Protein 5C5B (pdb70)

Foldseek 3Di:
DDAQDLVCLLVVDVVSVVVVVVLVVVLVVLLVVLVVVLVVLVVVLVVLLVQLVVLLVVLVVLVVVVCPLVNVLSPLVSVLSNVLSVLSVLLSVLLVPQANVLSVCCNVPQSVVLVVLVVQLVVLVVQLVVLVVVQVVADDPDDDVVVNVVSVVSNVVSSVSNSVSSSVSRVSSRVVVVVSVCSVPRNVVSNVVSVVVSCVSCVPPSVVSVVVSCVSVVVVVVVVVVVVCVCVVVVVCVVVVCVVPCVQVPDLAHDCVVPPADLPDLWDKDWKWFADPHDTAIWIWIDDQQFIWTGRPPDDDIDTQDRLQAWAKAADDDPNAPLWMKIAHPVRDIGTIIHGRYPRVSVNVRSNSVVNYD/DAQDLVCLLVPDVVSVVVVVVLVVVLVVLLVVLVVVLVVLVVVLVVLVVVLVVLLVQLVVLQCVQVDDDDPDRPDVVSVVVSPVVSVLSVVLSVLSVLLSVLSVPFANVLSVVCNPCLSVVLVVLVVQLVVLVVQLVVLVVVLVPADDPDDDVVVNVVSVVSNVVSSVSNSVSSSSNSVSSNVVVVSSVVSVVRNVVSNVVSVVVSVVVVDVSCDPVVVVVVVVVVVVVVVVVVVVVVVVVVVVVVVVVVVDDDPLVVPFQSCVVPADADLQAQWDKDWKWWKDDPDPDDIDIDIWIWIDDQQFIWTHRPPDPDIGTPDRQQQKAKAFDDDPNDPLKMWIADNVGHTDIIIHDRYPRVSSNVRSNSVNSD/DDAADLVCQLVPDVVSVVVVVVLVVVLVVLLVVLVVVLVVLVVVLVVLVVVLVVLLVVLVVLVVVLVVPLVVVLSVLVSVLSNVLSVLSVLLNVLLVPQANVLSVCCNVPLSVVLVVLVVQLVVLVVQLVVLVVVQVVADDPDHDVVVNVVSVVSNVVSSVSNSVSVSVSRVSSRVVVVVSVCSVPRNVVSNVVSVVVSCVSCVPDSVVSVVVSCVSVVVVVVVVVVVVVVVVVVVVVVVVVCVVPCVQVVDLAHDCVVPNADLPALWDKAWKWFPPVPTAIWIWIDDQQFIWTGRPPDDDIGTQGRLQAWAKAADDDDNAPLWIKIAHPVRDIGTTIHGRYVSCSVNVRSNSVSNYD/DAQDLVCLLVPDVVSVVVVVVLVVVLVVLLVVLVVQLVVLVVVLVVLVVVLVVLLVQLVVLQCVCVDDDPVDDDDVVSNVVSNVVSVLSVVLSVLSVLLSVLSVPFANVLSVCCSVPLSVQLVVLVVQLVVLVVQLVVLVVVLVVADDPDDDPVVNVVSVVSNVVSSVSNSVSSSSNSVSSSVVVVVSVVSNVRNVVSNVVSVVSSVVVVDVSCDVVVVVVVVVVVVVVVVVVVVVVVVVVVVVVVVVVVVDDDPVVPPFAPCVVPNDADLPAQKDKDWKWWKDDPDPDDIDTDIWIWIDDPQFIWTHRPPDPDIGTPGRLAQKAKAFDDDPNAPLKMWIADNVRHTDIIIHDRYPRVSSRVRSNSVNSHD

Solvent-accessible surface area: 70073 Å² total; per-residue (Å²): 109,55,66,8,55,34,134,76,1,74,66,7,8,0,135,6,42,38,67,3,28,49,2,40,99,16,10,74,11,11,27,93,11,1,56,99,1,71,98,0,1,72,79,1,54,72,4,4,53,66,3,16,42,2,8,98,84,2,1,133,37,5,111,135,36,54,108,124,62,31,46,56,6,10,97,50,10,4,103,2,4,37,52,5,10,52,3,5,44,64,2,6,82,62,0,26,97,33,0,18,114,26,1,47,64,8,41,109,130,8,12,99,79,14,99,74,38,54,81,60,9,76,80,1,8,94,74,5,37,53,12,5,72,173,5,10,123,17,40,82,170,198,69,87,108,60,69,56,146,108,24,18,64,88,0,44,70,14,29,52,97,7,9,62,14,0,0,74,2,0,19,17,0,9,25,2,3,39,53,32,24,18,8,7,0,72,0,1,23,10,2,0,65,0,6,24,39,4,1,135,56,0,28,141,79,2,31,52,37,3,52,119,6,26,60,72,0,30,83,19,32,59,98,11,25,69,92,25,91,59,51,50,64,88,26,50,118,57,12,27,92,34,60,116,60,6,81,70,90,8,72,10,41,20,94,81,126,60,68,94,46,66,178,127,43,110,186,21,39,17,33,3,22,10,68,87,118,79,86,36,60,78,50,16,12,44,13,90,59,20,15,1,14,17,21,30,68,64,81,141,70,42,32,92,34,5,74,0,59,40,22,68,14,126,59,25,116,15,96,70,30,13,42,2,0,30,0,43,15,147,108,43,128,127,14,49,19,3,6,2,43,4,102,47,48,20,74,7,2,31,26,0,0,73,67,40,14,186,129,81,8,109,11,116,58,3,51,78,10,9,2,118,9,39,35,78,4,54,83,21,48,132,62,12,36,86,14,49,88,35,0,55,89,10,25,113,10,7,83,99,13,77,32,5,4,60,71,3,12,74,0,0,102,56,1,4,157,20,0,76,40,28,54,84,62,105,123,45,52,53,96,37,52,107,86,0,43,64,9,1,108,90,0,4,45,5,0,61,85,1,24,119,23,8,65,98,1,6,48,41,1,27,94,45,3,9,93,13,2,51,91,6,56,89,146,45,15,65,81,14,53,67,36,92,87,88,10,27,80,1,11,96,72,15,40,122,13,18,36,87,8,12,152,14,45,90,98,79,79,94,125,66,73,51,87,119,12,8,56,70,0,17,63,13,31,111,86,10,4,38,15,1,0,74,1,0,20,14,0,7,3,4,51,37,88,39,26,56,10,10,0,94,7,6,36,6,8,0,84,0,3,37,50,4,2,125,138,0,35,78,30,12,49,89,76,21,56,75,62,2,60,61,4,38,106,43,5,93,57,24,70,82,96,22,91,60,78,32,120,52,30,46,81,50,39,122,139,58,24,77,68,101,93,51,70,0,28,4,15,46,37,73,103,76,43,150,65,69,166,125,41,126,128,21,46,12,37,3,12,26,56,82,80,128,40,175,126,97,44,76,45,100,61,12,17,0,51,11,111,68,27,40,0,23,16,14,53,68,71,28,139,79,32,41,94,59,30,75,0,75,129,8,59,8,114,53,32,105,13,84,58,26,14,37,3,0,24,0,27,35,90,110,56,138,86,23,44,22,0,5,5,52,5,93,52,51,3,46,8,3,19,18,0,0,68,55,23,62,103,60,87,5,28,15,110,76,4,72,87,7,20,0,87,4,37,32,69,4,28,53,2,44,115,6,10,80,24,15,35,89,10,3,54,94,0,57,106,0,0,69,82,1,52,72,1,4,57,63,2,16,36,1,5,89,75,6,2,121,22,7,97,86,68,34,85,108,187,72,34,46,46,2,13,114,60,2,6,116,3,8,46,58,2,8,50,3,6,40,64,1,6,83,73,0,27,104,36,0,17,123,16,0,34,59,7,42,102,156,12,18,116,84,14,94,76,36,50,91,53,10,82,96,0,10,97,66,5,39,62,9,5,68,100,6,9,101,8,38,85,161,202,71,82,112,62,45,68,148,101,11,20,75,82,0,38,73,15,29,74,88,11,8,61,14,0,0,72,3,0,18,15,0,11,26,2,5,45,57,28,24,17,8,5,0,70,0,1,26,13,2,0,78,2,6,24,38,3,1,149,73,0,32,147,62,3,55,120,30,2,57,60,6,32,61,65,0,28,82,12,28,61,96,12,36,72,54,6,97,68,25,52,61,87,16,53,122,44,22,60,74,36,29,74,69,8,65,63,75,2,70,8,47,25,89,97,130,55,62,88,52,69,173,128,45,106,194,21,45,16,35,4,24,4,21,106,115,84,41,58,83,50,15,13,39,14,107,70,23,52,1,36,17,23,25,55,64,78,150,75,38,31,100,36,5,74,0,56,39,21,65,18,126,55,38,130,24,95,104,31,49,47,4,0,29,0,38,14,150,106,44,128,126,17,44,38,2,4,5,46,3,107,50,43,17,75,5,2,31,26,1,0,72,68,39,12,196,135,102,9,105,10,71,76,3,54,82,7,15,1,58,14,41,42,89,4,56,87,23,48,127,70,12,33,74,13,45,82,14,1,39,67,6,22,126,15,9,84,99,6,69,33,3,4,59,57,4,13,77,0,0,104,53,1,4,153,21,4,73,39,17,114,91,44,118,50,41,50,43,108,21,49,116,110,2,39,50,11,2,86,90,0,0,113,4,0,55,84,1,29,118,13,10,65,96,5,6,44,49,0,29,85,43,2,6,70,28,3,66,102,10,96,62,60,33,15,65,84,12,62,67,28,96,72,96,8,27,109,2,8,82,76,13,48,127,17,16,41,106,14,14,142,13,47,48,100,73,85,64,96,28,68,37,91,50,12,10,61,97,0,20,62,11,32,86,109,12,2,70,13,2,0,82,1,0,19,12,0,3,5,4,62,44,80,20,41,60,13,17,2,72,0,4,31,6,6,0,82,1,5,38,69,5,2,104,107,0,33,76,30,11,48,110,73,23,43,73,61,1,58,63,6,38,100,42,15,94,57,21,57,73,102,13,78,56,60,30,119,122,28,46,82,28,29,132,127,48,30,83,71,93,110,47,62,3,31,3,13,46,36,64,102,82,37,139,54,62,134,125,41,132,102,30,35,7,25,2,9,23,54,87,83,120,35,174,125,80,43,76,47,98,56,13,15,0,42,13,100,75,28,34,0,27,18,2,51,71,77,29,120,69,32,41,102,42,25,69,0,91,104,14,54,9,115,56,34,105,13,87,58,30,16,41,2,0,28,1,29,33,85,111,57,138,86,25,43,20,1,5,5,44,8,105,72,33,9,31,10,0,24,15,0,1,61,60,37,16,149

InterPro domains:
  IPR001849 Pleckstrin homology domain [PF00169] (280-373)
  IPR001849 Pleckstrin homology domain [PS50003] (277-375)
  IPR001849 Pleckstrin homology domain [SM00233] (278-377)
  IPR004148 BAR domain [PF16746] (7-247)
  IPR006020 PTB/PI domain [PF00640] (502-630)
  IPR006020 PTB/PI domain [PS01179] (502-638)
  IPR006020 PTB/PI domain [SM00462] (497-636)
  IPR011993 PH-like domain superfamily [G3DSA:2.30.29.30] (265-385)
  IPR011993 PH-like domain superfamily [G3DSA:2.30.29.30] (486-644)
  IPR027267 AH/BAR domain superfamily [G3DSA:1.20.1270.60] (2-264)
  IPR027267 AH/BAR domain superfamily [SSF103657] (6-302)
  IPR037929 DCC-interacting protein 13-alpha, BAR domain [cd07631] (20-234)
  IPR047181 DCC-interacting protein 13-alpha/beta [PTHR46415] (2-709)
  IPR047236 DCC-interacting protein 13-alpha/beta, PH domain [cd13247] (252-376)
  IPR047237 DCC-interacting protein 13-alpha/beta, PTB domain [cd13158] (490-625)

B-factor: mean 68.24, std 20.28, range [21.88, 166.14]

Structure (mmCIF, N/CA/C/O backbone):
data_5C5B
#
_entry.id   5C5B
#
_cell.length_a   146.924
_cell.length_b   88.542
_cell.length_c   147.388
_cell.angle_alpha   90.000
_cell.angle_beta   92.650
_cell.angle_gamma   90.000
#
_symmetry.space_group_name_H-M   'C 1 2 1'
#
loop_
_entity.id
_entity.type
_entity.pdbx_description
1 polymer 'DCC-interacting protein 13-alpha'
2 polymer 'DCC-interacting protein 13-beta'
3 non-polymer GLYCEROL
4 water water
#
loop_
_atom_site.group_PDB
_atom_site.id
_atom_site.type_symbol
_atom_site.label_atom_id
_atom_site.label_alt_id
_atom_site.label_comp_id
_atom_site.label_asym_id
_atom_site.label_entity_id
_atom_site.label_seq_id
_atom_site.pdbx_PDB_ins_code
_atom_site.Cartn_x
_atom_site.Cartn_y
_atom_site.Cartn_z
_atom_site.occupancy
_atom_site.B_iso_or_equiv
_atom_site.auth_seq_id
_atom_site.auth_comp_id
_atom_site.auth_asym_id
_atom_site.auth_atom_id
_atom_site.pdbx_PDB_model_num
ATOM 1 N N . MET A 1 4 ? -0.378 -37.878 63.092 1.00 82.71 4 MET A N 1
ATOM 2 C CA . MET A 1 4 ? 0.913 -37.488 63.646 1.00 88.73 4 MET A CA 1
ATOM 3 C C . MET A 1 4 ? 0.935 -37.630 65.164 1.00 79.03 4 MET A C 1
ATOM 4 O O . MET A 1 4 ? 0.130 -37.015 65.864 1.00 76.40 4 MET A O 1
ATOM 6 N N . ASP A 1 5 ? 1.855 -38.445 65.669 1.00 88.61 5 ASP A N 1
ATOM 7 C CA . ASP A 1 5 ? 2.034 -38.588 67.109 1.00 82.28 5 ASP A CA 1
ATOM 8 C C . ASP A 1 5 ? 3.281 -37.826 67.542 1.00 76.46 5 ASP A C 1
ATOM 9 O O . ASP A 1 5 ? 4.002 -37.288 66.702 1.00 70.25 5 ASP A O 1
ATOM 11 N N . LYS A 1 6 ? 3.540 -37.775 68.845 1.00 65.19 6 LYS A N 1
ATOM 12 C CA . LYS A 1 6 ? 4.635 -36.947 69.342 1.00 66.76 6 LYS A CA 1
ATOM 13 C C . LYS A 1 6 ? 5.285 -37.467 70.621 1.00 72.73 6 LYS A C 1
ATOM 14 O O . LYS A 1 6 ? 4.685 -38.232 71.378 1.00 66.96 6 LYS A O 1
ATOM 16 N N . LEU A 1 7 ? 6.524 -37.037 70.843 1.00 65.84 7 LEU A N 1
ATOM 17 C CA . LEU A 1 7 ? 7.267 -37.357 72.056 1.00 58.96 7 LEU A CA 1
ATOM 18 C C . LEU A 1 7 ? 7.087 -36.271 73.119 1.00 72.60 7 LEU A C 1
ATOM 19 O O . LEU A 1 7 ? 6.954 -35.092 72.789 1.00 67.65 7 LEU A O 1
ATOM 24 N N . PRO A 1 8 ? 7.085 -36.672 74.401 1.00 78.16 8 PRO A N 1
ATOM 25 C CA . PRO A 1 8 ? 6.937 -35.779 75.557 1.00 68.62 8 PRO A CA 1
ATOM 26 C C . PRO A 1 8 ? 8.239 -35.098 75.978 1.00 62.36 8 PRO A C 1
ATOM 27 O O . PRO A 1 8 ? 8.956 -35.612 76.836 1.00 74.28 8 PRO A O 1
ATOM 31 N N . ILE A 1 9 ? 8.539 -33.956 75.370 1.00 60.75 9 ILE A N 1
ATOM 32 C CA . ILE A 1 9 ? 9.765 -33.222 75.674 1.00 70.43 9 ILE A CA 1
ATOM 33 C C . ILE A 1 9 ? 9.909 -32.813 77.148 1.00 75.25 9 ILE A C 1
ATOM 34 O O . ILE A 1 9 ? 11.017 -32.527 77.600 1.00 84.07 9 ILE A O 1
ATOM 39 N N . GLU A 1 10 ? 8.810 -32.778 77.897 1.00 75.16 10 GLU A N 1
ATOM 40 C CA . GLU A 1 10 ? 8.878 -32.289 79.273 1.00 75.32 10 GLU A CA 1
ATOM 41 C C . GLU A 1 10 ? 9.443 -33.294 80.296 1.00 80.06 10 GLU A C 1
ATOM 42 O O . GLU A 1 10 ? 9.927 -32.879 81.355 1.00 84.73 10 GLU A O 1
ATOM 48 N N . GLU A 1 11 ? 9.429 -34.590 79.974 1.00 69.79 11 GLU A N 1
ATOM 49 C CA . GLU A 1 11 ? 10.010 -35.600 80.868 1.00 85.89 11 GLU A CA 1
ATOM 50 C C . GLU A 1 11 ? 11.407 -36.001 80.362 1.00 65.93 11 GLU A C 1
ATOM 51 O O . GLU A 1 11 ? 11.981 -37.000 80.804 1.00 68.91 11 GLU A O 1
ATOM 57 N N . THR A 1 12 ? 11.975 -35.201 79.459 1.00 63.27 12 THR A N 1
ATOM 58 C CA . THR A 1 12 ? 13.329 -35.474 78.996 1.00 67.61 12 THR A CA 1
ATOM 59 C C . THR A 1 12 ? 14.318 -35.344 80.145 1.00 66.53 12 THR A C 1
ATOM 60 O O . THR A 1 12 ? 15.347 -36.022 80.161 1.00 73.13 12 THR A O 1
ATOM 64 N N . LEU A 1 13 ? 13.992 -34.491 81.109 1.00 59.57 13 LEU A N 1
ATOM 65 C CA . LEU A 1 13 ? 14.862 -34.268 82.253 1.00 54.88 13 LEU A CA 1
ATOM 66 C C . LEU A 1 13 ? 14.899 -35.477 83.205 1.00 57.37 13 LEU A C 1
ATOM 67 O O . LEU A 1 13 ? 15.972 -35.876 83.671 1.00 66.00 13 LEU A O 1
ATOM 72 N N . GLU A 1 14 ? 13.728 -36.050 83.486 1.00 56.71 14 GLU A N 1
ATOM 73 C CA . GLU A 1 14 ? 13.601 -37.210 84.377 1.00 56.29 14 GLU A CA 1
ATOM 74 C C . GLU A 1 14 ? 14.273 -38.462 83.815 1.00 63.43 14 GLU A C 1
ATOM 75 O O . GLU A 1 14 ? 14.873 -39.242 84.560 1.00 69.70 14 GLU A O 1
ATOM 81 N N . ASP A 1 15 ? 14.172 -38.632 82.498 1.00 67.31 15 ASP A N 1
ATOM 82 C CA . ASP A 1 15 ? 14.806 -39.738 81.784 1.00 66.94 15 ASP A CA 1
ATOM 83 C C . ASP A 1 15 ? 14.295 -41.100 82.267 1.00 53.89 15 ASP A C 1
ATOM 84 O O . ASP A 1 15 ? 15.072 -42.030 82.466 1.00 53.69 15 ASP A O 1
ATOM 89 N N . SER A 1 16 ? 12.983 -41.207 82.459 1.00 60.89 16 SER A N 1
ATOM 90 C CA . SER A 1 16 ? 12.356 -42.470 82.852 1.00 48.93 16 SER A CA 1
ATOM 91 C C . SER A 1 16 ? 12.519 -43.548 81.777 1.00 56.58 16 SER A C 1
ATOM 92 O O . SER A 1 16 ? 12.604 -43.234 80.589 1.00 64.65 16 SER A O 1
ATOM 95 N N . PRO A 1 17 ? 12.580 -44.825 82.194 1.00 53.88 17 PRO A N 1
ATOM 96 C CA . PRO A 1 17 ? 12.605 -45.955 81.258 1.00 60.88 17 PRO A CA 1
ATOM 97 C C . PRO A 1 17 ? 11.378 -45.984 80.352 1.00 53.74 17 PRO A C 1
ATOM 98 O O . PRO A 1 17 ? 11.458 -46.509 79.244 1.00 55.88 17 PRO A O 1
ATOM 102 N N . GLN A 1 18 ? 10.258 -45.447 80.830 1.00 53.44 18 GLN A N 1
ATOM 103 C CA . GLN A 1 18 ? 9.067 -45.308 80.000 1.00 59.46 18 GLN A CA 1
ATOM 104 C C . GLN A 1 18 ? 9.342 -44.381 78.826 1.00 54.79 18 GLN A C 1
ATOM 105 O O . GLN A 1 18 ? 9.047 -44.709 77.676 1.00 63.74 18 GLN A O 1
ATOM 111 N N . THR A 1 19 ? 9.904 -43.216 79.134 1.00 43.67 19 THR A N 1
ATOM 112 C CA . THR A 1 19 ? 10.277 -42.234 78.123 1.00 59.12 19 THR A CA 1
ATOM 113 C C . THR A 1 19 ? 11.238 -42.855 77.115 1.00 49.02 19 THR A C 1
ATOM 114 O O . THR A 1 19 ? 11.112 -42.653 75.905 1.00 48.23 19 THR A O 1
ATOM 118 N N . ARG A 1 20 ? 12.191 -43.622 77.634 1.00 40.61 20 ARG A N 1
ATOM 119 C CA . ARG A 1 20 ? 13.148 -44.346 76.809 1.00 46.16 20 ARG A CA 1
ATOM 120 C C . ARG A 1 20 ? 12.441 -45.345 75.896 1.00 42.39 20 ARG A C 1
ATOM 121 O O . ARG A 1 20 ? 12.846 -45.548 74.754 1.00 63.16 20 ARG A O 1
ATOM 129 N N . SER A 1 21 ? 11.391 -45.974 76.416 1.00 49.31 21 SER A N 1
ATOM 130 C CA . SER A 1 21 ? 10.598 -46.931 75.650 1.00 56.10 21 SER A CA 1
ATOM 131 C C . SER A 1 21 ? 9.861 -46.259 74.496 1.00 47.84 21 SER A C 1
ATOM 132 O O . SER A 1 21 ? 9.885 -46.748 73.363 1.00 52.82 21 SER A O 1
ATOM 135 N N . LEU A 1 22 ? 9.200 -45.144 74.796 1.00 38.21 22 LEU A N 1
ATOM 136 C CA . LEU A 1 22 ? 8.493 -44.368 73.782 1.00 47.93 22 LEU A CA 1
ATOM 137 C C . LEU A 1 22 ? 9.456 -43.908 72.692 1.00 53.72 22 LEU A C 1
ATOM 138 O O . LEU A 1 22 ? 9.166 -44.016 71.489 1.00 51.04 22 LEU A O 1
ATOM 143 N N . LEU A 1 23 ? 10.605 -43.398 73.127 1.00 50.37 23 LEU A N 1
ATOM 144 C CA . LEU A 1 23 ? 11.671 -43.022 72.209 1.00 37.81 23 LEU A CA 1
ATOM 145 C C . LEU A 1 23 ? 12.064 -44.208 71.342 1.00 40.39 23 LEU A C 1
ATOM 146 O O . LEU A 1 23 ? 12.268 -44.055 70.149 1.00 40.89 23 LEU A O 1
ATOM 151 N N . GLY A 1 24 ? 12.173 -45.386 71.951 1.00 42.13 24 GLY A N 1
ATOM 152 C CA . GLY A 1 24 ? 12.499 -46.600 71.222 1.00 36.42 24 GLY A CA 1
ATOM 153 C C . GLY A 1 24 ? 11.485 -46.925 70.142 1.00 52.71 24 GLY A C 1
ATOM 154 O O . GLY A 1 24 ? 11.846 -47.341 69.036 1.00 64.19 24 GLY A O 1
ATOM 155 N N . VAL A 1 25 ? 10.209 -46.730 70.465 1.00 53.39 25 VAL A N 1
ATOM 156 C CA . VAL A 1 25 ? 9.133 -46.907 69.496 1.00 60.35 25 VAL A CA 1
ATOM 157 C C . VAL A 1 25 ? 9.328 -45.964 68.310 1.00 58.83 25 VAL A C 1
ATOM 158 O O . VAL A 1 25 ? 9.310 -46.388 67.144 1.00 55.07 25 VAL A O 1
ATOM 162 N N . PHE A 1 26 ? 9.536 -44.686 68.618 1.00 51.97 26 PHE A N 1
ATOM 163 C CA . PHE A 1 26 ? 9.784 -43.686 67.582 1.00 46.66 26 PHE A CA 1
ATOM 164 C C . PHE A 1 26 ? 11.015 -44.001 66.730 1.00 55.34 26 PHE A C 1
ATOM 165 O O . PHE A 1 26 ? 11.020 -43.750 65.527 1.00 56.97 26 PHE A O 1
ATOM 173 N N . GLU A 1 27 ? 12.056 -44.539 67.359 1.00 55.61 27 GLU A N 1
ATOM 174 C CA . GLU A 1 27 ? 13.278 -44.924 66.660 1.00 47.86 27 GLU A CA 1
ATOM 175 C C . GLU A 1 27 ? 13.017 -46.071 65.696 1.00 57.91 27 GLU A C 1
ATOM 176 O O . GLU A 1 27 ? 13.520 -46.073 64.570 1.00 60.56 27 GLU A O 1
ATOM 182 N N . GLU A 1 28 ? 12.239 -47.050 66.149 1.00 54.48 28 GLU A N 1
ATOM 183 C CA . GLU A 1 28 ? 11.828 -48.156 65.291 1.00 61.83 28 GLU A CA 1
ATOM 184 C C . GLU A 1 28 ? 11.097 -47.614 64.068 1.00 58.55 28 GLU A C 1
ATOM 185 O O . GLU A 1 28 ? 11.398 -47.984 62.921 1.00 53.90 28 GLU A O 1
ATOM 191 N N . ASP A 1 29 ? 10.138 -46.726 64.320 1.00 50.42 29 ASP A N 1
ATOM 192 C CA . ASP A 1 29 ? 9.369 -46.123 63.239 1.00 56.48 29 ASP A CA 1
ATOM 193 C C . ASP A 1 29 ? 10.266 -45.373 62.257 1.00 57.84 29 ASP A C 1
ATOM 194 O O . ASP A 1 29 ? 10.097 -45.489 61.046 1.00 58.36 29 ASP A O 1
ATOM 199 N N . ALA A 1 30 ? 11.225 -44.619 62.784 1.00 51.06 30 ALA A N 1
ATOM 200 C CA . ALA A 1 30 ? 12.141 -43.845 61.953 1.00 45.25 30 ALA A CA 1
ATOM 201 C C . ALA A 1 30 ? 13.024 -44.760 61.111 1.00 45.65 30 ALA A C 1
ATOM 202 O O . ALA A 1 30 ? 13.387 -44.426 59.983 1.00 45.27 30 ALA A O 1
ATOM 204 N N . THR A 1 31 ? 13.369 -45.915 61.671 1.00 48.71 31 THR A N 1
ATOM 205 C CA . THR A 1 31 ? 14.129 -46.920 60.940 1.00 53.75 31 THR A CA 1
ATOM 206 C C . THR A 1 31 ? 13.318 -47.446 59.758 1.00 54.65 31 THR A C 1
ATOM 207 O O . THR A 1 31 ? 13.809 -47.486 58.622 1.00 59.02 31 THR A O 1
ATOM 211 N N . ALA A 1 32 ? 12.076 -47.844 60.029 1.00 56.82 32 ALA A N 1
ATOM 212 C CA . ALA A 1 32 ? 11.190 -48.332 58.972 1.00 54.22 32 ALA A CA 1
ATOM 213 C C . ALA A 1 32 ? 11.004 -47.282 57.873 1.00 52.95 32 ALA A C 1
ATOM 214 O O . ALA A 1 32 ? 11.050 -47.596 56.672 1.00 49.65 32 ALA A O 1
ATOM 216 N N . ILE A 1 33 ? 10.813 -46.035 58.298 1.00 43.62 33 ILE A N 1
ATOM 217 C CA . ILE A 1 33 ? 10.726 -44.900 57.386 1.00 38.56 33 ILE A CA 1
ATOM 218 C C . ILE A 1 33 ? 11.957 -44.836 56.498 1.00 48.29 33 ILE A C 1
ATOM 219 O O . ILE A 1 33 ? 11.845 -44.742 55.279 1.00 53.98 33 ILE A O 1
ATOM 224 N N . SER A 1 34 ? 13.130 -44.891 57.122 1.00 53.36 34 SER A N 1
ATOM 225 C CA . SER A 1 34 ? 14.392 -44.811 56.398 1.00 55.75 34 SER A CA 1
ATOM 226 C C . SER A 1 34 ? 14.487 -45.904 55.338 1.00 54.47 34 SER A C 1
ATOM 227 O O . SER A 1 34 ? 14.881 -45.641 54.198 1.00 57.69 34 SER A O 1
ATOM 230 N N . ASN A 1 35 ? 14.110 -47.124 55.712 1.00 44.94 35 ASN A N 1
ATOM 231 C CA . ASN A 1 35 ? 14.122 -48.239 54.768 1.00 49.91 35 ASN A CA 1
ATOM 232 C C . ASN A 1 35 ? 13.211 -48.001 53.564 1.00 54.86 35 ASN A C 1
ATOM 233 O O . ASN A 1 35 ? 13.660 -48.061 52.406 1.00 60.04 35 ASN A O 1
ATOM 238 N N . TYR A 1 36 ? 11.936 -47.725 53.836 1.00 56.04 36 TYR A N 1
ATOM 239 C CA . TYR A 1 36 ? 10.977 -47.512 52.754 1.00 50.03 36 TYR A CA 1
ATOM 240 C C . TYR A 1 36 ? 11.394 -46.369 51.840 1.00 55.58 36 TYR A C 1
ATOM 241 O O . TYR A 1 36 ? 11.334 -46.490 50.621 1.00 50.40 36 TYR A O 1
ATOM 250 N N . MET A 1 37 ? 11.803 -45.257 52.440 1.00 55.51 37 MET A N 1
ATOM 251 C CA . MET A 1 37 ? 12.226 -44.087 51.684 1.00 47.36 37 MET A CA 1
ATOM 252 C C . MET A 1 37 ? 13.458 -44.394 50.847 1.00 50.27 37 MET A C 1
ATOM 253 O O . MET A 1 37 ? 13.632 -43.843 49.760 1.00 50.89 37 MET A O 1
ATOM 258 N N . ASN A 1 38 ? 14.308 -45.281 51.353 1.00 58.01 38 ASN A N 1
ATOM 259 C CA . ASN A 1 38 ? 15.491 -45.687 50.609 1.00 60.64 38 ASN A CA 1
ATOM 260 C C . ASN A 1 38 ? 15.117 -46.501 49.372 1.00 55.60 38 ASN A C 1
ATOM 261 O O . ASN A 1 38 ? 15.640 -46.261 48.277 1.00 64.94 38 ASN A O 1
ATOM 266 N N . GLN A 1 39 ? 14.193 -47.444 49.537 1.00 52.73 39 GLN A N 1
ATOM 267 C CA . GLN A 1 39 ? 13.748 -48.241 48.394 1.00 58.49 39 GLN A CA 1
ATOM 268 C C . GLN A 1 39 ? 12.966 -47.396 47.383 1.00 50.39 39 GLN A C 1
ATOM 269 O O . GLN A 1 39 ? 13.051 -47.616 46.168 1.00 48.70 39 GLN A O 1
ATOM 275 N N . LEU A 1 40 ? 12.217 -46.422 47.891 1.00 42.35 40 LEU A N 1
ATOM 276 C CA . LEU A 1 40 ? 11.489 -45.488 47.042 1.00 46.87 40 LEU A CA 1
ATOM 277 C C . LEU A 1 40 ? 12.481 -44.672 46.227 1.00 43.42 40 LEU A C 1
ATOM 278 O O . LEU A 1 40 ? 12.278 -44.439 45.031 1.00 43.53 40 LEU A O 1
ATOM 283 N N . TYR A 1 41 ? 13.553 -44.242 46.887 1.00 51.97 41 TYR A N 1
ATOM 284 C CA . TYR A 1 41 ? 14.637 -43.540 46.213 1.00 52.56 41 TYR A CA 1
ATOM 285 C C . TYR A 1 41 ? 15.225 -44.407 45.111 1.00 45.32 41 TYR A C 1
ATOM 286 O O . TYR A 1 41 ? 15.532 -43.914 44.028 1.00 41.74 41 TYR A O 1
ATOM 295 N N . GLN A 1 42 ? 15.388 -45.696 45.396 1.00 35.75 42 GLN A N 1
ATOM 296 C CA . GLN A 1 42 ? 15.897 -46.628 44.395 1.00 48.19 42 GLN A CA 1
ATOM 297 C C . GLN A 1 42 ? 14.987 -46.664 43.165 1.00 43.85 42 GLN A C 1
ATOM 298 O O . GLN A 1 42 ? 15.456 -46.537 42.027 1.00 47.77 42 GLN A O 1
ATOM 304 N N . ALA A 1 43 ? 13.687 -46.824 43.401 1.00 42.05 43 ALA A N 1
ATOM 305 C CA . ALA A 1 43 ? 12.713 -46.877 42.312 1.00 43.08 43 ALA A CA 1
ATOM 306 C C . ALA A 1 43 ? 12.724 -45.601 41.463 1.00 41.08 43 ALA A C 1
ATOM 307 O O . ALA A 1 43 ? 12.789 -45.659 40.226 1.00 42.44 43 ALA A O 1
ATOM 309 N N . MET A 1 44 ? 12.675 -44.452 42.132 1.00 34.53 44 MET A N 1
ATOM 310 C CA . MET A 1 44 ? 12.622 -43.170 41.434 1.00 38.41 44 MET A CA 1
ATOM 311 C C . MET A 1 44 ? 13.912 -42.910 40.663 1.00 51.51 44 MET A C 1
ATOM 312 O O . MET A 1 44 ? 13.891 -42.338 39.569 1.00 53.97 44 MET A O 1
ATOM 317 N N . HIS A 1 45 ? 15.031 -43.339 41.237 1.00 52.78 45 HIS A N 1
ATOM 318 C CA . HIS A 1 45 ? 16.323 -43.216 40.576 1.00 44.56 45 HIS A CA 1
ATOM 319 C C . HIS A 1 45 ? 16.325 -44.049 39.303 1.00 48.50 45 HIS A C 1
ATOM 320 O O . HIS A 1 45 ? 16.816 -43.607 38.262 1.00 53.19 45 HIS A O 1
ATOM 327 N N . ARG A 1 46 ? 15.778 -45.259 39.394 1.00 42.00 46 ARG A N 1
ATOM 328 C CA . ARG A 1 46 ? 15.665 -46.125 38.225 1.00 43.88 46 ARG A CA 1
ATOM 329 C C . ARG A 1 46 ? 14.833 -45.462 37.128 1.00 44.30 46 ARG A C 1
ATOM 330 O O . ARG A 1 46 ? 15.205 -45.493 35.950 1.00 46.30 46 ARG A O 1
ATOM 338 N N . ILE A 1 47 ? 13.712 -44.862 37.522 1.00 46.52 47 ILE A N 1
ATOM 339 C CA . ILE A 1 47 ? 12.889 -44.093 36.589 1.00 46.08 47 ILE A CA 1
ATOM 340 C C . ILE A 1 47 ? 13.709 -42.997 35.901 1.00 51.86 47 ILE A C 1
ATOM 341 O O . ILE A 1 47 ? 13.651 -42.825 34.676 1.00 53.33 47 ILE A O 1
ATOM 346 N N . TYR A 1 48 ? 14.483 -42.275 36.705 1.00 52.56 48 TYR A N 1
ATOM 347 C CA . TYR A 1 48 ? 15.300 -41.163 36.227 1.00 52.61 48 TYR A CA 1
ATOM 348 C C . TYR A 1 48 ? 16.313 -41.617 35.172 1.00 50.53 48 TYR A C 1
ATOM 349 O O . TYR A 1 48 ? 16.390 -41.051 34.066 1.00 45.38 48 TYR A O 1
ATOM 358 N N . ASP A 1 49 ? 17.073 -42.653 35.519 1.00 47.66 49 ASP A N 1
ATOM 359 C CA . ASP A 1 49 ? 18.059 -43.229 34.612 1.00 49.40 49 ASP A CA 1
ATOM 360 C C . ASP A 1 49 ? 17.404 -43.722 33.330 1.00 47.82 49 ASP A C 1
ATOM 361 O O . ASP A 1 49 ? 17.958 -43.565 32.243 1.00 61.40 49 ASP A O 1
ATOM 366 N N . ALA A 1 50 ? 16.225 -44.322 33.465 1.00 49.45 50 ALA A N 1
ATOM 367 C CA . ALA A 1 50 ? 15.476 -44.790 32.305 1.00 48.10 50 ALA A CA 1
ATOM 368 C C . ALA A 1 50 ? 15.132 -43.641 31.354 1.00 40.90 50 ALA A C 1
ATOM 369 O O . ALA A 1 50 ? 15.345 -43.744 30.144 1.00 47.31 50 ALA A O 1
ATOM 371 N N . GLN A 1 51 ? 14.603 -42.550 31.906 1.00 44.48 51 GLN A N 1
ATOM 372 C CA . GLN A 1 51 ? 14.225 -41.388 31.100 1.00 36.97 51 GLN A CA 1
ATOM 373 C C . GLN A 1 51 ? 15.434 -40.789 30.370 1.00 45.91 51 GLN A C 1
ATOM 374 O O . GLN A 1 51 ? 15.395 -40.560 29.142 1.00 59.12 51 GLN A O 1
ATOM 380 N N . ASN A 1 52 ? 16.506 -40.545 31.125 1.00 45.86 52 ASN A N 1
ATOM 381 C CA . ASN A 1 52 ? 17.755 -40.067 30.528 1.00 41.02 52 ASN A CA 1
ATOM 382 C C . ASN A 1 52 ? 18.237 -40.983 29.407 1.00 45.55 52 ASN A C 1
ATOM 383 O O . ASN A 1 52 ? 18.667 -40.516 28.347 1.00 43.40 52 ASN A O 1
ATOM 388 N N . GLU A 1 53 ? 18.147 -42.287 29.646 1.00 34.89 53 GLU A N 1
ATOM 389 C CA . GLU A 1 53 ? 18.555 -43.278 28.660 1.00 42.21 53 GLU A CA 1
ATOM 390 C C . GLU A 1 53 ? 17.715 -43.169 27.391 1.00 57.66 53 GLU A C 1
ATOM 391 O O . GLU A 1 53 ? 18.236 -43.299 26.281 1.00 54.17 53 GLU A O 1
ATOM 397 N N . LEU A 1 54 ? 16.417 -42.928 27.560 1.00 52.48 54 LEU A N 1
ATOM 398 C CA . LEU A 1 54 ? 15.526 -42.712 26.423 1.00 55.88 54 LEU A CA 1
ATOM 399 C C . LEU A 1 54 ? 15.973 -41.523 25.579 1.00 50.93 54 LEU A C 1
ATOM 400 O O . LEU A 1 54 ? 16.155 -41.650 24.358 1.00 52.93 54 LEU A O 1
ATOM 405 N N . SER A 1 55 ? 16.159 -40.375 26.229 1.00 44.86 55 SER A N 1
ATOM 406 C CA . SER A 1 55 ? 16.587 -39.175 25.507 1.00 45.26 55 SER A CA 1
ATOM 407 C C . SER A 1 55 ? 17.907 -39.413 24.769 1.00 44.46 55 SER A C 1
ATOM 408 O O . SER A 1 55 ? 18.059 -39.045 23.596 1.00 52.10 55 SER A O 1
ATOM 411 N N . ALA A 1 56 ? 18.846 -40.052 25.462 1.00 43.40 56 ALA A N 1
ATOM 412 C CA . ALA A 1 56 ? 20.151 -40.370 24.891 1.00 41.55 56 ALA A CA 1
ATOM 413 C C . ALA A 1 56 ? 20.036 -41.241 23.639 1.00 52.54 56 ALA A C 1
ATOM 414 O O . ALA A 1 56 ? 20.622 -40.926 22.601 1.00 50.45 56 ALA A O 1
ATOM 416 N N . ALA A 1 57 ? 19.284 -42.334 23.746 1.00 44.36 57 ALA A N 1
ATOM 417 C CA . ALA A 1 57 ? 19.110 -43.265 22.634 1.00 42.98 57 ALA A CA 1
ATOM 418 C C . ALA A 1 57 ? 18.478 -42.573 21.429 1.00 54.40 57 ALA A C 1
ATOM 419 O O . ALA A 1 57 ? 18.916 -42.759 20.283 1.00 52.12 57 ALA A O 1
ATOM 421 N N . THR A 1 58 ? 17.449 -41.773 21.697 1.00 52.26 58 THR A N 1
ATOM 422 C CA . THR A 1 58 ? 16.769 -41.025 20.645 1.00 60.09 58 THR A CA 1
ATOM 423 C C . THR A 1 58 ? 17.748 -40.107 19.907 1.00 52.91 58 THR A C 1
ATOM 424 O O . THR A 1 58 ? 17.845 -40.129 18.665 1.00 58.67 58 THR A O 1
ATOM 428 N N . HIS A 1 59 ? 18.493 -39.323 20.684 1.00 55.01 59 HIS A N 1
ATOM 429 C CA . HIS A 1 59 ? 19.493 -38.417 20.127 1.00 59.91 59 HIS A CA 1
ATOM 430 C C . HIS A 1 59 ? 20.524 -39.162 19.277 1.00 62.49 59 HIS A C 1
ATOM 431 O O . HIS A 1 59 ? 20.887 -38.714 18.184 1.00 56.97 59 HIS A O 1
ATOM 438 N N . LEU A 1 60 ? 20.987 -40.300 19.787 1.00 49.38 60 LEU A N 1
ATOM 439 C CA . LEU A 1 60 ? 21.995 -41.104 19.103 1.00 45.39 60 LEU A CA 1
ATOM 440 C C . LEU A 1 60 ? 21.499 -41.601 17.746 1.00 67.77 60 LEU A C 1
ATOM 441 O O . LEU A 1 60 ? 22.208 -41.500 16.728 1.00 75.07 60 LEU A O 1
ATOM 446 N N . THR A 1 61 ? 20.269 -42.114 17.731 1.00 56.07 61 THR A N 1
ATOM 447 C CA . THR A 1 61 ? 19.648 -42.552 16.483 1.00 56.18 61 THR A CA 1
ATOM 448 C C . THR A 1 61 ? 19.591 -41.402 15.480 1.00 71.05 61 THR A C 1
ATOM 449 O O . THR A 1 61 ? 19.983 -41.556 14.307 1.00 74.48 61 THR A O 1
ATOM 453 N N . SER A 1 62 ? 19.119 -40.249 15.952 1.00 51.48 62 SER A N 1
ATOM 454 C CA . SER A 1 62 ? 19.076 -39.047 15.119 1.00 58.08 62 SER A CA 1
ATOM 455 C C . SER A 1 62 ? 20.423 -38.724 14.481 1.00 67.04 62 SER A C 1
ATOM 456 O O . SER A 1 62 ? 20.514 -38.461 13.277 1.00 76.38 62 SER A O 1
ATOM 459 N N . LYS A 1 63 ? 21.464 -38.740 15.306 1.00 68.68 63 LYS A N 1
ATOM 460 C CA . LYS A 1 63 ? 22.816 -38.436 14.854 1.00 71.67 63 LYS A CA 1
ATOM 461 C C . LYS A 1 63 ? 23.257 -39.399 13.748 1.00 75.32 63 LYS A C 1
ATOM 462 O O . LYS A 1 63 ? 23.815 -38.983 12.700 1.00 84.50 63 LYS A O 1
ATOM 468 N N . LEU A 1 64 ? 22.935 -40.675 13.959 1.00 64.96 64 LEU A N 1
ATOM 469 C CA . LEU A 1 64 ? 23.235 -41.704 12.972 1.00 61.98 64 LEU A CA 1
ATOM 470 C C . LEU A 1 64 ? 22.587 -41.378 11.637 1.00 66.85 64 LEU A C 1
ATOM 471 O O . LEU A 1 64 ? 23.242 -41.420 10.590 1.00 83.54 64 LEU A O 1
ATOM 476 N N . LEU A 1 65 ? 21.308 -41.022 11.680 1.00 67.42 65 LEU A N 1
ATOM 477 C CA . LEU A 1 65 ? 20.619 -40.608 10.463 1.00 77.62 65 LEU A CA 1
ATOM 478 C C . LEU A 1 65 ? 21.360 -39.458 9.766 1.00 91.05 65 LEU A C 1
ATOM 479 O O . LEU A 1 65 ? 21.763 -39.544 8.566 1.00 107.86 65 LEU A O 1
ATOM 484 N N . LYS A 1 66 ? 21.617 -38.415 10.557 1.00 81.26 66 LYS A N 1
ATOM 485 C CA . LYS A 1 66 ? 22.168 -37.183 10.011 1.00 86.26 66 LYS A CA 1
ATOM 486 C C . LYS A 1 66 ? 23.547 -37.301 9.406 1.00 107.48 66 LYS A C 1
ATOM 487 O O . LYS A 1 66 ? 23.910 -36.455 8.591 1.00 109.58 66 LYS A O 1
ATOM 493 N N . GLU A 1 67 ? 24.333 -38.310 9.759 1.00 103.03 67 GLU A N 1
ATOM 494 C CA . GLU A 1 67 ? 25.548 -38.443 8.962 1.00 103.01 67 GLU A CA 1
ATOM 495 C C . GLU A 1 67 ? 25.353 -39.647 8.014 1.00 94.81 67 GLU A C 1
ATOM 496 O O . GLU A 1 67 ? 26.261 -40.002 7.224 1.00 92.44 67 GLU A O 1
ATOM 502 N N . TYR A 1 68 ? 24.166 -40.258 8.042 1.00 94.09 68 TYR A N 1
ATOM 503 C CA . TYR A 1 68 ? 23.927 -41.279 7.042 1.00 94.33 68 TYR A CA 1
ATOM 504 C C . TYR A 1 68 ? 23.356 -40.804 5.697 1.00 98.78 68 TYR A C 1
ATOM 505 O O . TYR A 1 68 ? 23.385 -41.578 4.737 1.00 106.17 68 TYR A O 1
ATOM 507 N N . GLU A 1 69 ? 22.845 -39.573 5.591 1.00 98.98 69 GLU A N 1
ATOM 508 C CA . GLU A 1 69 ? 22.661 -39.042 4.215 1.00 118.94 69 GLU A CA 1
ATOM 509 C C . GLU A 1 69 ? 23.964 -38.454 3.651 1.00 116.55 69 GLU A C 1
ATOM 510 O O . GLU A 1 69 ? 24.147 -38.369 2.425 1.00 115.42 69 GLU A O 1
ATOM 516 N N . LYS A 1 70 ? 24.850 -38.019 4.542 1.00 102.61 70 LYS A N 1
ATOM 517 C CA . LYS A 1 70 ? 26.190 -37.607 4.142 1.00 103.87 70 LYS A CA 1
ATOM 518 C C . LYS A 1 70 ? 26.992 -38.756 3.524 1.00 98.45 70 LYS A C 1
ATOM 519 O O . LYS A 1 70 ? 28.097 -39.064 3.979 1.00 83.37 70 LYS A O 1
ATOM 521 N N . GLU A 1 80 ? 17.584 -39.954 -3.592 1.00 81.67 80 GLU A N 1
ATOM 522 C CA . GLU A 1 80 ? 16.989 -38.632 -3.825 1.00 103.69 80 GLU A CA 1
ATOM 523 C C . GLU A 1 80 ? 15.843 -38.308 -2.865 1.00 113.52 80 GLU A C 1
ATOM 524 O O . GLU A 1 80 ? 15.977 -37.460 -1.974 1.00 109.13 80 GLU A O 1
ATOM 526 N N . VAL A 1 81 ? 14.728 -39.003 -3.063 1.00 116.55 81 VAL A N 1
ATOM 527 C CA . VAL A 1 81 ? 13.612 -39.063 -2.116 1.00 109.73 81 VAL A CA 1
ATOM 528 C C . VAL A 1 81 ? 14.064 -39.292 -0.657 1.00 109.61 81 VAL A C 1
ATOM 529 O O . VAL A 1 81 ? 13.755 -38.525 0.288 1.00 109.04 81 VAL A O 1
ATOM 533 N N . MET A 1 82 ? 14.846 -40.349 -0.516 1.00 107.43 82 MET A N 1
ATOM 534 C CA . MET A 1 82 ? 15.175 -40.961 0.757 1.00 106.98 82 MET A CA 1
ATOM 535 C C . MET A 1 82 ? 15.925 -40.009 1.690 1.00 103.76 82 MET A C 1
ATOM 536 O O . MET A 1 82 ? 15.784 -40.076 2.910 1.00 105.14 82 MET A O 1
ATOM 541 N N . SER A 1 83 ? 16.724 -39.122 1.108 1.00 106.15 83 SER A N 1
ATOM 542 C CA . SER A 1 83 ? 17.510 -38.179 1.893 1.00 112.61 83 SER A CA 1
ATOM 543 C C . SER A 1 83 ? 16.646 -37.156 2.625 1.00 105.61 83 SER A C 1
ATOM 544 O O . SER A 1 83 ? 16.763 -37.002 3.842 1.00 116.62 83 SER A O 1
ATOM 547 N N . SER A 1 84 ? 15.696 -36.556 1.914 1.00 82.08 84 SER A N 1
ATOM 548 C CA . SER A 1 84 ? 14.750 -35.658 2.559 1.00 97.17 84 SER A CA 1
ATOM 549 C C . SER A 1 84 ? 13.855 -36.402 3.539 1.00 103.38 84 SER A C 1
ATOM 550 O O . SER A 1 84 ? 13.549 -35.871 4.615 1.00 97.90 84 SER A O 1
ATOM 553 N N . THR A 1 85 ? 13.461 -37.632 3.207 1.00 94.71 85 THR A N 1
ATOM 554 C CA . THR A 1 85 ? 12.604 -38.363 4.143 1.00 85.74 85 THR A CA 1
ATOM 555 C C . THR A 1 85 ? 13.358 -38.599 5.457 1.00 90.97 85 THR A C 1
ATOM 556 O O . THR A 1 85 ? 12.818 -38.399 6.554 1.00 92.45 85 THR A O 1
ATOM 560 N N . LEU A 1 86 ? 14.621 -38.996 5.328 1.00 91.53 86 LEU A N 1
ATOM 561 C CA . LEU A 1 86 ? 15.490 -39.238 6.475 1.00 91.56 86 LEU A CA 1
ATOM 562 C C . LEU A 1 86 ? 15.821 -37.986 7.289 1.00 94.45 86 LEU A C 1
ATOM 563 O O . LEU A 1 86 ? 16.061 -38.088 8.490 1.00 87.71 86 LEU A O 1
ATOM 568 N N . GLN A 1 87 ? 15.854 -36.810 6.665 1.00 89.05 87 GLN A N 1
ATOM 569 C CA . GLN A 1 87 ? 16.071 -35.603 7.470 1.00 86.49 87 GLN A CA 1
ATOM 570 C C . GLN A 1 87 ? 14.774 -35.143 8.161 1.00 83.07 87 GLN A C 1
ATOM 571 O O . GLN A 1 87 ? 14.825 -34.578 9.260 1.00 100.93 87 GLN A O 1
ATOM 577 N N . GLN A 1 88 ? 13.619 -35.360 7.531 1.00 75.71 88 GLN A N 1
ATOM 578 C CA . GLN A 1 88 ? 12.361 -35.133 8.249 1.00 78.45 88 GLN A CA 1
ATOM 579 C C . GLN A 1 88 ? 12.313 -36.031 9.483 1.00 75.45 88 GLN A C 1
ATOM 580 O O . GLN A 1 88 ? 11.971 -35.591 10.592 1.00 69.18 88 GLN A O 1
ATOM 586 N N . PHE A 1 89 ? 12.691 -37.290 9.277 1.00 73.77 89 PHE A N 1
ATOM 587 C CA . PHE A 1 89 ? 12.694 -38.284 10.344 1.00 67.67 89 PHE A CA 1
ATOM 588 C C . PHE A 1 89 ? 13.683 -37.901 11.441 1.00 72.09 89 PHE A C 1
ATOM 589 O O . PHE A 1 89 ? 13.388 -38.031 12.632 1.00 83.25 89 PHE A O 1
ATOM 597 N N . SER A 1 90 ? 14.860 -37.435 11.038 1.00 76.33 90 SER A N 1
ATOM 598 C CA . SER A 1 90 ? 15.860 -37.006 12.004 1.00 80.92 90 SER A CA 1
ATOM 599 C C . SER A 1 90 ? 15.319 -35.836 12.819 1.00 72.64 90 SER A C 1
ATOM 600 O O . SER A 1 90 ? 15.509 -35.772 14.036 1.00 81.03 90 SER A O 1
ATOM 603 N N . LYS A 1 91 ? 14.565 -34.960 12.161 1.00 53.58 91 LYS A N 1
ATOM 604 C CA . LYS A 1 91 ? 14.063 -33.759 12.820 1.00 70.28 91 LYS A CA 1
ATOM 605 C C . LYS A 1 91 ? 13.000 -34.110 13.870 1.00 81.14 91 LYS A C 1
ATOM 606 O O . LYS A 1 91 ? 13.062 -33.640 15.027 1.00 86.68 91 LYS A O 1
ATOM 612 N N . VAL A 1 92 ? 12.063 -34.979 13.493 1.00 64.76 92 VAL A N 1
ATOM 613 C CA . VAL A 1 92 ? 11.005 -35.363 14.422 1.00 72.40 92 VAL A CA 1
ATOM 614 C C . VAL A 1 92 ? 11.596 -36.172 15.577 1.00 78.82 92 VAL A C 1
ATOM 615 O O . VAL A 1 92 ? 11.169 -36.028 16.733 1.00 76.43 92 VAL A O 1
ATOM 619 N N . ILE A 1 93 ? 12.592 -37.001 15.273 1.00 67.03 93 ILE A N 1
ATOM 620 C CA . ILE A 1 93 ? 13.259 -37.770 16.314 1.00 59.89 93 ILE A CA 1
ATOM 621 C C . ILE A 1 93 ? 13.974 -36.864 17.313 1.00 67.70 93 ILE A C 1
ATOM 622 O O . ILE A 1 93 ? 13.948 -37.126 18.517 1.00 82.90 93 ILE A O 1
ATOM 627 N N . ASP A 1 94 ? 14.557 -35.770 16.829 1.00 63.22 94 ASP A N 1
ATOM 628 C CA . ASP A 1 94 ? 15.225 -34.830 17.728 1.00 69.36 94 ASP A CA 1
ATOM 629 C C . ASP A 1 94 ? 14.231 -34.051 18.578 1.00 75.60 94 ASP A C 1
ATOM 630 O O . ASP A 1 94 ? 14.552 -33.660 19.707 1.00 75.11 94 ASP A O 1
ATOM 635 N N . GLU A 1 95 ? 13.046 -33.782 18.035 1.00 70.16 95 GLU A N 1
ATOM 636 C CA . GLU A 1 95 ? 12.043 -33.128 18.860 1.00 74.12 95 GLU A CA 1
ATOM 637 C C . GLU A 1 95 ? 11.522 -34.070 19.949 1.00 68.74 95 GLU A C 1
ATOM 638 O O . GLU A 1 95 ? 11.275 -33.645 21.089 1.00 73.70 95 GLU A O 1
ATOM 644 N N . LEU A 1 96 ? 11.377 -35.349 19.608 1.00 56.41 96 LEU A N 1
ATOM 645 C CA . LEU A 1 96 ? 11.035 -36.351 20.615 1.00 57.02 96 LEU A CA 1
ATOM 646 C C . LEU A 1 96 ? 12.109 -36.413 21.703 1.00 67.21 96 LEU A C 1
ATOM 647 O O . LEU A 1 96 ? 11.805 -36.425 22.903 1.00 66.12 96 LEU A O 1
ATOM 652 N N . SER A 1 97 ? 13.365 -36.451 21.267 1.00 59.73 97 SER A N 1
ATOM 653 C CA . SER A 1 97 ? 14.509 -36.460 22.171 1.00 54.34 97 SER A CA 1
ATOM 654 C C . SER A 1 97 ? 14.489 -35.248 23.094 1.00 72.35 97 SER A C 1
ATOM 655 O O . SER A 1 97 ? 14.809 -35.353 24.278 1.00 74.86 97 SER A O 1
ATOM 658 N N . SER A 1 98 ? 14.119 -34.098 22.537 1.00 66.55 98 SER A N 1
ATOM 659 C CA . SER A 1 98 ? 13.963 -32.874 23.314 1.00 64.83 98 SER A CA 1
ATOM 660 C C . SER A 1 98 ? 12.898 -33.052 24.391 1.00 73.49 98 SER A C 1
ATOM 661 O O . SER A 1 98 ? 13.084 -32.633 25.540 1.00 76.38 98 SER A O 1
ATOM 664 N N . CYS A 1 99 ? 11.783 -33.675 24.013 1.00 64.20 99 CYS A N 1
ATOM 665 C CA . CYS A 1 99 ? 10.715 -33.964 24.968 1.00 58.35 99 CYS A CA 1
ATOM 666 C C . CYS A 1 99 ? 11.236 -34.806 26.135 1.00 57.13 99 CYS A C 1
ATOM 667 O O . CYS A 1 99 ? 11.066 -34.445 27.309 1.00 61.42 99 CYS A O 1
ATOM 670 N N . HIS A 1 100 ? 11.878 -35.925 25.809 1.00 50.18 100 HIS A N 1
ATOM 671 C CA . HIS A 1 100 ? 12.436 -36.798 26.838 1.00 60.18 100 HIS A CA 1
ATOM 672 C C . HIS A 1 100 ? 13.456 -36.066 27.712 1.00 61.14 100 HIS A C 1
ATOM 673 O O . HIS A 1 100 ? 13.560 -36.328 28.911 1.00 54.35 100 HIS A O 1
ATOM 680 N N . ALA A 1 101 ? 14.197 -35.143 27.107 1.00 62.24 101 ALA A N 1
ATOM 681 C CA . ALA A 1 101 ? 15.197 -34.366 27.833 1.00 58.48 101 ALA A CA 1
ATOM 682 C C . ALA A 1 101 ? 14.566 -33.426 28.860 1.00 55.08 101 ALA A C 1
ATOM 683 O O . ALA A 1 101 ? 14.980 -33.401 30.025 1.00 66.33 101 ALA A O 1
ATOM 685 N N . VAL A 1 102 ? 13.566 -32.657 28.434 1.00 47.17 102 VAL A N 1
ATOM 686 C CA . VAL A 1 102 ? 12.923 -31.713 29.344 1.00 55.92 102 VAL A CA 1
ATOM 687 C C . VAL A 1 102 ? 12.208 -32.485 30.457 1.00 56.00 102 VAL A C 1
ATOM 688 O O . VAL A 1 102 ? 12.179 -32.044 31.618 1.00 49.15 102 VAL A O 1
ATOM 692 N N . LEU A 1 103 ? 11.661 -33.651 30.112 1.00 52.55 103 LEU A N 1
ATOM 693 C CA . LEU A 1 103 ? 11.054 -34.509 31.123 1.00 52.66 103 LEU A CA 1
ATOM 694 C C . LEU A 1 103 ? 12.113 -34.976 32.117 1.00 54.72 103 LEU A C 1
ATOM 695 O O . LEU A 1 103 ? 11.853 -35.048 33.315 1.00 55.92 103 LEU A O 1
ATOM 700 N N . SER A 1 104 ? 13.304 -35.290 31.616 1.00 55.15 104 SER A N 1
ATOM 701 C CA . SER A 1 104 ? 14.409 -35.705 32.476 1.00 51.05 104 SER A CA 1
ATOM 702 C C . SER A 1 104 ? 14.781 -34.610 33.468 1.00 54.90 104 SER A C 1
ATOM 703 O O . SER A 1 104 ? 14.931 -34.871 34.662 1.00 40.71 104 SER A O 1
ATOM 706 N N . THR A 1 105 ? 14.937 -33.388 32.968 1.00 54.19 105 THR A N 1
ATOM 707 C CA . THR A 1 105 ? 15.335 -32.268 33.817 1.00 62.08 105 THR A CA 1
ATOM 708 C C . THR A 1 105 ? 14.279 -31.990 34.889 1.00 48.19 105 THR A C 1
ATOM 709 O O . THR A 1 105 ? 14.598 -31.829 36.083 1.00 61.68 105 THR A O 1
ATOM 713 N N . GLN A 1 106 ? 13.017 -31.974 34.465 1.00 60.35 106 GLN A N 1
ATOM 714 C CA . GLN A 1 106 ? 11.924 -31.730 35.400 1.00 48.56 106 GLN A CA 1
ATOM 715 C C . GLN A 1 106 ? 11.805 -32.858 36.421 1.00 55.50 106 GLN A C 1
ATOM 716 O O . GLN A 1 106 ? 11.413 -32.626 37.561 1.00 66.08 106 GLN A O 1
ATOM 722 N N . LEU A 1 107 ? 12.144 -34.077 36.014 1.00 56.34 107 LEU A N 1
ATOM 723 C CA . LEU A 1 107 ? 12.226 -35.186 36.956 1.00 44.49 107 LEU A CA 1
ATOM 724 C C . LEU A 1 107 ? 13.323 -34.946 37.980 1.00 50.77 107 LEU A C 1
ATOM 725 O O . LEU A 1 107 ? 13.121 -35.148 39.177 1.00 56.81 107 LEU A O 1
ATOM 730 N N . ALA A 1 108 ? 14.484 -34.511 37.499 1.00 64.30 108 ALA A N 1
ATOM 731 C CA . ALA A 1 108 ? 15.631 -34.271 38.363 1.00 56.17 108 ALA A CA 1
ATOM 732 C C . ALA A 1 108 ? 15.319 -33.260 39.450 1.00 63.48 108 ALA A C 1
ATOM 733 O O . ALA A 1 108 ? 15.626 -33.486 40.619 1.00 72.10 108 ALA A O 1
ATOM 735 N N . ASP A 1 109 ? 14.702 -32.145 39.071 1.00 54.65 109 ASP A N 1
ATOM 736 C CA . ASP A 1 109 ? 14.419 -31.101 40.057 1.00 68.68 109 ASP A CA 1
ATOM 737 C C . ASP A 1 109 ? 13.142 -31.311 40.880 1.00 78.18 109 ASP A C 1
ATOM 738 O O . ASP A 1 109 ? 13.127 -31.023 42.077 1.00 71.35 109 ASP A O 1
ATOM 743 N N . ALA A 1 110 ? 12.073 -31.782 40.246 1.00 73.07 110 ALA A N 1
ATOM 744 C CA . ALA A 1 110 ? 10.798 -31.953 40.943 1.00 50.48 110 ALA A CA 1
ATOM 745 C C . ALA A 1 110 ? 10.679 -33.279 41.706 1.00 57.25 110 ALA A C 1
ATOM 746 O O . ALA A 1 110 ? 9.979 -33.353 42.715 1.00 70.86 110 ALA A O 1
ATOM 748 N N . MET A 1 111 ? 11.341 -34.328 41.221 1.00 43.56 111 MET A N 1
ATOM 749 C CA . MET A 1 111 ? 11.183 -35.659 41.811 1.00 43.45 111 MET A CA 1
ATOM 750 C C . MET A 1 111 ? 12.402 -36.096 42.623 1.00 51.65 111 MET A C 1
ATOM 751 O O . MET A 1 111 ? 12.294 -36.352 43.823 1.00 52.29 111 MET A O 1
ATOM 756 N N . MET A 1 112 ? 13.551 -36.202 41.963 1.00 60.65 112 MET A N 1
ATOM 757 C CA . MET A 1 112 ? 14.755 -36.733 42.594 1.00 51.33 112 MET A CA 1
ATOM 758 C C . MET A 1 112 ? 15.263 -35.842 43.723 1.00 50.13 112 MET A C 1
ATOM 759 O O . MET A 1 112 ? 15.700 -36.337 44.764 1.00 57.76 112 MET A O 1
ATOM 764 N N . PHE A 1 113 ? 15.199 -34.530 43.519 1.00 49.29 113 PHE A N 1
ATOM 765 C CA . PHE A 1 113 ? 15.737 -33.584 44.494 1.00 51.25 113 PHE A CA 1
ATOM 766 C C . PHE A 1 113 ? 15.022 -33.630 45.855 1.00 58.32 113 PHE A C 1
ATOM 767 O O . PHE A 1 113 ? 15.694 -33.656 46.885 1.00 65.75 113 PHE A O 1
ATOM 775 N N . PRO A 1 114 ? 13.671 -33.622 45.877 1.00 56.26 114 PRO A N 1
ATOM 776 C CA . PRO A 1 114 ? 13.028 -33.680 47.197 1.00 49.39 114 PRO A CA 1
ATOM 777 C C . PRO A 1 114 ? 13.368 -34.932 48.012 1.00 59.76 114 PRO A C 1
ATOM 778 O O . PRO A 1 114 ? 13.675 -34.812 49.201 1.00 64.74 114 PRO A O 1
ATOM 782 N N . ILE A 1 115 ? 13.323 -36.107 47.391 1.00 44.60 115 ILE A N 1
ATOM 783 C CA . ILE A 1 115 ? 13.597 -37.344 48.118 1.00 55.71 115 ILE A CA 1
ATOM 784 C C . ILE A 1 115 ? 15.079 -37.436 48.495 1.00 59.36 115 ILE A C 1
ATOM 785 O O . ILE A 1 115 ? 15.430 -37.933 49.579 1.00 62.61 115 ILE A O 1
ATOM 790 N N . THR A 1 116 ? 15.943 -36.918 47.623 1.00 57.60 116 THR A N 1
ATOM 791 C CA . THR A 1 116 ? 17.373 -36.907 47.896 1.00 55.74 116 THR A CA 1
ATOM 792 C C . THR A 1 116 ? 17.675 -36.022 49.094 1.00 56.13 116 THR A C 1
ATOM 793 O O . THR A 1 116 ? 18.453 -36.399 49.960 1.00 60.76 116 THR A O 1
ATOM 797 N N . GLN A 1 117 ? 17.061 -34.844 49.141 1.00 57.21 117 GLN A N 1
ATOM 798 C CA . GLN A 1 117 ? 17.238 -33.963 50.289 1.00 55.80 117 GLN A CA 1
ATOM 799 C C . GLN A 1 117 ? 16.605 -34.557 51.541 1.00 59.86 117 GLN A C 1
ATOM 800 O O . GLN A 1 117 ? 17.070 -34.300 52.649 1.00 71.21 117 GLN A O 1
ATOM 806 N N . PHE A 1 118 ? 15.546 -35.347 51.382 1.00 56.36 118 PHE A N 1
ATOM 807 C CA . PHE A 1 118 ? 14.971 -36.000 52.551 1.00 57.40 118 PHE A CA 1
ATOM 808 C C . PHE A 1 118 ? 15.947 -37.017 53.138 1.00 61.13 118 PHE A C 1
ATOM 809 O O . PHE A 1 118 ? 16.067 -37.122 54.358 1.00 74.18 118 PHE A O 1
ATOM 817 N N . LYS A 1 119 ? 16.646 -37.766 52.286 1.00 47.81 119 LYS A N 1
ATOM 818 C CA . LYS A 1 119 ? 17.551 -38.792 52.807 1.00 59.10 119 LYS A CA 1
ATOM 819 C C . LYS A 1 119 ? 18.934 -38.245 53.192 1.00 58.85 119 LYS A C 1
ATOM 820 O O . LYS A 1 119 ? 19.605 -38.798 54.068 1.00 61.29 119 LYS A O 1
ATOM 826 N N . GLU A 1 120 ? 19.348 -37.146 52.566 1.00 58.19 120 GLU A N 1
ATOM 827 C CA . GLU A 1 120 ? 20.662 -36.570 52.840 1.00 66.92 120 GLU A CA 1
ATOM 828 C C . GLU A 1 120 ? 20.677 -35.398 53.818 1.00 58.24 120 GLU A C 1
ATOM 829 O O . GLU A 1 120 ? 21.742 -34.993 54.282 1.00 55.04 120 GLU A O 1
ATOM 835 N N . ARG A 1 121 ? 19.509 -34.850 54.130 1.00 54.65 121 ARG A N 1
ATOM 836 C CA . ARG A 1 121 ? 19.431 -33.772 55.109 1.00 58.10 121 ARG A CA 1
ATOM 837 C C . ARG A 1 121 ? 18.735 -34.241 56.377 1.00 58.28 121 ARG A C 1
ATOM 838 O O . ARG A 1 121 ? 19.321 -34.250 57.458 1.00 69.36 121 ARG A O 1
ATOM 846 N N . ASP A 1 122 ? 17.475 -34.632 56.225 1.00 67.00 122 ASP A N 1
ATOM 847 C CA . ASP A 1 122 ? 16.603 -34.908 57.357 1.00 60.40 122 ASP A CA 1
ATOM 848 C C . ASP A 1 122 ? 16.903 -36.232 58.059 1.00 64.53 122 ASP A C 1
ATOM 849 O O . ASP A 1 122 ? 17.073 -36.263 59.278 1.00 72.04 122 ASP A O 1
ATOM 854 N N . LEU A 1 123 ? 16.970 -37.321 57.297 1.00 63.19 123 LEU A N 1
ATOM 855 C CA . LEU A 1 123 ? 17.285 -38.631 57.865 1.00 56.05 123 LEU A CA 1
ATOM 856 C C . LEU A 1 123 ? 18.678 -38.650 58.485 1.00 59.74 123 LEU A C 1
ATOM 857 O O . LEU A 1 123 ? 18.879 -39.180 59.585 1.00 69.53 123 LEU A O 1
ATOM 862 N N . LYS A 1 124 ? 19.634 -38.054 57.781 1.00 64.22 124 LYS A N 1
ATOM 863 C CA . LYS A 1 124 ? 21.002 -37.976 58.275 1.00 63.31 124 LYS A CA 1
ATOM 864 C C . LYS A 1 124 ? 21.092 -37.143 59.549 1.00 62.43 124 LYS A C 1
ATOM 865 O O . LYS A 1 124 ? 21.834 -37.493 60.462 1.00 67.17 124 LYS A O 1
ATOM 871 N N . GLU A 1 125 ? 20.352 -36.039 59.612 1.00 53.16 125 GLU A N 1
ATOM 872 C CA . GLU A 1 125 ? 20.317 -35.243 60.836 1.00 57.16 125 GLU A CA 1
ATOM 873 C C . GLU A 1 125 ? 19.691 -36.045 61.984 1.00 66.12 125 GLU A C 1
ATOM 874 O O . GLU A 1 125 ? 20.149 -35.958 63.124 1.00 64.06 125 GLU A O 1
ATOM 880 N N . ILE A 1 126 ? 18.640 -36.809 61.689 1.00 65.67 126 ILE A N 1
ATOM 881 C CA . ILE A 1 126 ? 18.027 -37.673 62.694 1.00 57.03 126 ILE A CA 1
ATOM 882 C C . ILE A 1 126 ? 19.059 -38.644 63.263 1.00 52.77 126 ILE A C 1
ATOM 883 O O . ILE A 1 126 ? 19.196 -38.776 64.483 1.00 52.13 126 ILE A O 1
ATOM 888 N N . LEU A 1 127 ? 19.788 -39.316 62.376 1.00 52.63 127 LEU A N 1
ATOM 889 C CA . LEU A 1 127 ? 20.811 -40.273 62.794 1.00 59.04 127 LEU A CA 1
ATOM 890 C C . LEU A 1 127 ? 21.908 -39.583 63.615 1.00 48.47 127 LEU A C 1
ATOM 891 O O . LEU A 1 127 ? 22.391 -40.120 64.623 1.00 51.94 127 LEU A O 1
ATOM 896 N N . THR A 1 128 ? 22.277 -38.380 63.181 1.00 44.75 128 THR A N 1
ATOM 897 C CA . THR A 1 128 ? 23.291 -37.574 63.854 1.00 44.09 128 THR A CA 1
ATOM 898 C C . THR A 1 128 ? 22.898 -37.241 65.291 1.00 57.42 128 THR A C 1
ATOM 899 O O . THR A 1 128 ? 23.621 -37.569 66.235 1.00 53.10 128 THR A O 1
ATOM 903 N N . LEU A 1 129 ? 21.745 -36.596 65.445 1.00 57.32 129 LEU A N 1
ATOM 904 C CA . LEU A 1 129 ? 21.227 -36.229 66.759 1.00 45.41 129 LEU A CA 1
ATOM 905 C C . LEU A 1 129 ? 21.033 -37.464 67.629 1.00 46.40 129 LEU A C 1
ATOM 906 O O . LEU A 1 129 ? 21.250 -37.421 68.842 1.00 44.55 129 LEU A O 1
ATOM 911 N N . LYS A 1 130 ? 20.623 -38.561 66.999 1.00 38.02 130 LYS A N 1
ATOM 912 C CA . LYS A 1 130 ? 20.485 -39.832 67.696 1.00 40.68 130 LYS A CA 1
ATOM 913 C C . LYS A 1 130 ? 21.795 -40.272 68.335 1.00 51.47 130 LYS A C 1
ATOM 914 O O . LYS A 1 130 ? 21.837 -40.579 69.528 1.00 67.53 130 LYS A O 1
ATOM 920 N N . GLU A 1 131 ? 22.866 -40.288 67.549 1.00 60.11 131 GLU A N 1
ATOM 921 C CA . GLU A 1 131 ? 24.133 -40.803 68.058 1.00 70.09 131 GLU A CA 1
ATOM 922 C C . GLU A 1 131 ? 24.779 -39.826 69.044 1.00 55.04 131 GLU A C 1
ATOM 923 O O . GLU A 1 131 ? 25.490 -40.239 69.971 1.00 44.78 131 GLU A O 1
ATOM 929 N N . VAL A 1 132 ? 24.533 -38.535 68.837 1.00 51.61 132 VAL A N 1
ATOM 930 C CA . VAL A 1 132 ? 24.982 -37.517 69.778 1.00 45.61 132 VAL A CA 1
ATOM 931 C C . VAL A 1 132 ? 24.311 -37.754 71.130 1.00 54.54 132 VAL A C 1
ATOM 932 O O . VAL A 1 132 ? 24.963 -37.722 72.181 1.00 53.94 132 VAL A O 1
ATOM 936 N N . PHE A 1 133 ? 23.005 -38.009 71.089 1.00 51.57 133 PHE A N 1
ATOM 937 C CA . PHE A 1 133 ? 22.245 -38.320 72.294 1.00 34.75 133 PHE A CA 1
ATOM 938 C C . PHE A 1 133 ? 22.763 -39.584 72.973 1.00 39.02 133 PHE A C 1
ATOM 939 O O . PHE A 1 133 ? 22.868 -39.631 74.198 1.00 48.90 133 PHE A O 1
ATOM 947 N N . GLN A 1 134 ? 23.081 -40.604 72.179 1.00 44.13 134 GLN A N 1
ATOM 948 C CA . GLN A 1 134 ? 23.625 -41.847 72.725 1.00 58.12 134 GLN A CA 1
ATOM 949 C C . GLN A 1 134 ? 24.939 -41.600 73.468 1.00 56.97 134 GLN A C 1
ATOM 950 O O . GLN A 1 134 ? 25.130 -42.073 74.598 1.00 55.04 134 GLN A O 1
ATOM 956 N N . ILE A 1 135 ? 25.834 -40.845 72.834 1.00 50.25 135 ILE A N 1
ATOM 957 C CA . ILE A 1 135 ? 27.119 -40.510 73.443 1.00 44.12 135 ILE A CA 1
ATOM 958 C C . ILE A 1 135 ? 26.939 -39.728 74.746 1.00 54.11 135 ILE A C 1
ATOM 959 O O . ILE A 1 135 ? 27.549 -40.058 75.771 1.00 43.75 135 ILE A O 1
ATOM 963 N N . ALA A 1 136 ? 26.088 -38.705 74.704 1.00 47.04 136 ALA A N 1
ATOM 964 C CA . ALA A 1 136 ? 25.800 -37.899 75.888 1.00 42.08 136 ALA A CA 1
ATOM 965 C C . ALA A 1 136 ? 25.242 -38.756 77.023 1.00 51.43 136 ALA A C 1
ATOM 966 O O . ALA A 1 136 ? 25.586 -38.563 78.194 1.00 47.95 136 ALA A O 1
ATOM 968 N N . SER A 1 137 ? 24.383 -39.704 76.663 1.00 40.64 137 SER A N 1
ATOM 969 C CA . SER A 1 137 ? 23.802 -40.630 77.627 1.00 50.56 137 SER A CA 1
ATOM 970 C C . SER A 1 137 ? 24.885 -41.470 78.299 1.00 46.76 137 SER A C 1
ATOM 971 O O . SER A 1 137 ? 24.924 -41.577 79.528 1.00 52.98 137 SER A O 1
ATOM 974 N N . ASN A 1 138 ? 25.764 -42.056 77.489 1.00 43.66 138 ASN A N 1
ATOM 975 C CA . ASN A 1 138 ? 26.862 -42.860 78.024 1.00 54.77 138 ASN A CA 1
ATOM 976 C C . ASN A 1 138 ? 27.750 -42.049 78.970 1.00 48.54 138 ASN A C 1
ATOM 977 O O . ASN A 1 138 ? 28.126 -42.516 80.058 1.00 50.05 138 ASN A O 1
ATOM 982 N N . ASP A 1 139 ? 28.065 -40.825 78.554 1.00 43.30 139 ASP A N 1
ATOM 983 C CA . ASP A 1 139 ? 28.886 -39.934 79.365 1.00 44.90 139 ASP A CA 1
ATOM 984 C C . ASP A 1 139 ? 28.222 -39.624 80.704 1.00 50.96 139 ASP A C 1
ATOM 985 O O . ASP A 1 139 ? 28.885 -39.635 81.745 1.00 50.48 139 ASP A O 1
ATOM 990 N N . HIS A 1 140 ? 26.919 -39.353 80.682 1.00 50.94 140 HIS A N 1
ATOM 991 C CA . HIS A 1 140 ? 26.195 -39.110 81.927 1.00 40.44 140 HIS A CA 1
ATOM 992 C C . HIS A 1 140 ? 26.205 -40.336 82.831 1.00 34.59 140 HIS A C 1
ATOM 993 O O . HIS A 1 140 ? 26.335 -40.213 84.052 1.00 31.67 140 HIS A O 1
ATOM 1000 N N . ASP A 1 141 ? 26.055 -41.512 82.227 1.00 38.17 141 ASP A N 1
ATOM 1001 C CA . ASP A 1 141 ? 26.096 -42.763 82.976 1.00 32.03 141 ASP A CA 1
ATOM 1002 C C . ASP A 1 141 ? 27.411 -42.859 83.740 1.00 38.36 141 ASP A C 1
ATOM 1003 O O . ASP A 1 141 ? 27.427 -43.044 84.966 1.00 48.98 141 ASP A O 1
ATOM 1008 N N . ALA A 1 142 ? 28.512 -42.712 83.005 1.00 48.94 142 ALA A N 1
ATOM 1009 C CA . ALA A 1 142 ? 29.843 -42.709 83.607 1.00 45.10 142 ALA A CA 1
ATOM 1010 C C . ALA A 1 142 ? 29.947 -41.692 84.749 1.00 49.84 142 ALA A C 1
ATOM 1011 O O . ALA A 1 142 ? 30.415 -42.015 85.851 1.00 51.42 142 ALA A O 1
ATOM 1013 N N . ALA A 1 143 ? 29.492 -40.471 84.478 1.00 37.43 143 ALA A N 1
ATOM 1014 C CA . ALA A 1 143 ? 29.588 -39.376 85.439 1.00 40.86 143 ALA A CA 1
ATOM 1015 C C . ALA A 1 143 ? 28.876 -39.687 86.755 1.00 51.01 143 ALA A C 1
ATOM 1016 O O . ALA A 1 143 ? 29.459 -39.542 87.836 1.00 45.46 143 ALA A O 1
ATOM 1018 N N . ILE A 1 144 ? 27.626 -40.132 86.666 1.00 48.61 144 ILE A N 1
ATOM 1019 C CA . ILE A 1 144 ? 26.852 -40.408 87.871 1.00 46.49 144 ILE A CA 1
ATOM 1020 C C . ILE A 1 144 ? 27.362 -41.665 88.576 1.00 40.72 144 ILE A C 1
ATOM 1021 O O . ILE A 1 144 ? 27.187 -41.810 89.786 1.00 46.74 144 ILE A O 1
ATOM 1025 N N . ASN A 1 145 ? 28.004 -42.568 87.836 1.00 45.34 145 ASN A N 1
ATOM 1026 C CA . ASN A 1 145 ? 28.625 -43.720 88.486 1.00 52.10 145 ASN A CA 1
ATOM 1027 C C . ASN A 1 145 ? 29.827 -43.294 89.326 1.00 53.37 145 ASN A C 1
ATOM 1028 O O . ASN A 1 145 ? 29.998 -43.750 90.468 1.00 46.45 145 ASN A O 1
ATOM 1033 N N . ARG A 1 146 ? 30.640 -42.393 88.779 1.00 47.79 146 ARG A N 1
ATOM 1034 C CA . ARG A 1 146 ? 31.782 -41.885 89.530 1.00 53.42 146 ARG A CA 1
ATOM 1035 C C . ARG A 1 146 ? 31.305 -41.022 90.695 1.00 49.23 146 ARG A C 1
ATOM 1036 O O . ARG A 1 146 ? 31.999 -40.894 91.704 1.00 54.98 146 ARG A O 1
ATOM 1044 N N . TYR A 1 147 ? 30.124 -40.426 90.549 1.00 47.49 147 TYR A N 1
ATOM 1045 C CA . TYR A 1 147 ? 29.526 -39.665 91.642 1.00 49.33 147 TYR A CA 1
ATOM 1046 C C . TYR A 1 147 ? 29.086 -40.593 92.768 1.00 51.13 147 TYR A C 1
ATOM 1047 O O . TYR A 1 147 ? 29.294 -40.302 93.947 1.00 50.11 147 TYR A O 1
ATOM 1056 N N . SER A 1 148 ? 28.461 -41.704 92.393 1.00 45.86 148 SER A N 1
ATOM 1057 C CA . SER A 1 148 ? 28.039 -42.709 93.357 1.00 45.23 148 SER A CA 1
ATOM 1058 C C . SER A 1 148 ? 29.229 -43.295 94.105 1.00 38.69 148 SER A C 1
ATOM 1059 O O . SER A 1 148 ? 29.138 -43.586 95.298 1.00 42.36 148 SER A O 1
ATOM 1062 N N . ARG A 1 149 ? 30.344 -43.468 93.402 1.00 48.00 149 ARG A N 1
ATOM 1063 C CA . ARG A 1 149 ? 31.529 -44.073 94.007 1.00 38.82 149 ARG A CA 1
ATOM 1064 C C . ARG A 1 149 ? 32.270 -43.170 94.997 1.00 36.01 149 ARG A C 1
ATOM 1065 O O . ARG A 1 149 ? 33.227 -43.612 95.630 1.00 43.47 149 ARG A O 1
ATOM 1070 N N . LEU A 1 150 ? 31.847 -41.914 95.119 1.00 41.74 150 LEU A N 1
ATOM 1071 C CA . LEU A 1 150 ? 32.452 -40.992 96.083 1.00 44.48 150 LEU A CA 1
ATOM 1072 C C . LEU A 1 150 ? 32.474 -41.574 97.500 1.00 44.08 150 LEU A C 1
ATOM 1073 O O . LEU A 1 150 ? 31.529 -42.240 97.917 1.00 54.37 150 LEU A O 1
ATOM 1078 N N . SER A 1 151 ? 33.551 -41.301 98.234 1.00 65.42 151 SER A N 1
ATOM 1079 C CA . SER A 1 151 ? 33.729 -41.802 99.599 1.00 65.01 151 SER A CA 1
ATOM 1080 C C . SER A 1 151 ? 32.989 -40.944 100.617 1.00 59.78 151 SER A C 1
ATOM 1081 O O . SER A 1 151 ? 33.094 -39.726 100.586 1.00 61.62 151 SER A O 1
ATOM 1084 N N . LYS A 1 152 ? 32.256 -41.574 101.531 1.00 54.31 152 LYS A N 1
ATOM 1085 C CA . LYS A 1 152 ? 31.448 -40.812 102.483 1.00 66.13 152 LYS A CA 1
ATOM 1086 C C . LYS A 1 152 ? 32.209 -40.161 103.647 1.00 76.27 152 LYS A C 1
ATOM 1087 O O . LYS A 1 152 ? 32.040 -38.968 103.896 1.00 74.97 152 LYS A O 1
ATOM 1093 N N . LYS A 1 153 ? 33.029 -40.923 104.364 1.00 72.14 153 LYS A N 1
ATOM 1094 C CA . LYS A 1 153 ? 33.582 -40.424 105.624 1.00 85.15 153 LYS A CA 1
ATOM 1095 C C . LYS A 1 153 ? 34.813 -39.539 105.421 1.00 86.69 153 LYS A C 1
ATOM 1096 O O . LYS A 1 153 ? 35.008 -38.558 106.140 1.00 84.95 153 LYS A O 1
ATOM 1102 N N . ARG A 1 154 ? 35.639 -39.888 104.442 1.00 73.91 154 ARG A N 1
ATOM 1103 C CA . ARG A 1 154 ? 36.743 -39.034 104.047 1.00 90.21 154 ARG A CA 1
ATOM 1104 C C . ARG A 1 154 ? 36.443 -38.362 102.726 1.00 80.63 154 ARG A C 1
ATOM 1105 O O . ARG A 1 154 ? 36.596 -38.958 101.659 1.00 82.33 154 ARG A O 1
ATOM 1113 N N . GLU A 1 155 ? 36.041 -37.103 102.796 1.00 88.06 155 GLU A N 1
ATOM 1114 C CA . GLU A 1 155 ? 35.735 -36.379 101.580 1.00 105.59 155 GLU A CA 1
ATOM 1115 C C . GLU A 1 155 ? 36.713 -35.256 101.278 1.00 111.54 155 GLU A C 1
ATOM 1116 O O . GLU A 1 155 ? 36.962 -34.372 102.099 1.00 110.94 155 GLU A O 1
ATOM 1122 N N . ASN A 1 156 ? 37.248 -35.311 100.066 1.00 107.95 156 ASN A N 1
ATOM 1123 C CA . ASN A 1 156 ? 38.117 -34.282 99.533 1.00 90.46 156 ASN A CA 1
ATOM 1124 C C . ASN A 1 156 ? 37.226 -33.414 98.662 1.00 91.81 156 ASN A C 1
ATOM 1125 O O . ASN A 1 156 ? 36.702 -33.874 97.649 1.00 99.42 156 ASN A O 1
ATOM 1130 N N . ASP A 1 157 ? 37.042 -32.164 99.068 1.00 87.16 157 ASP A N 1
ATOM 1131 C CA . ASP A 1 157 ? 36.094 -31.283 98.399 1.00 98.53 157 ASP A CA 1
ATOM 1132 C C . ASP A 1 157 ? 36.475 -31.021 96.947 1.00 98.67 157 ASP A C 1
ATOM 1133 O O . ASP A 1 157 ? 35.605 -30.780 96.115 1.00 85.98 157 ASP A O 1
ATOM 1138 N N . LYS A 1 158 ? 37.769 -31.057 96.646 1.00 93.89 158 LYS A N 1
ATOM 1139 C CA . LYS A 1 158 ? 38.232 -30.855 95.277 1.00 85.93 158 LYS A CA 1
ATOM 1140 C C . LYS A 1 158 ? 37.704 -31.932 94.326 1.00 87.80 158 LYS A C 1
ATOM 1141 O O . LYS A 1 158 ? 36.963 -31.630 93.383 1.00 96.88 158 LYS A O 1
ATOM 1143 N N . VAL A 1 159 ? 38.076 -33.185 94.583 1.00 79.82 159 VAL A N 1
ATOM 1144 C CA . VAL A 1 159 ? 37.654 -34.297 93.734 1.00 87.31 159 VAL A CA 1
ATOM 1145 C C . VAL A 1 159 ? 36.129 -34.426 93.721 1.00 82.79 159 VAL A C 1
ATOM 1146 O O . VAL A 1 159 ? 35.529 -34.706 92.680 1.00 89.87 159 VAL A O 1
ATOM 1150 N N . LYS A 1 160 ? 35.509 -34.193 94.875 1.00 66.99 160 LYS A N 1
ATOM 1151 C CA . LYS A 1 160 ? 34.060 -34.263 95.002 1.00 80.19 160 LYS A CA 1
ATOM 1152 C C . LYS A 1 160 ? 33.379 -33.230 94.113 1.00 75.78 160 LYS A C 1
ATOM 1153 O O . LYS A 1 160 ? 32.408 -33.537 93.426 1.00 85.23 160 LYS A O 1
ATOM 1159 N N . TYR A 1 161 ? 33.894 -32.004 94.134 1.00 66.10 161 TYR A N 1
ATOM 1160 C CA . TYR A 1 161 ? 33.347 -30.927 93.318 1.00 74.35 161 TYR A CA 1
ATOM 1161 C C . TYR A 1 161 ? 33.536 -31.214 91.830 1.00 77.55 161 TYR A C 1
ATOM 1162 O O . TYR A 1 161 ? 32.611 -31.025 91.030 1.00 77.93 161 TYR A O 1
ATOM 1171 N N . GLU A 1 162 ? 34.729 -31.686 91.470 1.00 80.12 162 GLU A N 1
ATOM 1172 C CA . GLU A 1 162 ? 35.037 -32.021 90.082 1.00 85.78 162 GLU A CA 1
ATOM 1173 C C . GLU A 1 162 ? 34.064 -33.070 89.552 1.00 84.27 162 GLU A C 1
ATOM 1174 O O . GLU A 1 162 ? 33.475 -32.906 88.479 1.00 76.09 162 GLU A O 1
ATOM 1180 N N . VAL A 1 163 ? 33.887 -34.139 90.322 1.00 72.73 163 VAL A N 1
ATOM 1181 C CA . VAL A 1 163 ? 32.970 -35.207 89.943 1.00 71.94 163 VAL A CA 1
ATOM 1182 C C . VAL A 1 163 ? 31.531 -34.697 89.863 1.00 61.94 163 VAL A C 1
ATOM 1183 O O . VAL A 1 163 ? 30.799 -35.000 88.911 1.00 48.92 163 VAL A O 1
ATOM 1187 N N . THR A 1 164 ? 31.142 -33.901 90.854 1.00 53.49 164 THR A N 1
ATOM 1188 C CA . THR A 1 164 ? 29.802 -33.328 90.908 1.00 58.41 164 THR A CA 1
ATOM 1189 C C . THR A 1 164 ? 29.443 -32.501 89.679 1.00 62.41 164 THR A C 1
ATOM 1190 O O . THR A 1 164 ? 28.362 -32.661 89.112 1.00 67.43 164 THR A O 1
ATOM 1194 N N . GLU A 1 165 ? 30.348 -31.623 89.254 1.00 67.31 165 GLU A N 1
ATOM 1195 C CA . GLU A 1 165 ? 30.022 -30.727 88.149 1.00 77.91 165 GLU A CA 1
ATOM 1196 C C . GLU A 1 165 ? 30.340 -31.401 86.799 1.00 73.53 165 GLU A C 1
ATOM 1197 O O . GLU A 1 165 ? 29.873 -30.948 85.745 1.00 73.88 165 GLU A O 1
ATOM 1203 N N . ASP A 1 166 ? 31.096 -32.500 86.827 1.00 64.60 166 ASP A N 1
ATOM 1204 C CA . ASP A 1 166 ? 31.124 -33.388 85.665 1.00 58.57 166 ASP A CA 1
ATOM 1205 C C . ASP A 1 166 ? 29.735 -33.991 85.470 1.00 62.86 166 ASP A C 1
ATOM 1206 O O . ASP A 1 166 ? 29.225 -34.065 84.344 1.00 59.99 166 ASP A O 1
ATOM 1211 N N . VAL A 1 167 ? 29.131 -34.421 86.575 1.00 56.71 167 VAL A N 1
ATOM 1212 C CA . VAL A 1 167 ? 27.768 -34.939 86.547 1.00 48.85 167 VAL A CA 1
ATOM 1213 C C . VAL A 1 167 ? 26.825 -33.863 86.027 1.00 55.13 167 VAL A C 1
ATOM 1214 O O . VAL A 1 167 ? 25.968 -34.132 85.187 1.00 54.39 167 VAL A O 1
ATOM 1218 N N . TYR A 1 168 ? 26.995 -32.645 86.531 1.00 50.26 168 TYR A N 1
ATOM 1219 C CA . TYR A 1 168 ? 26.198 -31.511 86.076 1.00 56.40 168 TYR A CA 1
ATOM 1220 C C . TYR A 1 168 ? 26.292 -31.313 84.564 1.00 67.17 168 TYR A C 1
ATOM 1221 O O . TYR A 1 168 ? 25.273 -31.199 83.875 1.00 64.33 168 TYR A O 1
ATOM 1230 N N . THR A 1 169 ? 27.522 -31.277 84.059 1.00 56.40 169 THR A N 1
ATOM 1231 C CA . THR A 1 169 ? 27.775 -31.060 82.640 1.00 55.95 169 THR A CA 1
ATOM 1232 C C . THR A 1 169 ? 27.148 -32.145 81.768 1.00 57.15 169 THR A C 1
ATOM 1233 O O . THR A 1 169 ? 26.389 -31.852 80.835 1.00 53.38 169 THR A O 1
ATOM 1237 N N . SER A 1 170 ? 27.464 -33.397 82.086 1.00 46.86 170 SER A N 1
ATOM 1238 C CA . SER A 1 170 ? 26.960 -34.529 81.317 1.00 42.72 170 SER A CA 1
ATOM 1239 C C . SER A 1 170 ? 25.434 -34.606 81.361 1.00 56.08 170 SER A C 1
ATOM 1240 O O . SER A 1 170 ? 24.794 -34.928 80.362 1.00 67.55 170 SER A O 1
ATOM 1243 N N . ARG A 1 171 ? 24.859 -34.310 82.523 1.00 49.60 171 ARG A N 1
ATOM 1244 C CA . ARG A 1 171 ? 23.410 -34.341 82.687 1.00 56.63 171 ARG A CA 1
ATOM 1245 C C . ARG A 1 171 ? 22.741 -33.263 81.843 1.00 60.72 171 ARG A C 1
ATOM 1246 O O . ARG A 1 171 ? 21.744 -33.524 81.160 1.00 64.71 171 ARG A O 1
ATOM 1254 N N . LYS A 1 172 ? 23.296 -32.055 81.891 1.00 45.95 172 LYS A N 1
ATOM 1255 C CA . LYS A 1 172 ? 22.780 -30.953 81.088 1.00 59.55 172 LYS A CA 1
ATOM 1256 C C . LYS A 1 172 ? 22.838 -31.283 79.596 1.00 63.04 172 LYS A C 1
ATOM 1257 O O . LYS A 1 172 ? 21.851 -31.097 78.871 1.00 58.29 172 LYS A O 1
ATOM 1263 N N . LYS A 1 173 ? 23.988 -31.777 79.139 1.00 65.64 173 LYS A N 1
ATOM 1264 C CA . LYS A 1 173 ? 24.120 -32.141 77.731 1.00 58.36 173 LYS A CA 1
ATOM 1265 C C . LYS A 1 173 ? 23.152 -33.254 77.350 1.00 61.98 173 LYS A C 1
ATOM 1266 O O . LYS A 1 173 ? 22.604 -33.248 76.250 1.00 67.21 173 LYS A O 1
ATOM 1272 N N . GLN A 1 174 ? 22.945 -34.209 78.252 1.00 58.26 174 GLN A N 1
ATOM 1273 C CA . GLN A 1 174 ? 21.991 -35.282 77.996 1.00 49.40 174 GLN A CA 1
ATOM 1274 C C . GLN A 1 174 ? 20.596 -34.707 77.801 1.00 53.54 174 GLN A C 1
ATOM 1275 O O . GLN A 1 174 ? 19.876 -35.109 76.885 1.00 53.94 174 GLN A O 1
ATOM 1281 N N . HIS A 1 175 ? 20.219 -33.768 78.666 1.00 53.64 175 HIS A N 1
ATOM 1282 C CA . HIS A 1 175 ? 18.917 -33.118 78.556 1.00 57.50 175 HIS A CA 1
ATOM 1283 C C . HIS A 1 175 ? 18.764 -32.416 77.210 1.00 63.08 175 HIS A C 1
ATOM 1284 O O . HIS A 1 175 ? 17.772 -32.621 76.497 1.00 69.55 175 HIS A O 1
ATOM 1291 N N . GLN A 1 176 ? 19.757 -31.604 76.856 1.00 68.55 176 GLN A N 1
ATOM 1292 C CA . GLN A 1 176 ? 19.688 -30.834 75.619 1.00 68.73 176 GLN A CA 1
ATOM 1293 C C . GLN A 1 176 ? 19.612 -31.745 74.394 1.00 59.34 176 GLN A C 1
ATOM 1294 O O . GLN A 1 176 ? 18.713 -31.601 73.564 1.00 61.09 176 GLN A O 1
ATOM 1300 N N . THR A 1 177 ? 20.534 -32.700 74.305 1.00 54.85 177 THR A N 1
ATOM 1301 C CA . THR A 1 177 ? 20.592 -33.611 73.164 1.00 55.06 177 THR A CA 1
ATOM 1302 C C . THR A 1 177 ? 19.325 -34.449 73.041 1.00 43.79 177 THR A C 1
ATOM 1303 O O . THR A 1 177 ? 18.811 -34.649 71.937 1.00 58.85 177 THR A O 1
ATOM 1307 N N . MET A 1 178 ? 18.817 -34.929 74.173 1.00 54.62 178 MET A N 1
ATOM 1308 C CA . MET A 1 178 ? 17.586 -35.708 74.159 1.00 58.57 178 MET A CA 1
ATOM 1309 C C . MET A 1 178 ? 16.445 -34.843 73.644 1.00 56.32 178 MET A C 1
ATOM 1310 O O . MET A 1 178 ? 15.594 -35.315 72.888 1.00 62.90 178 MET A O 1
ATOM 1315 N N . MET A 1 179 ? 16.430 -33.576 74.051 1.00 54.12 179 MET A N 1
ATOM 1316 C CA . MET A 1 179 ? 15.385 -32.667 73.589 1.00 54.49 179 MET A CA 1
ATOM 1317 C C . MET A 1 179 ? 15.457 -32.375 72.093 1.00 63.63 179 MET A C 1
ATOM 1318 O O . MET A 1 179 ? 14.424 -32.372 71.418 1.00 59.06 179 MET A O 1
ATOM 1323 N N . HIS A 1 180 ? 16.658 -32.122 71.574 1.00 63.38 180 HIS A N 1
ATOM 1324 C CA . HIS A 1 180 ? 16.803 -31.886 70.138 1.00 56.52 180 HIS A CA 1
ATOM 1325 C C . HIS A 1 180 ? 16.377 -33.118 69.361 1.00 55.02 180 HIS A C 1
ATOM 1326 O O . HIS A 1 180 ? 15.702 -33.013 68.339 1.00 61.51 180 HIS A O 1
ATOM 1333 N N . TYR A 1 181 ? 16.793 -34.281 69.849 1.00 43.87 181 TYR A N 1
ATOM 1334 C CA . TYR A 1 181 ? 16.406 -35.558 69.259 1.00 44.79 181 TYR A CA 1
ATOM 1335 C C . TYR A 1 181 ? 14.882 -35.683 69.189 1.00 58.50 181 TYR A C 1
ATOM 1336 O O . TYR A 1 181 ? 14.312 -36.003 68.138 1.00 51.71 181 TYR A O 1
ATOM 1345 N N . PHE A 1 182 ? 14.235 -35.419 70.321 1.00 47.85 182 PHE A N 1
ATOM 1346 C CA . PHE A 1 182 ? 12.781 -35.502 70.434 1.00 55.50 182 PHE A CA 1
ATOM 1347 C C . PHE A 1 182 ? 12.071 -34.566 69.457 1.00 59.56 182 PHE A C 1
ATOM 1348 O O . PHE A 1 182 ? 11.151 -34.979 68.748 1.00 57.20 182 PHE A O 1
ATOM 1356 N N . CYS A 1 183 ? 12.501 -33.307 69.430 1.00 61.59 183 CYS A N 1
ATOM 1357 C CA . CYS A 1 183 ? 11.915 -32.310 68.537 1.00 59.16 183 CYS A CA 1
ATOM 1358 C C . CYS A 1 183 ? 12.098 -32.710 67.077 1.00 54.33 183 CYS A C 1
ATOM 1359 O O . CYS A 1 183 ? 11.192 -32.553 66.258 1.00 60.94 183 CYS A O 1
ATOM 1362 N N . ALA A 1 184 ? 13.285 -33.222 66.766 1.00 54.64 184 ALA A N 1
ATOM 1363 C CA . ALA A 1 184 ? 13.609 -33.690 65.424 1.00 43.11 184 ALA A CA 1
ATOM 1364 C C . ALA A 1 184 ? 12.679 -34.814 64.988 1.00 53.52 184 ALA A C 1
ATOM 1365 O O . ALA A 1 184 ? 12.212 -34.831 63.852 1.00 61.26 184 ALA A O 1
ATOM 1367 N N . LEU A 1 185 ? 12.430 -35.763 65.886 1.00 51.45 185 LEU A N 1
ATOM 1368 C CA . LEU A 1 185 ? 11.523 -36.869 65.584 1.00 43.62 185 LEU A CA 1
ATOM 1369 C C . LEU A 1 185 ? 10.072 -36.403 65.429 1.00 57.60 185 LEU A C 1
ATOM 1370 O O . LEU A 1 185 ? 9.355 -36.850 64.523 1.00 65.84 185 LEU A O 1
ATOM 1375 N N . ASN A 1 186 ? 9.648 -35.495 66.304 1.00 53.75 186 ASN A N 1
ATOM 1376 C CA . ASN A 1 186 ? 8.290 -34.966 66.247 1.00 50.44 186 ASN A CA 1
ATOM 1377 C C . ASN A 1 186 ? 8.048 -34.213 64.947 1.00 63.94 186 ASN A C 1
ATOM 1378 O O . ASN A 1 186 ? 6.979 -34.319 64.347 1.00 72.99 186 ASN A O 1
ATOM 1383 N N . THR A 1 187 ? 9.049 -33.452 64.519 1.00 67.41 187 THR A N 1
ATOM 1384 C CA . THR A 1 187 ? 8.989 -32.765 63.236 1.00 57.20 187 THR A CA 1
ATOM 1385 C C . THR A 1 187 ? 9.010 -33.778 62.093 1.00 53.39 187 THR A C 1
ATOM 1386 O O . THR A 1 187 ? 8.299 -33.621 61.099 1.00 59.18 187 THR A O 1
ATOM 1390 N N . LEU A 1 188 ? 9.824 -34.820 62.249 1.00 49.03 188 LEU A N 1
ATOM 1391 C CA . LEU A 1 188 ? 9.908 -35.903 61.272 1.00 56.15 188 LEU A CA 1
ATOM 1392 C C . LEU A 1 188 ? 8.551 -36.542 61.017 1.00 59.39 188 LEU A C 1
ATOM 1393 O O . LEU A 1 188 ? 8.261 -36.970 59.898 1.00 67.28 188 LEU A O 1
ATOM 1398 N N . GLN A 1 189 ? 7.725 -36.610 62.058 1.00 58.42 189 GLN A N 1
ATOM 1399 C CA . GLN A 1 189 ? 6.378 -37.158 61.917 1.00 61.86 189 GLN A CA 1
ATOM 1400 C C . GLN A 1 189 ? 5.578 -36.463 60.813 1.00 71.27 189 GLN A C 1
ATOM 1401 O O . GLN A 1 189 ? 4.798 -37.105 60.109 1.00 73.55 189 GLN A O 1
ATOM 1407 N N . TYR A 1 190 ? 5.768 -35.155 60.665 1.00 77.58 190 TYR A N 1
ATOM 1408 C CA . TYR A 1 190 ? 5.149 -34.424 59.563 1.00 65.06 190 TYR A CA 1
ATOM 1409 C C . TYR A 1 190 ? 5.950 -34.553 58.269 1.00 56.59 190 TYR A C 1
ATOM 1410 O O . TYR A 1 190 ? 5.380 -34.736 57.194 1.00 73.82 190 TYR A O 1
ATOM 1419 N N . LYS A 1 191 ? 7.272 -34.454 58.381 1.00 65.02 191 LYS A N 1
ATOM 1420 C CA . LYS A 1 191 ? 8.149 -34.462 57.212 1.00 56.32 191 LYS A CA 1
ATOM 1421 C C . LYS A 1 191 ? 8.071 -35.737 56.376 1.00 59.90 191 LYS A C 1
ATOM 1422 O O . LYS A 1 191 ? 8.321 -35.699 55.174 1.00 68.58 191 LYS A O 1
ATOM 1428 N N . LYS A 1 192 ? 7.718 -36.856 56.998 1.00 53.76 192 LYS A N 1
ATOM 1429 C CA . LYS A 1 192 ? 7.660 -38.125 56.277 1.00 55.58 192 LYS A CA 1
ATOM 1430 C C . LYS A 1 192 ? 6.508 -38.123 55.284 1.00 60.98 192 LYS A C 1
ATOM 1431 O O . LYS A 1 192 ? 6.617 -38.663 54.183 1.00 65.96 192 LYS A O 1
ATOM 1437 N N . LYS A 1 193 ? 5.413 -37.486 55.672 1.00 56.83 193 LYS A N 1
ATOM 1438 C CA . LYS A 1 193 ? 4.240 -37.422 54.822 1.00 64.09 193 LYS A CA 1
ATOM 1439 C C . LYS A 1 193 ? 4.558 -36.683 53.550 1.00 56.29 193 LYS A C 1
ATOM 1440 O O . LYS A 1 193 ? 4.323 -37.170 52.436 1.00 56.31 193 LYS A O 1
ATOM 1446 N N . ILE A 1 194 ? 5.113 -35.498 53.749 1.00 40.58 194 ILE A N 1
ATOM 1447 C CA . ILE A 1 194 ? 5.546 -34.644 52.672 1.00 57.51 194 ILE A CA 1
ATOM 1448 C C . ILE A 1 194 ? 6.609 -35.355 51.843 1.00 56.38 194 ILE A C 1
ATOM 1449 O O . ILE A 1 194 ? 6.616 -35.257 50.617 1.00 50.17 194 ILE A O 1
ATOM 1454 N N . ALA A 1 195 ? 7.501 -36.078 52.518 1.00 58.95 195 ALA A N 1
ATOM 1455 C CA . ALA A 1 195 ? 8.562 -36.815 51.835 1.00 54.19 195 ALA A CA 1
ATOM 1456 C C . ALA A 1 195 ? 8.007 -37.875 50.892 1.00 54.54 195 ALA A C 1
ATOM 1457 O O . ALA A 1 195 ? 8.590 -38.142 49.843 1.00 69.38 195 ALA A O 1
ATOM 1459 N N . LEU A 1 196 ? 6.898 -38.497 51.274 1.00 55.63 196 LEU A N 1
ATOM 1460 C CA . LEU A 1 196 ? 6.245 -39.456 50.390 1.00 58.65 196 LEU A CA 1
ATOM 1461 C C . LEU A 1 196 ? 5.506 -38.769 49.245 1.00 68.99 196 LEU A C 1
ATOM 1462 O O . LEU A 1 196 ? 5.610 -39.186 48.091 1.00 75.02 196 LEU A O 1
ATOM 1467 N N . LEU A 1 197 ? 4.765 -37.714 49.567 1.00 51.06 197 LEU A N 1
ATOM 1468 C CA . LEU A 1 197 ? 3.842 -37.124 48.599 1.00 51.83 197 LEU A CA 1
ATOM 1469 C C . LEU A 1 197 ? 4.485 -36.201 47.558 1.00 46.08 197 LEU A C 1
ATOM 1470 O O . LEU A 1 197 ? 4.150 -36.273 46.376 1.00 56.23 197 LEU A O 1
ATOM 1475 N N . GLU A 1 198 ? 5.398 -35.338 47.991 1.00 44.16 198 GLU A N 1
ATOM 1476 C CA . GLU A 1 198 ? 5.948 -34.297 47.119 1.00 54.81 198 GLU A CA 1
ATOM 1477 C C . GLU A 1 198 ? 6.702 -34.814 45.872 1.00 67.04 198 GLU A C 1
ATOM 1478 O O . GLU A 1 198 ? 6.462 -34.319 44.765 1.00 57.58 198 GLU A O 1
ATOM 1484 N N . PRO A 1 199 ? 7.607 -35.804 46.032 1.00 60.81 199 PRO A N 1
ATOM 1485 C CA . PRO A 1 199 ? 8.291 -36.296 44.827 1.00 62.05 199 PRO A CA 1
ATOM 1486 C C . PRO A 1 199 ? 7.362 -36.977 43.820 1.00 60.47 199 PRO A C 1
ATOM 1487 O O . PRO A 1 199 ? 7.566 -36.823 42.617 1.00 53.32 199 PRO A O 1
ATOM 1491 N N . LEU A 1 200 ? 6.378 -37.730 44.304 1.00 62.27 200 LEU A N 1
ATOM 1492 C CA . LEU A 1 200 ? 5.410 -38.390 43.429 1.00 53.24 200 LEU A CA 1
ATOM 1493 C C . LEU A 1 200 ? 4.549 -37.361 42.708 1.00 50.73 200 LEU A C 1
ATOM 1494 O O . LEU A 1 200 ? 4.190 -37.530 41.538 1.00 50.47 200 LEU A O 1
ATOM 1499 N N . LEU A 1 201 ? 4.231 -36.290 43.425 1.00 50.03 201 LEU A N 1
ATOM 1500 C CA . LEU A 1 201 ? 3.448 -35.192 42.885 1.00 53.11 201 LEU A CA 1
ATOM 1501 C C . LEU A 1 201 ? 4.236 -34.545 41.752 1.00 51.05 201 LEU A C 1
ATOM 1502 O O . LEU A 1 201 ? 3.687 -34.216 40.692 1.00 65.77 201 LEU A O 1
ATOM 1507 N N . GLY A 1 202 ? 5.539 -34.395 41.981 1.00 59.65 202 GLY A N 1
ATOM 1508 C CA . GLY A 1 202 ? 6.448 -33.882 40.973 1.00 41.82 202 GLY A CA 1
ATOM 1509 C C . GLY A 1 202 ? 6.541 -34.783 39.755 1.00 50.50 202 GLY A C 1
ATOM 1510 O O . GLY A 1 202 ? 6.561 -34.301 38.624 1.00 58.31 202 GLY A O 1
ATOM 1511 N N . TYR A 1 203 ? 6.611 -36.090 39.992 1.00 42.48 203 TYR A N 1
ATOM 1512 C CA . TYR A 1 203 ? 6.664 -37.082 38.920 1.00 45.49 203 TYR A CA 1
ATOM 1513 C C . TYR A 1 203 ? 5.432 -36.962 38.030 1.00 53.31 203 TYR A C 1
ATOM 1514 O O . TYR A 1 203 ? 5.534 -36.879 36.802 1.00 54.65 203 TYR A O 1
ATOM 1523 N N . MET A 1 204 ? 4.266 -36.946 38.667 1.00 66.60 204 MET A N 1
ATOM 1524 C CA . MET A 1 204 ? 2.998 -36.839 37.955 1.00 60.17 204 MET A CA 1
ATOM 1525 C C . MET A 1 204 ? 2.886 -35.537 37.163 1.00 57.60 204 MET A C 1
ATOM 1526 O O . MET A 1 204 ? 2.467 -35.546 36.000 1.00 61.46 204 MET A O 1
ATOM 1531 N N . GLN A 1 205 ? 3.271 -34.421 37.776 1.00 48.55 205 GLN A N 1
ATOM 1532 C CA . GLN A 1 205 ? 3.160 -33.137 37.087 1.00 67.80 205 GLN A CA 1
ATOM 1533 C C . GLN A 1 205 ? 4.151 -33.040 35.927 1.00 66.74 205 GLN A C 1
ATOM 1534 O O . GLN A 1 205 ? 3.866 -32.422 34.890 1.00 70.19 205 GLN A O 1
ATOM 1540 N N . ALA A 1 206 ? 5.296 -33.695 36.096 1.00 59.02 206 ALA A N 1
ATOM 1541 C CA . ALA A 1 206 ? 6.270 -33.846 35.024 1.00 56.98 206 ALA A CA 1
ATOM 1542 C C . ALA A 1 206 ? 5.680 -34.620 33.854 1.00 58.74 206 ALA A C 1
ATOM 1543 O O . ALA A 1 206 ? 5.844 -34.233 32.696 1.00 55.72 206 ALA A O 1
ATOM 1545 N N . GLN A 1 207 ? 4.994 -35.718 34.164 1.00 59.56 207 GLN A N 1
ATOM 1546 C CA . GLN A 1 207 ? 4.330 -36.513 33.136 1.00 57.40 207 GLN A CA 1
ATOM 1547 C C . GLN A 1 207 ? 3.289 -35.679 32.393 1.00 55.69 207 GLN A C 1
ATOM 1548 O O . GLN A 1 207 ? 3.178 -35.758 31.168 1.00 57.89 207 GLN A O 1
ATOM 1554 N N . ILE A 1 208 ? 2.530 -34.882 33.141 1.00 49.79 208 ILE A N 1
ATOM 1555 C CA . ILE A 1 208 ? 1.526 -34.002 32.544 1.00 53.37 208 ILE A CA 1
ATOM 1556 C C . ILE A 1 208 ? 2.155 -33.027 31.545 1.00 60.40 208 ILE A C 1
ATOM 1557 O O . ILE A 1 208 ? 1.724 -32.940 30.382 1.00 67.65 208 ILE A O 1
ATOM 1562 N N . SER A 1 209 ? 3.184 -32.311 31.998 1.00 49.93 209 SER A N 1
ATOM 1563 C CA . SER A 1 209 ? 3.870 -31.345 31.142 1.00 55.59 209 SER A CA 1
ATOM 1564 C C . SER A 1 209 ? 4.442 -32.023 29.894 1.00 63.76 209 SER A C 1
ATOM 1565 O O . SER A 1 209 ? 4.339 -31.501 28.772 1.00 59.32 209 SER A O 1
ATOM 1568 N N . PHE A 1 210 ? 5.019 -33.202 30.107 1.00 55.52 210 PHE A N 1
ATOM 1569 C CA . PHE A 1 210 ? 5.586 -34.021 29.041 1.00 60.14 210 PHE A CA 1
ATOM 1570 C C . PHE A 1 210 ? 4.560 -34.342 27.957 1.00 58.61 210 PHE A C 1
ATOM 1571 O O . PHE A 1 210 ? 4.751 -34.021 26.772 1.00 75.96 210 PHE A O 1
ATOM 1579 N N . PHE A 1 211 ? 3.459 -34.958 28.374 1.00 61.95 211 PHE A N 1
ATOM 1580 C CA . PHE A 1 211 ? 2.448 -35.397 27.425 1.00 66.86 211 PHE A CA 1
ATOM 1581 C C . PHE A 1 211 ? 1.709 -34.242 26.772 1.00 65.84 211 PHE A C 1
ATOM 1582 O O . PHE A 1 211 ? 1.168 -34.410 25.686 1.00 68.79 211 PHE A O 1
ATOM 1590 N N . LYS A 1 212 ? 1.702 -33.069 27.402 1.00 57.13 212 LYS A N 1
ATOM 1591 C CA . LYS A 1 212 ? 1.046 -31.920 26.780 1.00 67.53 212 LYS A CA 1
ATOM 1592 C C . LYS A 1 212 ? 1.944 -31.328 25.680 1.00 65.35 212 LYS A C 1
ATOM 1593 O O . LYS A 1 212 ? 1.492 -31.044 24.536 1.00 80.62 212 LYS A O 1
ATOM 1599 N N . MET A 1 213 ? 3.229 -31.212 26.021 1.00 59.75 213 MET A N 1
ATOM 1600 C CA . MET A 1 213 ? 4.255 -30.746 25.092 1.00 75.49 213 MET A CA 1
ATOM 1601 C C . MET A 1 213 ? 4.258 -31.587 23.823 1.00 84.66 213 MET A C 1
ATOM 1602 O O . MET A 1 213 ? 4.119 -31.070 22.692 1.00 95.74 213 MET A O 1
ATOM 1607 N N . GLY A 1 214 ? 4.354 -32.896 24.039 1.00 70.55 214 GLY A N 1
ATOM 1608 C CA . GLY A 1 214 ? 4.318 -33.853 22.955 1.00 72.90 214 GLY A CA 1
ATOM 1609 C C . GLY A 1 214 ? 3.015 -33.775 22.190 1.00 73.12 214 GLY A C 1
ATOM 1610 O O . GLY A 1 214 ? 3.026 -33.687 20.951 1.00 81.44 214 GLY A O 1
ATOM 1611 N N . SER A 1 215 ? 1.912 -33.734 22.941 1.00 83.35 215 SER A N 1
ATOM 1612 C CA . SER A 1 215 ? 0.559 -33.632 22.393 1.00 82.78 215 SER A CA 1
ATOM 1613 C C . SER A 1 215 ? 0.381 -32.596 21.298 1.00 87.73 215 SER A C 1
ATOM 1614 O O . SER A 1 215 ? 0.002 -32.965 20.189 1.00 99.79 215 SER A O 1
ATOM 1617 N N . GLU A 1 216 ? 0.598 -31.308 21.572 1.00 97.25 216 GLU A N 1
ATOM 1618 C CA . GLU A 1 216 ? 0.441 -30.374 20.431 1.00 106.82 216 GLU A CA 1
ATOM 1619 C C . GLU A 1 216 ? 1.682 -29.813 19.724 1.00 101.97 216 GLU A C 1
ATOM 1620 O O . GLU A 1 216 ? 1.524 -28.950 18.834 1.00 111.66 216 GLU A O 1
ATOM 1626 N N . ASN A 1 217 ? 2.887 -30.264 20.082 1.00 98.20 217 ASN A N 1
ATOM 1627 C CA . ASN A 1 217 ? 4.005 -30.027 19.177 1.00 98.79 217 ASN A CA 1
ATOM 1628 C C . ASN A 1 217 ? 4.490 -31.257 18.388 1.00 83.17 217 ASN A C 1
ATOM 1629 O O . ASN A 1 217 ? 4.508 -31.233 17.157 1.00 74.75 217 ASN A O 1
ATOM 1634 N N . LEU A 1 218 ? 4.924 -32.305 19.086 1.00 91.61 218 LEU A N 1
ATOM 1635 C CA . LEU A 1 218 ? 5.442 -33.505 18.420 1.00 76.96 218 LEU A CA 1
ATOM 1636 C C . LEU A 1 218 ? 4.429 -34.154 17.472 1.00 74.77 218 LEU A C 1
ATOM 1637 O O . LEU A 1 218 ? 4.777 -34.650 16.391 1.00 79.01 218 LEU A O 1
ATOM 1642 N N . ASN A 1 219 ? 3.172 -34.131 17.888 1.00 73.52 219 ASN A N 1
ATOM 1643 C CA . ASN A 1 219 ? 2.108 -34.828 17.186 1.00 87.81 219 ASN A CA 1
ATOM 1644 C C . ASN A 1 219 ? 1.794 -34.280 15.794 1.00 89.13 219 ASN A C 1
ATOM 1645 O O . ASN A 1 219 ? 1.511 -35.048 14.869 1.00 68.73 219 ASN A O 1
ATOM 1650 N N . GLU A 1 220 ? 1.864 -32.960 15.641 1.00 80.94 220 GLU A N 1
ATOM 1651 C CA . GLU A 1 220 ? 1.657 -32.313 14.341 1.00 79.86 220 GLU A CA 1
ATOM 1652 C C . GLU A 1 220 ? 2.636 -32.829 13.289 1.00 86.68 220 GLU A C 1
ATOM 1653 O O . GLU A 1 220 ? 2.236 -33.317 12.224 1.00 87.70 220 GLU A O 1
ATOM 1655 N N . GLN A 1 221 ? 3.923 -32.702 13.595 1.00 78.07 221 GLN A N 1
ATOM 1656 C CA . GLN A 1 221 ? 4.987 -33.078 12.672 1.00 77.13 221 GLN A CA 1
ATOM 1657 C C . GLN A 1 221 ? 5.021 -34.577 12.455 1.00 81.48 221 GLN A C 1
ATOM 1658 O O . GLN A 1 221 ? 5.391 -35.034 11.381 1.00 101.16 221 GLN A O 1
ATOM 1664 N N . LEU A 1 222 ? 4.684 -35.344 13.489 1.00 67.35 222 LEU A N 1
ATOM 1665 C CA . LEU A 1 222 ? 4.581 -36.786 13.311 1.00 70.81 222 LEU A CA 1
ATOM 1666 C C . LEU A 1 222 ? 3.470 -37.114 12.313 1.00 72.27 222 LEU A C 1
ATOM 1667 O O . LEU A 1 222 ? 3.610 -38.021 11.484 1.00 91.13 222 LEU A O 1
ATOM 1672 N N . GLU A 1 223 ? 2.375 -36.360 12.383 1.00 85.63 223 GLU A N 1
ATOM 1673 C CA . GLU A 1 223 ? 1.263 -36.554 11.456 1.00 85.67 223 GLU A CA 1
ATOM 1674 C C . GLU A 1 223 ? 1.672 -36.236 10.019 1.00 79.42 223 GLU A C 1
ATOM 1675 O O . GLU A 1 223 ? 1.474 -37.051 9.112 1.00 88.05 223 GLU A O 1
ATOM 1677 N N . GLU A 1 224 ? 2.241 -35.049 9.817 1.00 71.33 224 GLU A N 1
ATOM 1678 C CA . GLU A 1 224 ? 2.659 -34.622 8.481 1.00 78.54 224 GLU A CA 1
ATOM 1679 C C . GLU A 1 224 ? 3.727 -35.555 7.900 1.00 86.02 224 GLU A C 1
ATOM 1680 O O . GLU A 1 224 ? 3.699 -35.907 6.712 1.00 103.10 224 GLU A O 1
ATOM 1686 N N . PHE A 1 225 ? 4.668 -35.947 8.753 1.00 72.54 225 PHE A N 1
ATOM 1687 C CA . PHE A 1 225 ? 5.714 -36.894 8.387 1.00 80.02 225 PHE A CA 1
ATOM 1688 C C . PHE A 1 225 ? 5.091 -38.197 7.903 1.00 79.41 225 PHE A C 1
ATOM 1689 O O . PHE A 1 225 ? 5.453 -38.708 6.839 1.00 93.90 225 PHE A O 1
ATOM 1697 N N . LEU A 1 226 ? 4.139 -38.717 8.675 1.00 58.64 226 LEU A N 1
ATOM 1698 C CA . LEU A 1 226 ? 3.429 -39.933 8.289 1.00 72.11 226 LEU A CA 1
ATOM 1699 C C . LEU A 1 226 ? 2.763 -39.759 6.929 1.00 86.49 226 LEU A C 1
ATOM 1700 O O . LEU A 1 226 ? 2.791 -40.667 6.089 1.00 82.40 226 LEU A O 1
ATOM 1705 N N . ALA A 1 227 ? 2.179 -38.582 6.718 1.00 81.66 227 ALA A N 1
ATOM 1706 C CA . ALA A 1 227 ? 1.543 -38.257 5.446 1.00 80.21 227 ALA A CA 1
ATOM 1707 C C . ALA A 1 227 ? 2.520 -38.392 4.279 1.00 89.63 227 ALA A C 1
ATOM 1708 O O . ALA A 1 227 ? 2.243 -39.115 3.323 1.00 88.55 227 ALA A O 1
ATOM 1710 N N . ASN A 1 228 ? 3.655 -37.701 4.353 1.00 82.82 228 ASN A N 1
ATOM 1711 C CA . ASN A 1 228 ? 4.644 -37.756 3.270 1.00 72.83 228 ASN A CA 1
ATOM 1712 C C . ASN A 1 228 ? 5.210 -39.163 3.029 1.00 83.10 228 ASN A C 1
ATOM 1713 O O . ASN A 1 228 ? 5.239 -39.670 1.886 1.00 98.11 228 ASN A O 1
ATOM 1718 N N . ILE A 1 229 ? 5.645 -39.794 4.117 1.00 78.59 229 ILE A N 1
ATOM 1719 C CA . ILE A 1 229 ? 6.288 -41.099 4.030 1.00 79.79 229 ILE A CA 1
ATOM 1720 C C . ILE A 1 229 ? 5.332 -42.146 3.471 1.00 79.45 229 ILE A C 1
ATOM 1721 O O . ILE A 1 229 ? 5.751 -43.028 2.727 1.00 78.37 229 ILE A O 1
ATOM 1726 N N . GLY A 1 230 ? 4.051 -42.042 3.814 1.00 82.18 230 GLY A N 1
ATOM 1727 C CA . GLY A 1 230 ? 3.062 -42.966 3.282 1.00 86.83 230 GLY A CA 1
ATOM 1728 C C . GLY A 1 230 ? 3.019 -42.940 1.762 1.00 88.71 230 GLY A C 1
ATOM 1729 O O . GLY A 1 230 ? 3.094 -43.987 1.104 1.00 86.62 230 GLY A O 1
ATOM 1730 N N . THR A 1 231 ? 2.915 -41.734 1.207 1.00 87.08 231 THR A N 1
ATOM 1731 C CA . THR A 1 231 ? 2.911 -41.536 -0.239 1.00 92.06 231 THR A CA 1
ATOM 1732 C C . THR A 1 231 ? 4.165 -42.115 -0.875 1.00 96.63 231 THR A C 1
ATOM 1733 O O . THR A 1 231 ? 4.091 -42.877 -1.852 1.00 97.43 231 THR A O 1
ATOM 1737 N N . SER A 1 232 ? 5.318 -41.754 -0.316 1.00 89.57 232 SER A N 1
ATOM 1738 C CA . SER A 1 232 ? 6.586 -42.225 -0.869 1.00 74.21 232 SER A CA 1
ATOM 1739 C C . SER A 1 232 ? 6.661 -43.759 -0.882 1.00 73.45 232 SER A C 1
ATOM 1740 O O . SER A 1 232 ? 7.070 -44.364 -1.882 1.00 87.19 232 SER A O 1
ATOM 1743 N N . VAL A 1 233 ? 6.257 -44.378 0.226 1.00 74.34 233 VAL A N 1
ATOM 1744 C CA . VAL A 1 233 ? 6.264 -45.834 0.350 1.00 74.06 233 VAL A CA 1
ATOM 1745 C C . VAL A 1 233 ? 5.341 -46.475 -0.683 1.00 82.55 233 VAL A C 1
ATOM 1746 O O . VAL A 1 233 ? 5.681 -47.501 -1.284 1.00 88.85 233 VAL A O 1
ATOM 1750 N N . GLN A 1 234 ? 4.181 -45.862 -0.898 1.00 88.93 234 GLN A N 1
ATOM 1751 C CA . GLN A 1 234 ? 3.269 -46.333 -1.936 1.00 89.71 234 GLN A CA 1
ATOM 1752 C C . GLN A 1 234 ? 3.964 -46.328 -3.296 1.00 92.07 234 GLN A C 1
ATOM 1753 O O . GLN A 1 234 ? 3.942 -47.329 -4.028 1.00 81.23 234 GLN A O 1
ATOM 1755 N N . ASN A 1 235 ? 4.593 -45.199 -3.618 1.00 83.23 235 ASN A N 1
ATOM 1756 C CA . ASN A 1 235 ? 5.305 -45.052 -4.887 1.00 84.50 235 ASN A CA 1
ATOM 1757 C C . ASN A 1 235 ? 6.381 -46.117 -5.109 1.00 94.37 235 ASN A C 1
ATOM 1758 O O . ASN A 1 235 ? 6.359 -46.835 -6.122 1.00 105.63 235 ASN A O 1
ATOM 1763 N N . VAL A 1 236 ? 7.320 -46.219 -4.167 1.00 89.18 236 VAL A N 1
ATOM 1764 C CA . VAL A 1 236 ? 8.398 -47.198 -4.296 1.00 87.03 236 VAL A CA 1
ATOM 1765 C C . VAL A 1 236 ? 7.832 -48.615 -4.392 1.00 85.81 236 VAL A C 1
ATOM 1766 O O . VAL A 1 236 ? 8.337 -49.431 -5.163 1.00 94.59 236 VAL A O 1
ATOM 1770 N N . ARG A 1 237 ? 6.793 -48.905 -3.609 1.00 85.16 237 ARG A N 1
ATOM 1771 C CA . ARG A 1 237 ? 6.137 -50.209 -3.673 1.00 89.85 237 ARG A CA 1
ATOM 1772 C C . ARG A 1 237 ? 5.680 -50.517 -5.097 1.00 103.93 237 ARG A C 1
ATOM 1773 O O . ARG A 1 237 ? 6.099 -51.520 -5.693 1.00 103.33 237 ARG A O 1
ATOM 1775 N N . ARG A 1 238 ? 4.845 -49.634 -5.644 1.00 105.68 238 ARG A N 1
ATOM 1776 C CA . ARG A 1 238 ? 4.313 -49.813 -6.994 1.00 105.63 238 ARG A CA 1
ATOM 1777 C C . ARG A 1 238 ? 5.428 -50.022 -8.019 1.00 102.30 238 ARG A C 1
ATOM 1778 O O . ARG A 1 238 ? 5.416 -51.001 -8.777 1.00 110.24 238 ARG A O 1
ATOM 1780 N N . GLU A 1 239 ? 6.393 -49.106 -8.033 1.00 89.54 239 GLU A N 1
ATOM 1781 C CA . GLU A 1 239 ? 7.455 -49.144 -9.037 1.00 96.64 239 GLU A CA 1
ATOM 1782 C C . GLU A 1 239 ? 8.303 -50.418 -8.902 1.00 93.75 239 GLU A C 1
ATOM 1783 O O . GLU A 1 239 ? 8.797 -50.981 -9.902 1.00 97.96 239 GLU A O 1
ATOM 1789 N N . MET A 1 240 ? 8.390 -50.926 -7.675 1.00 89.52 240 MET A N 1
ATOM 1790 C CA . MET A 1 240 ? 9.211 -52.102 -7.416 1.00 91.18 240 MET A CA 1
ATOM 1791 C C . MET A 1 240 ? 8.507 -53.411 -7.755 1.00 94.23 240 MET A C 1
ATOM 1792 O O . MET A 1 240 ? 9.158 -54.351 -8.219 1.00 89.61 240 MET A O 1
ATOM 1797 N N . ASP A 1 241 ? 7.180 -53.461 -7.658 1.00 97.21 241 ASP A N 1
ATOM 1798 C CA . ASP A 1 241 ? 6.521 -54.670 -8.152 1.00 104.25 241 ASP A CA 1
ATOM 1799 C C . ASP A 1 241 ? 6.317 -54.609 -9.654 1.00 103.09 241 ASP A C 1
ATOM 1800 O O . ASP A 1 241 ? 6.200 -55.648 -10.300 1.00 101.39 241 ASP A O 1
ATOM 1805 N N . SER A 1 242 ? 6.332 -53.404 -10.220 1.00 102.99 242 SER A N 1
ATOM 1806 C CA . SER A 1 242 ? 6.455 -53.256 -11.669 1.00 88.14 242 SER A CA 1
ATOM 1807 C C . SER A 1 242 ? 7.734 -53.886 -12.232 1.00 101.09 242 SER A C 1
ATOM 1808 O O . SER A 1 242 ? 7.704 -54.831 -13.067 1.00 98.00 242 SER A O 1
ATOM 1811 N N . ASP A 1 243 ? 8.866 -53.387 -11.738 1.00 109.92 243 ASP A N 1
ATOM 1812 C CA . ASP A 1 243 ? 10.138 -53.775 -12.336 1.00 104.21 243 ASP A CA 1
ATOM 1813 C C . ASP A 1 243 ? 10.601 -55.156 -11.874 1.00 94.90 243 ASP A C 1
ATOM 1814 O O . ASP A 1 243 ? 11.344 -55.820 -12.598 1.00 83.85 243 ASP A O 1
ATOM 1819 N N . ILE A 1 244 ? 10.126 -55.618 -10.717 1.00 90.57 244 ILE A N 1
ATOM 1820 C CA . ILE A 1 244 ? 10.314 -57.027 -10.400 1.00 87.27 244 ILE A CA 1
ATOM 1821 C C . ILE A 1 244 ? 9.454 -57.862 -11.347 1.00 95.05 244 ILE A C 1
ATOM 1822 O O . ILE A 1 244 ? 9.910 -58.910 -11.864 1.00 82.34 244 ILE A O 1
ATOM 1827 N N . GLU A 1 245 ? 8.237 -57.375 -11.618 1.00 112.77 245 GLU A N 1
ATOM 1828 C CA . GLU A 1 245 ? 7.328 -58.114 -12.488 1.00 107.29 245 GLU A CA 1
ATOM 1829 C C . GLU A 1 245 ? 7.928 -58.425 -13.857 1.00 101.23 245 GLU A C 1
ATOM 1830 O O . GLU A 1 245 ? 7.972 -59.601 -14.223 1.00 102.79 245 GLU A O 1
ATOM 1832 N N . THR A 1 246 ? 8.415 -57.424 -14.603 1.00 87.94 246 THR A N 1
ATOM 1833 C CA . THR A 1 246 ? 8.966 -57.764 -15.932 1.00 90.43 246 THR A CA 1
ATOM 1834 C C . THR A 1 246 ? 10.478 -58.105 -15.872 1.00 92.89 246 THR A C 1
ATOM 1835 O O . THR A 1 246 ? 11.012 -58.593 -16.879 1.00 109.50 246 THR A O 1
ATOM 1839 N N . MET A 1 247 ? 11.176 -57.851 -14.754 1.00 101.59 247 MET A N 1
ATOM 1840 C CA . MET A 1 247 ? 12.539 -58.383 -14.669 1.00 93.47 247 MET A CA 1
ATOM 1841 C C . MET A 1 247 ? 12.512 -59.914 -14.579 1.00 89.90 247 MET A C 1
ATOM 1842 O O . MET A 1 247 ? 13.419 -60.594 -15.087 1.00 83.03 247 MET A O 1
ATOM 1847 N N . GLN A 1 248 ? 11.494 -60.453 -13.906 1.00 97.10 248 GLN A N 1
ATOM 1848 C CA . GLN A 1 248 ? 11.436 -61.897 -13.692 1.00 95.43 248 GLN A CA 1
ATOM 1849 C C . GLN A 1 248 ? 11.383 -62.696 -14.996 1.00 104.42 248 GLN A C 1
ATOM 1850 O O . GLN A 1 248 ? 12.144 -63.664 -15.191 1.00 110.85 248 GLN A O 1
ATOM 1852 N N . GLN A 1 249 ? 10.514 -62.290 -15.912 1.00 93.33 249 GLN A N 1
ATOM 1853 C CA . GLN A 1 249 ? 10.499 -62.982 -17.191 1.00 98.72 249 GLN A CA 1
ATOM 1854 C C . GLN A 1 249 ? 11.241 -62.246 -18.346 1.00 94.20 249 GLN A C 1
ATOM 1855 O O . GLN A 1 249 ? 11.199 -62.716 -19.501 1.00 94.68 249 GLN A O 1
ATOM 1861 N N . THR A 1 250 ? 11.870 -61.097 -18.067 1.00 100.13 250 THR A N 1
ATOM 1862 C CA . THR A 1 250 ? 12.944 -60.648 -18.945 1.00 78.64 250 THR A CA 1
ATOM 1863 C C . THR A 1 250 ? 14.007 -61.732 -18.750 1.00 75.10 250 THR A C 1
ATOM 1864 O O . THR A 1 250 ? 14.652 -62.194 -19.702 1.00 74.43 250 THR A O 1
ATOM 1868 N N . ILE A 1 251 ? 14.193 -62.107 -17.485 1.00 84.40 251 ILE A N 1
ATOM 1869 C CA . ILE A 1 251 ? 15.038 -63.232 -17.141 1.00 83.60 251 ILE A CA 1
ATOM 1870 C C . ILE A 1 251 ? 14.531 -64.498 -17.826 1.00 82.85 251 ILE A C 1
ATOM 1871 O O . ILE A 1 251 ? 15.321 -65.233 -18.412 1.00 86.13 251 ILE A O 1
ATOM 1876 N N . GLU A 1 252 ? 13.223 -64.752 -17.777 1.00 88.90 252 GLU A N 1
ATOM 1877 C CA . GLU A 1 252 ? 12.714 -65.991 -18.377 1.00 96.82 252 GLU A CA 1
ATOM 1878 C C . GLU A 1 252 ? 12.956 -66.067 -19.887 1.00 89.41 252 GLU A C 1
ATOM 1879 O O . GLU A 1 252 ? 13.334 -67.127 -20.391 1.00 94.06 252 GLU A O 1
ATOM 1881 N N . ASP A 1 253 ? 12.779 -64.955 -20.604 1.00 96.46 253 ASP A N 1
ATOM 1882 C CA . ASP A 1 253 ? 13.020 -64.960 -22.053 1.00 97.52 253 ASP A CA 1
ATOM 1883 C C . ASP A 1 253 ? 14.510 -64.984 -22.385 1.00 90.21 253 ASP A C 1
ATOM 1884 O O . ASP A 1 253 ? 14.917 -65.542 -23.407 1.00 88.21 253 ASP A O 1
ATOM 1889 N N . LEU A 1 254 ? 15.320 -64.364 -21.533 1.00 100.82 254 LEU A N 1
ATOM 1890 C CA . LEU A 1 254 ? 16.764 -64.422 -21.711 1.00 82.79 254 LEU A CA 1
ATOM 1891 C C . LEU A 1 254 ? 17.263 -65.851 -21.516 1.00 87.68 254 LEU A C 1
ATOM 1892 O O . LEU A 1 254 ? 18.150 -66.306 -22.231 1.00 82.67 254 LEU A O 1
ATOM 1897 N N . GLU A 1 255 ? 16.689 -66.556 -20.548 1.00 93.82 255 GLU A N 1
ATOM 1898 C CA . GLU A 1 255 ? 17.025 -67.956 -20.317 1.00 101.25 255 GLU A CA 1
ATOM 1899 C C . GLU A 1 255 ? 16.524 -68.838 -21.458 1.00 103.54 255 GLU A C 1
ATOM 1900 O O . GLU A 1 255 ? 17.179 -69.812 -21.831 1.00 100.13 255 GLU A O 1
ATOM 1906 N N . VAL A 1 256 ? 15.361 -68.495 -22.007 1.00 104.79 256 VAL A N 1
ATOM 1907 C CA . VAL A 1 256 ? 14.810 -69.219 -23.152 1.00 102.60 256 VAL A CA 1
ATOM 1908 C C . VAL A 1 256 ? 15.686 -69.085 -24.398 1.00 100.80 256 VAL A C 1
ATOM 1909 O O . VAL A 1 256 ? 16.003 -70.076 -25.057 1.00 109.47 256 VAL A O 1
ATOM 1913 N N . ALA A 1 257 ? 16.090 -67.856 -24.702 1.00 91.61 257 ALA A N 1
ATOM 1914 C CA . ALA A 1 257 ? 16.784 -67.558 -25.951 1.00 89.29 257 ALA A CA 1
ATOM 1915 C C . ALA A 1 257 ? 18.269 -67.918 -25.929 1.00 96.34 257 ALA A C 1
ATOM 1916 O O . ALA A 1 257 ? 18.848 -68.226 -26.968 1.00 85.24 257 ALA A O 1
ATOM 1918 N N . SER A 1 258 ? 18.884 -67.874 -24.751 1.00 101.48 258 SER A N 1
ATOM 1919 C CA . SER A 1 258 ? 20.333 -68.042 -24.639 1.00 87.96 258 SER A CA 1
ATOM 1920 C C . SER A 1 258 ? 20.804 -69.490 -24.779 1.00 94.35 258 SER A C 1
ATOM 1921 O O . SER A 1 258 ? 22.008 -69.747 -24.820 1.00 92.59 258 SER A O 1
ATOM 1924 N N . ASP A 1 259 ? 19.866 -70.430 -24.853 1.00 100.16 259 ASP A N 1
ATOM 1925 C CA . ASP A 1 259 ? 20.206 -71.853 -24.788 1.00 102.06 259 ASP A CA 1
ATOM 1926 C C . ASP A 1 259 ? 21.010 -72.397 -25.980 1.00 96.98 259 ASP A C 1
ATOM 1927 O O . ASP A 1 259 ? 21.868 -73.260 -25.792 1.00 89.16 259 ASP A O 1
ATOM 1932 N N . PRO A 1 260 ? 20.743 -71.911 -27.206 1.00 90.90 260 PRO A N 1
ATOM 1933 C CA . PRO A 1 260 ? 21.672 -72.325 -28.264 1.00 86.03 260 PRO A CA 1
ATOM 1934 C C . PRO A 1 260 ? 23.055 -71.674 -28.184 1.00 86.30 260 PRO A C 1
ATOM 1935 O O . PRO A 1 260 ? 24.014 -72.241 -28.702 1.00 88.78 260 PRO A O 1
ATOM 1939 N N . LEU A 1 261 ? 23.159 -70.510 -27.550 1.00 84.51 261 LEU A N 1
ATOM 1940 C CA . LEU A 1 261 ? 24.402 -69.739 -27.576 1.00 89.72 261 LEU A CA 1
ATOM 1941 C C . LEU A 1 261 ? 25.490 -70.245 -26.626 1.00 87.81 261 LEU A C 1
ATOM 1942 O O . LEU A 1 261 ? 26.641 -69.818 -26.722 1.00 93.40 261 LEU A O 1
ATOM 1947 N N . TYR A 1 262 ? 25.140 -71.148 -25.714 1.00 75.98 262 TYR A N 1
ATOM 1948 C CA . TYR A 1 262 ? 26.110 -71.629 -24.731 1.00 77.03 262 TYR A CA 1
ATOM 1949 C C . TYR A 1 262 ? 27.199 -72.525 -25.324 1.00 71.07 262 TYR A C 1
ATOM 1950 O O . TYR A 1 262 ? 28.293 -72.612 -24.768 1.00 65.20 262 TYR A O 1
ATOM 1959 N N . VAL A 1 263 ? 26.904 -73.193 -26.436 1.00 75.76 263 VAL A N 1
ATOM 1960 C CA . VAL A 1 263 ? 27.910 -74.016 -27.106 1.00 74.78 263 VAL A CA 1
ATOM 1961 C C . VAL A 1 263 ? 29.093 -73.161 -27.578 1.00 72.72 263 VAL A C 1
ATOM 1962 O O . VAL A 1 263 ? 28.922 -72.210 -28.342 1.00 82.99 263 VAL A O 1
ATOM 1966 N N . PRO A 1 264 ? 30.300 -73.485 -27.086 1.00 61.72 264 PRO A N 1
ATOM 1967 C CA . PRO A 1 264 ? 31.546 -72.765 -27.384 1.00 69.16 264 PRO A CA 1
ATOM 1968 C C . PRO A 1 264 ? 31.838 -72.637 -28.877 1.00 85.85 264 PRO A C 1
ATOM 1969 O O . PRO A 1 264 ? 32.188 -71.552 -29.340 1.00 91.87 264 PRO A O 1
ATOM 1973 N N . ASP A 1 265 ? 31.698 -73.734 -29.613 1.00 82.53 265 ASP A N 1
ATOM 1974 C CA . ASP A 1 265 ? 31.978 -73.736 -31.044 1.00 81.79 265 ASP A CA 1
ATOM 1975 C C . ASP A 1 265 ? 30.721 -74.075 -31.829 1.00 83.76 265 ASP A C 1
ATOM 1976 O O . ASP A 1 265 ? 30.507 -75.231 -32.193 1.00 87.93 265 ASP A O 1
ATOM 1981 N N . PRO A 1 266 ? 29.883 -73.062 -32.091 1.00 91.38 266 PRO A N 1
ATOM 1982 C CA . PRO A 1 266 ? 28.600 -73.265 -32.765 1.00 90.80 266 PRO A CA 1
ATOM 1983 C C . PRO A 1 266 ? 28.831 -73.816 -34.163 1.00 87.38 266 PRO A C 1
ATOM 1984 O O . PRO A 1 266 ? 29.834 -73.471 -34.787 1.00 101.12 266 PRO A O 1
ATOM 1988 N N . ASP A 1 267 ? 27.927 -74.661 -34.643 1.00 88.30 267 ASP A N 1
ATOM 1989 C CA . ASP A 1 267 ? 28.092 -75.269 -35.953 1.00 105.77 267 ASP A CA 1
ATOM 1990 C C . ASP A 1 267 ? 27.581 -74.267 -36.987 1.00 111.68 267 ASP A C 1
ATOM 1991 O O . ASP A 1 267 ? 26.565 -73.606 -36.763 1.00 97.65 267 ASP A O 1
ATOM 1996 N N . PRO A 1 268 ? 28.296 -74.142 -38.119 1.00 109.49 268 PRO A N 1
ATOM 1997 C CA . PRO A 1 268 ? 28.110 -73.106 -39.145 1.00 100.29 268 PRO A CA 1
ATOM 1998 C C . PRO A 1 268 ? 26.665 -72.860 -39.593 1.00 95.00 268 PRO A C 1
ATOM 1999 O O . PRO A 1 268 ? 26.334 -71.731 -39.957 1.00 97.60 268 PRO A O 1
ATOM 2003 N N . THR A 1 269 ? 25.824 -73.887 -39.585 1.00 106.67 269 THR A N 1
ATOM 2004 C CA . THR A 1 269 ? 24.442 -73.714 -40.018 1.00 117.22 269 THR A CA 1
ATOM 2005 C C . THR A 1 269 ? 23.620 -72.971 -38.957 1.00 112.99 269 THR A C 1
ATOM 2006 O O . THR A 1 269 ? 22.719 -72.194 -39.285 1.00 112.53 269 THR A O 1
ATOM 2010 N N . LYS A 1 270 ? 23.982 -73.156 -37.690 1.00 115.32 270 LYS A N 1
ATOM 2011 C CA . LYS A 1 270 ? 23.276 -72.501 -36.592 1.00 115.67 270 LYS A CA 1
ATOM 2012 C C . LYS A 1 270 ? 23.479 -70.995 -36.633 1.00 113.08 270 LYS A C 1
ATOM 2013 O O . LYS A 1 270 ? 22.516 -70.232 -36.708 1.00 99.45 270 LYS A O 1
ATOM 2015 N N . PHE A 1 271 ? 24.736 -70.569 -36.584 1.00 104.54 271 PHE A N 1
ATOM 2016 C CA . PHE A 1 271 ? 25.055 -69.149 -36.570 1.00 91.95 271 PHE A CA 1
ATOM 2017 C C . PHE A 1 271 ? 26.123 -68.816 -37.608 1.00 87.46 271 PHE A C 1
ATOM 2018 O O . PHE A 1 271 ? 27.317 -68.938 -37.336 1.00 88.34 271 PHE A O 1
ATOM 2026 N N . PRO A 1 272 ? 25.693 -68.396 -38.808 1.00 82.62 272 PRO A N 1
ATOM 2027 C CA . PRO A 1 272 ? 26.620 -68.171 -39.922 1.00 72.01 272 PRO A CA 1
ATOM 2028 C C . PRO A 1 272 ? 27.541 -66.975 -39.696 1.00 71.07 272 PRO A C 1
ATOM 2029 O O . PRO A 1 272 ? 27.247 -66.103 -38.879 1.00 65.05 272 PRO A O 1
ATOM 2033 N N . VAL A 1 273 ? 28.650 -66.948 -40.428 1.00 58.52 273 VAL A N 1
ATOM 2034 C CA . VAL A 1 273 ? 29.616 -65.862 -40.334 1.00 53.32 273 VAL A CA 1
ATOM 2035 C C . VAL A 1 273 ? 29.107 -64.600 -41.021 1.00 53.62 273 VAL A C 1
ATOM 2036 O O . VAL A 1 273 ? 28.717 -64.633 -42.188 1.00 56.02 273 VAL A O 1
ATOM 2040 N N . ASN A 1 274 ? 29.111 -63.489 -40.291 1.00 54.73 274 ASN A N 1
ATOM 2041 C CA . ASN A 1 274 ? 28.724 -62.208 -40.863 1.00 46.21 274 ASN A CA 1
ATOM 2042 C C . ASN A 1 274 ? 29.960 -61.507 -41.406 1.00 52.37 274 ASN A C 1
ATOM 2043 O O . ASN A 1 274 ? 30.844 -61.101 -40.651 1.00 61.62 274 ASN A O 1
ATOM 2048 N N . ARG A 1 275 ? 30.015 -61.370 -42.725 1.00 52.49 275 ARG A N 1
ATOM 2049 C CA . ARG A 1 275 ? 31.196 -60.835 -43.386 1.00 53.72 275 ARG A CA 1
ATOM 2050 C C . ARG A 1 275 ? 31.072 -59.336 -43.629 1.00 52.87 275 ARG A C 1
ATOM 2051 O O . ARG A 1 275 ? 31.956 -58.713 -44.217 1.00 56.87 275 ARG A O 1
ATOM 2059 N N . ASN A 1 276 ? 29.961 -58.768 -43.173 1.00 48.82 276 ASN A N 1
ATOM 2060 C CA . ASN A 1 276 ? 29.691 -57.344 -43.330 1.00 60.78 276 ASN A CA 1
ATOM 2061 C C . ASN A 1 276 ? 29.936 -56.484 -42.085 1.00 51.18 276 ASN A C 1
ATOM 2062 O O . ASN A 1 276 ? 29.610 -55.297 -42.084 1.00 49.72 276 ASN A O 1
ATOM 2067 N N . LEU A 1 277 ? 30.496 -57.070 -41.030 1.00 42.08 277 LEU A N 1
ATOM 2068 C CA . LEU A 1 277 ? 30.650 -56.351 -39.763 1.00 44.03 277 LEU A CA 1
ATOM 2069 C C . LEU A 1 277 ? 31.684 -55.227 -39.838 1.00 44.89 277 LEU A C 1
ATOM 2070 O O . LEU A 1 277 ? 32.839 -55.456 -40.194 1.00 40.69 277 LEU A O 1
ATOM 2075 N N . THR A 1 278 ? 31.258 -54.012 -39.502 1.00 44.55 278 THR A N 1
ATOM 2076 C CA . THR A 1 278 ? 32.158 -52.861 -39.452 1.00 40.11 278 THR A CA 1
ATOM 2077 C C . THR A 1 278 ? 32.677 -52.632 -38.036 1.00 43.55 278 THR A C 1
ATOM 2078 O O . THR A 1 278 ? 33.533 -51.777 -37.800 1.00 54.57 278 THR A O 1
ATOM 2082 N N . ARG A 1 279 ? 32.133 -53.405 -37.103 1.00 44.18 279 ARG A N 1
ATOM 2083 C CA . ARG A 1 279 ? 32.423 -53.272 -35.683 1.00 39.73 279 ARG A CA 1
ATOM 2084 C C . ARG A 1 279 ? 32.353 -54.643 -35.017 1.00 49.97 279 ARG A C 1
ATOM 2085 O O . ARG A 1 279 ? 31.403 -55.388 -35.246 1.00 55.35 279 ARG A O 1
ATOM 2093 N N . LYS A 1 280 ? 33.336 -54.983 -34.189 1.00 53.42 280 LYS A N 1
ATOM 2094 C CA . LYS A 1 280 ? 33.281 -56.259 -33.480 1.00 43.78 280 LYS A CA 1
ATOM 2095 C C . LYS A 1 280 ? 33.888 -56.190 -32.082 1.00 37.27 280 LYS A C 1
ATOM 2096 O O . LYS A 1 280 ? 34.855 -55.468 -31.845 1.00 46.80 280 LYS A O 1
ATOM 2102 N N . ALA A 1 281 ? 33.307 -56.954 -31.161 1.00 57.88 281 ALA A N 1
ATOM 2103 C CA . ALA A 1 281 ? 33.781 -57.012 -29.783 1.00 50.46 281 ALA A CA 1
ATOM 2104 C C . ALA A 1 281 ? 33.607 -58.410 -29.199 1.00 45.37 281 ALA A C 1
ATOM 2105 O O . ALA A 1 281 ? 32.582 -59.057 -29.413 1.00 62.23 281 ALA A O 1
ATOM 2107 N N . GLY A 1 282 ? 34.609 -58.873 -28.461 1.00 44.20 282 GLY A N 1
ATOM 2108 C CA . GLY A 1 282 ? 34.524 -60.157 -27.790 1.00 48.68 282 GLY A CA 1
ATOM 2109 C C . GLY A 1 282 ? 35.805 -60.509 -27.062 1.00 48.33 282 GLY A C 1
ATOM 2110 O O . GLY A 1 282 ? 36.799 -59.789 -27.156 1.00 47.38 282 GLY A O 1
ATOM 2111 N N . TYR A 1 283 ? 35.788 -61.623 -26.338 1.00 44.05 283 TYR A N 1
ATOM 2112 C CA . TYR A 1 283 ? 36.967 -62.059 -25.602 1.00 35.67 283 TYR A CA 1
ATOM 2113 C C . TYR A 1 283 ? 37.914 -62.862 -26.479 1.00 47.69 283 TYR A C 1
ATOM 2114 O O . TYR A 1 283 ? 37.492 -63.713 -27.262 1.00 50.58 283 TYR A O 1
ATOM 2123 N N . LEU A 1 284 ? 39.203 -62.584 -26.327 1.00 40.09 284 LEU A N 1
ATOM 2124 C CA . LEU A 1 284 ? 40.243 -63.287 -27.059 1.00 44.47 284 LEU A CA 1
ATOM 2125 C C . LEU A 1 284 ? 41.418 -63.554 -26.134 1.00 58.54 284 LEU A C 1
ATOM 2126 O O . LEU A 1 284 ? 41.595 -62.864 -25.130 1.00 49.98 284 LEU A O 1
ATOM 2131 N N . ASN A 1 285 ? 42.218 -64.558 -26.468 1.00 67.34 285 ASN A N 1
ATOM 2132 C CA . ASN A 1 285 ? 43.438 -64.813 -25.719 1.00 57.19 285 ASN A CA 1
ATOM 2133 C C . ASN A 1 285 ? 44.635 -64.306 -26.500 1.00 56.55 285 ASN A C 1
ATOM 2134 O O . ASN A 1 285 ? 44.716 -64.491 -27.714 1.00 63.70 285 ASN A O 1
ATOM 2139 N N . ALA A 1 286 ? 45.566 -63.666 -25.806 1.00 50.22 286 ALA A N 1
ATOM 2140 C CA . ALA A 1 286 ? 46.718 -63.089 -26.475 1.00 50.35 286 ALA A CA 1
ATOM 2141 C C . ALA A 1 286 ? 47.996 -63.639 -25.876 1.00 62.34 286 ALA A C 1
ATOM 2142 O O . ALA A 1 286 ? 48.199 -63.587 -24.662 1.00 65.55 286 ALA A O 1
ATOM 2144 N N . ARG A 1 287 ? 48.855 -64.175 -26.732 1.00 52.38 287 ARG A N 1
ATOM 2145 C CA . ARG A 1 287 ? 50.127 -64.695 -26.272 1.00 50.50 287 ARG A CA 1
ATOM 2146 C C . ARG A 1 287 ? 51.163 -63.585 -26.174 1.00 70.93 287 ARG A C 1
ATOM 2147 O O . ARG A 1 287 ? 51.472 -62.923 -27.163 1.00 72.76 287 ARG A O 1
ATOM 2155 N N . ASN A 1 288 ? 51.699 -63.391 -24.976 1.00 79.49 288 ASN A N 1
ATOM 2156 C CA . ASN A 1 288 ? 52.753 -62.412 -24.760 1.00 91.71 288 ASN A CA 1
ATOM 2157 C C . ASN A 1 288 ? 53.853 -63.041 -23.917 1.00 87.28 288 ASN A C 1
ATOM 2158 O O . ASN A 1 288 ? 53.625 -63.429 -22.770 1.00 93.26 288 ASN A O 1
ATOM 2163 N N . LYS A 1 289 ? 55.043 -63.145 -24.502 1.00 90.08 289 LYS A N 1
ATOM 2164 C CA . LYS A 1 289 ? 56.157 -63.870 -23.896 1.00 95.18 289 LYS A CA 1
ATOM 2165 C C . LYS A 1 289 ? 56.543 -63.325 -22.524 1.00 88.50 289 LYS A C 1
ATOM 2166 O O . LYS A 1 289 ? 56.652 -64.080 -21.557 1.00 79.45 289 LYS A O 1
ATOM 2168 N N . SER A 1 295 ? 55.777 -67.102 -21.559 1.00 80.93 295 SER A N 1
ATOM 2169 C CA . SER A 1 295 ? 54.808 -67.064 -22.649 1.00 85.69 295 SER A CA 1
ATOM 2170 C C . SER A 1 295 ? 53.456 -67.619 -22.214 1.00 81.69 295 SER A C 1
ATOM 2171 O O . SER A 1 295 ? 53.176 -68.806 -22.390 1.00 80.31 295 SER A O 1
ATOM 2174 N N . THR A 1 296 ? 52.619 -66.757 -21.648 1.00 77.32 296 THR A N 1
ATOM 2175 C CA . THR A 1 296 ? 51.292 -67.171 -21.214 1.00 92.02 296 THR A CA 1
ATOM 2176 C C . THR A 1 296 ? 50.246 -66.708 -22.219 1.00 74.64 296 THR A C 1
ATOM 2177 O O . THR A 1 296 ? 50.568 -66.030 -23.194 1.00 72.69 296 THR A O 1
ATOM 2181 N N . TRP A 1 297 ? 48.993 -67.077 -21.979 1.00 78.50 297 TRP A N 1
ATOM 2182 C CA . TRP A 1 297 ? 47.896 -66.634 -22.828 1.00 74.54 297 TRP A CA 1
ATOM 2183 C C . TRP A 1 297 ? 46.823 -65.992 -21.955 1.00 75.00 297 TRP A C 1
ATOM 2184 O O . TRP A 1 297 ? 46.148 -66.676 -21.187 1.00 76.31 297 TRP A O 1
ATOM 2195 N N . ASP A 1 298 ? 46.661 -64.680 -22.085 1.00 72.97 298 ASP A N 1
ATOM 2196 C CA . ASP A 1 298 ? 45.742 -63.937 -21.228 1.00 73.97 298 ASP A CA 1
ATOM 2197 C C . ASP A 1 298 ? 44.430 -63.611 -21.931 1.00 53.67 298 ASP A C 1
ATOM 2198 O O . ASP A 1 298 ? 44.422 -63.061 -23.031 1.00 54.97 298 ASP A O 1
ATOM 2203 N N . ARG A 1 299 ? 43.323 -63.949 -21.279 1.00 59.28 299 ARG A N 1
ATOM 2204 C CA . ARG A 1 299 ? 42.002 -63.620 -21.796 1.00 50.81 299 ARG A CA 1
ATOM 2205 C C . ARG A 1 299 ? 41.672 -62.157 -21.524 1.00 51.93 299 ARG A C 1
ATOM 2206 O O . ARG A 1 299 ? 41.717 -61.699 -20.383 1.00 55.46 299 ARG A O 1
ATOM 2214 N N . GLN A 1 300 ? 41.342 -61.432 -22.586 1.00 54.39 300 GLN A N 1
ATOM 2215 C CA . GLN A 1 300 ? 40.975 -60.026 -22.482 1.00 47.19 300 GLN A CA 1
ATOM 2216 C C . GLN A 1 300 ? 39.835 -59.723 -23.442 1.00 46.76 300 GLN A C 1
ATOM 2217 O O . GLN A 1 300 ? 39.593 -60.473 -24.386 1.00 57.42 300 GLN A O 1
ATOM 2223 N N . PHE A 1 301 ? 39.133 -58.623 -23.201 1.00 51.66 301 PHE A N 1
ATOM 2224 C CA . PHE A 1 301 ? 38.044 -58.219 -24.079 1.00 48.39 301 PHE A CA 1
ATOM 2225 C C . PHE A 1 301 ? 38.534 -57.266 -25.162 1.00 50.29 301 PHE A C 1
ATOM 2226 O O . PHE A 1 301 ? 38.960 -56.149 -24.871 1.00 47.83 301 PHE A O 1
ATOM 2234 N N . TYR A 1 302 ? 38.460 -57.709 -26.412 1.00 53.39 302 TYR A N 1
ATOM 2235 C CA . TYR A 1 302 ? 38.871 -56.884 -27.540 1.00 57.08 302 TYR A CA 1
ATOM 2236 C C . TYR A 1 302 ? 37.659 -56.263 -28.218 1.00 53.67 302 TYR A C 1
ATOM 2237 O O . TYR A 1 302 ? 36.609 -56.894 -28.327 1.00 47.57 302 TYR A O 1
ATOM 2246 N N . PHE A 1 303 ? 37.804 -55.019 -28.660 1.00 41.53 303 PHE A N 1
ATOM 2247 C CA . PHE A 1 303 ? 36.733 -54.341 -29.378 1.00 48.38 303 PHE A CA 1
ATOM 2248 C C . PHE A 1 303 ? 37.301 -53.296 -30.326 1.00 47.59 303 PHE A C 1
ATOM 2249 O O . PHE A 1 303 ? 38.316 -52.665 -30.030 1.00 44.27 303 PHE A O 1
ATOM 2257 N N . THR A 1 304 ? 36.647 -53.117 -31.469 1.00 50.12 304 THR A N 1
ATOM 2258 C CA . THR A 1 304 ? 37.064 -52.097 -32.418 1.00 48.88 304 THR A CA 1
ATOM 2259 C C . THR A 1 304 ? 36.437 -50.749 -32.086 1.00 57.65 304 THR A C 1
ATOM 2260 O O . THR A 1 304 ? 35.238 -50.657 -31.824 1.00 69.33 304 THR A O 1
ATOM 2264 N N . GLN A 1 305 ? 37.258 -49.705 -32.099 1.00 61.11 305 GLN A N 1
ATOM 2265 C CA . GLN A 1 305 ? 36.772 -48.341 -31.936 1.00 59.79 305 GLN A CA 1
ATOM 2266 C C . GLN A 1 305 ? 37.493 -47.429 -32.918 1.00 55.11 305 GLN A C 1
ATOM 2267 O O . GLN A 1 305 ? 38.708 -47.251 -32.835 1.00 59.83 305 GLN A O 1
ATOM 2273 N N . GLY A 1 306 ? 36.736 -46.847 -33.841 1.00 52.02 306 GLY A N 1
ATOM 2274 C CA . GLY A 1 306 ? 37.321 -46.114 -34.946 1.00 60.65 306 GLY A CA 1
ATOM 2275 C C . GLY A 1 306 ? 38.195 -47.033 -35.775 1.00 63.52 306 GLY A C 1
ATOM 2276 O O . GLY A 1 306 ? 37.752 -48.093 -36.218 1.00 64.84 306 GLY A O 1
ATOM 2277 N N . GLY A 1 307 ? 39.444 -46.630 -35.978 1.00 50.99 307 GLY A N 1
ATOM 2278 C CA . GLY A 1 307 ? 40.387 -47.428 -36.737 1.00 64.54 307 GLY A CA 1
ATOM 2279 C C . GLY A 1 307 ? 41.353 -48.153 -35.824 1.00 51.49 307 GLY A C 1
ATOM 2280 O O . GLY A 1 307 ? 42.447 -48.537 -36.235 1.00 59.48 307 GLY A O 1
ATOM 2281 N N . ASN A 1 308 ? 40.945 -48.333 -34.574 1.00 62.28 308 ASN A N 1
ATOM 2282 C CA . ASN A 1 308 ? 41.793 -48.983 -33.587 1.00 58.13 308 ASN A CA 1
ATOM 2283 C C . ASN A 1 308 ? 41.192 -50.266 -33.031 1.00 51.99 308 ASN A C 1
ATOM 2284 O O . ASN A 1 308 ? 39.977 -50.380 -32.864 1.00 46.11 308 ASN A O 1
ATOM 2289 N N . LEU A 1 309 ? 42.058 -51.231 -32.749 1.00 52.42 309 LEU A N 1
ATOM 2290 C CA . LEU A 1 309 ? 41.677 -52.408 -31.988 1.00 57.25 309 LEU A CA 1
ATOM 2291 C C . LEU A 1 309 ? 42.098 -52.188 -30.543 1.00 41.06 309 LEU A C 1
ATOM 2292 O O . LEU A 1 309 ? 43.291 -52.070 -30.244 1.00 44.72 309 LEU A O 1
ATOM 2297 N N . MET A 1 310 ? 41.102 -52.105 -29.666 1.00 46.93 310 MET A N 1
ATOM 2298 C CA . MET A 1 310 ? 41.308 -51.841 -28.248 1.00 56.46 310 MET A CA 1
ATOM 2299 C C . MET A 1 310 ? 41.092 -53.109 -27.432 1.00 46.32 310 MET A C 1
ATOM 2300 O O . MET A 1 310 ? 40.300 -53.968 -27.815 1.00 41.80 310 MET A O 1
ATOM 2305 N N . SER A 1 311 ? 41.789 -53.225 -26.307 1.00 50.59 311 SER A N 1
ATOM 2306 C CA . SER A 1 311 ? 41.580 -54.364 -25.421 1.00 53.81 311 SER A CA 1
ATOM 2307 C C . SER A 1 311 ? 41.512 -53.942 -23.960 1.00 55.34 311 SER A C 1
ATOM 2308 O O . SER A 1 311 ? 42.131 -52.960 -23.550 1.00 58.58 311 SER A O 1
ATOM 2311 N N . GLN A 1 312 ? 40.748 -54.700 -23.182 1.00 56.91 312 GLN A N 1
ATOM 2312 C CA . GLN A 1 312 ? 40.586 -54.436 -21.760 1.00 50.96 312 GLN A CA 1
ATOM 2313 C C . GLN A 1 312 ? 40.496 -55.747 -20.990 1.00 47.46 312 GLN A C 1
ATOM 2314 O O . GLN A 1 312 ? 39.658 -56.595 -21.297 1.00 39.95 312 GLN A O 1
ATOM 2320 N N . ALA A 1 313 ? 41.362 -55.918 -19.998 1.00 64.57 313 ALA A N 1
ATOM 2321 C CA . ALA A 1 313 ? 41.279 -57.084 -19.130 1.00 53.66 313 ALA A CA 1
ATOM 2322 C C . ALA A 1 313 ? 40.011 -57.001 -18.294 1.00 54.81 313 ALA A C 1
ATOM 2323 O O . ALA A 1 313 ? 39.681 -55.938 -17.767 1.00 54.42 313 ALA A O 1
ATOM 2325 N N . ARG A 1 314 ? 39.293 -58.113 -18.178 1.00 63.29 314 ARG A N 1
ATOM 2326 C CA . ARG A 1 314 ? 38.103 -58.131 -17.340 1.00 61.21 314 ARG A CA 1
ATOM 2327 C C . ARG A 1 314 ? 38.535 -58.006 -15.887 1.00 67.87 314 ARG A C 1
ATOM 2328 O O . ARG A 1 314 ? 39.415 -58.730 -15.425 1.00 87.96 314 ARG A O 1
ATOM 2336 N N . GLY A 1 315 ? 37.902 -57.087 -15.170 1.00 69.57 315 GLY A N 1
ATOM 2337 C CA . GLY A 1 315 ? 38.303 -56.765 -13.816 1.00 91.41 315 GLY A CA 1
ATOM 2338 C C . GLY A 1 315 ? 39.411 -55.727 -13.766 1.00 100.05 315 GLY A C 1
ATOM 2339 O O . GLY A 1 315 ? 40.183 -55.675 -12.811 1.00 99.17 315 GLY A O 1
ATOM 2340 N N . ASP A 1 316 ? 39.467 -54.893 -14.803 1.00 94.12 316 ASP A N 1
ATOM 2341 C CA . ASP A 1 316 ? 40.247 -53.662 -14.782 1.00 81.93 316 ASP A CA 1
ATOM 2342 C C . ASP A 1 316 ? 39.292 -52.547 -15.198 1.00 91.68 316 ASP A C 1
ATOM 2343 O O . ASP A 1 316 ? 38.273 -52.811 -15.837 1.00 79.69 316 ASP A O 1
ATOM 2348 N N . VAL A 1 317 ? 39.633 -51.307 -14.859 1.00 100.69 317 VAL A N 1
ATOM 2349 C CA . VAL A 1 317 ? 38.667 -50.210 -14.901 1.00 102.53 317 VAL A CA 1
ATOM 2350 C C . VAL A 1 317 ? 38.646 -49.534 -16.283 1.00 111.69 317 VAL A C 1
ATOM 2351 O O . VAL A 1 317 ? 37.664 -48.879 -16.648 1.00 103.56 317 VAL A O 1
ATOM 2355 N N . ALA A 1 318 ? 39.702 -49.727 -17.074 1.00 103.33 318 ALA A N 1
ATOM 2356 C CA . ALA A 1 318 ? 39.736 -49.132 -18.411 1.00 88.01 318 ALA A CA 1
ATOM 2357 C C . ALA A 1 318 ? 40.588 -49.910 -19.420 1.00 91.87 318 ALA A C 1
ATOM 2358 O O . ALA A 1 318 ? 41.461 -50.696 -19.051 1.00 85.64 318 ALA A O 1
ATOM 2360 N N . GLY A 1 319 ? 40.342 -49.643 -20.700 1.00 99.91 319 GLY A N 1
ATOM 2361 C CA . GLY A 1 319 ? 41.037 -50.309 -21.788 1.00 96.37 319 GLY A CA 1
ATOM 2362 C C . GLY A 1 319 ? 42.390 -49.742 -22.171 1.00 79.05 319 GLY A C 1
ATOM 2363 O O . GLY A 1 319 ? 42.976 -48.943 -21.443 1.00 88.25 319 GLY A O 1
ATOM 2364 N N . GLY A 1 320 ? 42.877 -50.160 -23.335 1.00 76.23 320 GLY A N 1
ATOM 2365 C CA . GLY A 1 320 ? 44.153 -49.703 -23.852 1.00 87.12 320 GLY A CA 1
ATOM 2366 C C . GLY A 1 320 ? 44.285 -50.006 -25.331 1.00 78.96 320 GLY A C 1
ATOM 2367 O O . GLY A 1 320 ? 43.625 -50.909 -25.847 1.00 72.57 320 GLY A O 1
ATOM 2368 N N . LEU A 1 321 ? 45.134 -49.248 -26.017 1.00 79.96 321 LEU A N 1
ATOM 2369 C CA . LEU A 1 321 ? 45.371 -49.468 -27.437 1.00 86.00 321 LEU A CA 1
ATOM 2370 C C . LEU A 1 321 ? 46.114 -50.779 -27.655 1.00 80.80 321 LEU A C 1
ATOM 2371 O O . LEU A 1 321 ? 47.193 -50.993 -27.102 1.00 77.02 321 LEU A O 1
ATOM 2376 N N . ALA A 1 322 ? 45.527 -51.653 -28.464 1.00 69.11 322 ALA A N 1
ATOM 2377 C CA . ALA A 1 322 ? 46.179 -52.897 -28.838 1.00 65.47 322 ALA A CA 1
ATOM 2378 C C . ALA A 1 322 ? 46.858 -52.715 -30.188 1.00 75.91 322 ALA A C 1
ATOM 2379 O O . ALA A 1 322 ? 48.076 -52.855 -30.297 1.00 82.84 322 ALA A O 1
ATOM 2381 N N . MET A 1 323 ? 46.076 -52.400 -31.217 1.00 70.16 323 MET A N 1
ATOM 2382 C CA . MET A 1 323 ? 46.659 -52.186 -32.544 1.00 45.14 323 MET A CA 1
ATOM 2383 C C . MET A 1 323 ? 46.000 -51.056 -33.323 1.00 50.77 323 MET A C 1
ATOM 2384 O O . MET A 1 323 ? 44.861 -50.688 -33.055 1.00 64.77 323 MET A O 1
ATOM 2389 N N . ASP A 1 324 ? 46.728 -50.503 -34.288 1.00 61.65 324 ASP A N 1
ATOM 2390 C CA . ASP A 1 324 ? 46.133 -49.553 -35.217 1.00 64.37 324 ASP A CA 1
ATOM 2391 C C . ASP A 1 324 ? 45.818 -50.297 -36.509 1.00 64.24 324 ASP A C 1
ATOM 2392 O O . ASP A 1 324 ? 46.710 -50.610 -37.299 1.00 66.01 324 ASP A O 1
ATOM 2397 N N . ILE A 1 325 ? 44.534 -50.573 -36.712 1.00 57.78 325 ILE A N 1
ATOM 2398 C CA . ILE A 1 325 ? 44.087 -51.443 -37.794 1.00 50.51 325 ILE A CA 1
ATOM 2399 C C . ILE A 1 325 ? 43.560 -50.729 -39.039 1.00 54.63 325 ILE A C 1
ATOM 2400 O O . ILE A 1 325 ? 42.993 -51.376 -39.916 1.00 68.50 325 ILE A O 1
ATOM 2405 N N . ASP A 1 326 ? 43.719 -49.411 -39.125 1.00 50.77 326 ASP A N 1
ATOM 2406 C CA . ASP A 1 326 ? 43.091 -48.683 -40.225 1.00 73.76 326 ASP A CA 1
ATOM 2407 C C . ASP A 1 326 ? 43.858 -48.880 -41.529 1.00 63.85 326 ASP A C 1
ATOM 2408 O O . ASP A 1 326 ? 43.305 -48.712 -42.616 1.00 63.49 326 ASP A O 1
ATOM 2413 N N . ASN A 1 327 ? 45.133 -49.236 -41.417 1.00 62.94 327 ASN A N 1
ATOM 2414 C CA . ASN A 1 327 ? 45.899 -49.701 -42.565 1.00 59.11 327 ASN A CA 1
ATOM 2415 C C . ASN A 1 327 ? 46.713 -50.916 -42.139 1.00 57.28 327 ASN A C 1
ATOM 2416 O O . ASN A 1 327 ? 47.708 -50.775 -41.427 1.00 74.90 327 ASN A O 1
ATOM 2421 N N . CYS A 1 328 ? 46.310 -52.100 -42.592 1.00 46.12 328 CYS A N 1
ATOM 2422 C CA . CYS A 1 328 ? 46.960 -53.330 -42.148 1.00 42.87 328 CYS A CA 1
ATOM 2423 C C . CYS A 1 328 ? 46.550 -54.572 -42.932 1.00 50.42 328 CYS A C 1
ATOM 2424 O O . CYS A 1 328 ? 45.740 -54.511 -43.859 1.00 64.41 328 CYS A O 1
ATOM 2427 N N . SER A 1 329 ? 47.127 -55.700 -42.533 1.00 39.60 329 SER A N 1
ATOM 2428 C CA . SER A 1 329 ? 46.728 -57.014 -43.014 1.00 48.20 329 SER A CA 1
ATOM 2429 C C . SER A 1 329 ? 46.495 -57.922 -41.814 1.00 46.73 329 SER A C 1
ATOM 2430 O O . SER A 1 329 ? 46.959 -57.628 -40.718 1.00 54.22 329 SER A O 1
ATOM 2433 N N . VAL A 1 330 ? 45.761 -59.010 -42.008 1.00 42.27 330 VAL A N 1
ATOM 2434 C CA . VAL A 1 330 ? 45.496 -59.940 -40.914 1.00 45.92 330 VAL A CA 1
ATOM 2435 C C . VAL A 1 330 ? 45.367 -61.353 -41.470 1.00 48.89 330 VAL A C 1
ATOM 2436 O O . VAL A 1 330 ? 44.767 -61.552 -42.526 1.00 60.13 330 VAL A O 1
ATOM 2440 N N . MET A 1 331 ? 45.934 -62.336 -40.777 1.00 51.59 331 MET A N 1
ATOM 2441 C CA . MET A 1 331 ? 45.851 -63.707 -41.274 1.00 57.40 331 MET A CA 1
ATOM 2442 C C . MET A 1 331 ? 45.765 -64.746 -40.164 1.00 56.63 331 MET A C 1
ATOM 2443 O O . MET A 1 331 ? 46.168 -64.496 -39.028 1.00 65.94 331 MET A O 1
ATOM 2448 N N . ALA A 1 332 ? 45.227 -65.912 -40.509 1.00 48.51 332 ALA A N 1
ATOM 2449 C CA . ALA A 1 332 ? 45.216 -67.050 -39.602 1.00 55.51 332 ALA A CA 1
ATOM 2450 C C . ALA A 1 332 ? 46.649 -67.505 -39.370 1.00 58.03 332 ALA A C 1
ATOM 2451 O O . ALA A 1 332 ? 47.466 -67.506 -40.291 1.00 57.63 332 ALA A O 1
ATOM 2453 N N . VAL A 1 333 ? 46.953 -67.888 -38.135 1.00 61.99 333 VAL A N 1
ATOM 2454 C CA . VAL A 1 333 ? 48.315 -68.239 -37.759 1.00 62.15 333 VAL A CA 1
ATOM 2455 C C . VAL A 1 333 ? 48.317 -69.515 -36.925 1.00 53.17 333 VAL A C 1
A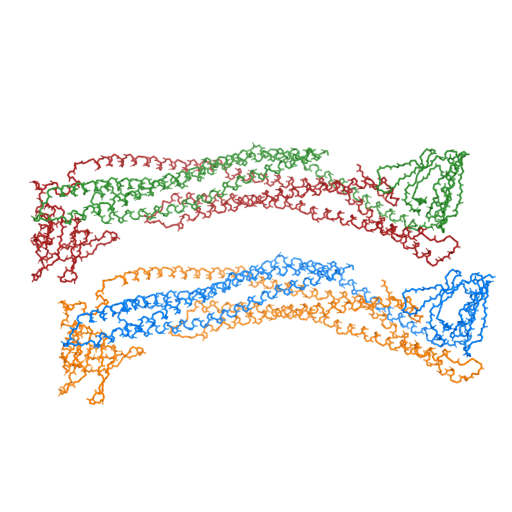TOM 2456 O O . VAL A 1 333 ? 47.420 -69.732 -36.111 1.00 61.86 333 VAL A O 1
ATOM 2460 N N . ASP A 1 334 ? 49.317 -70.366 -37.137 1.00 60.78 334 ASP A N 1
ATOM 2461 C CA . ASP A 1 334 ? 49.499 -71.531 -36.286 1.00 59.75 334 ASP A CA 1
ATOM 2462 C C . ASP A 1 334 ? 50.491 -71.206 -35.179 1.00 62.31 334 ASP A C 1
ATOM 2463 O O . ASP A 1 334 ? 51.641 -70.859 -35.449 1.00 65.34 334 ASP A O 1
ATOM 2468 N N . CYS A 1 335 ? 50.044 -71.306 -33.933 1.00 56.40 335 CYS A N 1
ATOM 2469 C CA . CYS A 1 335 ? 50.926 -71.060 -32.800 1.00 59.73 335 CYS A CA 1
ATOM 2470 C C . CYS A 1 335 ? 50.601 -71.974 -31.624 1.00 75.35 335 CYS A C 1
ATOM 2471 O O . CYS A 1 335 ? 49.447 -72.060 -31.201 1.00 65.83 335 CYS A O 1
ATOM 2474 N N . GLU A 1 336 ? 51.624 -72.648 -31.101 1.00 78.97 336 GLU A N 1
ATOM 2475 C CA . GLU A 1 336 ? 51.504 -73.455 -29.885 1.00 58.13 336 GLU A CA 1
ATOM 2476 C C . GLU A 1 336 ? 50.395 -74.507 -29.962 1.00 77.31 336 GLU A C 1
ATOM 2477 O O . GLU A 1 336 ? 49.813 -74.879 -28.943 1.00 69.60 336 GLU A O 1
ATOM 2483 N N . ASP A 1 337 ? 50.111 -74.963 -31.180 1.00 77.23 337 ASP A N 1
ATOM 2484 C CA . ASP A 1 337 ? 49.102 -75.988 -31.460 1.00 86.01 337 ASP A CA 1
ATOM 2485 C C . ASP A 1 337 ? 47.688 -75.529 -31.073 1.00 84.07 337 ASP A C 1
ATOM 2486 O O . ASP A 1 337 ? 46.788 -76.345 -30.871 1.00 78.47 337 ASP A O 1
ATOM 2491 N N . ARG A 1 338 ? 47.505 -74.219 -30.945 1.00 72.69 338 ARG A N 1
ATOM 2492 C CA . ARG A 1 338 ? 46.237 -73.667 -30.472 1.00 68.48 338 ARG A CA 1
ATOM 2493 C C . ARG A 1 338 ? 45.237 -73.518 -31.616 1.00 58.98 338 ARG A C 1
ATOM 2494 O O . ARG A 1 338 ? 45.626 -73.379 -32.775 1.00 66.79 338 ARG A O 1
ATOM 2502 N N . ARG A 1 339 ? 43.950 -73.549 -31.286 1.00 68.98 339 ARG A N 1
ATOM 2503 C CA . ARG A 1 339 ? 42.898 -73.440 -32.291 1.00 58.30 339 ARG A CA 1
ATOM 2504 C C . ARG A 1 339 ? 42.424 -72.012 -32.502 1.00 58.21 339 ARG A C 1
ATOM 2505 O O . ARG A 1 339 ? 42.280 -71.256 -31.545 1.00 68.27 339 ARG A O 1
ATOM 2513 N N . TYR A 1 340 ? 42.187 -71.660 -33.762 1.00 65.69 340 TYR A N 1
ATOM 2514 C CA . TYR A 1 340 ? 41.588 -70.377 -34.116 1.00 52.71 340 TYR A CA 1
ATOM 2515 C C . TYR A 1 340 ? 42.458 -69.186 -33.727 1.00 53.06 340 TYR A C 1
ATOM 2516 O O . TYR A 1 340 ? 41.965 -68.206 -33.168 1.00 45.99 340 TYR A O 1
ATOM 2525 N N . CYS A 1 341 ? 43.751 -69.278 -34.016 1.00 52.77 341 CYS A N 1
ATOM 2526 C CA . CYS A 1 341 ? 44.666 -68.165 -33.793 1.00 48.80 341 CYS A CA 1
ATOM 2527 C C . CYS A 1 341 ? 44.795 -67.289 -35.035 1.00 55.89 341 CYS A C 1
ATOM 2528 O O . CYS A 1 341 ? 44.754 -67.785 -36.160 1.00 60.52 341 CYS A O 1
ATOM 2531 N N . PHE A 1 342 ? 44.943 -65.983 -34.828 1.00 50.60 342 PHE A N 1
ATOM 2532 C CA . PHE A 1 342 ? 45.191 -65.068 -35.937 1.00 51.16 342 PHE A CA 1
ATOM 2533 C C . PHE A 1 342 ? 46.100 -63.925 -35.497 1.00 54.18 342 PHE A C 1
ATOM 2534 O O . PHE A 1 342 ? 46.262 -63.674 -34.302 1.00 47.32 342 PHE A O 1
ATOM 2542 N N . GLN A 1 343 ? 46.686 -63.233 -36.468 1.00 53.89 343 GLN A N 1
ATOM 2543 C CA . GLN A 1 343 ? 47.611 -62.146 -36.170 1.00 49.54 343 GLN A CA 1
ATOM 2544 C C . GLN A 1 343 ? 47.480 -60.997 -37.169 1.00 54.32 343 GLN A C 1
ATOM 2545 O O . GLN A 1 343 ? 47.153 -61.204 -38.345 1.00 59.37 343 GLN A O 1
ATOM 2551 N N . ILE A 1 344 ? 47.734 -59.787 -36.678 1.00 46.43 344 ILE A N 1
ATOM 2552 C CA . ILE A 1 344 ? 47.672 -58.5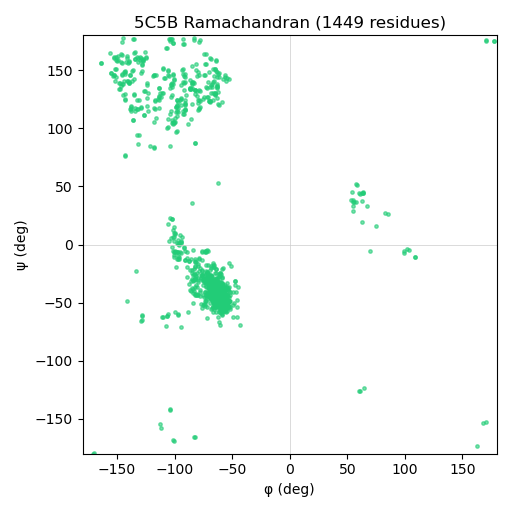78 -37.488 1.00 40.24 344 ILE A CA 1
ATOM 2553 C C . ILE A 1 344 ? 49.078 -58.068 -37.796 1.00 47.13 344 ILE A C 1
ATOM 2554 O O . ILE A 1 344 ? 49.989 -58.201 -36.982 1.00 57.21 344 ILE A O 1
ATOM 2559 N N . THR A 1 345 ? 49.242 -57.490 -38.981 1.00 53.76 345 THR A N 1
ATOM 2560 C CA . THR A 1 345 ? 50.508 -56.912 -39.407 1.00 46.16 345 THR A CA 1
ATOM 2561 C C . THR A 1 345 ? 50.253 -55.523 -39.979 1.00 43.58 345 THR A C 1
ATOM 2562 O O . THR A 1 345 ? 49.551 -55.376 -40.978 1.00 43.64 345 THR A O 1
ATOM 2566 N N . SER A 1 346 ? 50.815 -54.507 -39.334 1.00 46.70 346 SER A N 1
ATOM 2567 C CA . SER A 1 346 ? 50.734 -53.141 -39.839 1.00 47.51 346 SER A CA 1
ATOM 2568 C C . SER A 1 346 ? 51.449 -53.025 -41.179 1.00 54.23 346 SER A C 1
ATOM 2569 O O . SER A 1 346 ? 52.305 -53.849 -41.504 1.00 67.32 346 SER A O 1
ATOM 2572 N N . PHE A 1 347 ? 51.098 -52.008 -41.961 1.00 55.15 347 PHE A N 1
ATOM 2573 C CA . PHE A 1 347 ? 51.797 -51.757 -43.217 1.00 57.24 347 PHE A CA 1
ATOM 2574 C C . PHE A 1 347 ? 53.228 -51.329 -42.905 1.00 57.67 347 PHE A C 1
ATOM 2575 O O . PHE A 1 347 ? 54.104 -51.365 -43.768 1.00 52.83 347 PHE A O 1
ATOM 2583 N N . ASP A 1 348 ? 53.443 -50.923 -41.657 1.00 59.39 348 ASP A N 1
ATOM 2584 C CA . ASP A 1 348 ? 54.771 -50.656 -41.120 1.00 48.17 348 ASP A CA 1
ATOM 2585 C C . ASP A 1 348 ? 55.598 -51.933 -41.065 1.00 50.70 348 ASP A C 1
ATOM 2586 O O . ASP A 1 348 ? 56.817 -51.907 -41.233 1.00 54.31 348 ASP A O 1
ATOM 2591 N N . GLY A 1 349 ? 54.921 -53.050 -40.818 1.00 50.76 349 GLY A N 1
ATOM 2592 C CA . GLY A 1 349 ? 55.586 -54.308 -40.535 1.00 54.62 349 GLY A CA 1
ATOM 2593 C C . GLY A 1 349 ? 55.409 -54.684 -39.077 1.00 48.06 349 GLY A C 1
ATOM 2594 O O . GLY A 1 349 ? 55.728 -55.801 -38.668 1.00 53.98 349 GLY A O 1
ATOM 2595 N N . LYS A 1 350 ? 54.899 -53.741 -38.290 1.00 48.32 350 LYS A N 1
ATOM 2596 C CA . LYS A 1 350 ? 54.602 -53.988 -36.885 1.00 46.53 350 LYS A CA 1
ATOM 2597 C C . LYS A 1 350 ? 53.498 -55.030 -36.758 1.00 39.43 350 LYS A C 1
ATOM 2598 O O . LYS A 1 350 ? 52.456 -54.921 -37.403 1.00 48.88 350 LYS A O 1
ATOM 2604 N N . LYS A 1 351 ? 53.728 -56.039 -35.924 1.00 33.92 351 LYS A N 1
ATOM 2605 C CA . LYS A 1 351 ? 52.766 -57.122 -35.760 1.00 41.21 351 LYS A CA 1
ATOM 2606 C C . LYS A 1 351 ? 52.082 -57.082 -34.400 1.00 49.95 351 LYS A C 1
ATOM 2607 O O . LYS A 1 351 ? 52.650 -56.606 -33.417 1.00 52.51 351 LYS A O 1
ATOM 2613 N N . SER A 1 352 ? 50.853 -57.585 -34.353 1.00 51.88 352 SER A N 1
ATOM 2614 C CA . SER A 1 352 ? 50.115 -57.674 -33.103 1.00 47.55 352 SER A CA 1
ATOM 2615 C C . SER A 1 352 ? 50.511 -58.920 -32.331 1.00 51.71 352 SER A C 1
ATOM 2616 O O . SER A 1 352 ? 51.301 -59.734 -32.809 1.00 52.37 352 SER A O 1
ATOM 2619 N N . SER A 1 353 ? 49.958 -59.067 -31.134 1.00 44.51 353 SER A N 1
ATOM 2620 C CA . SER A 1 353 ? 50.038 -60.329 -30.418 1.00 50.20 353 SER A CA 1
ATOM 2621 C C . SER A 1 353 ? 49.237 -61.370 -31.184 1.00 56.86 353 SER A C 1
ATOM 2622 O O . SER A 1 353 ? 48.276 -61.029 -31.873 1.00 62.18 353 SER A O 1
ATOM 2625 N N . ILE A 1 354 ? 49.626 -62.635 -31.081 1.00 51.77 354 ILE A N 1
ATOM 2626 C CA . ILE A 1 354 ? 48.802 -63.686 -31.658 1.00 53.67 354 ILE A CA 1
ATOM 2627 C C . ILE A 1 354 ? 47.540 -63.851 -30.823 1.00 59.77 354 ILE A C 1
ATOM 2628 O O . ILE A 1 354 ? 47.598 -64.029 -29.606 1.00 60.25 354 ILE A O 1
ATOM 2633 N N . LEU A 1 355 ? 46.399 -63.781 -31.499 1.00 61.70 355 LEU A N 1
ATOM 2634 C CA . LEU A 1 355 ? 45.109 -63.729 -30.832 1.00 39.11 355 LEU A CA 1
ATOM 2635 C C . LEU A 1 355 ? 44.297 -64.982 -31.117 1.00 45.47 355 LEU A C 1
ATOM 2636 O O . LEU A 1 355 ? 44.214 -65.430 -32.259 1.00 62.86 355 LEU A O 1
ATOM 2641 N N . GLN A 1 356 ? 43.696 -65.541 -30.073 1.00 45.13 356 GLN A N 1
ATOM 2642 C CA . GLN A 1 356 ? 42.959 -66.791 -30.193 1.00 49.97 356 GLN A CA 1
ATOM 2643 C C . GLN A 1 356 ? 41.470 -66.601 -29.940 1.00 52.24 356 GLN A C 1
ATOM 2644 O O . GLN A 1 356 ? 41.075 -66.086 -28.894 1.00 52.42 356 GLN A O 1
ATOM 2650 N N . ALA A 1 357 ? 40.643 -67.015 -30.895 1.00 50.41 357 ALA A N 1
ATOM 2651 C CA . ALA A 1 357 ? 39.204 -66.977 -30.679 1.00 41.45 357 ALA A CA 1
ATOM 2652 C C . ALA A 1 357 ? 38.725 -68.304 -30.106 1.00 57.99 357 ALA A C 1
ATOM 2653 O O . ALA A 1 357 ? 39.487 -69.268 -30.023 1.00 53.28 357 ALA A O 1
ATOM 2655 N N . GLU A 1 358 ? 37.456 -68.350 -29.720 1.00 64.55 358 GLU A N 1
ATOM 2656 C CA . GLU A 1 358 ? 36.893 -69.545 -29.107 1.00 59.24 358 GLU A CA 1
ATOM 2657 C C . GLU A 1 358 ? 36.162 -70.420 -30.122 1.00 66.69 358 GLU A C 1
ATOM 2658 O O . GLU A 1 358 ? 35.817 -71.567 -29.836 1.00 67.13 358 GLU A O 1
ATOM 2664 N N . SER A 1 359 ? 35.947 -69.883 -31.317 1.00 61.68 359 SER A N 1
ATOM 2665 C CA . SER A 1 359 ? 35.131 -70.561 -32.316 1.00 54.92 359 SER A CA 1
ATOM 2666 C C . SER A 1 359 ? 35.572 -70.207 -33.732 1.00 59.42 359 SER A C 1
ATOM 2667 O O . SER A 1 359 ? 36.262 -69.213 -33.948 1.00 56.40 359 SER A O 1
ATOM 2670 N N . LYS A 1 360 ? 35.167 -71.033 -34.691 1.00 62.33 360 LYS A N 1
ATOM 2671 C CA . LYS A 1 360 ? 35.488 -70.826 -36.096 1.00 64.29 360 LYS A CA 1
ATOM 2672 C C . LYS A 1 360 ? 34.802 -69.553 -36.594 1.00 56.60 360 LYS A C 1
ATOM 2673 O O . LYS A 1 360 ? 35.373 -68.757 -37.355 1.00 63.06 360 LYS A O 1
ATOM 2679 N N . LYS A 1 361 ? 33.582 -69.353 -36.103 1.00 47.55 361 LYS A N 1
ATOM 2680 C CA . LYS A 1 361 ? 32.785 -68.174 -36.420 1.00 49.07 361 LYS A CA 1
ATOM 2681 C C . LYS A 1 361 ? 33.482 -66.891 -35.992 1.00 50.35 361 LYS A C 1
ATOM 2682 O O . LYS A 1 361 ? 33.600 -65.959 -36.778 1.00 48.91 361 LYS A O 1
ATOM 2688 N N . ASP A 1 362 ? 33.952 -66.849 -34.750 1.00 54.96 362 ASP A N 1
ATOM 2689 C CA . ASP A 1 362 ? 34.641 -65.666 -34.242 1.00 51.78 362 ASP A CA 1
ATOM 2690 C C . ASP A 1 362 ? 36.003 -65.477 -34.898 1.00 56.17 362 ASP A C 1
ATOM 2691 O O . ASP A 1 362 ? 36.465 -64.354 -35.060 1.00 58.34 362 ASP A O 1
ATOM 2696 N N . HIS A 1 363 ? 36.650 -66.580 -35.256 1.00 53.78 363 HIS A N 1
ATOM 2697 C CA . HIS A 1 363 ? 37.924 -66.524 -35.963 1.00 49.05 363 HIS A CA 1
ATOM 2698 C C . HIS A 1 363 ? 37.759 -65.781 -37.288 1.00 53.27 363 HIS A C 1
ATOM 2699 O O . HIS A 1 363 ? 38.387 -64.727 -37.531 1.00 52.60 363 HIS A O 1
ATOM 2706 N N . GLU A 1 364 ? 36.869 -66.308 -38.127 1.00 51.71 364 GLU A N 1
ATOM 2707 C CA . GLU A 1 364 ? 36.701 -65.746 -39.458 1.00 55.86 364 GLU A CA 1
ATOM 2708 C C . GLU A 1 364 ? 36.015 -64.391 -39.416 1.00 50.56 364 GLU A C 1
ATOM 2709 O O . GLU A 1 364 ? 36.267 -63.549 -40.271 1.00 59.40 364 GLU A O 1
ATOM 2715 N N . GLU A 1 365 ? 35.172 -64.168 -38.412 1.00 56.00 365 GLU A N 1
ATOM 2716 C CA . GLU A 1 365 ? 34.557 -62.856 -38.225 1.00 43.57 365 GLU A CA 1
ATOM 2717 C C . GLU A 1 365 ? 35.555 -61.794 -37.780 1.00 50.54 365 GLU A C 1
ATOM 2718 O O . GLU A 1 365 ? 35.443 -60.644 -38.183 1.00 45.14 365 GLU A O 1
ATOM 2724 N N . TRP A 1 366 ? 36.509 -62.166 -36.932 1.00 47.49 366 TRP A N 1
ATOM 2725 C CA . TRP A 1 366 ? 37.552 -61.230 -36.523 1.00 46.92 366 TRP A CA 1
ATOM 2726 C C . TRP A 1 366 ? 38.423 -60.862 -37.716 1.00 47.96 366 TRP A C 1
ATOM 2727 O O . TRP A 1 366 ? 38.643 -59.674 -37.997 1.00 42.02 366 TRP A O 1
ATOM 2738 N N . ILE A 1 367 ? 38.909 -61.884 -38.420 1.00 40.29 367 ILE A N 1
ATOM 2739 C CA . ILE A 1 367 ? 39.738 -61.646 -39.601 1.00 47.95 367 ILE A CA 1
ATOM 2740 C C . ILE A 1 367 ? 39.007 -60.758 -40.612 1.00 48.44 367 ILE A C 1
ATOM 2741 O O . ILE A 1 367 ? 39.532 -59.729 -41.067 1.00 45.30 367 ILE A O 1
ATOM 2746 N N . CYS A 1 368 ? 37.780 -61.156 -40.933 1.00 48.89 368 CYS A N 1
ATOM 2747 C CA . CYS A 1 368 ? 36.965 -60.466 -41.924 1.00 48.84 368 CYS A CA 1
ATOM 2748 C C . CYS A 1 368 ? 36.641 -59.033 -41.512 1.00 46.70 368 CYS A C 1
ATOM 2749 O O . CYS A 1 368 ? 36.654 -58.129 -42.343 1.00 46.84 368 CYS A O 1
ATOM 2752 N N . THR A 1 369 ? 36.334 -58.837 -40.233 1.00 39.11 369 THR A N 1
ATOM 2753 C CA . THR A 1 369 ? 35.997 -57.515 -39.711 1.00 36.71 369 THR A CA 1
ATOM 2754 C C . THR A 1 369 ? 37.191 -56.576 -39.786 1.00 38.84 369 THR A C 1
ATOM 2755 O O . THR A 1 369 ? 37.058 -55.421 -40.199 1.00 38.48 369 THR A O 1
ATOM 2759 N N . ILE A 1 370 ? 38.358 -57.073 -39.385 1.00 37.78 370 ILE A N 1
ATOM 2760 C CA . ILE A 1 370 ? 39.569 -56.265 -39.452 1.00 36.63 370 ILE A CA 1
ATOM 2761 C C . ILE A 1 370 ? 39.863 -55.903 -40.907 1.00 37.19 370 ILE A C 1
ATOM 2762 O O . ILE A 1 370 ? 40.237 -54.765 -41.214 1.00 43.77 370 ILE A O 1
ATOM 2767 N N . ASN A 1 371 ? 39.663 -56.864 -41.806 1.00 46.20 371 ASN A N 1
ATOM 2768 C CA . ASN A 1 371 ? 39.785 -56.586 -43.235 1.00 46.53 371 ASN A CA 1
ATOM 2769 C C . ASN A 1 371 ? 38.805 -55.518 -43.731 1.00 45.42 371 ASN A C 1
ATOM 2770 O O . ASN A 1 371 ? 39.165 -54.676 -44.555 1.00 55.45 371 ASN A O 1
ATOM 2775 N N . ASN A 1 372 ? 37.574 -55.552 -43.230 1.00 43.70 372 ASN A N 1
ATOM 2776 C CA . ASN A 1 372 ? 36.568 -54.555 -43.590 1.00 42.91 372 ASN A CA 1
ATOM 2777 C C . ASN A 1 372 ? 36.925 -53.160 -43.095 1.00 38.02 372 ASN A C 1
ATOM 2778 O O . ASN A 1 372 ? 36.667 -52.165 -43.773 1.00 44.29 372 ASN A O 1
ATOM 2783 N N . ILE A 1 373 ? 37.509 -53.093 -41.903 1.00 46.25 373 ILE A N 1
ATOM 2784 C CA . ILE A 1 373 ? 37.885 -51.814 -41.314 1.00 43.18 373 ILE A CA 1
ATOM 2785 C C . ILE A 1 373 ? 39.116 -51.218 -42.002 1.00 48.64 373 ILE A C 1
ATOM 2786 O O . ILE A 1 373 ? 39.165 -50.013 -42.254 1.00 49.20 373 ILE A O 1
ATOM 2791 N N . SER A 1 374 ? 40.099 -52.055 -42.325 1.00 40.67 374 SER A N 1
ATOM 2792 C CA . SER A 1 374 ? 41.317 -51.560 -42.969 1.00 39.86 374 SER A CA 1
ATOM 2793 C C . SER A 1 374 ? 41.110 -51.300 -44.460 1.00 47.67 374 SER A C 1
ATOM 2794 O O . SER A 1 374 ? 40.043 -51.575 -45.006 1.00 53.50 374 SER A O 1
ATOM 2797 N N . LYS A 1 375 ? 42.143 -50.772 -45.112 1.00 53.91 375 LYS A N 1
ATOM 2798 C CA . LYS A 1 375 ? 42.091 -50.475 -46.541 1.00 52.29 375 LYS A CA 1
ATOM 2799 C C . LYS A 1 375 ? 41.902 -51.740 -47.373 1.00 53.23 375 LYS A C 1
ATOM 2800 O O . LYS A 1 375 ? 41.714 -51.674 -48.589 1.00 50.31 375 LYS A O 1
ATOM 2806 N N . ASP B 2 5 ? 22.198 -45.807 -12.349 1.00 115.94 5 ASP B N 1
ATOM 2807 C CA . ASP B 2 5 ? 21.681 -46.638 -13.429 1.00 108.50 5 ASP B CA 1
ATOM 2808 C C . ASP B 2 5 ? 21.171 -47.977 -12.906 1.00 109.78 5 ASP B C 1
ATOM 2809 O O . ASP B 2 5 ? 20.983 -48.156 -11.703 1.00 98.07 5 ASP B O 1
ATOM 2811 N N . LYS B 2 6 ? 20.942 -48.910 -13.823 1.00 95.23 6 LYS B N 1
ATOM 2812 C CA . LYS B 2 6 ? 20.525 -50.261 -13.469 1.00 72.69 6 LYS B CA 1
ATOM 2813 C C . LYS B 2 6 ? 21.440 -51.274 -14.145 1.00 70.99 6 LYS B C 1
ATOM 2814 O O . LYS B 2 6 ? 22.090 -50.960 -15.142 1.00 71.82 6 LYS B O 1
ATOM 2817 N N . LEU B 2 7 ? 21.490 -52.487 -13.606 1.00 53.52 7 LEU B N 1
ATOM 2818 C CA . LEU B 2 7 ? 22.219 -53.560 -14.265 1.00 62.55 7 LEU B CA 1
ATOM 2819 C C . LEU B 2 7 ? 21.386 -54.110 -15.415 1.00 77.74 7 LEU B C 1
ATOM 2820 O O . LEU B 2 7 ? 20.201 -54.398 -15.250 1.00 76.54 7 LEU B O 1
ATOM 2825 N N . LEU B 2 8 ? 22.009 -54.258 -16.579 1.00 64.93 8 LEU B N 1
ATOM 2826 C CA . LEU B 2 8 ? 21.307 -54.779 -17.744 1.00 64.28 8 LEU B CA 1
ATOM 2827 C C . LEU B 2 8 ? 21.454 -56.291 -17.816 1.00 62.77 8 LEU B C 1
ATOM 2828 O O . LEU B 2 8 ? 22.556 -56.812 -17.982 1.00 70.26 8 LEU B O 1
ATOM 2833 N N . LEU B 2 9 ? 20.333 -56.991 -17.683 1.00 60.91 9 LEU B N 1
ATOM 2834 C CA . LEU B 2 9 ? 20.332 -58.448 -17.713 1.00 62.68 9 LEU B CA 1
ATOM 2835 C C . LEU B 2 9 ? 20.738 -59.021 -19.070 1.00 73.67 9 LEU B C 1
ATOM 2836 O O . LEU B 2 9 ? 21.336 -60.091 -19.138 1.00 64.42 9 LEU B O 1
ATOM 2841 N N . GLU B 2 10 ? 20.402 -58.316 -20.147 1.00 74.69 10 GLU B N 1
ATOM 2842 C CA . GLU B 2 10 ? 20.695 -58.802 -21.495 1.00 76.93 10 GLU B CA 1
ATOM 2843 C C . GLU B 2 10 ? 22.186 -58.704 -21.832 1.00 74.88 10 GLU B C 1
ATOM 2844 O O . GLU B 2 10 ? 22.658 -59.327 -22.788 1.00 76.18 10 GLU B O 1
ATOM 2850 N N . GLU B 2 11 ? 22.914 -57.903 -21.059 1.00 68.54 11 GLU B N 1
ATOM 2851 C CA . GLU B 2 11 ? 24.356 -57.768 -21.233 1.00 74.17 11 GLU B CA 1
ATOM 2852 C C . GLU B 2 11 ? 25.130 -58.704 -20.318 1.00 60.33 11 GLU B C 1
ATOM 2853 O O . GLU B 2 11 ? 26.361 -58.707 -20.322 1.00 57.30 11 GLU B O 1
ATOM 2859 N N . ALA B 2 12 ? 24.402 -59.497 -19.539 1.00 68.83 12 ALA B N 1
ATOM 2860 C CA . ALA B 2 12 ? 25.013 -60.399 -18.571 1.00 65.25 12 ALA B CA 1
ATOM 2861 C C . ALA B 2 12 ? 25.820 -61.492 -19.265 1.00 59.71 12 ALA B C 1
ATOM 2862 O O . ALA B 2 12 ? 26.952 -61.779 -18.878 1.00 65.32 12 ALA B O 1
ATOM 2864 N N . LEU B 2 13 ? 25.220 -62.108 -20.280 1.00 60.11 13 LEU B N 1
ATOM 2865 C CA . LEU B 2 13 ? 25.835 -63.227 -20.986 1.00 60.83 13 LEU B CA 1
ATOM 2866 C C . LEU B 2 13 ? 27.174 -62.855 -21.623 1.00 63.90 13 LEU B C 1
ATOM 2867 O O . LEU B 2 13 ? 28.129 -63.632 -21.559 1.00 53.30 13 LEU B O 1
ATOM 2872 N N . GLN B 2 14 ? 27.242 -61.674 -22.235 1.00 63.23 14 GLN B N 1
ATOM 2873 C CA . GLN B 2 14 ? 28.479 -61.206 -22.862 1.00 53.59 14 GLN B CA 1
ATOM 2874 C C . GLN B 2 14 ? 29.591 -61.070 -21.824 1.00 60.84 14 GLN B C 1
ATOM 2875 O O . GLN B 2 14 ? 30.744 -61.420 -22.087 1.00 52.07 14 GLN B O 1
ATOM 2881 N N . ASP B 2 15 ? 29.227 -60.550 -20.654 1.00 41.31 15 ASP B N 1
ATOM 2882 C CA . ASP B 2 15 ? 30.133 -60.419 -19.513 1.00 48.85 15 ASP B CA 1
ATOM 2883 C C . ASP B 2 15 ? 31.362 -59.570 -19.843 1.00 49.76 15 ASP B C 1
ATOM 2884 O O . ASP B 2 15 ? 32.498 -59.980 -19.599 1.00 44.40 15 ASP B O 1
ATOM 2889 N N . SER B 2 16 ? 31.123 -58.385 -20.397 1.00 53.25 16 SER B N 1
ATOM 2890 C CA . SER B 2 16 ? 32.192 -57.444 -20.715 1.00 47.78 16 SER B CA 1
ATOM 2891 C C . SER B 2 16 ? 32.741 -56.800 -19.440 1.00 52.53 16 SER B C 1
ATOM 2892 O O . SER B 2 16 ? 32.042 -56.734 -18.430 1.00 58.12 16 SER B O 1
ATOM 2895 N N . PRO B 2 17 ? 34.000 -56.330 -19.479 1.00 55.75 17 PRO B N 1
ATOM 2896 C CA . PRO B 2 17 ? 34.626 -55.703 -18.307 1.00 48.05 17 PRO B CA 1
ATOM 2897 C C . PRO B 2 17 ? 33.887 -54.458 -17.818 1.00 47.74 17 PRO B C 1
ATOM 2898 O O . PRO B 2 17 ? 33.988 -54.106 -16.643 1.00 64.10 17 PRO B O 1
ATOM 2902 N N . GLN B 2 18 ? 33.153 -53.807 -18.713 1.00 51.46 18 GLN B N 1
ATOM 2903 C CA . GLN B 2 18 ? 32.338 -52.653 -18.352 1.00 64.31 18 GLN B CA 1
ATOM 2904 C C . GLN B 2 18 ? 31.165 -53.093 -17.476 1.00 65.64 18 GLN B C 1
ATOM 2905 O O . GLN B 2 18 ? 30.861 -52.474 -16.442 1.00 69.70 18 GLN B O 1
ATOM 2911 N N . THR B 2 19 ? 30.522 -54.180 -17.895 1.00 54.97 19 THR B N 1
ATOM 2912 C CA . THR B 2 19 ? 29.460 -54.808 -17.122 1.00 57.49 19 THR B CA 1
ATOM 2913 C C . THR B 2 19 ? 29.977 -55.176 -15.735 1.00 58.51 19 THR B C 1
ATOM 2914 O O . THR B 2 19 ? 29.318 -54.922 -14.724 1.00 61.57 19 THR B O 1
ATOM 2918 N N . ARG B 2 20 ? 31.168 -55.767 -15.700 1.00 49.58 20 ARG B N 1
ATOM 2919 C CA . ARG B 2 20 ? 31.823 -56.119 -14.447 1.00 43.27 20 ARG B CA 1
ATOM 2920 C C . ARG B 2 20 ? 32.097 -54.886 -13.594 1.00 56.33 20 ARG B C 1
ATOM 2921 O O . ARG B 2 20 ? 32.063 -54.956 -12.369 1.00 68.99 20 ARG B O 1
ATOM 2929 N N . SER B 2 21 ? 32.390 -53.763 -14.245 1.00 46.25 21 SER B N 1
ATOM 2930 C CA . SER B 2 21 ? 32.649 -52.516 -13.533 1.00 50.24 21 SER B CA 1
ATOM 2931 C C . SER B 2 21 ? 31.387 -52.025 -12.825 1.00 54.90 21 SER B C 1
ATOM 2932 O O . SER B 2 21 ? 31.412 -51.701 -11.627 1.00 59.57 21 SER B O 1
ATOM 2935 N N . LEU B 2 22 ? 30.279 -51.989 -13.564 1.00 44.81 22 LEU B N 1
ATOM 2936 C CA . LEU B 2 22 ? 29.009 -51.547 -12.989 1.00 59.93 22 LEU B CA 1
ATOM 2937 C C . LEU B 2 22 ? 28.579 -52.489 -11.864 1.00 66.30 22 LEU B C 1
ATOM 2938 O O . LEU B 2 22 ? 28.083 -52.056 -10.807 1.00 74.74 22 LEU B O 1
ATOM 2943 N N . LEU B 2 23 ? 28.805 -53.780 -12.090 1.00 60.68 23 LEU B N 1
ATOM 2944 C CA . LEU B 2 23 ? 28.534 -54.796 -11.084 1.00 60.29 23 LEU B CA 1
ATOM 2945 C C . LEU B 2 23 ? 29.342 -54.533 -9.821 1.00 66.58 23 LEU B C 1
ATOM 2946 O O . LEU B 2 23 ? 28.817 -54.615 -8.716 1.00 57.32 23 LEU B O 1
ATOM 2951 N N . SER B 2 24 ? 30.619 -54.210 -9.998 1.00 64.09 24 SER B N 1
ATOM 2952 C CA . SER B 2 24 ? 31.508 -53.918 -8.880 1.00 65.46 24 SER B CA 1
ATOM 2953 C C . SER B 2 24 ? 31.025 -52.711 -8.084 1.00 63.42 24 SER B C 1
ATOM 2954 O O . SER B 2 24 ? 31.103 -52.701 -6.855 1.00 83.85 24 SER B O 1
ATOM 2957 N N . VAL B 2 25 ? 30.534 -51.692 -8.786 1.00 44.32 25 VAL B N 1
ATOM 2958 C CA . VAL B 2 25 ? 29.962 -50.525 -8.115 1.00 59.78 25 VAL B CA 1
ATOM 2959 C C . VAL B 2 25 ? 28.781 -50.940 -7.225 1.00 71.78 25 VAL B C 1
ATOM 2960 O O . VAL B 2 25 ? 28.730 -50.630 -6.005 1.00 70.89 25 VAL B O 1
ATOM 2964 N N . PHE B 2 26 ? 27.854 -51.673 -7.845 1.00 63.83 26 PHE B N 1
ATOM 2965 C CA . PHE B 2 26 ? 26.686 -52.204 -7.143 1.00 59.19 26 PHE B CA 1
ATOM 2966 C C . PHE B 2 26 ? 27.077 -52.993 -5.894 1.00 62.06 26 PHE B C 1
ATOM 2967 O O . PHE B 2 26 ? 26.489 -52.813 -4.825 1.00 72.45 26 PHE B O 1
ATOM 2975 N N . GLU B 2 27 ? 28.086 -53.848 -6.034 1.00 67.22 27 GLU B N 1
ATOM 2976 C CA . GLU B 2 27 ? 28.586 -54.655 -4.925 1.00 69.29 27 GLU B CA 1
ATOM 2977 C C . GLU B 2 27 ? 29.147 -53.783 -3.805 1.00 70.70 27 GLU B C 1
ATOM 2978 O O . GLU B 2 27 ? 28.861 -54.004 -2.620 1.00 66.97 27 GLU B O 1
ATOM 2984 N N . GLU B 2 28 ? 29.934 -52.783 -4.189 1.00 62.53 28 GLU B N 1
ATOM 2985 C CA . GLU B 2 28 ? 30.581 -51.914 -3.216 1.00 69.54 28 GLU B CA 1
ATOM 2986 C C . GLU B 2 28 ? 29.562 -51.165 -2.342 1.00 71.29 28 GLU B C 1
ATOM 2987 O O . GLU B 2 28 ? 29.691 -51.161 -1.103 1.00 87.88 28 GLU B O 1
ATOM 2993 N N . ASP B 2 29 ? 28.513 -50.587 -2.936 1.00 61.30 29 ASP B N 1
ATOM 2994 C CA . ASP B 2 29 ? 27.597 -49.847 -2.049 1.00 84.53 29 ASP B CA 1
ATOM 2995 C C . ASP B 2 29 ? 26.498 -50.778 -1.510 1.00 76.47 29 ASP B C 1
ATOM 2996 O O . ASP B 2 29 ? 25.688 -50.383 -0.661 1.00 77.85 29 ASP B O 1
ATOM 3001 N N . ALA B 2 30 ? 26.474 -52.012 -2.009 1.00 67.59 30 ALA B N 1
ATOM 3002 C CA . ALA B 2 30 ? 25.760 -53.077 -1.318 1.00 62.40 30 ALA B CA 1
ATOM 3003 C C . ALA B 2 30 ? 26.412 -53.309 0.045 1.00 64.00 30 ALA B C 1
ATOM 3004 O O . ALA B 2 30 ? 25.725 -53.401 1.073 1.00 63.55 30 ALA B O 1
ATOM 3006 N N . GLY B 2 31 ? 27.740 -53.410 0.043 1.00 51.13 31 GLY B N 1
ATOM 3007 C CA . GLY B 2 31 ? 28.493 -53.548 1.278 1.00 53.58 31 GLY B CA 1
ATOM 3008 C C . GLY B 2 31 ? 28.266 -52.356 2.192 1.00 73.80 31 GLY B C 1
ATOM 3009 O O . GLY B 2 31 ? 28.010 -52.514 3.402 1.00 71.48 31 GLY B O 1
ATOM 3010 N N . THR B 2 32 ? 28.351 -51.160 1.608 1.00 59.38 32 THR B N 1
ATOM 3011 C CA . THR B 2 32 ? 28.072 -49.933 2.357 1.00 67.88 32 THR B CA 1
ATOM 3012 C C . THR B 2 32 ? 26.702 -49.998 3.041 1.00 71.94 32 THR B C 1
ATOM 3013 O O . THR B 2 32 ? 26.567 -49.722 4.247 1.00 71.46 32 THR B O 1
ATOM 3017 N N . LEU B 2 33 ? 25.695 -50.384 2.261 1.00 77.73 33 LEU B N 1
ATOM 3018 C CA . LEU B 2 33 ? 24.338 -50.555 2.767 1.00 59.71 33 LEU B CA 1
ATOM 3019 C C . LEU B 2 33 ? 24.298 -51.518 3.949 1.00 64.81 33 LEU B C 1
ATOM 3020 O O . LEU B 2 33 ? 23.673 -51.227 4.966 1.00 65.88 33 LEU B O 1
ATOM 3025 N N . THR B 2 34 ? 24.971 -52.658 3.812 1.00 61.69 34 THR B N 1
ATOM 3026 C CA . THR B 2 34 ? 25.009 -53.654 4.883 1.00 64.69 34 THR B CA 1
ATOM 3027 C C . THR B 2 34 ? 25.558 -53.066 6.182 1.00 64.71 34 THR B C 1
ATOM 3028 O O . THR B 2 34 ? 24.959 -53.225 7.257 1.00 55.58 34 THR B O 1
ATOM 3032 N N . ASP B 2 35 ? 26.685 -52.367 6.074 1.00 74.28 35 ASP B N 1
ATOM 3033 C CA . ASP B 2 35 ? 27.299 -51.755 7.249 1.00 71.60 35 ASP B CA 1
ATOM 3034 C C . ASP B 2 35 ? 26.344 -50.768 7.924 1.00 66.62 35 ASP B C 1
ATOM 3035 O O . ASP B 2 35 ? 26.139 -50.806 9.157 1.00 71.40 35 ASP B O 1
ATOM 3040 N N . TYR B 2 36 ? 25.736 -49.899 7.118 1.00 66.13 36 TYR B N 1
ATOM 3041 C CA . TYR B 2 36 ? 24.804 -48.929 7.681 1.00 68.19 36 TYR B CA 1
ATOM 3042 C C . TYR B 2 36 ? 23.590 -49.590 8.338 1.00 65.87 36 TYR B C 1
ATOM 3043 O O . TYR B 2 36 ? 23.103 -49.114 9.364 1.00 66.07 36 TYR B O 1
ATOM 3052 N N . THR B 2 37 ? 23.102 -50.681 7.752 1.00 67.89 37 THR B N 1
ATOM 3053 C CA . THR B 2 37 ? 21.962 -51.391 8.329 1.00 56.16 37 THR B CA 1
ATOM 3054 C C . THR B 2 37 ? 22.355 -52.011 9.672 1.00 71.49 37 THR B C 1
ATOM 3055 O O . THR B 2 37 ? 21.537 -52.065 10.590 1.00 74.88 37 THR B O 1
ATOM 3059 N N . ASN B 2 38 ? 23.600 -52.472 9.788 1.00 66.62 38 ASN B N 1
ATOM 3060 C CA . ASN B 2 38 ? 24.112 -52.937 11.079 1.00 58.79 38 ASN B CA 1
ATOM 3061 C C . ASN B 2 38 ? 24.085 -51.842 12.138 1.00 67.87 38 ASN B C 1
ATOM 3062 O O . ASN B 2 38 ? 23.562 -52.037 13.254 1.00 71.84 38 ASN B O 1
ATOM 3067 N N . GLN B 2 39 ? 24.613 -50.678 11.771 1.00 74.17 39 GLN B N 1
ATOM 3068 C CA . GLN B 2 39 ? 24.637 -49.545 12.691 1.00 67.14 39 GLN B CA 1
ATOM 3069 C C . GLN B 2 39 ? 23.221 -49.171 13.135 1.00 68.47 39 GLN B C 1
ATOM 3070 O O . GLN B 2 39 ? 22.937 -49.031 14.337 1.00 76.82 39 GLN B O 1
ATOM 3076 N N . LEU B 2 40 ? 22.338 -49.029 12.150 1.00 59.15 40 LEU B N 1
ATOM 3077 C CA . LEU B 2 40 ? 20.943 -48.678 12.388 1.00 58.62 40 LEU B CA 1
ATOM 3078 C C . LEU B 2 40 ? 20.282 -49.688 13.317 1.00 63.49 40 LEU B C 1
ATOM 3079 O O . LEU B 2 40 ? 19.514 -49.315 14.200 1.00 57.10 40 LEU B O 1
ATOM 3084 N N . LEU B 2 41 ? 20.582 -50.966 13.104 1.00 64.94 41 LEU B N 1
ATOM 3085 C CA . LEU B 2 41 ? 20.079 -52.029 13.965 1.00 60.86 41 LEU B CA 1
ATOM 3086 C C . LEU B 2 41 ? 20.509 -51.826 15.412 1.00 67.51 41 LEU B C 1
ATOM 3087 O O . LEU B 2 41 ? 19.698 -51.968 16.333 1.00 56.82 41 LEU B O 1
ATOM 3092 N N . GLN B 2 42 ? 21.782 -51.495 15.613 1.00 62.45 42 GLN B N 1
ATOM 3093 C CA . GLN B 2 42 ? 22.255 -51.224 16.968 1.00 58.72 42 GLN B CA 1
ATOM 3094 C C . GLN B 2 42 ? 21.487 -50.061 17.604 1.00 60.10 42 GLN B C 1
ATOM 3095 O O . GLN B 2 42 ? 21.031 -50.157 18.754 1.00 65.54 42 GLN B O 1
ATOM 3101 N N . ALA B 2 43 ? 21.326 -48.976 16.848 1.00 51.08 43 ALA B N 1
ATOM 3102 C CA . ALA B 2 43 ? 20.578 -47.818 17.344 1.00 50.29 43 ALA B CA 1
ATOM 3103 C C . ALA B 2 43 ? 19.140 -48.176 17.746 1.00 62.37 43 ALA B C 1
ATOM 3104 O O . ALA B 2 43 ? 18.682 -47.836 18.849 1.00 57.50 43 ALA B O 1
ATOM 3106 N N . MET B 2 44 ? 18.442 -48.872 16.852 1.00 63.53 44 MET B N 1
ATOM 3107 C CA . MET B 2 44 ? 17.067 -49.298 17.098 1.00 63.50 44 MET B CA 1
ATOM 3108 C C . MET B 2 44 ? 16.963 -50.163 18.344 1.00 60.64 44 MET B C 1
ATOM 3109 O O . MET B 2 44 ? 16.105 -49.933 19.195 1.00 51.79 44 MET B O 1
ATOM 3114 N N . GLN B 2 45 ? 17.831 -51.165 18.439 1.00 59.62 45 GLN B N 1
ATOM 3115 C CA . GLN B 2 45 ? 17.839 -52.048 19.599 1.00 63.69 45 GLN B CA 1
ATOM 3116 C C . GLN B 2 45 ? 18.102 -51.280 20.893 1.00 54.36 45 GLN B C 1
ATOM 3117 O O . GLN B 2 45 ? 17.575 -51.640 21.948 1.00 54.83 45 GLN B O 1
ATOM 3123 N N . ARG B 2 46 ? 18.905 -50.221 20.820 1.00 51.46 46 ARG B N 1
ATOM 3124 C CA . ARG B 2 46 ? 19.117 -49.393 22.004 1.00 51.56 46 ARG B CA 1
ATOM 3125 C C . ARG B 2 46 ? 17.850 -48.617 22.375 1.00 51.41 46 ARG B C 1
ATOM 3126 O O . ARG B 2 46 ? 17.509 -48.505 23.557 1.00 57.29 46 ARG B O 1
ATOM 3134 N N . VAL B 2 47 ? 17.146 -48.096 21.372 1.00 56.83 47 VAL B N 1
ATOM 3135 C CA . VAL B 2 47 ? 15.887 -47.395 21.634 1.00 57.44 47 VAL B CA 1
ATOM 3136 C C . VAL B 2 47 ? 14.848 -48.324 22.276 1.00 58.39 47 VAL B C 1
ATOM 3137 O O . VAL B 2 47 ? 14.249 -47.998 23.314 1.00 53.87 47 VAL B O 1
ATOM 3141 N N . TYR B 2 48 ? 14.653 -49.487 21.660 1.00 51.51 48 TYR B N 1
ATOM 3142 C CA . TYR B 2 48 ? 13.742 -50.500 22.182 1.00 53.75 48 TYR B CA 1
ATOM 3143 C C . TYR B 2 48 ? 14.109 -50.919 23.602 1.00 55.74 48 TYR B C 1
ATOM 3144 O O . TYR B 2 48 ? 13.243 -50.993 24.477 1.00 58.36 48 TYR B O 1
ATOM 3153 N N . GLY B 2 49 ? 15.391 -51.197 23.820 1.00 45.65 49 GLY B N 1
ATOM 3154 C CA . GLY B 2 49 ? 15.881 -51.561 25.137 1.00 38.87 49 GLY B CA 1
ATOM 3155 C C . GLY B 2 49 ? 15.573 -50.496 26.172 1.00 47.53 49 GLY B C 1
ATOM 3156 O O . GLY B 2 49 ? 15.168 -50.803 27.297 1.00 47.92 49 GLY B O 1
ATOM 3157 N N . ALA B 2 50 ? 15.753 -49.238 25.781 1.00 43.59 50 ALA B N 1
ATOM 3158 C CA . ALA B 2 50 ? 15.480 -48.113 26.666 1.00 36.71 50 ALA B CA 1
ATOM 3159 C C . ALA B 2 50 ? 14.002 -48.061 27.050 1.00 52.38 50 ALA B C 1
ATOM 3160 O O . ALA B 2 50 ? 13.660 -47.907 28.230 1.00 62.75 50 ALA B O 1
ATOM 3162 N N . GLN B 2 51 ? 13.131 -48.202 26.053 1.00 53.11 51 GLN B N 1
ATOM 3163 C CA . GLN B 2 51 ? 11.692 -48.216 26.306 1.00 44.88 51 GLN B CA 1
ATOM 3164 C C . GLN B 2 51 ? 11.325 -49.344 27.271 1.00 44.02 51 GLN B C 1
ATOM 3165 O O . GLN B 2 51 ? 10.565 -49.150 28.229 1.00 63.54 51 GLN B O 1
ATOM 3171 N N . ASN B 2 52 ? 11.883 -50.522 27.011 1.00 45.16 52 ASN B N 1
ATOM 3172 C CA . ASN B 2 52 ? 11.684 -51.684 27.868 1.00 46.55 52 ASN B CA 1
ATOM 3173 C C . ASN B 2 52 ? 12.100 -51.461 29.321 1.00 58.81 52 ASN B C 1
ATOM 3174 O O . ASN B 2 52 ? 11.379 -51.830 30.258 1.00 68.22 52 ASN B O 1
ATOM 3179 N N . GLU B 2 53 ? 13.263 -50.849 29.515 1.00 55.19 53 GLU B N 1
ATOM 3180 C CA . GLU B 2 53 ? 13.739 -50.616 30.868 1.00 61.68 53 GLU B CA 1
ATOM 3181 C C . GLU B 2 53 ? 12.881 -49.542 31.546 1.00 63.26 53 GLU B C 1
ATOM 3182 O O . GLU B 2 53 ? 12.745 -49.537 32.769 1.00 70.76 53 GLU B O 1
ATOM 3188 N N . MET B 2 54 ? 12.320 -48.624 30.760 1.00 53.98 54 MET B N 1
ATOM 3189 C CA . MET B 2 54 ? 11.345 -47.683 31.309 1.00 46.75 54 MET B CA 1
ATOM 3190 C C . MET B 2 54 ? 10.102 -48.426 31.802 1.00 56.08 54 MET B C 1
ATOM 3191 O O . MET B 2 54 ? 9.530 -48.087 32.850 1.00 44.10 54 MET B O 1
ATOM 3196 N N . CYS B 2 55 ? 9.687 -49.435 31.038 1.00 56.43 55 CYS B N 1
ATOM 3197 C CA . CYS B 2 55 ? 8.578 -50.292 31.447 1.00 55.86 55 CYS B CA 1
ATOM 3198 C C . CYS B 2 55 ? 8.873 -50.934 32.798 1.00 49.12 55 CYS B C 1
ATOM 3199 O O . CYS B 2 55 ? 8.075 -50.831 33.737 1.00 50.51 55 CYS B O 1
ATOM 3202 N N . LEU B 2 56 ? 10.029 -51.589 32.891 1.00 50.32 56 LEU B N 1
ATOM 3203 C CA . LEU B 2 56 ? 10.443 -52.237 34.135 1.00 49.06 56 LEU B CA 1
ATOM 3204 C C . LEU B 2 56 ? 10.508 -51.252 35.302 1.00 47.73 56 LEU B C 1
ATOM 3205 O O . LEU B 2 56 ? 10.103 -51.571 36.422 1.00 55.64 56 LEU B O 1
ATOM 3210 N N . ALA B 2 57 ? 11.019 -50.056 35.026 1.00 47.24 57 ALA B N 1
ATOM 3211 C CA . ALA B 2 57 ? 11.152 -49.007 36.031 1.00 37.91 57 ALA B CA 1
ATOM 3212 C C . ALA B 2 57 ? 9.794 -48.617 36.598 1.00 41.39 57 ALA B C 1
ATOM 3213 O O . ALA B 2 57 ? 9.608 -48.584 37.817 1.00 55.55 57 ALA B O 1
ATOM 3215 N N . THR B 2 58 ? 8.851 -48.306 35.712 1.00 41.28 58 THR B N 1
ATOM 3216 C CA . THR B 2 58 ? 7.507 -47.940 36.149 1.00 47.27 58 THR B CA 1
ATOM 3217 C C . THR B 2 58 ? 6.851 -49.088 36.916 1.00 47.36 58 THR B C 1
ATOM 3218 O O . THR B 2 58 ? 6.180 -48.862 37.926 1.00 53.98 58 THR B O 1
ATOM 3222 N N . GLN B 2 59 ? 7.051 -50.315 36.440 1.00 35.88 59 GLN B N 1
ATOM 3223 C CA . GLN B 2 59 ? 6.539 -51.489 37.143 1.00 41.04 59 GLN B CA 1
ATOM 3224 C C . GLN B 2 59 ? 7.049 -51.535 38.584 1.00 50.58 59 GLN B C 1
ATOM 3225 O O . GLN B 2 59 ? 6.269 -51.710 39.531 1.00 57.93 59 GLN B O 1
ATOM 3231 N N . GLN B 2 60 ? 8.357 -51.350 38.743 1.00 49.42 60 GLN B N 1
ATOM 3232 C CA . GLN B 2 60 ? 8.972 -51.337 40.065 1.00 51.67 60 GLN B CA 1
ATOM 3233 C C . GLN B 2 60 ? 8.401 -50.224 40.935 1.00 44.79 60 GLN B C 1
ATOM 3234 O O . GLN B 2 60 ? 8.105 -50.444 42.106 1.00 45.25 60 GLN B O 1
ATOM 3240 N N . LEU B 2 61 ? 8.266 -49.029 40.364 1.00 41.51 61 LEU B N 1
ATOM 3241 C CA . LEU B 2 61 ? 7.712 -47.891 41.095 1.00 43.11 61 LEU B CA 1
ATOM 3242 C C . LEU B 2 61 ? 6.323 -48.221 41.629 1.00 51.24 61 LEU B C 1
ATOM 3243 O O . LEU B 2 61 ? 6.019 -47.973 42.800 1.00 52.25 61 LEU B O 1
ATOM 3248 N N . SER B 2 62 ? 5.489 -48.783 40.759 1.00 57.27 62 SER B N 1
ATOM 3249 C CA . SER B 2 62 ? 4.133 -49.171 41.128 1.00 51.15 62 SER B CA 1
ATOM 3250 C C . SER B 2 62 ? 4.149 -50.183 42.268 1.00 62.16 62 SER B C 1
ATOM 3251 O O . SER B 2 62 ? 3.400 -50.048 43.237 1.00 54.44 62 SER B O 1
ATOM 3254 N N . LYS B 2 63 ? 5.001 -51.197 42.144 1.00 53.65 63 LYS B N 1
ATOM 3255 C CA . LYS B 2 63 ? 5.092 -52.238 43.164 1.00 45.74 63 LYS B CA 1
ATOM 3256 C C . LYS B 2 63 ? 5.538 -51.649 44.504 1.00 56.63 63 LYS B C 1
ATOM 3257 O O . LYS B 2 63 ? 5.074 -52.065 45.566 1.00 53.56 63 LYS B O 1
ATOM 3263 N N . GLN B 2 64 ? 6.436 -50.671 44.436 1.00 60.30 64 GLN B N 1
ATOM 3264 C CA . GLN B 2 64 ? 6.939 -49.972 45.614 1.00 51.00 64 GLN B CA 1
ATOM 3265 C C . GLN B 2 64 ? 5.870 -49.137 46.313 1.00 49.29 64 GLN B C 1
ATOM 3266 O O . GLN B 2 64 ? 5.777 -49.146 47.541 1.00 52.26 64 GLN B O 1
ATOM 3272 N N . LEU B 2 65 ? 5.078 -48.405 45.535 1.00 41.51 65 LEU B N 1
ATOM 3273 C CA . LEU B 2 65 ? 4.016 -47.573 46.098 1.00 53.18 65 LEU B CA 1
ATOM 3274 C C . LEU B 2 65 ? 3.000 -48.410 46.876 1.00 60.93 65 LEU B C 1
ATOM 3275 O O . LEU B 2 65 ? 2.485 -47.982 47.910 1.00 54.31 65 LEU B O 1
ATOM 3280 N N . LEU B 2 66 ? 2.714 -49.601 46.357 1.00 59.77 66 LEU B N 1
ATOM 3281 C CA . LEU B 2 66 ? 1.809 -50.553 46.996 1.00 56.98 66 LEU B CA 1
ATOM 3282 C C . LEU B 2 66 ? 2.397 -51.166 48.264 1.00 66.74 66 LEU B C 1
ATOM 3283 O O . LEU B 2 66 ? 1.660 -51.609 49.144 1.00 76.85 66 LEU B O 1
ATOM 3288 N N . ALA B 2 67 ? 3.719 -51.280 48.313 1.00 59.84 67 ALA B N 1
ATOM 3289 C CA . ALA B 2 67 ? 4.390 -51.884 49.461 1.00 68.62 67 ALA B CA 1
ATOM 3290 C C . ALA B 2 67 ? 4.251 -51.066 50.756 1.00 62.74 67 ALA B C 1
ATOM 3291 O O . ALA B 2 67 ? 4.437 -51.604 51.848 1.00 54.32 67 ALA B O 1
ATOM 3293 N N . TYR B 2 68 ? 3.925 -49.780 50.639 1.00 53.34 68 TYR B N 1
ATOM 3294 C CA . TYR B 2 68 ? 3.791 -48.906 51.812 1.00 58.03 68 TYR B CA 1
ATOM 3295 C C . TYR B 2 68 ? 2.747 -49.346 52.842 1.00 80.52 68 TYR B C 1
ATOM 3296 O O . TYR B 2 68 ? 2.986 -49.273 54.044 1.00 83.93 68 TYR B O 1
ATOM 3305 N N . GLU B 2 69 ? 1.571 -49.745 52.363 1.00 76.35 69 GLU B N 1
ATOM 3306 C CA . GLU B 2 69 ? 0.499 -50.246 53.226 1.00 70.74 69 GLU B CA 1
ATOM 3307 C C . GLU B 2 69 ? 0.872 -51.601 53.798 1.00 68.85 69 GLU B C 1
ATOM 3308 O O . GLU B 2 69 ? 0.513 -51.931 54.939 1.00 93.46 69 GLU B O 1
ATOM 3314 N N . LYS B 2 70 ? 1.548 -52.401 52.973 1.00 71.78 70 LYS B N 1
ATOM 3315 C CA . LYS B 2 70 ? 2.013 -53.712 53.385 1.00 74.24 70 LYS B CA 1
ATOM 3316 C C . LYS B 2 70 ? 3.020 -53.523 54.499 1.00 73.47 70 LYS B C 1
ATOM 3317 O O . LYS B 2 70 ? 3.294 -54.446 55.276 1.00 82.88 70 LYS B O 1
ATOM 3319 N N . GLN B 2 71 ? 3.585 -52.316 54.548 1.00 80.70 71 GLN B N 1
ATOM 3320 C CA . GLN B 2 71 ? 4.430 -51.925 55.652 1.00 87.23 71 GLN B CA 1
ATOM 3321 C C . GLN B 2 71 ? 3.618 -51.723 56.916 1.00 96.56 71 GLN B C 1
ATOM 3322 O O . GLN B 2 71 ? 2.519 -51.164 56.929 1.00 89.40 71 GLN B O 1
ATOM 3328 N N . ASN B 2 72 ? 4.243 -52.196 57.978 1.00 97.51 72 ASN B N 1
ATOM 3329 C CA . ASN B 2 72 ? 3.749 -52.238 59.334 1.00 110.55 72 ASN B CA 1
ATOM 3330 C C . ASN B 2 72 ? 4.826 -51.588 60.165 1.00 101.74 72 ASN B C 1
ATOM 3331 O O . ASN B 2 72 ? 5.923 -51.342 59.603 1.00 91.19 72 ASN B O 1
ATOM 3336 N N . PHE B 2 73 ? 4.473 -51.102 61.357 1.00 102.03 73 PHE B N 1
ATOM 3337 C CA . PHE B 2 73 ? 5.433 -51.050 62.471 1.00 115.99 73 PHE B CA 1
ATOM 3338 C C . PHE B 2 73 ? 4.931 -50.077 63.543 1.00 113.79 73 PHE B C 1
ATOM 3339 O O . PHE B 2 73 ? 3.817 -49.576 63.439 1.00 96.11 73 PHE B O 1
ATOM 3347 N N . ALA B 2 74 ? 5.761 -49.809 64.554 1.00 119.00 74 ALA B N 1
ATOM 3348 C CA . ALA B 2 74 ? 5.375 -49.492 65.948 1.00 97.99 74 ALA B CA 1
ATOM 3349 C C . ALA B 2 74 ? 4.443 -48.320 66.309 1.00 103.03 74 ALA B C 1
ATOM 3350 O O . ALA B 2 74 ? 3.684 -48.445 67.276 1.00 114.09 74 ALA B O 1
ATOM 3352 N N . LEU B 2 75 ? 4.499 -47.189 65.609 1.00 79.53 75 LEU B N 1
ATOM 3353 C CA . LEU B 2 75 ? 3.716 -46.039 66.075 1.00 99.11 75 LEU B CA 1
ATOM 3354 C C . LEU B 2 75 ? 2.210 -46.285 66.047 1.00 113.88 75 LEU B C 1
ATOM 3355 O O . LEU B 2 75 ? 1.505 -45.936 66.993 1.00 118.94 75 LEU B O 1
ATOM 3360 N N . GLY B 2 76 ? 1.713 -46.881 64.971 1.00 120.31 76 GLY B N 1
ATOM 3361 C CA . GLY B 2 76 ? 0.285 -47.103 64.845 1.00 94.76 76 GLY B CA 1
ATOM 3362 C C . GLY B 2 76 ? -0.117 -47.523 63.450 1.00 102.63 76 GLY B C 1
ATOM 3363 O O . GLY B 2 76 ? 0.677 -48.105 62.712 1.00 124.36 76 GLY B O 1
ATOM 3364 N N . LYS B 2 77 ? -1.361 -47.232 63.090 1.00 98.96 77 LYS B N 1
ATOM 3365 C CA . LYS B 2 77 ? -1.818 -47.475 61.734 1.00 115.61 77 LYS B CA 1
ATOM 3366 C C . LYS B 2 77 ? -1.369 -46.307 60.882 1.00 109.11 77 LYS B C 1
ATOM 3367 O O . LYS B 2 77 ? -1.590 -45.150 61.244 1.00 99.25 77 LYS B O 1
ATOM 3369 N N . GLY B 2 78 ? -0.724 -46.603 59.761 1.00 99.02 78 GLY B N 1
ATOM 3370 C CA . GLY B 2 78 ? -0.322 -45.551 58.852 1.00 98.22 78 GLY B CA 1
ATOM 3371 C C . GLY B 2 78 ? -1.565 -44.834 58.370 1.00 106.58 78 GLY B C 1
ATOM 3372 O O . GLY B 2 78 ? -2.618 -45.459 58.185 1.00 125.26 78 GLY B O 1
ATOM 3373 N N . ASP B 2 79 ? -1.438 -43.523 58.183 1.00 96.96 79 ASP B N 1
ATOM 3374 C CA . ASP B 2 79 ? -2.536 -42.682 57.726 1.00 100.77 79 ASP B CA 1
ATOM 3375 C C . ASP B 2 79 ? -3.071 -43.202 56.410 1.00 95.57 79 ASP B C 1
ATOM 3376 O O . ASP B 2 79 ? -2.320 -43.671 55.563 1.00 99.31 79 ASP B O 1
ATOM 3381 N N . GLU B 2 80 ? -4.377 -43.079 56.242 1.00 101.65 80 GLU B N 1
ATOM 3382 C CA . GLU B 2 80 ? -5.059 -43.616 55.086 1.00 99.93 80 GLU B CA 1
ATOM 3383 C C . GLU B 2 80 ? -5.219 -42.498 54.058 1.00 88.79 80 GLU B C 1
ATOM 3384 O O . GLU B 2 80 ? -5.701 -42.719 52.945 1.00 90.59 80 GLU B O 1
ATOM 3390 N N . GLU B 2 81 ? -4.733 -41.313 54.421 1.00 87.93 81 GLU B N 1
ATOM 3391 C CA . GLU B 2 81 ? -4.599 -40.199 53.487 1.00 84.40 81 GLU B CA 1
ATOM 3392 C C . GLU B 2 81 ? -3.545 -40.492 52.433 1.00 86.97 81 GLU B C 1
ATOM 3393 O O . GLU B 2 81 ? -3.806 -40.510 51.228 1.00 98.42 81 GLU B O 1
ATOM 3399 N N . VAL B 2 82 ? -2.361 -40.811 52.936 1.00 73.16 82 VAL B N 1
ATOM 3400 C CA . VAL B 2 82 ? -1.208 -41.160 52.127 1.00 78.50 82 VAL B CA 1
ATOM 3401 C C . VAL B 2 82 ? -1.344 -42.569 51.572 1.00 77.15 82 VAL B C 1
ATOM 3402 O O . VAL B 2 82 ? -0.798 -42.880 50.524 1.00 75.70 82 VAL B O 1
ATOM 3406 N N . ILE B 2 83 ? -2.026 -43.437 52.308 1.00 55.34 83 ILE B N 1
ATOM 3407 C CA . ILE B 2 83 ? -2.278 -44.782 51.823 1.00 68.26 83 ILE B CA 1
ATOM 3408 C C . ILE B 2 83 ? -3.178 -44.714 50.589 1.00 77.08 83 ILE B C 1
ATOM 3409 O O . ILE B 2 83 ? -2.877 -45.331 49.558 1.00 77.87 83 ILE B O 1
ATOM 3414 N N . SER B 2 84 ? -4.247 -43.924 50.674 1.00 77.41 84 SER B N 1
ATOM 3415 C CA . SER B 2 84 ? -5.140 -43.767 49.530 1.00 79.86 84 SER B CA 1
ATOM 3416 C C . SER B 2 84 ? -4.428 -43.066 48.375 1.00 65.29 84 SER B C 1
ATOM 3417 O O . SER B 2 84 ? -4.516 -43.509 47.224 1.00 71.75 84 SER B O 1
ATOM 3420 N N . THR B 2 85 ? -3.703 -41.992 48.687 1.00 51.54 85 THR B N 1
ATOM 3421 C CA . THR B 2 85 ? -2.957 -41.260 47.664 1.00 53.27 85 THR B CA 1
ATOM 3422 C C . THR B 2 85 ? -1.958 -42.157 46.930 1.00 53.85 85 THR B C 1
ATOM 3423 O O . THR B 2 85 ? -1.901 -42.157 45.701 1.00 64.22 85 THR B O 1
ATOM 3427 N N . LEU B 2 86 ? -1.175 -42.914 47.690 1.00 50.27 86 LEU B N 1
ATOM 3428 C CA . LEU B 2 86 ? -0.187 -43.835 47.133 1.00 55.35 86 LEU B CA 1
ATOM 3429 C C . LEU B 2 86 ? -0.828 -44.956 46.323 1.00 46.74 86 LEU B C 1
ATOM 3430 O O . LEU B 2 86 ? -0.264 -45.413 45.331 1.00 57.21 86 LEU B O 1
ATOM 3435 N N . HIS B 2 87 ? -1.997 -45.410 46.763 1.00 57.74 87 HIS B N 1
ATOM 3436 C CA . HIS B 2 87 ? -2.725 -46.447 46.043 1.00 62.87 87 HIS B CA 1
ATOM 3437 C C . HIS B 2 87 ? -3.132 -45.917 44.667 1.00 59.37 87 HIS B C 1
ATOM 3438 O O . HIS B 2 87 ? -2.913 -46.565 43.627 1.00 53.69 87 HIS B O 1
ATOM 3445 N N . TYR B 2 88 ? -3.693 -44.711 44.675 1.00 48.18 88 TYR B N 1
ATOM 3446 C CA . TYR B 2 88 ? -4.102 -44.028 43.453 1.00 58.86 88 TYR B CA 1
ATOM 3447 C C . TYR B 2 88 ? -2.920 -43.836 42.502 1.00 54.82 88 TYR B C 1
ATOM 3448 O O . TYR B 2 88 ? -3.000 -44.159 41.308 1.00 54.83 88 TYR B O 1
ATOM 3457 N N . PHE B 2 89 ? -1.822 -43.316 43.045 1.00 54.18 89 PHE B N 1
ATOM 3458 C CA . PHE B 2 89 ? -0.598 -43.113 42.277 1.00 44.34 89 PHE B CA 1
ATOM 3459 C C . PHE B 2 89 ? -0.077 -44.409 41.675 1.00 46.50 89 PHE B C 1
ATOM 3460 O O . PHE B 2 89 ? 0.364 -44.426 40.530 1.00 50.49 89 PHE B O 1
ATOM 3468 N N . SER B 2 90 ? -0.126 -45.490 42.447 1.00 38.32 90 SER B N 1
ATOM 3469 C CA . SER B 2 90 ? 0.299 -46.794 41.951 1.00 49.76 90 SER B CA 1
ATOM 3470 C C . SER B 2 90 ? -0.560 -47.219 40.767 1.00 46.86 90 SER B C 1
ATOM 3471 O O . SER B 2 90 ? -0.053 -47.777 39.789 1.00 56.22 90 SER B O 1
ATOM 3474 N N . LYS B 2 91 ? -1.859 -46.941 40.853 1.00 49.61 91 LYS B N 1
ATOM 3475 C CA . LYS B 2 91 ? -2.759 -47.230 39.737 1.00 52.12 91 LYS B CA 1
ATOM 3476 C C . LYS B 2 91 ? -2.390 -46.441 38.472 1.00 52.12 91 LYS B C 1
ATOM 3477 O O . LYS B 2 91 ? -2.274 -47.012 37.374 1.00 40.41 91 LYS B O 1
ATOM 3479 N N . VAL B 2 92 ? -2.195 -45.133 38.634 1.00 42.55 92 VAL B N 1
ATOM 3480 C CA . VAL B 2 92 ? -1.784 -44.273 37.522 1.00 48.13 92 VAL B CA 1
ATOM 3481 C C . VAL B 2 92 ? -0.483 -44.761 36.877 1.00 49.26 92 VAL B C 1
ATOM 3482 O O . VAL B 2 92 ? -0.379 -44.863 35.649 1.00 49.42 92 VAL B O 1
ATOM 3486 N N . VAL B 2 93 ? 0.499 -45.063 37.720 1.00 50.73 93 VAL B N 1
ATOM 3487 C CA . VAL B 2 93 ? 1.780 -45.594 37.270 1.00 43.17 93 VAL B CA 1
ATOM 3488 C C . VAL B 2 93 ? 1.590 -46.901 36.503 1.00 45.04 93 VAL B C 1
ATOM 3489 O O . VAL B 2 93 ? 2.281 -47.146 35.518 1.00 61.83 93 VAL B O 1
ATOM 3493 N N . ASP B 2 94 ? 0.654 -47.736 36.946 1.00 39.29 94 ASP B N 1
ATOM 3494 C CA . ASP B 2 94 ? 0.333 -48.956 36.206 1.00 44.11 94 ASP B CA 1
ATOM 3495 C C . ASP B 2 94 ? -0.206 -48.655 34.810 1.00 55.08 94 ASP B C 1
ATOM 3496 O O . ASP B 2 94 ? 0.183 -49.301 33.833 1.00 41.91 94 ASP B O 1
ATOM 3501 N N . GLU B 2 95 ? -1.111 -47.685 34.716 1.00 53.25 95 GLU B N 1
ATOM 3502 C CA . GLU B 2 95 ? -1.642 -47.285 33.413 1.00 54.07 95 GLU B CA 1
ATOM 3503 C C . GLU B 2 95 ? -0.533 -46.787 32.470 1.00 58.07 95 GLU B C 1
ATOM 3504 O O . GLU B 2 95 ? -0.440 -47.210 31.301 1.00 61.82 95 GLU B O 1
ATOM 3510 N N . LEU B 2 96 ? 0.311 -45.898 32.992 1.00 54.57 96 LEU B N 1
ATOM 3511 C CA . LEU B 2 96 ? 1.444 -45.371 32.235 1.00 54.10 96 LEU B CA 1
ATOM 3512 C C . LEU B 2 96 ? 2.367 -46.500 31.790 1.00 36.49 96 LEU B C 1
ATOM 3513 O O . LEU B 2 96 ? 2.878 -46.500 30.670 1.00 47.76 96 LEU B O 1
ATOM 3518 N N . ASN B 2 97 ? 2.577 -47.455 32.686 1.00 33.82 97 ASN B N 1
ATOM 3519 C CA . ASN B 2 97 ? 3.289 -48.680 32.372 1.00 39.51 97 ASN B CA 1
ATOM 3520 C C . ASN B 2 97 ? 2.676 -49.410 31.184 1.00 52.59 97 ASN B C 1
ATOM 3521 O O . ASN B 2 97 ? 3.396 -49.897 30.318 1.00 55.57 97 ASN B O 1
ATOM 3526 N N . LEU B 2 98 ? 1.348 -49.502 31.153 1.00 55.61 98 LEU B N 1
ATOM 3527 C CA . LEU B 2 98 ? 0.659 -50.150 30.035 1.00 52.05 98 LEU B CA 1
ATOM 3528 C C . LEU B 2 98 ? 0.995 -49.438 28.729 1.00 52.26 98 LEU B C 1
ATOM 3529 O O . LEU B 2 98 ? 1.371 -50.079 27.739 1.00 50.26 98 LEU B O 1
ATOM 3534 N N . LEU B 2 99 ? 0.861 -48.114 28.736 1.00 38.39 99 LEU B N 1
ATOM 3535 C CA . LEU B 2 99 ? 1.265 -47.308 27.578 1.00 35.33 99 LEU B CA 1
ATOM 3536 C C . LEU B 2 99 ? 2.700 -47.588 27.121 1.00 50.18 99 LEU B C 1
ATOM 3537 O O . LEU B 2 99 ? 2.945 -47.843 25.936 1.00 56.27 99 LEU B O 1
ATOM 3542 N N . HIS B 2 100 ? 3.642 -47.534 28.059 1.00 51.42 100 HIS B N 1
ATOM 3543 C CA . HIS B 2 100 ? 5.050 -47.764 27.745 1.00 56.00 100 HIS B CA 1
ATOM 3544 C C . HIS B 2 100 ? 5.272 -49.148 27.144 1.00 56.33 100 HIS B C 1
ATOM 3545 O O . HIS B 2 100 ? 6.063 -49.311 26.214 1.00 58.26 100 HIS B O 1
ATOM 3552 N N . THR B 2 101 ? 4.574 -50.141 27.688 1.00 54.63 101 THR B N 1
ATOM 3553 C CA . THR B 2 101 ? 4.665 -51.510 27.193 1.00 55.96 101 THR B CA 1
ATOM 3554 C C . THR B 2 101 ? 4.180 -51.596 25.754 1.00 55.80 101 THR B C 1
ATOM 3555 O O . THR B 2 101 ? 4.818 -52.230 24.906 1.00 63.25 101 THR B O 1
ATOM 3559 N N . GLU B 2 102 ? 3.053 -50.945 25.480 1.00 55.53 102 GLU B N 1
ATOM 3560 C CA . GLU B 2 102 ? 2.495 -50.953 24.135 1.00 61.06 102 GLU B CA 1
ATOM 3561 C C . GLU B 2 102 ? 3.447 -50.277 23.152 1.00 62.75 102 GLU B C 1
ATOM 3562 O O . GLU B 2 102 ? 3.636 -50.757 22.031 1.00 60.88 102 GLU B O 1
ATOM 3568 N N . LEU B 2 103 ? 4.065 -49.181 23.583 1.00 57.76 103 LEU B N 1
ATOM 3569 C CA . LEU B 2 103 ? 5.058 -48.500 22.756 1.00 52.01 103 LEU B CA 1
ATOM 3570 C C . LEU B 2 103 ? 6.270 -49.391 22.483 1.00 48.62 103 LEU B C 1
ATOM 3571 O O . LEU B 2 103 ? 6.778 -49.426 21.364 1.00 51.25 103 LEU B O 1
ATOM 3576 N N . ALA B 2 104 ? 6.729 -50.103 23.508 1.00 48.45 104 ALA B N 1
ATOM 3577 C CA . ALA B 2 104 ? 7.869 -51.005 23.370 1.00 47.21 104 ALA B CA 1
ATOM 3578 C C . ALA B 2 104 ? 7.573 -52.118 22.369 1.00 53.82 104 ALA B C 1
ATOM 3579 O O . ALA B 2 104 ? 8.411 -52.449 21.520 1.00 63.84 104 ALA B O 1
ATOM 3581 N N . LYS B 2 105 ? 6.372 -52.682 22.459 1.00 57.00 105 LYS B N 1
ATOM 3582 C CA . LYS B 2 105 ? 5.988 -53.769 21.568 1.00 64.64 105 LYS B CA 1
ATOM 3583 C C . LYS B 2 105 ? 5.808 -53.240 20.150 1.00 66.74 105 LYS B C 1
ATOM 3584 O O . LYS B 2 105 ? 6.053 -53.950 19.174 1.00 60.15 105 LYS B O 1
ATOM 3586 N N . GLN B 2 106 ? 5.389 -51.982 20.046 1.00 67.02 106 GLN B N 1
ATOM 3587 C CA . GLN B 2 106 ? 5.280 -51.319 18.751 1.00 49.79 106 GLN B CA 1
ATOM 3588 C C . GLN B 2 106 ? 6.650 -51.126 18.112 1.00 58.53 106 GLN B C 1
ATOM 3589 O O . GLN B 2 106 ? 6.814 -51.346 16.914 1.00 56.98 106 GLN B O 1
ATOM 3595 N N . LEU B 2 107 ? 7.627 -50.700 18.907 1.00 65.05 107 LEU B N 1
ATOM 3596 C CA . LEU B 2 107 ? 8.986 -50.532 18.406 1.00 51.66 107 LEU B CA 1
ATOM 3597 C C . LEU B 2 107 ? 9.543 -51.875 17.948 1.00 54.83 107 LEU B C 1
ATOM 3598 O O . LEU B 2 107 ? 10.130 -51.984 16.869 1.00 68.72 107 LEU B O 1
ATOM 3603 N N . ALA B 2 108 ? 9.314 -52.907 18.755 1.00 55.21 108 ALA B N 1
ATOM 3604 C CA . ALA B 2 108 ? 9.827 -54.239 18.451 1.00 55.98 108 ALA B CA 1
ATOM 3605 C C . ALA B 2 108 ? 9.212 -54.814 17.174 1.00 66.30 108 ALA B C 1
ATOM 3606 O O . ALA B 2 108 ? 9.928 -55.309 16.303 1.00 66.03 108 ALA B O 1
ATOM 3608 N N . ASP B 2 109 ? 7.889 -54.751 17.071 1.00 67.84 109 ASP B N 1
ATOM 3609 C CA . ASP B 2 109 ? 7.188 -55.317 15.924 1.00 69.67 109 ASP B CA 1
ATOM 3610 C C . ASP B 2 109 ? 7.391 -54.505 14.649 1.00 67.41 109 ASP B C 1
ATOM 3611 O O . ASP B 2 109 ? 7.794 -55.039 13.617 1.00 65.04 109 ASP B O 1
ATOM 3616 N N . THR B 2 110 ? 7.106 -53.210 14.732 1.00 63.86 110 THR B N 1
ATOM 3617 C CA . THR B 2 110 ? 7.007 -52.370 13.545 1.00 51.68 110 THR B CA 1
ATOM 3618 C C . THR B 2 110 ? 8.269 -51.575 13.229 1.00 62.32 110 THR B C 1
ATOM 3619 O O . THR B 2 110 ? 8.297 -50.833 12.247 1.00 76.58 110 THR B O 1
ATOM 3623 N N . MET B 2 111 ? 9.316 -51.719 14.037 1.00 73.48 111 MET B N 1
ATOM 3624 C CA . MET B 2 111 ? 10.527 -50.948 13.775 1.00 75.56 111 MET B CA 1
ATOM 3625 C C . MET B 2 111 ? 11.785 -51.805 13.740 1.00 67.96 111 MET B C 1
ATOM 3626 O O . MET B 2 111 ? 12.410 -51.942 12.690 1.00 88.92 111 MET B O 1
ATOM 3631 N N . VAL B 2 112 ? 12.151 -52.395 14.872 1.00 53.01 112 VAL B N 1
ATOM 3632 C CA . VAL B 2 112 ? 13.391 -53.161 14.940 1.00 65.98 112 VAL B CA 1
ATOM 3633 C C . VAL B 2 112 ? 13.411 -54.405 14.049 1.00 75.02 112 VAL B C 1
ATOM 3634 O O . VAL B 2 112 ? 14.328 -54.581 13.250 1.00 83.56 112 VAL B O 1
ATOM 3638 N N . LEU B 2 113 ? 12.389 -55.247 14.164 1.00 73.80 113 LEU B N 1
ATOM 3639 C CA . LEU B 2 113 ? 12.378 -56.527 13.454 1.00 89.94 113 LEU B CA 1
ATOM 3640 C C . LEU B 2 113 ? 12.157 -56.420 11.930 1.00 89.92 113 LEU B C 1
ATOM 3641 O O . LEU B 2 113 ? 12.592 -57.293 11.197 1.00 87.93 113 LEU B O 1
ATOM 3646 N N . PRO B 2 114 ? 11.430 -55.396 11.445 1.00 83.41 114 PRO B N 1
ATOM 3647 C CA . PRO B 2 114 ? 11.464 -55.257 9.981 1.00 78.74 114 PRO B CA 1
ATOM 3648 C C . PRO B 2 114 ? 12.867 -55.007 9.407 1.00 77.08 114 PRO B C 1
ATOM 3649 O O . PRO B 2 114 ? 13.243 -55.589 8.374 1.00 77.63 114 PRO B O 1
ATOM 3653 N N . ILE B 2 115 ? 13.645 -54.172 10.088 1.00 80.39 115 ILE B N 1
ATOM 3654 C CA . ILE B 2 115 ? 15.016 -53.928 9.665 1.00 87.75 115 ILE B CA 1
ATOM 3655 C C . ILE B 2 115 ? 15.782 -55.225 9.761 1.00 81.82 115 ILE B C 1
ATOM 3656 O O . ILE B 2 115 ? 16.465 -55.619 8.817 1.00 96.88 115 ILE B O 1
ATOM 3661 N N . ILE B 2 116 ? 15.599 -55.911 10.886 1.00 65.00 116 ILE B N 1
ATOM 3662 C CA . ILE B 2 116 ? 16.240 -57.194 11.133 1.00 73.48 116 ILE B CA 1
ATOM 3663 C C . ILE B 2 116 ? 15.951 -58.190 10.012 1.00 80.25 116 ILE B C 1
ATOM 3664 O O . ILE B 2 116 ? 16.877 -58.789 9.473 1.00 80.90 116 ILE B O 1
ATOM 3669 N N . GLN B 2 117 ? 14.678 -58.342 9.645 1.00 91.42 117 GLN B N 1
ATOM 3670 C CA . GLN B 2 117 ? 14.278 -59.329 8.643 1.00 90.21 117 GLN B CA 1
ATOM 3671 C C . GLN B 2 117 ? 14.840 -58.963 7.276 1.00 89.15 117 GLN B C 1
ATOM 3672 O O . GLN B 2 117 ? 15.262 -59.848 6.491 1.00 89.71 117 GLN B O 1
ATOM 3678 N N . PHE B 2 118 ? 14.912 -57.656 7.036 1.00 72.52 118 PHE B N 1
ATOM 3679 C CA . PHE B 2 118 ? 15.526 -57.144 5.828 1.00 71.14 118 PHE B CA 1
ATOM 3680 C C . PHE B 2 118 ? 16.937 -57.689 5.755 1.00 67.49 118 PHE B C 1
ATOM 3681 O O . PHE B 2 118 ? 17.312 -58.346 4.769 1.00 92.72 118 PHE B O 1
ATOM 3689 N N . ARG B 2 119 ? 17.693 -57.436 6.827 1.00 66.99 119 ARG B N 1
ATOM 3690 C CA . ARG B 2 119 ? 19.058 -57.948 6.971 1.00 68.44 119 ARG B CA 1
ATOM 3691 C C . ARG B 2 119 ? 19.226 -59.428 6.778 1.00 78.40 119 ARG B C 1
ATOM 3692 O O . ARG B 2 119 ? 20.071 -59.847 5.981 1.00 88.72 119 ARG B O 1
ATOM 3700 N N . GLU B 2 120 ? 18.453 -60.226 7.518 1.00 88.48 120 GLU B N 1
ATOM 3701 C CA . GLU B 2 120 ? 18.659 -61.657 7.422 1.00 94.14 120 GLU B CA 1
ATOM 3702 C C . GLU B 2 120 ? 18.407 -62.053 5.990 1.00 100.35 120 GLU B C 1
ATOM 3703 O O . GLU B 2 120 ? 19.362 -62.258 5.272 1.00 105.08 120 GLU B O 1
ATOM 3709 N N . LYS B 2 121 ? 17.178 -62.012 5.483 1.00 85.30 121 LYS B N 1
ATOM 3710 C CA . LYS B 2 121 ? 17.072 -62.744 4.211 1.00 101.17 121 LYS B CA 1
ATOM 3711 C C . LYS B 2 121 ? 17.136 -61.922 2.904 1.00 90.25 121 LYS B C 1
ATOM 3712 O O . LYS B 2 121 ? 17.428 -62.529 1.856 1.00 97.78 121 LYS B O 1
ATOM 3718 N N . ASP B 2 122 ? 16.899 -60.604 2.918 1.00 85.39 122 ASP B N 1
ATOM 3719 C CA . ASP B 2 122 ? 17.148 -59.873 1.682 1.00 76.26 122 ASP B CA 1
ATOM 3720 C C . ASP B 2 122 ? 18.666 -59.738 1.476 1.00 76.11 122 ASP B C 1
ATOM 3721 O O . ASP B 2 122 ? 19.212 -60.066 0.403 1.00 82.07 122 ASP B O 1
ATOM 3726 N N . LEU B 2 123 ? 19.350 -59.257 2.510 1.00 58.33 123 LEU B N 1
ATOM 3727 C CA . LEU B 2 123 ? 20.790 -59.052 2.416 1.00 56.76 123 LEU B CA 1
ATOM 3728 C C . LEU B 2 123 ? 21.554 -60.367 2.286 1.00 64.08 123 LEU B C 1
ATOM 3729 O O . LEU B 2 123 ? 22.464 -60.455 1.455 1.00 66.06 123 LEU B O 1
ATOM 3734 N N . THR B 2 124 ? 21.188 -61.393 3.061 1.00 79.08 124 THR B N 1
ATOM 3735 C CA . THR B 2 124 ? 21.878 -62.670 2.888 1.00 84.02 124 THR B CA 1
ATOM 3736 C C . THR B 2 124 ? 21.519 -63.299 1.553 1.00 83.62 124 THR B C 1
ATOM 3737 O O . THR B 2 124 ? 22.344 -64.002 0.986 1.00 85.98 124 THR B O 1
ATOM 3741 N N . GLU B 2 125 ? 20.299 -63.083 1.058 1.00 81.22 125 GLU B N 1
ATOM 3742 C CA . GLU B 2 125 ? 19.975 -63.569 -0.285 1.00 91.94 125 GLU B CA 1
ATOM 3743 C C . GLU B 2 125 ? 20.943 -62.971 -1.315 1.00 86.75 125 GLU B C 1
ATOM 3744 O O . GLU B 2 125 ? 21.486 -63.686 -2.176 1.00 83.87 125 GLU B O 1
ATOM 3750 N N . VAL B 2 126 ? 21.139 -61.654 -1.231 1.00 75.73 126 VAL B N 1
ATOM 3751 C CA . VAL B 2 126 ? 22.086 -60.980 -2.117 1.00 73.27 126 VAL B CA 1
ATOM 3752 C C . VAL B 2 126 ? 23.485 -61.577 -1.967 1.00 73.23 126 VAL B C 1
ATOM 3753 O O . VAL B 2 126 ? 24.145 -61.888 -2.962 1.00 78.09 126 VAL B O 1
ATOM 3757 N N . SER B 2 127 ? 23.920 -61.754 -0.722 1.00 76.17 127 SER B N 1
ATOM 3758 C CA . SER B 2 127 ? 25.229 -62.342 -0.441 1.00 72.22 127 SER B CA 1
ATOM 3759 C C . SER B 2 127 ? 25.414 -63.718 -1.087 1.00 73.39 127 SER B C 1
ATOM 3760 O O . SER B 2 127 ? 26.374 -63.946 -1.828 1.00 79.07 127 SER B O 1
ATOM 3763 N N . THR B 2 128 ? 24.480 -64.623 -0.814 1.00 67.72 128 THR B N 1
ATOM 3764 C CA . THR B 2 128 ? 24.540 -65.990 -1.319 1.00 64.79 128 THR B CA 1
ATOM 3765 C C . THR B 2 128 ? 24.540 -66.024 -2.840 1.00 76.87 128 THR B C 1
ATOM 3766 O O . THR B 2 128 ? 25.385 -66.687 -3.447 1.00 79.42 128 THR B O 1
ATOM 3770 N N . LEU B 2 129 ? 23.594 -65.313 -3.452 1.00 78.23 129 LEU B N 1
ATOM 3771 C CA . LEU B 2 129 ? 23.542 -65.226 -4.910 1.00 74.12 129 LEU B CA 1
ATOM 3772 C C . LEU B 2 129 ? 24.872 -64.717 -5.468 1.00 69.44 129 LEU B C 1
ATOM 3773 O O . LEU B 2 129 ? 25.344 -65.184 -6.510 1.00 69.33 129 LEU B O 1
ATOM 3778 N N . LYS B 2 130 ? 25.477 -63.770 -4.755 1.00 69.85 130 LYS B N 1
ATOM 3779 C CA . LYS B 2 130 ? 26.788 -63.248 -5.126 1.00 54.66 130 LYS B CA 1
ATOM 3780 C C . LYS B 2 130 ? 27.852 -64.343 -5.084 1.00 61.24 130 LYS B C 1
ATOM 3781 O O . LYS B 2 130 ? 28.720 -64.410 -5.957 1.00 78.67 130 LYS B O 1
ATOM 3787 N N . ASP B 2 131 ? 27.780 -65.209 -4.076 1.00 67.31 131 ASP B N 1
ATOM 3788 C CA . ASP B 2 131 ? 28.791 -66.252 -3.929 1.00 76.27 131 ASP B CA 1
ATOM 3789 C C . ASP B 2 131 ? 28.626 -67.361 -4.970 1.00 87.19 131 ASP B C 1
ATOM 3790 O O . ASP B 2 131 ? 29.618 -67.926 -5.452 1.00 87.54 131 ASP B O 1
ATOM 3795 N N . LEU B 2 132 ? 27.384 -67.634 -5.363 1.00 83.36 132 LEU B N 1
ATOM 3796 C CA . LEU B 2 132 ? 27.143 -68.623 -6.410 1.00 77.65 132 LEU B CA 1
ATOM 3797 C C . LEU B 2 132 ? 27.567 -68.067 -7.762 1.00 81.84 132 LEU B C 1
ATOM 3798 O O . LEU B 2 132 ? 28.106 -68.794 -8.602 1.00 88.18 132 LEU B O 1
ATOM 3803 N N . PHE B 2 133 ? 27.343 -66.771 -7.957 1.00 80.47 133 PHE B N 1
ATOM 3804 C CA . PHE B 2 133 ? 27.827 -66.092 -9.152 1.00 68.57 133 PHE B CA 1
ATOM 3805 C C . PHE B 2 133 ? 29.348 -66.155 -9.220 1.00 66.21 133 PHE B C 1
ATOM 3806 O O . PHE B 2 133 ? 29.923 -66.376 -10.287 1.00 81.77 133 PHE B O 1
ATOM 3814 N N . GLY B 2 134 ? 29.993 -65.962 -8.073 1.00 67.20 134 GLY B N 1
ATOM 3815 C CA . GLY B 2 134 ? 31.440 -66.038 -7.987 1.00 69.32 134 GLY B CA 1
ATOM 3816 C C . GLY B 2 134 ? 32.002 -67.403 -8.341 1.00 77.93 134 GLY B C 1
ATOM 3817 O O . GLY B 2 134 ? 32.891 -67.516 -9.197 1.00 78.38 134 GLY B O 1
ATOM 3818 N N . LEU B 2 135 ? 31.485 -68.446 -7.695 1.00 88.59 135 LEU B N 1
ATOM 3819 C CA . LEU B 2 135 ? 31.987 -69.794 -7.955 1.00 91.38 135 LEU B CA 1
ATOM 3820 C C . LEU B 2 135 ? 31.696 -70.224 -9.394 1.00 88.05 135 LEU B C 1
ATOM 3821 O O . LEU B 2 135 ? 32.543 -70.847 -10.046 1.00 83.66 135 LEU B O 1
ATOM 3826 N N . ALA B 2 136 ? 30.510 -69.878 -9.892 1.00 81.24 136 ALA B N 1
ATOM 3827 C CA . ALA B 2 136 ? 30.157 -70.176 -11.277 1.00 74.16 136 ALA B CA 1
ATOM 3828 C C . ALA B 2 136 ? 31.117 -69.483 -12.238 1.00 63.04 136 ALA B C 1
ATOM 3829 O O . ALA B 2 136 ? 31.547 -70.070 -13.234 1.00 77.05 136 ALA B O 1
ATOM 3831 N N . SER B 2 137 ? 31.451 -68.234 -11.927 1.00 61.41 137 SER B N 1
ATOM 3832 C CA . SER B 2 137 ? 32.409 -67.471 -12.718 1.00 60.23 137 SER B CA 1
ATOM 3833 C C . SER B 2 137 ? 33.772 -68.156 -12.764 1.00 69.61 137 SER B C 1
ATOM 3834 O O . SER B 2 137 ? 34.335 -68.358 -13.844 1.00 79.78 137 SER B O 1
ATOM 3837 N N . ASN B 2 138 ? 34.295 -68.518 -11.594 1.00 71.34 138 ASN B N 1
ATOM 3838 C CA . ASN B 2 138 ? 35.576 -69.221 -11.516 1.00 69.39 138 ASN B CA 1
ATOM 3839 C C . ASN B 2 138 ? 35.585 -70.511 -12.335 1.00 71.48 138 ASN B C 1
ATOM 3840 O O . ASN B 2 138 ? 36.500 -70.754 -13.137 1.00 70.67 138 ASN B O 1
ATOM 3845 N N . GLU B 2 139 ? 34.556 -71.329 -12.128 1.00 74.66 139 GLU B N 1
ATOM 3846 C CA . GLU B 2 139 ? 34.416 -72.592 -12.844 1.00 76.59 139 GLU B CA 1
ATOM 3847 C C . GLU B 2 139 ? 34.386 -72.386 -14.358 1.00 73.96 139 GLU B C 1
ATOM 3848 O O . GLU B 2 139 ? 35.058 -73.104 -15.104 1.00 80.99 139 GLU B O 1
ATOM 3854 N N . HIS B 2 140 ? 33.607 -71.404 -14.806 1.00 67.52 140 HIS B N 1
ATOM 3855 C CA . HIS B 2 140 ? 33.532 -71.076 -16.227 1.00 69.75 140 HIS B CA 1
ATOM 3856 C C . HIS B 2 140 ? 34.887 -70.650 -16.782 1.00 75.20 140 HIS B C 1
ATOM 3857 O O . HIS B 2 140 ? 35.256 -71.027 -17.897 1.00 72.94 140 HIS B O 1
ATOM 3864 N N . ASP B 2 141 ? 35.620 -69.860 -16.002 1.00 67.66 141 ASP B N 1
ATOM 3865 C CA . ASP B 2 141 ? 36.950 -69.411 -16.402 1.00 64.91 141 ASP B CA 1
ATOM 3866 C C . ASP B 2 141 ? 37.873 -70.607 -16.609 1.00 65.58 141 ASP B C 1
ATOM 3867 O O . ASP B 2 141 ? 38.601 -70.684 -17.606 1.00 60.20 141 ASP B O 1
ATOM 3872 N N . LEU B 2 142 ? 37.835 -71.539 -15.661 1.00 72.57 142 LEU B N 1
ATOM 3873 C CA . LEU B 2 142 ? 38.627 -72.761 -15.762 1.00 75.76 142 LEU B CA 1
ATOM 3874 C C . LEU B 2 142 ? 38.259 -73.552 -17.021 1.00 64.37 142 LEU B C 1
ATOM 3875 O O . LEU B 2 142 ? 39.136 -74.015 -17.771 1.00 68.44 142 LEU B O 1
ATOM 3880 N N . SER B 2 143 ? 36.954 -73.693 -17.246 1.00 61.61 143 SER B N 1
ATOM 3881 C CA . SER B 2 143 ? 36.432 -74.409 -18.407 1.00 64.29 143 SER B CA 1
ATOM 3882 C C . SER B 2 143 ? 36.960 -73.817 -19.708 1.00 70.37 143 SER B C 1
ATOM 3883 O O . SER B 2 143 ? 37.439 -74.539 -20.583 1.00 79.83 143 SER B O 1
ATOM 3886 N N . MET B 2 144 ? 36.868 -72.496 -19.824 1.00 67.55 144 MET B N 1
ATOM 3887 C CA . MET B 2 144 ? 37.360 -71.792 -21.001 1.00 75.47 144 MET B CA 1
ATOM 3888 C C . MET B 2 144 ? 38.873 -71.924 -21.155 1.00 66.03 144 MET B C 1
ATOM 3889 O O . MET B 2 144 ? 39.385 -71.940 -22.273 1.00 67.80 144 MET B O 1
ATOM 3894 N N . ALA B 2 145 ? 39.588 -72.006 -20.037 1.00 63.25 145 ALA B N 1
ATOM 3895 C CA . ALA B 2 145 ? 41.030 -72.237 -20.088 1.00 66.19 145 ALA B CA 1
ATOM 3896 C C . ALA B 2 145 ? 41.347 -73.596 -20.722 1.00 75.29 145 ALA B C 1
ATOM 3897 O O . ALA B 2 145 ? 42.183 -73.701 -21.641 1.00 79.57 145 ALA B O 1
ATOM 3899 N N . LYS B 2 146 ? 40.647 -74.633 -20.272 1.00 66.94 146 LYS B N 1
ATOM 3900 C CA . LYS B 2 146 ? 40.973 -75.976 -20.736 1.00 75.97 146 LYS B CA 1
ATOM 3901 C C . LYS B 2 146 ? 40.378 -76.241 -22.122 1.00 75.12 146 LYS B C 1
ATOM 3902 O O . LYS B 2 146 ? 40.797 -77.161 -22.828 1.00 71.38 146 LYS B O 1
ATOM 3908 N N . TYR B 2 147 ? 39.413 -75.419 -22.517 1.00 65.56 147 TYR B N 1
ATOM 3909 C CA . TYR B 2 147 ? 38.945 -75.408 -23.895 1.00 71.43 147 TYR B CA 1
ATOM 3910 C C . TYR B 2 147 ? 39.979 -74.754 -24.809 1.00 73.03 147 TYR B C 1
ATOM 3911 O O . TYR B 2 147 ? 40.317 -75.286 -25.867 1.00 72.84 147 TYR B O 1
ATOM 3920 N N . SER B 2 148 ? 40.456 -73.583 -24.396 1.00 76.05 148 SER B N 1
ATOM 3921 C CA . SER B 2 148 ? 41.513 -72.869 -25.105 1.00 64.19 148 SER B CA 1
ATOM 3922 C C . SER B 2 148 ? 42.729 -73.750 -25.370 1.00 56.37 148 SER B C 1
ATOM 3923 O O . SER B 2 148 ? 43.291 -73.721 -26.464 1.00 68.02 148 SER B O 1
ATOM 3926 N N . ARG B 2 149 ? 43.140 -74.529 -24.371 1.00 74.25 149 ARG B N 1
ATOM 3927 C CA . ARG B 2 149 ? 44.365 -75.323 -24.520 1.00 66.91 149 ARG B CA 1
ATOM 3928 C C . ARG B 2 149 ? 44.251 -76.544 -25.447 1.00 67.62 149 ARG B C 1
ATOM 3929 O O . ARG B 2 149 ? 45.254 -77.208 -25.708 1.00 78.92 149 ARG B O 1
ATOM 3937 N N . LEU B 2 150 ? 43.048 -76.843 -25.932 1.00 66.07 150 LEU B N 1
ATOM 3938 C CA . LEU B 2 150 ? 42.838 -77.988 -26.825 1.00 68.41 150 LEU B CA 1
ATOM 3939 C C . LEU B 2 150 ? 43.731 -77.913 -28.070 1.00 80.88 150 LEU B C 1
ATOM 3940 O O . LEU B 2 150 ? 44.000 -76.824 -28.577 1.00 78.66 150 LEU B O 1
ATOM 3945 N N . PRO B 2 151 ? 44.187 -79.076 -28.573 1.00 89.16 151 PRO B N 1
ATOM 3946 C CA . PRO B 2 151 ? 45.156 -79.093 -29.674 1.00 92.62 151 PRO B CA 1
ATOM 3947 C C . PRO B 2 151 ? 44.518 -78.840 -31.038 1.00 88.29 151 PRO B C 1
ATOM 3948 O O . PRO B 2 151 ? 43.370 -79.216 -31.264 1.00 86.17 151 PRO B O 1
ATOM 3952 N N . LYS B 2 152 ? 45.254 -78.170 -31.920 1.00 82.78 152 LYS B N 1
ATOM 3953 C CA . LYS B 2 152 ? 44.790 -77.891 -33.277 1.00 95.45 152 LYS B CA 1
ATOM 3954 C C . LYS B 2 152 ? 45.130 -78.995 -34.280 1.00 100.39 152 LYS B C 1
ATOM 3955 O O . LYS B 2 152 ? 44.241 -79.556 -34.921 1.00 91.89 152 LYS B O 1
ATOM 3961 N N . LYS B 2 153 ? 46.422 -79.293 -34.411 1.00 103.80 153 LYS B N 1
ATOM 3962 C CA . LYS B 2 153 ? 46.911 -80.194 -35.452 1.00 95.78 153 LYS B CA 1
ATOM 3963 C C . LYS B 2 153 ? 46.403 -81.622 -35.274 1.00 105.10 153 LYS B C 1
ATOM 3964 O O . LYS B 2 153 ? 45.829 -82.197 -36.198 1.00 79.94 153 LYS B O 1
ATOM 3966 N N . LYS B 2 154 ? 46.615 -82.197 -34.094 1.00 106.56 154 LYS B N 1
ATOM 3967 C CA . LYS B 2 154 ? 46.130 -83.545 -33.824 1.00 98.91 154 LYS B CA 1
ATOM 3968 C C . LYS B 2 154 ? 44.918 -83.457 -32.909 1.00 99.20 154 LYS B C 1
ATOM 3969 O O . LYS B 2 154 ? 45.038 -83.135 -31.728 1.00 97.75 154 LYS B O 1
ATOM 3971 N N . GLU B 2 155 ? 43.746 -83.730 -33.465 1.00 111.99 155 GLU B N 1
ATOM 3972 C CA . GLU B 2 155 ? 42.512 -83.524 -32.726 1.00 114.30 155 GLU B CA 1
ATOM 3973 C C . GLU B 2 155 ? 41.705 -84.756 -32.357 1.00 106.92 155 GLU B C 1
ATOM 3974 O O . GLU B 2 155 ? 41.191 -85.467 -33.223 1.00 112.06 155 GLU B O 1
ATOM 3980 N N . ASN B 2 156 ? 41.562 -84.967 -31.054 1.00 97.58 156 ASN B N 1
ATOM 3981 C CA . ASN B 2 156 ? 40.612 -85.936 -30.537 1.00 106.15 156 ASN B CA 1
ATOM 3982 C C . ASN B 2 156 ? 39.256 -85.260 -30.416 1.00 101.74 156 ASN B C 1
ATOM 3983 O O . ASN B 2 156 ? 39.055 -84.387 -29.571 1.00 103.71 156 ASN B O 1
ATOM 3988 N N . GLU B 2 157 ? 38.335 -85.634 -31.292 1.00 100.42 157 GLU B N 1
ATOM 3989 C CA . GLU B 2 157 ? 37.041 -84.970 -31.361 1.00 100.79 157 GLU B CA 1
ATOM 3990 C C . GLU B 2 157 ? 36.223 -85.230 -30.101 1.00 110.21 157 GLU B C 1
ATOM 3991 O O . GLU B 2 157 ? 35.433 -84.386 -29.685 1.00 110.74 157 GLU B O 1
ATOM 3997 N N . LYS B 2 158 ? 36.424 -86.395 -29.492 1.00 110.81 158 LYS B N 1
ATOM 3998 C CA . LYS B 2 158 ? 35.702 -86.764 -28.279 1.00 103.39 158 LYS B CA 1
ATOM 3999 C C . LYS B 2 158 ? 36.093 -85.884 -27.094 1.00 107.85 158 LYS B C 1
ATOM 4000 O O . LYS B 2 158 ? 35.229 -85.305 -26.433 1.00 106.10 158 LYS B O 1
ATOM 4002 N N . VAL B 2 159 ? 37.392 -85.811 -26.812 1.00 105.28 159 VAL B N 1
ATOM 4003 C CA . VAL B 2 159 ? 37.899 -84.919 -25.774 1.00 109.38 159 VAL B CA 1
ATOM 4004 C C . VAL B 2 159 ? 37.438 -83.490 -26.059 1.00 106.07 159 VAL B C 1
ATOM 4005 O O . VAL B 2 159 ? 36.978 -82.792 -25.159 1.00 100.69 159 VAL B O 1
ATOM 4009 N N . LYS B 2 160 ? 37.540 -83.073 -27.318 1.00 96.30 160 LYS B N 1
ATOM 4010 C CA . LYS B 2 160 ? 37.159 -81.724 -27.717 1.00 92.57 160 LYS B CA 1
ATOM 4011 C C . LYS B 2 160 ? 35.670 -81.449 -27.501 1.00 91.39 160 LYS B C 1
ATOM 4012 O O . LYS B 2 160 ? 35.299 -80.409 -26.953 1.00 95.38 160 LYS B O 1
ATOM 4018 N N . THR B 2 161 ? 34.820 -82.381 -27.923 1.00 90.95 161 THR B N 1
ATOM 4019 C CA . THR B 2 161 ? 33.378 -82.184 -27.815 1.00 97.64 161 THR B CA 1
ATOM 4020 C C . THR B 2 161 ? 32.926 -82.236 -26.353 1.00 98.67 161 THR B C 1
ATOM 4021 O O . THR B 2 161 ? 32.025 -81.494 -25.951 1.00 92.95 161 THR B O 1
ATOM 4025 N N . GLU B 2 162 ? 33.555 -83.093 -25.552 1.00 99.02 162 GLU B N 1
ATOM 4026 C CA . GLU B 2 162 ? 33.183 -83.185 -24.147 1.00 101.59 162 GLU B CA 1
ATOM 4027 C C . GLU B 2 162 ? 33.647 -81.950 -23.382 1.00 103.06 162 GLU B C 1
ATOM 4028 O O . GLU B 2 162 ? 32.897 -81.410 -22.576 1.00 104.14 162 GLU B O 1
ATOM 4034 N N . VAL B 2 163 ? 34.864 -81.487 -23.663 1.00 99.20 163 VAL B N 1
ATOM 4035 C CA . VAL B 2 163 ? 35.372 -80.251 -23.071 1.00 90.98 163 VAL B CA 1
ATOM 4036 C C . VAL B 2 163 ? 34.460 -79.085 -23.447 1.00 90.90 163 VAL B C 1
ATOM 4037 O O . VAL B 2 163 ? 34.139 -78.229 -22.614 1.00 85.53 163 VAL B O 1
ATOM 4041 N N . GLY B 2 164 ? 34.026 -79.081 -24.704 1.00 89.48 164 GLY B N 1
ATOM 4042 C CA . GLY B 2 164 ? 33.078 -78.098 -25.192 1.00 85.01 164 GLY B CA 1
ATOM 4043 C C . GLY B 2 164 ? 31.804 -78.152 -24.374 1.00 86.98 164 GLY B C 1
ATOM 4044 O O . GLY B 2 164 ? 31.213 -77.120 -24.056 1.00 92.65 164 GLY B O 1
ATOM 4045 N N . LYS B 2 165 ? 31.374 -79.365 -24.041 1.00 87.49 165 LYS B N 1
ATOM 4046 C CA . LYS B 2 165 ? 30.189 -79.549 -23.213 1.00 86.80 165 LYS B CA 1
ATOM 4047 C C . LYS B 2 165 ? 30.369 -78.988 -21.798 1.00 87.97 165 LYS B C 1
ATOM 4048 O O . LYS B 2 165 ? 29.480 -78.295 -21.294 1.00 90.02 165 LYS B O 1
ATOM 4050 N N . GLU B 2 166 ? 31.496 -79.299 -21.156 1.00 85.62 166 GLU B N 1
ATOM 4051 C CA . GLU B 2 166 ? 31.859 -78.677 -19.881 1.00 81.58 166 GLU B CA 1
ATOM 4052 C C . GLU B 2 166 ? 31.722 -77.156 -19.967 1.00 84.98 166 GLU B C 1
ATOM 4053 O O . GLU B 2 166 ? 31.036 -76.532 -19.157 1.00 75.66 166 GLU B O 1
ATOM 4059 N N . VAL B 2 167 ? 32.353 -76.574 -20.985 1.00 87.26 167 VAL B N 1
ATOM 4060 C CA . VAL B 2 167 ? 32.343 -75.121 -21.178 1.00 82.88 167 VAL B CA 1
ATOM 4061 C C . VAL B 2 167 ? 30.926 -74.571 -21.318 1.00 81.77 167 VAL B C 1
ATOM 4062 O O . VAL B 2 167 ? 30.570 -73.579 -20.682 1.00 82.49 167 VAL B O 1
ATOM 4066 N N . ALA B 2 168 ? 30.121 -75.234 -22.140 1.00 73.76 168 ALA B N 1
ATOM 4067 C CA . ALA B 2 168 ? 28.728 -74.848 -22.342 1.00 73.50 168 ALA B CA 1
ATOM 4068 C C . ALA B 2 168 ? 27.934 -74.881 -21.037 1.00 89.41 168 ALA B C 1
ATOM 4069 O O . ALA B 2 168 ? 27.179 -73.953 -20.733 1.00 91.35 168 ALA B O 1
ATOM 4071 N N . ALA B 2 169 ? 28.114 -75.949 -20.265 1.00 91.55 169 ALA B N 1
ATOM 4072 C CA . ALA B 2 169 ? 27.407 -76.108 -18.997 1.00 84.05 169 ALA B CA 1
ATOM 4073 C C . ALA B 2 169 ? 27.791 -75.015 -18.002 1.00 79.84 169 ALA B C 1
ATOM 4074 O O . ALA B 2 169 ? 26.922 -74.358 -17.420 1.00 79.35 169 ALA B O 1
ATOM 4076 N N . ALA B 2 170 ? 29.094 -74.828 -17.813 1.00 76.66 170 ALA B N 1
ATOM 4077 C CA . ALA B 2 170 ? 29.603 -73.812 -16.897 1.00 89.13 170 ALA B CA 1
ATOM 4078 C C . ALA B 2 170 ? 29.104 -72.427 -17.297 1.00 83.68 170 ALA B C 1
ATOM 4079 O O . ALA B 2 170 ? 28.700 -71.628 -16.447 1.00 77.85 170 ALA B O 1
ATOM 4081 N N . ARG B 2 171 ? 29.130 -72.158 -18.599 1.00 76.41 171 ARG B N 1
ATOM 4082 C CA . ARG B 2 171 ? 28.663 -70.889 -19.144 1.00 73.52 171 ARG B CA 1
ATOM 4083 C C . ARG B 2 171 ? 27.185 -70.656 -18.865 1.00 72.19 171 ARG B C 1
ATOM 4084 O O . ARG B 2 171 ? 26.781 -69.553 -18.492 1.00 76.69 171 ARG B O 1
ATOM 4092 N N . ARG B 2 172 ? 26.383 -71.700 -19.051 1.00 75.48 172 ARG B N 1
ATOM 4093 C CA . ARG B 2 172 ? 24.951 -71.606 -18.800 1.00 79.36 172 ARG B CA 1
ATOM 4094 C C . ARG B 2 172 ? 24.674 -71.326 -17.329 1.00 76.20 172 ARG B C 1
ATOM 4095 O O . ARG B 2 172 ? 23.898 -70.423 -16.987 1.00 74.15 172 ARG B O 1
ATOM 4103 N N . LYS B 2 173 ? 25.336 -72.087 -16.462 1.00 73.24 173 LYS B N 1
ATOM 4104 C CA . LYS B 2 173 ? 25.144 -71.935 -15.027 1.00 75.88 173 LYS B CA 1
ATOM 4105 C C . LYS B 2 173 ? 25.549 -70.534 -14.571 1.00 78.85 173 LYS B C 1
ATOM 4106 O O . LYS B 2 173 ? 24.840 -69.908 -13.776 1.00 79.97 173 LYS B O 1
ATOM 4112 N N . GLN B 2 174 ? 26.676 -70.035 -15.075 1.00 77.44 174 GLN B N 1
ATOM 4113 C CA . GLN B 2 174 ? 27.101 -68.686 -14.708 1.00 71.90 174 GLN B CA 1
ATOM 4114 C C . GLN B 2 174 ? 26.123 -67.643 -15.245 1.00 65.57 174 GLN B C 1
ATOM 4115 O O . GLN B 2 174 ? 25.870 -66.635 -14.590 1.00 70.47 174 GLN B O 1
ATOM 4121 N N . HIS B 2 175 ? 25.582 -67.876 -16.437 1.00 60.45 175 HIS B N 1
ATOM 4122 C CA . HIS B 2 175 ? 24.620 -66.941 -17.004 1.00 66.99 175 HIS B CA 1
ATOM 4123 C C . HIS B 2 175 ? 23.396 -66.832 -16.099 1.00 72.93 175 HIS B C 1
ATOM 4124 O O . HIS B 2 175 ? 22.926 -65.728 -15.797 1.00 70.80 175 HIS B O 1
ATOM 4131 N N . LEU B 2 176 ? 22.892 -67.982 -15.657 1.00 78.17 176 LEU B N 1
ATOM 4132 C CA . LEU B 2 176 ? 21.714 -68.000 -14.795 1.00 75.53 176 LEU B CA 1
ATOM 4133 C C . LEU B 2 176 ? 22.007 -67.337 -13.447 1.00 80.46 176 LEU B C 1
ATOM 4134 O O . LEU B 2 176 ? 21.207 -66.531 -12.951 1.00 80.38 176 LEU B O 1
ATOM 4139 N N . SER B 2 177 ? 23.160 -67.665 -12.867 1.00 65.34 177 SER B N 1
ATOM 4140 C CA . SER B 2 177 ? 23.569 -67.073 -11.594 1.00 60.04 177 SER B CA 1
ATOM 4141 C C . SER B 2 177 ? 23.706 -65.556 -11.705 1.00 72.36 177 SER B C 1
ATOM 4142 O O . SER B 2 177 ? 23.332 -64.819 -10.794 1.00 75.48 177 SER B O 1
ATOM 4145 N N . SER B 2 178 ? 24.257 -65.103 -12.825 1.00 81.22 178 SER B N 1
ATOM 4146 C CA . SER B 2 178 ? 24.446 -63.684 -13.094 1.00 67.99 178 SER B CA 1
ATOM 4147 C C . SER B 2 178 ? 23.109 -62.971 -13.217 1.00 69.87 178 SER B C 1
ATOM 4148 O O . SER B 2 178 ? 22.933 -61.872 -12.692 1.00 73.36 178 SER B O 1
ATOM 4151 N N . LEU B 2 179 ? 22.170 -63.603 -13.917 1.00 71.94 179 LEU B N 1
ATOM 4152 C CA . LEU B 2 179 ? 20.832 -63.041 -14.058 1.00 79.49 179 LEU B CA 1
ATOM 4153 C C . LEU B 2 179 ? 20.173 -62.889 -12.690 1.00 84.95 179 LEU B C 1
ATOM 4154 O O . LEU B 2 179 ? 19.624 -61.827 -12.364 1.00 82.37 179 LEU B O 1
ATOM 4159 N N . GLN B 2 180 ? 20.253 -63.946 -11.885 1.00 83.07 180 GLN B N 1
ATOM 4160 C CA . GLN B 2 180 ? 19.680 -63.929 -10.540 1.00 68.43 180 GLN B CA 1
ATOM 4161 C C . GLN B 2 180 ? 20.304 -62.846 -9.658 1.00 64.74 180 GLN B C 1
ATOM 4162 O O . GLN B 2 180 ? 19.596 -62.113 -8.967 1.00 75.59 180 GLN B O 1
ATOM 4168 N N . TYR B 2 181 ? 21.631 -62.756 -9.687 1.00 66.18 181 TYR B N 1
ATOM 4169 C CA . TYR B 2 181 ? 22.369 -61.768 -8.904 1.00 51.14 181 TYR B CA 1
ATOM 4170 C C . TYR B 2 181 ? 22.012 -60.336 -9.308 1.00 62.35 181 TYR B C 1
ATOM 4171 O O . TYR B 2 181 ? 21.764 -59.481 -8.451 1.00 60.51 181 TYR B O 1
ATOM 4180 N N . TYR B 2 182 ? 21.985 -60.080 -10.612 1.00 57.79 182 TYR B N 1
ATOM 4181 C CA . TYR B 2 182 ? 21.721 -58.736 -11.118 1.00 50.93 182 TYR B CA 1
ATOM 4182 C C . TYR B 2 182 ? 20.296 -58.320 -10.769 1.00 60.48 182 TYR B C 1
ATOM 4183 O O . TYR B 2 182 ? 20.051 -57.185 -10.336 1.00 63.96 182 TYR B O 1
ATOM 4192 N N . CYS B 2 183 ? 19.360 -59.250 -10.951 1.00 66.46 183 CYS B N 1
ATOM 4193 C CA . CYS B 2 183 ? 17.974 -59.019 -10.561 1.00 70.69 183 CYS B CA 1
ATOM 4194 C C . CYS B 2 183 ? 17.893 -58.706 -9.071 1.00 72.96 183 CYS B C 1
ATOM 4195 O O . CYS B 2 183 ? 17.145 -57.822 -8.646 1.00 76.04 183 CYS B O 1
ATOM 4198 N N . ALA B 2 184 ? 18.678 -59.439 -8.287 1.00 65.60 184 ALA B N 1
ATOM 4199 C CA . ALA B 2 184 ? 18.736 -59.246 -6.843 1.00 59.98 184 ALA B CA 1
ATOM 4200 C C . ALA B 2 184 ? 19.199 -57.840 -6.473 1.00 63.27 184 ALA B C 1
ATOM 4201 O O . ALA B 2 184 ? 18.626 -57.214 -5.586 1.00 69.25 184 ALA B O 1
ATOM 4203 N N . LEU B 2 185 ? 20.244 -57.351 -7.136 1.00 50.76 185 LEU B N 1
ATOM 4204 C CA . LEU B 2 185 ? 20.769 -56.019 -6.836 1.00 54.57 185 LEU B CA 1
ATOM 4205 C C . LEU B 2 185 ? 19.793 -54.916 -7.255 1.00 60.57 185 LEU B C 1
ATOM 4206 O O . LEU B 2 185 ? 19.518 -53.976 -6.487 1.00 72.44 185 LEU B O 1
ATOM 4211 N N . ASN B 2 186 ? 19.263 -55.041 -8.469 1.00 56.75 186 ASN B N 1
ATOM 4212 C CA . ASN B 2 186 ? 18.263 -54.099 -8.960 1.00 62.04 186 ASN B CA 1
ATOM 4213 C C . ASN B 2 186 ? 17.053 -54.032 -8.031 1.00 67.49 186 ASN B C 1
ATOM 4214 O O . ASN B 2 186 ? 16.493 -52.959 -7.805 1.00 71.92 186 ASN B O 1
ATOM 4219 N N . ALA B 2 187 ? 16.656 -55.184 -7.497 1.00 76.51 187 ALA B N 1
ATOM 4220 C CA . ALA B 2 187 ? 15.590 -55.247 -6.500 1.00 67.13 187 ALA B CA 1
ATOM 4221 C C . ALA B 2 187 ? 16.017 -54.570 -5.201 1.00 58.18 187 ALA B C 1
ATOM 4222 O O . ALA B 2 187 ? 15.230 -53.872 -4.553 1.00 61.48 187 ALA B O 1
ATOM 4224 N N . LEU B 2 188 ? 17.275 -54.793 -4.831 1.00 55.72 188 LEU B N 1
ATOM 4225 C CA . LEU B 2 188 ? 17.848 -54.269 -3.598 1.00 63.21 188 LEU B CA 1
ATOM 4226 C C . LEU B 2 188 ? 17.769 -52.753 -3.580 1.00 61.96 188 LEU B C 1
ATOM 4227 O O . LEU B 2 188 ? 17.617 -52.143 -2.520 1.00 64.21 188 LEU B O 1
ATOM 4232 N N . GLN B 2 189 ? 17.885 -52.150 -4.759 1.00 62.08 189 GLN B N 1
ATOM 4233 C CA . GLN B 2 189 ? 17.801 -50.696 -4.871 1.00 62.25 189 GLN B CA 1
ATOM 4234 C C . GLN B 2 189 ? 16.487 -50.133 -4.304 1.00 64.16 189 GLN B C 1
ATOM 4235 O O . GLN B 2 189 ? 16.496 -49.128 -3.595 1.00 69.93 189 GLN B O 1
ATOM 4241 N N . TYR B 2 190 ? 15.365 -50.773 -4.624 1.00 61.13 190 TYR B N 1
ATOM 4242 C CA . TYR B 2 190 ? 14.061 -50.385 -4.076 1.00 66.28 190 TYR B CA 1
ATOM 4243 C C . TYR B 2 190 ? 13.863 -50.880 -2.637 1.00 71.23 190 TYR B C 1
ATOM 4244 O O . TYR B 2 190 ? 13.322 -50.169 -1.765 1.00 68.06 190 TYR B O 1
ATOM 4253 N N . ARG B 2 191 ? 14.303 -52.113 -2.403 1.00 74.71 191 ARG B N 1
ATOM 4254 C CA . ARG B 2 191 ? 14.100 -52.767 -1.117 1.00 70.03 191 ARG B CA 1
ATOM 4255 C C . ARG B 2 191 ? 14.842 -52.064 0.013 1.00 71.51 191 ARG B C 1
ATOM 4256 O O . ARG B 2 191 ? 14.451 -52.176 1.171 1.00 71.79 191 ARG B O 1
ATOM 4264 N N . LYS B 2 192 ? 15.907 -51.340 -0.320 1.00 74.66 192 LYS B N 1
ATOM 4265 C CA . LYS B 2 192 ? 16.570 -50.487 0.661 1.00 69.44 192 LYS B CA 1
ATOM 4266 C C . LYS B 2 192 ? 15.586 -49.425 1.166 1.00 66.20 192 LYS B C 1
ATOM 4267 O O . LYS B 2 192 ? 15.406 -49.247 2.376 1.00 81.68 192 LYS B O 1
ATOM 4273 N N . GLN B 2 193 ? 14.920 -48.762 0.224 1.00 68.53 193 GLN B N 1
ATOM 4274 C CA . GLN B 2 193 ? 13.984 -47.694 0.524 1.00 74.45 193 GLN B CA 1
ATOM 4275 C C . GLN B 2 193 ? 12.845 -48.233 1.359 1.00 83.51 193 GLN B C 1
ATOM 4276 O O . GLN B 2 193 ? 12.496 -47.645 2.375 1.00 84.72 193 GLN B O 1
ATOM 4282 N N . MET B 2 194 ? 12.267 -49.354 0.937 1.00 86.19 194 MET B N 1
ATOM 4283 C CA . MET B 2 194 ? 11.173 -49.931 1.715 1.00 76.92 194 MET B CA 1
ATOM 4284 C C . MET B 2 194 ? 11.642 -50.296 3.126 1.00 81.11 194 MET B C 1
ATOM 4285 O O . MET B 2 194 ? 10.958 -50.004 4.121 1.00 73.82 194 MET B O 1
ATOM 4290 N N . ALA B 2 195 ? 12.827 -50.898 3.203 1.00 84.49 195 ALA B N 1
ATOM 4291 C CA . ALA B 2 195 ? 13.376 -51.365 4.471 1.00 68.16 195 ALA B CA 1
ATOM 4292 C C . ALA B 2 195 ? 13.624 -50.236 5.453 1.00 70.60 195 ALA B C 1
ATOM 4293 O O . ALA B 2 195 ? 13.544 -50.441 6.659 1.00 83.55 195 ALA B O 1
ATOM 4295 N N . MET B 2 196 ? 13.975 -49.057 4.953 1.00 71.12 196 MET B N 1
ATOM 4296 C CA . MET B 2 196 ? 14.195 -47.943 5.868 1.00 74.55 196 MET B CA 1
ATOM 4297 C C . MET B 2 196 ? 13.007 -47.004 6.030 1.00 73.59 196 MET B C 1
ATOM 4298 O O . MET B 2 196 ? 12.986 -46.193 6.951 1.00 81.01 196 MET B O 1
ATOM 4303 N N . MET B 2 197 ? 12.006 -47.127 5.168 1.00 69.12 197 MET B N 1
ATOM 4304 C CA . MET B 2 197 ? 10.792 -46.340 5.343 1.00 68.12 197 MET B CA 1
ATOM 4305 C C . MET B 2 197 ? 9.746 -46.998 6.246 1.00 69.16 197 MET B C 1
ATOM 4306 O O . MET B 2 197 ? 9.031 -46.307 6.971 1.00 68.88 197 MET B O 1
ATOM 4311 N N . GLU B 2 198 ? 9.655 -48.326 6.199 1.00 63.05 198 GLU B N 1
ATOM 4312 C CA . GLU B 2 198 ? 8.725 -49.051 7.073 1.00 73.93 198 GLU B CA 1
ATOM 4313 C C . GLU B 2 198 ? 8.915 -48.782 8.586 1.00 76.63 198 GLU B C 1
ATOM 4314 O O . GLU B 2 198 ? 7.936 -48.490 9.291 1.00 74.08 198 GLU B O 1
ATOM 4320 N N . PRO B 2 199 ? 10.165 -48.864 9.094 1.00 69.71 199 PRO B N 1
ATOM 4321 C CA . PRO B 2 199 ? 10.381 -48.638 10.528 1.00 64.17 199 PRO B CA 1
ATOM 4322 C C . PRO B 2 199 ? 10.093 -47.205 10.945 1.00 62.30 199 PRO B C 1
ATOM 4323 O O . PRO B 2 199 ? 9.693 -46.967 12.082 1.00 67.28 199 PRO B O 1
ATOM 4327 N N . MET B 2 200 ? 10.323 -46.266 10.035 1.00 53.42 200 MET B N 1
ATOM 4328 C CA . MET B 2 200 ? 10.011 -44.864 10.278 1.00 59.99 200 MET B CA 1
ATOM 4329 C C . MET B 2 200 ? 8.515 -44.705 10.542 1.00 66.69 200 MET B C 1
ATOM 4330 O O . MET B 2 200 ? 8.103 -44.037 11.497 1.00 73.65 200 MET B O 1
ATOM 4335 N N . ILE B 2 201 ? 7.709 -45.352 9.705 1.00 65.29 201 ILE B N 1
ATOM 4336 C CA . ILE B 2 201 ? 6.259 -45.303 9.837 1.00 75.43 201 ILE B CA 1
ATOM 4337 C C . ILE B 2 201 ? 5.798 -45.981 11.125 1.00 72.56 201 ILE B C 1
ATOM 4338 O O . ILE B 2 201 ? 4.956 -45.443 11.854 1.00 64.57 201 ILE B O 1
ATOM 4343 N N . GLY B 2 202 ? 6.370 -47.147 11.416 1.00 69.48 202 GLY B N 1
ATOM 4344 C CA . GLY B 2 202 ? 6.021 -47.873 12.627 1.00 79.24 202 GLY B CA 1
ATOM 4345 C C . GLY B 2 202 ? 6.316 -47.070 13.881 1.00 75.73 202 GLY B C 1
ATOM 4346 O O . GLY B 2 202 ? 5.481 -46.957 14.786 1.00 78.48 202 GLY B O 1
ATOM 4347 N N . PHE B 2 203 ? 7.517 -46.502 13.917 1.00 71.37 203 PHE B N 1
ATOM 4348 C CA . PHE B 2 203 ? 7.960 -45.649 15.010 1.00 62.31 203 PHE B CA 1
ATOM 4349 C C . PHE B 2 203 ? 7.023 -44.456 15.174 1.00 63.45 203 PHE B C 1
ATOM 4350 O O . PHE B 2 203 ? 6.631 -44.110 16.293 1.00 70.89 203 PHE B O 1
ATOM 4358 N N . ALA B 2 204 ? 6.659 -43.839 14.053 1.00 60.61 204 ALA B N 1
ATOM 4359 C CA . ALA B 2 204 ? 5.760 -42.690 14.079 1.00 61.28 204 ALA B CA 1
ATOM 4360 C C . ALA B 2 204 ? 4.394 -43.043 14.672 1.00 57.36 204 ALA B C 1
ATOM 4361 O O . ALA B 2 204 ? 3.868 -42.307 15.512 1.00 51.66 204 ALA B O 1
ATOM 4363 N N . HIS B 2 205 ? 3.829 -44.170 14.244 1.00 62.82 205 HIS B N 1
ATOM 4364 C CA . HIS B 2 205 ? 2.539 -44.620 14.771 1.00 65.34 205 HIS B CA 1
ATOM 4365 C C . HIS B 2 205 ? 2.606 -44.920 16.268 1.00 67.89 205 HIS B C 1
ATOM 4366 O O . HIS B 2 205 ? 1.732 -44.498 17.042 1.00 58.14 205 HIS B O 1
ATOM 4373 N N . GLY B 2 206 ? 3.645 -45.649 16.668 1.00 68.44 206 GLY B N 1
ATOM 4374 C CA . GLY B 2 206 ? 3.860 -45.954 18.070 1.00 51.02 206 GLY B CA 1
ATOM 4375 C C . GLY B 2 206 ? 3.908 -44.684 18.896 1.00 52.55 206 GLY B C 1
ATOM 4376 O O . GLY B 2 206 ? 3.276 -44.584 19.953 1.00 63.05 206 GLY B O 1
ATOM 4377 N N . GLN B 2 207 ? 4.642 -43.697 18.396 1.00 47.06 207 GLN B N 1
ATOM 4378 C CA . GLN B 2 207 ? 4.790 -42.437 19.110 1.00 55.65 207 GLN B CA 1
ATOM 4379 C C . GLN B 2 207 ? 3.487 -41.644 19.203 1.00 55.64 207 GLN B C 1
ATOM 4380 O O . GLN B 2 207 ? 3.167 -41.112 20.269 1.00 68.05 207 GLN B O 1
ATOM 4386 N N . ILE B 2 208 ? 2.728 -41.561 18.110 1.00 68.17 208 ILE B N 1
ATOM 4387 C CA . ILE B 2 208 ? 1.498 -40.771 18.163 1.00 64.80 208 ILE B CA 1
ATOM 4388 C C . ILE B 2 208 ? 0.442 -41.430 19.047 1.00 60.56 208 ILE B C 1
ATOM 4389 O O . ILE B 2 208 ? -0.274 -40.732 19.768 1.00 58.12 208 ILE B O 1
ATOM 4394 N N . ASN B 2 209 ? 0.342 -42.759 19.015 1.00 63.00 209 ASN B N 1
ATOM 4395 C CA . ASN B 2 209 ? -0.632 -43.411 19.890 1.00 65.83 209 ASN B CA 1
ATOM 4396 C C . ASN B 2 209 ? -0.196 -43.278 21.351 1.00 64.45 209 ASN B C 1
ATOM 4397 O O . ASN B 2 209 ? -1.023 -43.024 22.233 1.00 62.35 209 ASN B O 1
ATOM 4402 N N . PHE B 2 210 ? 1.105 -43.440 21.596 1.00 63.11 210 PHE B N 1
ATOM 4403 C CA . PHE B 2 210 ? 1.649 -43.305 22.945 1.00 49.17 210 PHE B CA 1
ATOM 4404 C C . PHE B 2 210 ? 1.367 -41.921 23.526 1.00 52.82 210 PHE B C 1
ATOM 4405 O O . PHE B 2 210 ? 0.911 -41.800 24.665 1.00 63.68 210 PHE B O 1
ATOM 4413 N N . PHE B 2 211 ? 1.633 -40.881 22.743 1.00 44.98 211 PHE B N 1
ATOM 4414 C CA . PHE B 2 211 ? 1.446 -39.513 23.219 1.00 52.89 211 PHE B CA 1
ATOM 4415 C C . PHE B 2 211 ? -0.021 -39.098 23.288 1.00 60.44 211 PHE B C 1
ATOM 4416 O O . PHE B 2 211 ? -0.394 -38.272 24.123 1.00 58.88 211 PHE B O 1
ATOM 4424 N N . LYS B 2 212 ? -0.853 -39.667 22.422 1.00 73.87 212 LYS B N 1
ATOM 4425 C CA . LYS B 2 212 ? -2.274 -39.336 22.439 1.00 65.92 212 LYS B CA 1
ATOM 4426 C C . LYS B 2 212 ? -2.937 -39.966 23.659 1.00 54.76 212 LYS B C 1
ATOM 4427 O O . LYS B 2 212 ? -3.679 -39.301 24.387 1.00 54.81 212 LYS B O 1
ATOM 4433 N N . LYS B 2 213 ? -2.659 -41.247 23.886 1.00 54.85 213 LYS B N 1
ATOM 4434 C CA . LYS B 2 213 ? -3.206 -41.942 25.047 1.00 52.42 213 LYS B CA 1
ATOM 4435 C C . LYS B 2 213 ? -2.608 -41.409 26.345 1.00 58.23 213 LYS B C 1
ATOM 4436 O O . LYS B 2 213 ? -3.265 -41.410 27.385 1.00 65.93 213 LYS B O 1
ATOM 4442 N N . GLY B 2 214 ? -1.356 -40.965 26.283 1.00 61.90 214 GLY B N 1
ATOM 4443 C CA . GLY B 2 214 ? -0.730 -40.310 27.416 1.00 55.74 214 GLY B CA 1
ATOM 4444 C C . GLY B 2 214 ? -1.402 -38.995 27.756 1.00 60.97 214 GLY B C 1
ATOM 4445 O O . GLY B 2 214 ? -1.649 -38.696 28.925 1.00 47.34 214 GLY B O 1
ATOM 4446 N N . ALA B 2 215 ? -1.694 -38.209 26.724 1.00 63.91 215 ALA B N 1
ATOM 4447 C CA . ALA B 2 215 ? -2.401 -36.944 26.889 1.00 52.56 215 ALA B CA 1
ATOM 4448 C C . ALA B 2 215 ? -3.799 -37.166 27.458 1.00 68.48 215 ALA B C 1
ATOM 4449 O O . ALA B 2 215 ? -4.263 -36.402 28.304 1.00 55.75 215 ALA B O 1
ATOM 4451 N N . GLU B 2 216 ? -4.467 -38.212 26.980 1.00 73.70 216 GLU B N 1
ATOM 4452 C CA . GLU B 2 216 ? -5.781 -38.584 27.495 1.00 60.76 216 GLU B CA 1
ATOM 4453 C C . GLU B 2 216 ? -5.695 -38.994 28.962 1.00 71.42 216 GLU B C 1
ATOM 4454 O O . GLU B 2 216 ? -6.559 -38.643 29.768 1.00 65.39 216 GLU B O 1
ATOM 4456 N N . MET B 2 217 ? -4.646 -39.741 29.295 1.00 76.70 217 MET B N 1
ATOM 4457 C CA . MET B 2 217 ? -4.422 -40.214 30.658 1.00 59.61 217 MET B CA 1
ATOM 4458 C C . MET B 2 217 ? -4.271 -39.070 31.647 1.00 48.78 217 MET B C 1
ATOM 4459 O O . MET B 2 217 ? -4.964 -39.029 32.663 1.00 68.56 217 MET B O 1
ATOM 4464 N N . PHE B 2 218 ? -3.372 -38.137 31.354 1.00 64.88 218 PHE B N 1
ATOM 4465 C CA . PHE B 2 218 ? -3.181 -37.023 32.265 1.00 58.96 218 PHE B CA 1
ATOM 4466 C C . PHE B 2 218 ? -3.986 -35.856 31.716 1.00 63.39 218 PHE B C 1
ATOM 4467 O O . PHE B 2 218 ? -3.540 -35.124 30.834 1.00 76.20 218 PHE B O 1
ATOM 4475 N N . SER B 2 219 ? -5.177 -35.694 32.280 1.00 78.78 219 SER B N 1
ATOM 4476 C CA . SER B 2 219 ? -6.140 -34.688 31.854 1.00 75.86 219 SER B CA 1
ATOM 4477 C C . SER B 2 219 ? -6.135 -33.467 32.761 1.00 84.99 219 SER B C 1
ATOM 4478 O O . SER B 2 219 ? -5.252 -33.304 33.602 1.00 87.80 219 SER B O 1
ATOM 4481 N N . LYS B 2 220 ? -7.135 -32.612 32.581 1.00 85.32 220 LYS B N 1
ATOM 4482 C CA . LYS B 2 220 ? -7.343 -31.485 33.476 1.00 77.61 220 LYS B CA 1
ATOM 4483 C C . LYS B 2 220 ? -7.865 -31.996 34.819 1.00 83.63 220 LYS B C 1
ATOM 4484 O O . LYS B 2 220 ? -7.624 -31.392 35.868 1.00 72.96 220 LYS B O 1
ATOM 4486 N N . ARG B 2 221 ? -8.572 -33.123 34.774 1.00 78.64 221 ARG B N 1
ATOM 4487 C CA . ARG B 2 221 ? -9.073 -33.773 35.980 1.00 75.71 221 ARG B CA 1
ATOM 4488 C C . ARG B 2 221 ? -7.918 -34.263 36.850 1.00 85.60 221 ARG B C 1
ATOM 4489 O O . ARG B 2 221 ? -7.879 -34.010 38.059 1.00 84.34 221 ARG B O 1
ATOM 4491 N N . MET B 2 222 ? -6.976 -34.959 36.223 1.00 79.31 222 MET B N 1
ATOM 4492 C CA . MET B 2 222 ? -5.797 -35.451 36.922 1.00 65.28 222 MET B CA 1
ATOM 4493 C C . MET B 2 222 ? -5.000 -34.313 37.562 1.00 72.10 222 MET B C 1
ATOM 4494 O O . MET B 2 222 ? -4.432 -34.477 38.643 1.00 86.99 222 MET B O 1
ATOM 4499 N N . ASP B 2 223 ? -4.982 -33.155 36.906 1.00 67.40 223 ASP B N 1
ATOM 4500 C CA . ASP B 2 223 ? -4.159 -32.038 37.358 1.00 80.82 223 ASP B CA 1
ATOM 4501 C C . ASP B 2 223 ? -4.905 -31.291 38.479 1.00 82.95 223 ASP B C 1
ATOM 4502 O O . ASP B 2 223 ? -4.283 -30.758 39.398 1.00 97.05 223 ASP B O 1
ATOM 4507 N N . SER B 2 224 ? -6.236 -31.310 38.450 1.00 78.65 224 SER B N 1
ATOM 4508 C CA . SER B 2 224 ? -6.998 -30.827 39.600 1.00 86.20 224 SER B CA 1
ATOM 4509 C C . SER B 2 224 ? -6.743 -31.731 40.810 1.00 81.74 224 SER B C 1
ATOM 4510 O O . SER B 2 224 ? -6.583 -31.237 41.933 1.00 75.23 224 SER B O 1
ATOM 4513 N N . PHE B 2 225 ? -6.735 -33.046 40.586 1.00 72.44 225 PHE B N 1
ATOM 4514 C CA . PHE B 2 225 ? -6.394 -33.982 41.653 1.00 73.51 225 PHE B CA 1
ATOM 4515 C C . PHE B 2 225 ? -5.014 -33.676 42.232 1.00 80.05 225 PHE B C 1
ATOM 4516 O O . PHE B 2 225 ? -4.837 -33.639 43.455 1.00 74.66 225 PHE B O 1
ATOM 4524 N N . LEU B 2 226 ? -4.036 -33.478 41.351 1.00 68.53 226 LEU B N 1
ATOM 4525 C CA . LEU B 2 226 ? -2.684 -33.142 41.780 1.00 67.38 226 LEU B CA 1
ATOM 4526 C C . LEU B 2 226 ? -2.667 -31.834 42.561 1.00 73.86 226 LEU B C 1
ATOM 4527 O O . LEU B 2 226 ? -1.866 -31.662 43.476 1.00 75.88 226 LEU B O 1
ATOM 4532 N N . SER B 2 227 ? -3.547 -30.911 42.187 1.00 68.30 227 SER B N 1
ATOM 4533 C CA . SER B 2 227 ? -3.671 -29.638 42.884 1.00 77.91 227 SER B CA 1
ATOM 4534 C C . SER B 2 227 ? -4.206 -29.847 44.298 1.00 76.19 227 SER B C 1
ATOM 4535 O O . SER B 2 227 ? -3.749 -29.207 45.248 1.00 73.99 227 SER B O 1
ATOM 4538 N N . SER B 2 228 ? -5.172 -30.752 44.428 1.00 73.34 228 SER B N 1
ATOM 4539 C CA . SER B 2 228 ? -5.722 -31.113 45.730 1.00 77.18 228 SER B CA 1
ATOM 4540 C C . SER B 2 228 ? -4.653 -31.738 46.623 1.00 80.75 228 SER B C 1
ATOM 4541 O O . SER B 2 228 ? -4.497 -31.357 47.788 1.00 73.38 228 SER B O 1
ATOM 4544 N N . VAL B 2 229 ? -3.920 -32.697 46.064 1.00 76.39 229 VAL B N 1
ATOM 4545 C CA . VAL B 2 229 ? -2.830 -33.350 46.782 1.00 60.31 229 VAL B CA 1
ATOM 4546 C C . VAL B 2 229 ? -1.798 -32.316 47.214 1.00 66.59 229 VAL B C 1
ATOM 4547 O O . VAL B 2 229 ? -1.290 -32.363 48.329 1.00 71.08 229 VAL B O 1
ATOM 4551 N N . ALA B 2 230 ? -1.505 -31.379 46.320 1.00 76.23 230 ALA B N 1
ATOM 4552 C CA . ALA B 2 230 ? -0.574 -30.294 46.600 1.00 74.06 230 ALA B CA 1
ATOM 4553 C C . ALA B 2 230 ? -1.067 -29.452 47.773 1.00 76.02 230 ALA B C 1
ATOM 4554 O O . ALA B 2 230 ? -0.276 -29.029 48.622 1.00 83.02 230 ALA B O 1
ATOM 4556 N N . ASP B 2 231 ? -2.376 -29.213 47.821 1.00 81.60 231 ASP B N 1
ATOM 4557 C CA . ASP B 2 231 ? -2.952 -28.406 48.892 1.00 87.96 231 ASP B CA 1
ATOM 4558 C C . ASP B 2 231 ? -2.894 -29.138 50.228 1.00 82.02 231 ASP B C 1
ATOM 4559 O O . ASP B 2 231 ? -2.667 -28.526 51.281 1.00 76.29 231 ASP B O 1
ATOM 4564 N N . MET B 2 232 ? -3.070 -30.455 50.175 1.00 73.33 232 MET B N 1
ATOM 4565 C CA . MET B 2 232 ? -2.897 -31.289 51.354 1.00 74.38 232 MET B CA 1
ATOM 4566 C C . MET B 2 232 ? -1.462 -31.203 51.836 1.00 75.17 232 MET B C 1
ATOM 4567 O O . MET B 2 232 ? -1.205 -31.007 53.027 1.00 72.14 232 MET B O 1
ATOM 4572 N N . VAL B 2 233 ? -0.529 -31.338 50.899 1.00 74.69 233 VAL B N 1
ATOM 4573 C CA . VAL B 2 233 ? 0.879 -31.233 51.233 1.00 74.27 233 VAL B CA 1
ATOM 4574 C C . VAL B 2 233 ? 1.217 -29.889 51.879 1.00 77.02 233 VAL B C 1
ATOM 4575 O O . VAL B 2 233 ? 1.942 -29.864 52.874 1.00 79.85 233 VAL B O 1
ATOM 4579 N N . GLN B 2 234 ? 0.709 -28.762 51.387 1.00 70.91 234 GLN B N 1
ATOM 4580 C CA . GLN B 2 234 ? 1.162 -27.567 52.090 1.00 84.23 234 GLN B CA 1
ATOM 4581 C C . GLN B 2 234 ? 0.364 -27.301 53.364 1.00 78.78 234 GLN B C 1
ATOM 4582 O O . GLN B 2 234 ? 0.790 -26.483 54.181 1.00 87.80 234 GLN B O 1
ATOM 4588 N N . SER B 2 235 ? -0.828 -27.874 53.499 1.00 78.43 235 SER B N 1
ATOM 4589 C CA . SER B 2 235 ? -1.461 -27.828 54.807 1.00 71.42 235 SER B CA 1
ATOM 4590 C C . SER B 2 235 ? -0.577 -28.575 55.814 1.00 76.11 235 SER B C 1
ATOM 4591 O O . SER B 2 235 ? -0.257 -28.063 56.892 1.00 61.91 235 SER B O 1
ATOM 4594 N N . ILE B 2 236 ? -0.192 -29.797 55.462 1.00 83.34 236 ILE B N 1
ATOM 4595 C CA . ILE B 2 236 ? 0.697 -30.586 56.312 1.00 63.16 236 ILE B CA 1
ATOM 4596 C C . ILE B 2 236 ? 1.955 -29.800 56.659 1.00 57.03 236 ILE B C 1
ATOM 4597 O O . ILE B 2 236 ? 2.436 -29.834 57.800 1.00 71.97 236 ILE B O 1
ATOM 4602 N N . GLN B 2 237 ? 2.474 -29.078 55.669 1.00 67.49 237 GLN B N 1
ATOM 4603 C CA . GLN B 2 237 ? 3.649 -28.251 55.889 1.00 76.42 237 GLN B CA 1
ATOM 4604 C C . GLN B 2 237 ? 3.333 -27.129 56.905 1.00 74.43 237 GLN B C 1
ATOM 4605 O O . GLN B 2 237 ? 4.049 -26.998 57.899 1.00 83.31 237 GLN B O 1
ATOM 4611 N N . VAL B 2 238 ? 2.266 -26.351 56.686 1.00 75.43 238 VAL B N 1
ATOM 4612 C CA . VAL B 2 238 ? 1.978 -25.233 57.583 1.00 85.82 238 VAL B CA 1
ATOM 4613 C C . VAL B 2 238 ? 1.782 -25.715 59.032 1.00 82.07 238 VAL B C 1
ATOM 4614 O O . VAL B 2 238 ? 2.249 -25.061 59.991 1.00 63.78 238 VAL B O 1
ATOM 4618 N N . GLU B 2 239 ? 1.198 -26.896 59.207 1.00 74.88 239 GLU B N 1
ATOM 4619 C CA . GLU B 2 239 ? 1.043 -27.410 60.563 1.00 69.38 239 GLU B CA 1
ATOM 4620 C C . GLU B 2 239 ? 2.396 -27.893 61.096 1.00 79.07 239 GLU B C 1
ATOM 4621 O O . GLU B 2 239 ? 2.673 -27.812 62.306 1.00 82.98 239 GLU B O 1
ATOM 4627 N N . LEU B 2 240 ? 3.257 -28.336 60.180 1.00 82.34 240 LEU B N 1
ATOM 4628 C CA . LEU B 2 240 ? 4.614 -28.727 60.539 1.00 74.43 240 LEU B CA 1
ATOM 4629 C C . LEU B 2 240 ? 5.395 -27.550 61.120 1.00 81.08 240 LEU B C 1
ATOM 4630 O O . LEU B 2 240 ? 5.960 -27.694 62.191 1.00 94.57 240 LEU B O 1
ATOM 4635 N N . GLU B 2 241 ? 5.437 -26.394 60.448 1.00 79.54 241 GLU B N 1
ATOM 4636 C CA . GLU B 2 241 ? 6.242 -25.295 61.013 1.00 83.63 241 GLU B CA 1
ATOM 4637 C C . GLU B 2 241 ? 5.560 -24.705 62.252 1.00 88.36 241 GLU B C 1
ATOM 4638 O O . GLU B 2 241 ? 6.239 -24.277 63.204 1.00 98.50 241 GLU B O 1
ATOM 4644 N N . ALA B 2 242 ? 4.229 -24.717 62.270 1.00 89.39 242 ALA B N 1
ATOM 4645 C CA . ALA B 2 242 ? 3.551 -24.161 63.433 1.00 84.23 242 ALA B CA 1
ATOM 4646 C C . ALA B 2 242 ? 3.969 -24.949 64.676 1.00 86.92 242 ALA B C 1
ATOM 4647 O O . ALA B 2 242 ? 4.465 -24.371 65.670 1.00 87.21 242 ALA B O 1
ATOM 4649 N N . GLU B 2 243 ? 3.842 -26.271 64.592 1.00 83.26 243 GLU B N 1
ATOM 4650 C CA . GLU B 2 243 ? 4.218 -27.116 65.714 1.00 82.88 243 GLU B CA 1
ATOM 4651 C C . GLU B 2 243 ? 5.732 -27.081 65.925 1.00 83.82 243 GLU B C 1
ATOM 4652 O O . GLU B 2 243 ? 6.219 -27.285 67.041 1.00 85.55 243 GLU B O 1
ATOM 4658 N N . ALA B 2 244 ? 6.470 -26.804 64.853 1.00 77.71 244 ALA B N 1
ATOM 4659 C CA . ALA B 2 244 ? 7.922 -26.722 64.923 1.00 70.88 244 ALA B CA 1
ATOM 4660 C C . ALA B 2 244 ? 8.413 -25.565 65.788 1.00 77.40 244 ALA B C 1
ATOM 4661 O O . ALA B 2 244 ? 9.292 -25.768 66.618 1.00 85.49 244 ALA B O 1
ATOM 4663 N N . GLU B 2 245 ? 7.867 -24.360 65.622 1.00 80.50 245 GLU B N 1
ATOM 4664 C CA . GLU B 2 245 ? 8.376 -23.254 66.439 1.00 89.57 245 GLU B CA 1
ATOM 4665 C C . GLU B 2 245 ? 7.684 -23.230 67.805 1.00 91.94 245 GLU B C 1
ATOM 4666 O O . GLU B 2 245 ? 8.264 -22.749 68.809 1.00 106.33 245 GLU B O 1
ATOM 4672 N N . LYS B 2 246 ? 6.499 -23.843 67.873 1.00 81.04 246 LYS B N 1
ATOM 4673 C CA . LYS B 2 246 ? 5.881 -24.069 69.176 1.00 78.28 246 LYS B CA 1
ATOM 4674 C C . LYS B 2 246 ? 6.830 -24.920 70.028 1.00 88.76 246 LYS B C 1
ATOM 4675 O O . LYS B 2 246 ? 7.134 -24.600 71.203 1.00 79.82 246 LYS B O 1
ATOM 4677 N N . MET B 2 247 ? 7.354 -25.966 69.396 1.00 93.30 247 MET B N 1
ATOM 4678 C CA . MET B 2 247 ? 8.325 -26.832 70.039 1.00 84.80 247 MET B CA 1
ATOM 4679 C C . MET B 2 247 ? 9.644 -26.098 70.220 1.00 83.78 247 MET B C 1
ATOM 4680 O O . MET B 2 247 ? 10.416 -26.426 71.119 1.00 89.11 247 MET B O 1
ATOM 4685 N N . ARG B 2 248 ? 9.896 -25.095 69.383 1.00 86.00 248 ARG B N 1
ATOM 4686 C CA . ARG B 2 248 ? 11.127 -24.332 69.507 1.00 83.35 248 ARG B CA 1
ATOM 4687 C C . ARG B 2 248 ? 11.202 -23.552 70.820 1.00 85.58 248 ARG B C 1
ATOM 4688 O O . ARG B 2 248 ? 12.184 -23.707 71.553 1.00 88.86 248 ARG B O 1
ATOM 4690 N N . VAL B 2 249 ? 10.185 -22.736 71.136 1.00 92.42 249 VAL B N 1
ATOM 4691 C CA . VAL B 2 249 ? 10.232 -21.956 72.398 1.00 92.47 249 VAL B CA 1
ATOM 4692 C C . VAL B 2 249 ? 9.826 -22.780 73.650 1.00 94.56 249 VAL B C 1
ATOM 4693 O O . VAL B 2 249 ? 10.244 -22.431 74.790 1.00 94.73 249 VAL B O 1
ATOM 4697 N N . SER B 2 250 ? 9.038 -23.851 73.462 1.00 80.22 250 SER B N 1
ATOM 4698 C CA . SER B 2 250 ? 8.890 -24.804 74.560 1.00 77.60 250 SER B CA 1
ATOM 4699 C C . SER B 2 250 ? 10.260 -25.390 74.928 1.00 89.50 250 SER B C 1
ATOM 4700 O O . SER B 2 250 ? 10.639 -25.472 76.118 1.00 88.14 250 SER B O 1
ATOM 4703 N N . GLN B 2 251 ? 11.017 -25.738 73.891 1.00 85.79 251 GLN B N 1
ATOM 4704 C CA . GLN B 2 251 ? 12.383 -26.202 74.057 1.00 81.19 251 GLN B CA 1
ATOM 4705 C C . GLN B 2 251 ? 13.253 -25.165 74.741 1.00 90.54 251 GLN B C 1
ATOM 4706 O O . GLN B 2 251 ? 13.996 -25.485 75.670 1.00 96.66 251 GLN B O 1
ATOM 4712 N N . GLN B 2 252 ? 13.147 -23.913 74.306 1.00 90.67 252 GLN B N 1
ATOM 4713 C CA . GLN B 2 252 ? 14.121 -22.943 74.763 1.00 92.14 252 GLN B CA 1
ATOM 4714 C C . GLN B 2 252 ? 13.826 -22.369 76.150 1.00 98.08 252 GLN B C 1
ATOM 4715 O O . GLN B 2 252 ? 14.741 -21.818 76.783 1.00 107.53 252 GLN B O 1
ATOM 4721 N N . GLU B 2 253 ? 12.608 -22.535 76.674 1.00 92.42 253 GLU B N 1
ATOM 4722 C CA . GLU B 2 253 ? 12.467 -22.278 78.110 1.00 108.81 253 GLU B CA 1
ATOM 4723 C C . GLU B 2 253 ? 12.443 -23.539 79.008 1.00 106.09 253 GLU B C 1
ATOM 4724 O O . GLU B 2 253 ? 12.405 -23.397 80.246 1.00 107.99 253 GLU B O 1
ATOM 4730 N N . LEU B 2 254 ? 12.425 -24.750 78.440 1.00 100.52 254 LEU B N 1
ATOM 4731 C CA . LEU B 2 254 ? 12.705 -25.881 79.314 1.00 87.55 254 LEU B CA 1
ATOM 4732 C C . LEU B 2 254 ? 14.228 -26.048 79.443 1.00 87.81 254 LEU B C 1
ATOM 4733 O O . LEU B 2 254 ? 14.732 -26.527 80.468 1.00 71.02 254 LEU B O 1
ATOM 4738 N N . LEU B 2 255 ? 14.955 -25.676 78.390 1.00 98.80 255 LEU B N 1
ATOM 4739 C CA . LEU B 2 255 ? 16.403 -25.835 78.374 1.00 89.74 255 LEU B CA 1
ATOM 4740 C C . LEU B 2 255 ? 17.078 -24.686 79.109 1.00 95.30 255 LEU B C 1
ATOM 4741 O O . LEU B 2 255 ? 18.263 -24.765 79.439 1.00 102.02 255 LEU B O 1
ATOM 4743 N N . SER B 2 256 ? 16.327 -23.620 79.374 1.00 99.32 256 SER B N 1
ATOM 4744 C CA . SER B 2 256 ? 16.875 -22.528 80.163 1.00 108.16 256 SER B CA 1
ATOM 4745 C C . SER B 2 256 ? 16.344 -22.607 81.590 1.00 104.96 256 SER B C 1
ATOM 4746 O O . SER B 2 256 ? 15.197 -22.248 81.862 1.00 98.94 256 SER B O 1
ATOM 4749 N N . VAL B 2 257 ? 17.209 -23.067 82.492 1.00 94.86 257 VAL B N 1
ATOM 4750 C CA . VAL B 2 257 ? 16.900 -23.221 83.908 1.00 96.54 257 VAL B CA 1
ATOM 4751 C C . VAL B 2 257 ? 18.195 -22.918 84.665 1.00 104.78 257 VAL B C 1
ATOM 4752 O O . VAL B 2 257 ? 19.238 -22.732 84.045 1.00 96.04 257 VAL B O 1
ATOM 4756 N N . ASP B 2 258 ? 18.145 -22.876 85.992 1.00 99.45 258 ASP B N 1
ATOM 4757 C CA . ASP B 2 258 ? 19.350 -22.596 86.773 1.00 99.17 258 ASP B CA 1
ATOM 4758 C C . ASP B 2 258 ? 20.158 -23.890 86.910 1.00 94.26 258 ASP B C 1
ATOM 4759 O O . ASP B 2 258 ? 19.628 -24.990 86.764 1.00 83.54 258 ASP B O 1
ATOM 4764 N N . GLU B 2 259 ? 21.459 -23.722 87.127 1.00 92.29 259 GLU B N 1
ATOM 4765 C CA . GLU B 2 259 ? 22.433 -24.809 87.243 1.00 75.99 259 GLU B CA 1
ATOM 4766 C C . GLU B 2 259 ? 22.018 -25.956 88.151 1.00 87.18 259 GLU B C 1
ATOM 4767 O O . GLU B 2 259 ? 22.218 -27.130 87.831 1.00 88.02 259 GLU B O 1
ATOM 4773 N N . SER B 2 260 ? 21.412 -25.594 89.276 1.00 87.20 260 SER B N 1
ATOM 4774 C CA . SER B 2 260 ? 21.162 -26.522 90.370 1.00 69.61 260 SER B CA 1
ATOM 4775 C C . SER B 2 260 ? 20.251 -27.679 89.982 1.00 63.25 260 SER B C 1
ATOM 4776 O O . SER B 2 260 ? 20.319 -28.759 90.569 1.00 79.65 260 SER B O 1
ATOM 4779 N N . VAL B 2 261 ? 19.393 -27.441 88.997 1.00 69.95 261 VAL B N 1
ATOM 4780 C CA . VAL B 2 261 ? 18.471 -28.458 88.517 1.00 73.63 261 VAL B CA 1
ATOM 4781 C C . VAL B 2 261 ? 19.245 -29.657 87.964 1.00 74.11 261 VAL B C 1
ATOM 4782 O O . VAL B 2 261 ? 18.824 -30.803 88.118 1.00 66.41 261 VAL B O 1
ATOM 4786 N N . TYR B 2 262 ? 20.377 -29.388 87.318 1.00 72.71 262 TYR B N 1
ATOM 4787 C CA . TYR B 2 262 ? 21.234 -30.454 86.802 1.00 66.58 262 TYR B CA 1
ATOM 4788 C C . TYR B 2 262 ? 22.287 -30.894 87.813 1.00 67.74 262 TYR B C 1
ATOM 4789 O O . TYR B 2 262 ? 22.927 -31.931 87.641 1.00 66.00 262 TYR B O 1
ATOM 4798 N N . THR B 2 263 ? 22.462 -30.106 88.869 1.00 69.84 263 THR B N 1
ATOM 4799 C CA . THR B 2 263 ? 23.505 -30.377 89.852 1.00 68.57 263 THR B CA 1
ATOM 4800 C C . THR B 2 263 ? 23.004 -31.257 90.992 1.00 68.74 263 THR B C 1
ATOM 4801 O O . THR B 2 263 ? 22.057 -30.897 91.689 1.00 70.09 263 THR B O 1
ATOM 4805 N N . PRO B 2 264 ? 23.646 -32.419 91.182 1.00 64.04 264 PRO B N 1
ATOM 4806 C CA . PRO B 2 264 ? 23.289 -33.346 92.259 1.00 65.46 264 PRO B CA 1
ATOM 4807 C C . PRO B 2 264 ? 23.638 -32.765 93.623 1.00 64.12 264 PRO B C 1
ATOM 4808 O O . PRO B 2 264 ? 24.707 -32.171 93.776 1.00 68.89 264 PRO B O 1
ATOM 4812 N N . ASP B 2 265 ? 22.738 -32.931 94.588 1.00 70.51 265 ASP B N 1
ATOM 4813 C CA . ASP B 2 265 ? 22.905 -32.364 95.923 1.00 73.44 265 ASP B CA 1
ATOM 4814 C C . ASP B 2 265 ? 23.078 -30.846 95.856 1.00 70.49 265 ASP B C 1
ATOM 4815 O O . ASP B 2 265 ? 23.867 -30.268 96.600 1.00 63.24 265 ASP B O 1
ATOM 4820 N N . SER B 2 266 ? 22.361 -30.219 94.926 1.00 85.65 266 SER B N 1
ATOM 4821 C CA . SER B 2 266 ? 22.202 -28.769 94.895 1.00 73.89 266 SER B CA 1
ATOM 4822 C C . SER B 2 266 ? 21.800 -28.240 96.267 1.00 84.75 266 SER B C 1
ATOM 4823 O O . SER B 2 266 ? 22.507 -27.453 96.894 1.00 79.71 266 SER B O 1
ATOM 4826 N N . ASP B 2 267 ? 20.635 -28.701 96.704 1.00 92.17 267 ASP B N 1
ATOM 4827 C CA . ASP B 2 267 ? 20.024 -28.371 97.988 1.00 90.44 267 ASP B CA 1
ATOM 4828 C C . ASP B 2 267 ? 20.878 -28.574 99.248 1.00 102.33 267 ASP B C 1
ATOM 4829 O O . ASP B 2 267 ? 20.536 -28.036 100.297 1.00 106.43 267 ASP B O 1
ATOM 4834 N N . VAL B 2 268 ? 21.974 -29.327 99.147 1.00 94.67 268 VAL B N 1
ATOM 4835 C CA . VAL B 2 268 ? 22.663 -29.907 100.311 1.00 90.78 268 VAL B CA 1
ATOM 4836 C C . VAL B 2 268 ? 22.857 -28.945 101.494 1.00 99.59 268 VAL B C 1
ATOM 4837 O O . VAL B 2 268 ? 22.763 -29.362 102.649 1.00 97.13 268 VAL B O 1
ATOM 4841 N N . ALA B 2 269 ? 23.114 -27.670 101.213 1.00 112.86 269 ALA B N 1
ATOM 4842 C CA . ALA B 2 269 ? 23.280 -26.678 102.272 1.00 117.37 269 ALA B CA 1
ATOM 4843 C C . ALA B 2 269 ? 21.994 -26.512 103.081 1.00 110.91 269 ALA B C 1
ATOM 4844 O O . ALA B 2 269 ? 22.024 -26.448 104.310 1.00 100.67 269 ALA B O 1
ATOM 4846 N N . ALA B 2 270 ? 20.866 -26.449 102.380 1.00 105.94 270 ALA B N 1
ATOM 4847 C CA . ALA B 2 270 ? 19.557 -26.356 103.018 1.00 104.30 270 ALA B CA 1
ATOM 4848 C C . ALA B 2 270 ? 18.530 -27.158 102.230 1.00 108.43 270 ALA B C 1
ATOM 4849 O O . ALA B 2 270 ? 17.734 -26.585 101.485 1.00 108.14 270 ALA B O 1
ATOM 4851 N N . PRO B 2 271 ? 18.552 -28.491 102.383 1.00 111.22 271 PRO B N 1
ATOM 4852 C CA . PRO B 2 271 ? 17.689 -29.359 101.575 1.00 102.90 271 PRO B CA 1
ATOM 4853 C C . PRO B 2 271 ? 16.209 -29.104 101.830 1.00 95.60 271 PRO B C 1
ATOM 4854 O O . PRO B 2 271 ? 15.807 -28.958 102.984 1.00 103.93 271 PRO B O 1
ATOM 4858 N N . GLN B 2 272 ? 15.412 -29.055 100.768 1.00 97.32 272 GLN B N 1
ATOM 4859 C CA . GLN B 2 272 ? 13.980 -28.843 100.919 1.00 107.32 272 GLN B CA 1
ATOM 4860 C C . GLN B 2 272 ? 13.251 -30.167 100.768 1.00 100.75 272 GLN B C 1
ATOM 4861 O O . GLN B 2 272 ? 13.105 -30.709 99.671 1.00 98.14 272 GLN B O 1
ATOM 4867 N N . ILE B 2 273 ? 12.799 -30.670 101.910 1.00 86.91 273 ILE B N 1
ATOM 4868 C CA . ILE B 2 273 ? 12.290 -32.024 102.044 1.00 78.20 273 ILE B CA 1
ATOM 4869 C C . ILE B 2 273 ? 10.790 -32.035 102.297 1.00 74.55 273 ILE B C 1
ATOM 4870 O O . ILE B 2 273 ? 10.298 -31.318 103.166 1.00 83.38 273 ILE B O 1
ATOM 4875 N N . ASN B 2 274 ? 10.065 -32.845 101.533 1.00 68.36 274 ASN B N 1
ATOM 4876 C CA . ASN B 2 274 ? 8.648 -33.069 101.786 1.00 64.61 274 ASN B CA 1
ATOM 4877 C C . ASN B 2 274 ? 8.500 -34.362 102.578 1.00 76.50 274 ASN B C 1
ATOM 4878 O O . ASN B 2 274 ? 8.752 -35.446 102.055 1.00 69.44 274 ASN B O 1
ATOM 4883 N N . ARG B 2 275 ? 8.106 -34.247 103.843 1.00 84.94 275 ARG B N 1
ATOM 4884 C CA . ARG B 2 275 ? 8.083 -35.409 104.723 1.00 87.32 275 ARG B CA 1
ATOM 4885 C C . ARG B 2 275 ? 6.742 -36.148 104.725 1.00 73.39 275 ARG B C 1
ATOM 4886 O O . ARG B 2 275 ? 6.604 -37.202 105.354 1.00 73.23 275 ARG B O 1
ATOM 4894 N N . ASN B 2 276 ? 5.761 -35.582 104.031 1.00 81.30 276 ASN B N 1
ATOM 4895 C CA . ASN B 2 276 ? 4.443 -36.191 103.902 1.00 85.10 276 ASN B CA 1
ATOM 4896 C C . ASN B 2 276 ? 4.225 -36.904 102.567 1.00 66.07 276 ASN B C 1
ATOM 4897 O O . ASN B 2 276 ? 3.091 -37.236 102.221 1.00 61.14 276 ASN B O 1
ATOM 4902 N N . LEU B 2 277 ? 5.297 -37.113 101.804 1.00 54.43 277 LEU B N 1
ATOM 4903 C CA . LEU B 2 277 ? 5.172 -37.815 100.530 1.00 66.88 277 LEU B CA 1
ATOM 4904 C C . LEU B 2 277 ? 4.692 -39.246 100.730 1.00 59.76 277 LEU B C 1
ATOM 4905 O O . LEU B 2 277 ? 5.258 -40.008 101.512 1.00 65.99 277 LEU B O 1
ATOM 4910 N N . ILE B 2 278 ? 3.621 -39.589 100.026 1.00 64.81 278 ILE B N 1
ATOM 4911 C CA . ILE B 2 278 ? 3.116 -40.954 99.971 1.00 70.01 278 ILE B CA 1
ATOM 4912 C C . ILE B 2 278 ? 3.500 -41.636 98.660 1.00 61.78 278 ILE B C 1
ATOM 4913 O O . ILE B 2 278 ? 3.193 -42.809 98.447 1.00 57.81 278 ILE B O 1
ATOM 4918 N N . GLN B 2 279 ? 4.167 -40.890 97.784 1.00 74.75 279 GLN B N 1
ATOM 4919 C CA . GLN B 2 279 ? 4.507 -41.380 96.450 1.00 80.37 279 GLN B CA 1
ATOM 4920 C C . GLN B 2 279 ? 5.838 -40.818 95.958 1.00 72.52 279 GLN B C 1
ATOM 4921 O O . GLN B 2 279 ? 6.113 -39.629 96.121 1.00 75.36 279 GLN B O 1
ATOM 4927 N N . LYS B 2 280 ? 6.667 -41.672 95.360 1.00 61.04 280 LYS B N 1
ATOM 4928 C CA . LYS B 2 280 ? 7.950 -41.215 94.837 1.00 52.27 280 LYS B CA 1
ATOM 4929 C C . LYS B 2 280 ? 8.478 -42.059 93.675 1.00 56.97 280 LYS B C 1
ATOM 4930 O O . LYS B 2 280 ? 8.291 -43.276 93.637 1.00 41.07 280 LYS B O 1
ATOM 4936 N N . ALA B 2 281 ? 9.145 -41.395 92.734 1.00 50.36 281 ALA B N 1
ATOM 4937 C CA . ALA B 2 281 ? 9.777 -42.064 91.602 1.00 45.30 281 ALA B CA 1
ATOM 4938 C C . ALA B 2 281 ? 11.129 -41.428 91.275 1.00 47.19 281 ALA B C 1
ATOM 4939 O O . ALA B 2 281 ? 11.276 -40.207 91.334 1.00 46.60 281 ALA B O 1
ATOM 4941 N N . GLY B 2 282 ? 12.114 -42.254 90.933 1.00 37.06 282 GLY B N 1
ATOM 4942 C CA . GLY B 2 282 ? 13.420 -41.749 90.543 1.00 47.46 282 GLY B CA 1
ATOM 4943 C C . GLY B 2 282 ? 14.470 -42.835 90.411 1.00 39.61 282 GLY B C 1
ATOM 4944 O O . GLY B 2 282 ? 14.207 -43.998 90.701 1.00 41.44 282 GLY B O 1
ATOM 4945 N N . TYR B 2 283 ? 15.664 -42.458 89.968 1.00 45.72 283 TYR B N 1
ATOM 4946 C CA . TYR B 2 283 ? 16.752 -43.420 89.838 1.00 31.58 283 TYR B CA 1
ATOM 4947 C C . TYR B 2 283 ? 17.458 -43.663 91.165 1.00 39.29 283 TYR B C 1
ATOM 4948 O O . TYR B 2 283 ? 17.806 -42.723 91.883 1.00 32.33 283 TYR B O 1
ATOM 4957 N N . LEU B 2 284 ? 17.667 -44.934 91.484 1.00 44.41 284 LEU B N 1
ATOM 4958 C CA . LEU B 2 284 ? 18.426 -45.313 92.666 1.00 29.18 284 LEU B CA 1
ATOM 4959 C C . LEU B 2 284 ? 19.452 -46.370 92.295 1.00 37.14 284 LEU B C 1
ATOM 4960 O O . LEU B 2 284 ? 19.328 -47.033 91.265 1.00 41.09 284 LEU B O 1
ATOM 4965 N N . ASN B 2 285 ? 20.469 -46.525 93.132 1.00 36.09 285 ASN B N 1
ATOM 4966 C CA . ASN B 2 285 ? 21.431 -47.594 92.930 1.00 40.96 285 ASN B CA 1
ATOM 4967 C C . ASN B 2 285 ? 21.109 -48.776 93.829 1.00 37.60 285 ASN B C 1
ATOM 4968 O O . ASN B 2 285 ? 21.124 -48.663 95.054 1.00 46.43 285 ASN B O 1
ATOM 4973 N N . LEU B 2 286 ? 20.822 -49.911 93.205 1.00 40.56 286 LEU B N 1
ATOM 4974 C CA . LEU B 2 286 ? 20.496 -51.127 93.930 1.00 43.25 286 LEU B CA 1
ATOM 4975 C C . LEU B 2 286 ? 21.739 -51.972 94.118 1.00 41.07 286 LEU B C 1
ATOM 4976 O O . LEU B 2 286 ? 22.434 -52.295 93.154 1.00 41.40 286 LEU B O 1
ATOM 4981 N N . ARG B 2 287 ? 22.018 -52.325 95.366 1.00 40.94 287 ARG B N 1
ATOM 4982 C CA . ARG B 2 287 ? 23.156 -53.175 95.655 1.00 41.93 287 ARG B CA 1
ATOM 4983 C C . ARG B 2 287 ? 22.779 -54.639 95.516 1.00 46.42 287 ARG B C 1
ATOM 4984 O O . ARG B 2 287 ? 21.735 -55.077 96.003 1.00 61.60 287 ARG B O 1
ATOM 4992 N N . ASN B 2 288 ? 23.641 -55.386 94.841 1.00 55.31 288 ASN B N 1
ATOM 4993 C CA . ASN B 2 288 ? 23.494 -56.822 94.739 1.00 57.19 288 ASN B CA 1
ATOM 4994 C C . ASN B 2 288 ? 24.752 -57.508 95.254 1.00 66.35 288 ASN B C 1
ATOM 4995 O O . ASN B 2 288 ? 25.846 -57.348 94.696 1.00 74.90 288 ASN B O 1
ATOM 5000 N N . LYS B 2 289 ? 24.579 -58.240 96.351 1.00 51.24 289 LYS B N 1
ATOM 5001 C CA . LYS B 2 289 ? 25.640 -59.008 96.990 1.00 69.09 289 LYS B CA 1
ATOM 5002 C C . LYS B 2 289 ? 25.273 -60.492 96.974 1.00 74.65 289 LYS B C 1
ATOM 5003 O O . LYS B 2 289 ? 24.391 -60.907 97.735 1.00 79.28 289 LYS B O 1
ATOM 5009 N N . THR B 2 290 ? 25.907 -61.292 96.117 1.00 84.94 290 THR B N 1
ATOM 5010 C CA . THR B 2 290 ? 25.631 -62.732 96.120 1.00 95.14 290 THR B CA 1
ATOM 5011 C C . THR B 2 290 ? 26.694 -63.568 96.852 1.00 98.17 290 THR B C 1
ATOM 5012 O O . THR B 2 290 ? 26.491 -64.778 97.044 1.00 99.15 290 THR B O 1
ATOM 5016 N N . GLY B 2 291 ? 27.830 -62.962 97.212 1.00 88.51 291 GLY B N 1
ATOM 5017 C CA . GLY B 2 291 ? 28.806 -63.673 98.024 1.00 80.61 291 GLY B CA 1
ATOM 5018 C C . GLY B 2 291 ? 28.944 -63.105 99.426 1.00 83.00 291 GLY B C 1
ATOM 5019 O O . GLY B 2 291 ? 28.048 -62.412 99.903 1.00 75.89 291 GLY B O 1
ATOM 5020 N N . LEU B 2 292 ? 30.075 -63.363 100.079 1.00 85.04 292 LEU B N 1
ATOM 5021 C CA . LEU B 2 292 ? 30.352 -62.722 101.360 1.00 72.70 292 LEU B CA 1
ATOM 5022 C C . LEU B 2 292 ? 31.260 -61.515 101.177 1.00 73.02 292 LEU B C 1
ATOM 5023 O O . LEU B 2 292 ? 31.504 -60.755 102.116 1.00 61.45 292 LEU B O 1
ATOM 5028 N N . VAL B 2 293 ? 31.743 -61.339 99.953 1.00 72.91 293 VAL B N 1
ATOM 5029 C CA . VAL B 2 293 ? 32.718 -60.305 99.647 1.00 66.09 293 VAL B CA 1
ATOM 5030 C C . VAL B 2 293 ? 32.282 -59.449 98.463 1.00 66.47 293 VAL B C 1
ATOM 5031 O O . VAL B 2 293 ? 32.095 -58.239 98.592 1.00 63.42 293 VAL B O 1
ATOM 5035 N N . THR B 2 294 ? 32.119 -60.091 97.309 1.00 73.33 294 THR B N 1
ATOM 5036 C CA . THR B 2 294 ? 31.947 -59.376 96.049 1.00 71.70 294 THR B CA 1
ATOM 5037 C C . THR B 2 294 ? 30.570 -58.721 95.973 1.00 75.67 294 THR B C 1
ATOM 5038 O O . THR B 2 294 ? 29.554 -59.339 96.293 1.00 66.98 294 THR B O 1
ATOM 5042 N N . THR B 2 295 ? 30.552 -57.462 95.544 1.00 73.85 295 THR B N 1
ATOM 5043 C CA . THR B 2 295 ? 29.331 -56.667 95.508 1.00 71.13 295 THR B CA 1
ATOM 5044 C C . THR B 2 295 ? 29.239 -55.829 94.234 1.00 68.49 295 THR B C 1
ATOM 5045 O O . THR B 2 295 ? 30.254 -55.379 93.697 1.00 72.58 295 THR B O 1
ATOM 5049 N N . THR B 2 296 ? 28.019 -55.645 93.737 1.00 67.00 296 THR B N 1
ATOM 5050 C CA . THR B 2 296 ? 27.787 -54.791 92.575 1.00 60.72 296 THR B CA 1
ATOM 5051 C C . THR B 2 296 ? 26.688 -53.771 92.848 1.00 51.32 296 THR B C 1
ATOM 5052 O O . THR B 2 296 ? 25.841 -53.981 93.705 1.00 47.30 296 THR B O 1
ATOM 5056 N N . TRP B 2 297 ? 26.716 -52.658 92.125 1.00 54.51 297 TRP B N 1
ATOM 5057 C CA . TRP B 2 297 ? 25.650 -51.668 92.214 1.00 39.04 297 TRP B CA 1
ATOM 5058 C C . TRP B 2 297 ? 25.067 -51.430 90.826 1.00 44.66 297 TRP B C 1
ATOM 5059 O O . TRP B 2 297 ? 25.803 -51.352 89.843 1.00 61.52 297 TRP B O 1
ATOM 5070 N N . GLU B 2 298 ? 23.746 -51.315 90.748 1.00 48.87 298 GLU B N 1
ATOM 5071 C CA . GLU B 2 298 ? 23.067 -51.158 89.466 1.00 36.88 298 GLU B CA 1
ATOM 5072 C C . GLU B 2 298 ? 22.076 -50.004 89.505 1.00 49.15 298 GLU B C 1
ATOM 5073 O O . GLU B 2 298 ? 21.182 -49.977 90.349 1.00 57.28 298 GLU B O 1
ATOM 5079 N N . ARG B 2 299 ? 22.223 -49.057 88.585 1.00 47.04 299 ARG B N 1
ATOM 5080 C CA . ARG B 2 299 ? 21.312 -47.922 88.544 1.00 41.46 299 ARG B CA 1
ATOM 5081 C C . ARG B 2 299 ? 20.002 -48.338 87.891 1.00 41.60 299 ARG B C 1
ATOM 5082 O O . ARG B 2 299 ? 19.971 -48.738 86.728 1.00 41.58 299 ARG B O 1
ATOM 5090 N N . LEU B 2 300 ? 18.921 -48.242 88.656 1.00 46.30 300 LEU B N 1
ATOM 5091 C CA . LEU B 2 300 ? 17.608 -48.670 88.196 1.00 33.80 300 LEU B CA 1
ATOM 5092 C C . LEU B 2 300 ? 16.562 -47.621 88.540 1.00 39.80 300 LEU B C 1
ATOM 5093 O O . LEU B 2 300 ? 16.773 -46.788 89.424 1.00 41.26 300 LEU B O 1
ATOM 5098 N N . TYR B 2 301 ? 15.434 -47.661 87.839 1.00 47.66 301 TYR B N 1
ATOM 5099 C CA . TYR B 2 301 ? 14.321 -46.776 88.153 1.00 43.52 301 TYR B CA 1
ATOM 5100 C C . TYR B 2 301 ? 13.453 -47.401 89.232 1.00 43.68 301 TYR B C 1
ATOM 5101 O O . TYR B 2 301 ? 13.138 -48.584 89.178 1.00 48.02 301 TYR B O 1
ATOM 5110 N N . PHE B 2 302 ? 13.083 -46.603 90.223 1.00 37.19 302 PHE B N 1
ATOM 5111 C CA . PHE B 2 302 ? 12.241 -47.078 91.309 1.00 55.42 302 PHE B CA 1
ATOM 5112 C C . PHE B 2 302 ? 11.035 -46.172 91.453 1.00 54.51 302 PHE B C 1
ATOM 5113 O O . PHE B 2 302 ? 11.173 -44.949 91.468 1.00 38.91 302 PHE B O 1
ATOM 5121 N N . PHE B 2 303 ? 9.850 -46.762 91.554 1.00 52.65 303 PHE B N 1
ATOM 5122 C CA . PHE B 2 303 ? 8.666 -45.950 91.791 1.00 47.55 303 PHE B CA 1
ATOM 5123 C C . PHE B 2 303 ? 7.681 -46.638 92.720 1.00 58.93 303 PHE B C 1
ATOM 5124 O O . PHE B 2 303 ? 7.548 -47.861 92.717 1.00 55.32 303 PHE B O 1
ATOM 5132 N N . THR B 2 304 ? 6.988 -45.833 93.516 1.00 59.18 304 THR B N 1
ATOM 5133 C CA . THR B 2 304 ? 5.951 -46.344 94.395 1.00 56.29 304 THR B CA 1
ATOM 5134 C C . THR B 2 304 ? 4.596 -46.309 93.713 1.00 60.22 304 THR B C 1
ATOM 5135 O O . THR B 2 304 ? 4.206 -45.308 93.108 1.00 75.09 304 THR B O 1
ATOM 5139 N N . GLN B 2 305 ? 3.884 -47.419 93.828 1.00 72.68 305 GLN B N 1
ATOM 5140 C CA . GLN B 2 305 ? 2.533 -47.540 93.315 1.00 86.19 305 GLN B CA 1
ATOM 5141 C C . GLN B 2 305 ? 1.705 -48.204 94.401 1.00 82.52 305 GLN B C 1
ATOM 5142 O O . GLN B 2 305 ? 1.927 -49.368 94.737 1.00 81.59 305 GLN B O 1
ATOM 5148 N N . GLY B 2 306 ? 0.732 -47.470 94.929 1.00 80.99 306 GLY B N 1
ATOM 5149 C CA . GLY B 2 306 ? -0.045 -47.961 96.049 1.00 83.28 306 GLY B CA 1
ATOM 5150 C C . GLY B 2 306 ? 0.859 -48.111 97.258 1.00 84.07 306 GLY B C 1
ATOM 5151 O O . GLY B 2 306 ? 1.492 -47.149 97.694 1.00 71.45 306 GLY B O 1
ATOM 5152 N N . GLY B 2 307 ? 0.907 -49.318 97.808 1.00 87.84 307 GLY B N 1
ATOM 5153 C CA . GLY B 2 307 ? 1.760 -49.604 98.947 1.00 84.54 307 GLY B CA 1
ATOM 5154 C C . GLY B 2 307 ? 2.980 -50.417 98.554 1.00 84.05 307 GLY B C 1
ATOM 5155 O O . GLY B 2 307 ? 3.635 -51.019 99.405 1.00 81.58 307 GLY B O 1
ATOM 5156 N N . ASN B 2 308 ? 3.286 -50.436 97.260 1.00 73.53 308 ASN B N 1
ATOM 5157 C CA . ASN B 2 308 ? 4.399 -51.231 96.749 1.00 77.43 308 ASN B CA 1
ATOM 5158 C C . ASN B 2 308 ? 5.548 -50.450 96.111 1.00 73.65 308 ASN B C 1
ATOM 5159 O O . ASN B 2 308 ? 5.344 -49.417 95.472 1.00 71.60 308 ASN B O 1
ATOM 5164 N N . LEU B 2 309 ? 6.757 -50.973 96.297 1.00 75.98 309 LEU B N 1
ATOM 5165 C CA . LEU B 2 309 ? 7.962 -50.455 95.658 1.00 69.89 309 LEU B CA 1
ATOM 5166 C C . LEU B 2 309 ? 8.318 -51.276 94.422 1.00 59.17 309 LEU B C 1
ATOM 5167 O O . LEU B 2 309 ? 8.609 -52.482 94.516 1.00 59.99 309 LEU B O 1
ATOM 5172 N N . MET B 2 310 ? 8.301 -50.591 93.280 1.00 53.07 310 MET B N 1
ATOM 5173 C CA . MET B 2 310 ? 8.494 -51.182 91.960 1.00 52.07 310 MET B CA 1
ATOM 5174 C C . MET B 2 310 ? 9.845 -50.797 91.358 1.00 51.23 310 MET B C 1
ATOM 5175 O O . MET B 2 310 ? 10.305 -49.662 91.524 1.00 51.67 310 MET B O 1
ATOM 5180 N N . CYS B 2 311 ? 10.464 -51.731 90.639 1.00 58.78 311 CYS B N 1
ATOM 5181 C CA . CYS B 2 311 ? 11.775 -51.492 90.040 1.00 56.87 311 CYS B CA 1
ATOM 5182 C C . CYS B 2 311 ? 11.847 -51.842 88.548 1.00 65.25 311 CYS B C 1
ATOM 5183 O O . CYS B 2 311 ? 11.678 -52.997 88.157 1.00 74.89 311 CYS B O 1
ATOM 5186 N N . GLN B 2 312 ? 12.104 -50.826 87.729 1.00 55.57 312 GLN B N 1
ATOM 5187 C CA . GLN B 2 312 ? 12.255 -50.974 86.283 1.00 61.69 312 GLN B CA 1
ATOM 5188 C C . GLN B 2 312 ? 13.648 -50.565 85.798 1.00 55.17 312 GLN B C 1
ATOM 5189 O O . GLN B 2 312 ? 14.046 -49.411 85.956 1.00 56.53 312 GLN B O 1
ATOM 5195 N N . PRO B 2 313 ? 14.404 -51.512 85.222 1.00 52.80 313 PRO B N 1
ATOM 5196 C CA . PRO B 2 313 ? 15.682 -51.150 84.598 1.00 51.48 313 PRO B CA 1
ATOM 5197 C C . PRO B 2 313 ? 15.475 -50.420 83.272 1.00 50.28 313 PRO B C 1
ATOM 5198 O O . PRO B 2 313 ? 14.516 -50.716 82.560 1.00 55.40 313 PRO B O 1
ATOM 5202 N N . ARG B 2 314 ? 16.354 -49.474 82.952 1.00 56.97 314 ARG B N 1
ATOM 5203 C CA . ARG B 2 314 ? 16.252 -48.734 81.698 1.00 64.44 314 ARG B CA 1
ATOM 5204 C C . ARG B 2 314 ? 16.452 -49.654 80.498 1.00 70.99 314 ARG B C 1
ATOM 5205 O O . ARG B 2 314 ? 17.421 -50.412 80.439 1.00 60.97 314 ARG B O 1
ATOM 5213 N N . GLY B 2 315 ? 15.532 -49.584 79.541 1.00 75.37 315 GLY B N 1
ATOM 5214 C CA . GLY B 2 315 ? 15.570 -50.465 78.389 1.00 77.64 315 GLY B CA 1
ATOM 5215 C C . GLY B 2 315 ? 14.578 -51.603 78.516 1.00 77.79 315 GLY B C 1
ATOM 5216 O O . GLY B 2 315 ? 14.414 -52.404 77.595 1.00 103.37 315 GLY B O 1
ATOM 5217 N N . ALA B 2 316 ? 13.911 -51.672 79.663 1.00 66.44 316 ALA B N 1
ATOM 5218 C CA . ALA B 2 316 ? 12.907 -52.700 79.906 1.00 74.19 316 ALA B CA 1
ATOM 5219 C C . ALA B 2 316 ? 11.510 -52.122 79.733 1.00 81.52 316 ALA B C 1
ATOM 5220 O O . ALA B 2 316 ? 11.229 -51.008 80.174 1.00 78.65 316 ALA B O 1
ATOM 5222 N N . VAL B 2 317 ? 10.638 -52.888 79.087 1.00 83.30 317 VAL B N 1
ATOM 5223 C CA . VAL B 2 317 ? 9.294 -52.421 78.780 1.00 80.83 317 VAL B CA 1
ATOM 5224 C C . VAL B 2 317 ? 8.432 -52.285 80.031 1.00 85.26 317 VAL B C 1
ATOM 5225 O O . VAL B 2 317 ? 7.623 -51.363 80.136 1.00 94.95 317 VAL B O 1
ATOM 5229 N N . ALA B 2 318 ? 8.605 -53.198 80.982 1.00 85.77 318 ALA B N 1
ATOM 5230 C CA . ALA B 2 318 ? 7.786 -53.183 82.189 1.00 86.74 318 ALA B CA 1
ATOM 5231 C C . ALA B 2 318 ? 8.624 -53.245 83.462 1.00 88.34 318 ALA B C 1
ATOM 5232 O O . ALA B 2 318 ? 9.694 -53.856 83.485 1.00 83.54 318 ALA B O 1
ATOM 5234 N N . GLY B 2 319 ? 8.134 -52.604 84.519 1.00 79.70 319 GLY B N 1
ATOM 5235 C CA . GLY B 2 319 ? 8.773 -52.694 85.818 1.00 81.87 319 GLY B CA 1
ATOM 5236 C C . GLY B 2 319 ? 8.164 -53.790 86.669 1.00 86.75 319 GLY B C 1
ATOM 5237 O O . GLY B 2 319 ? 6.979 -54.097 86.544 1.00 77.67 319 GLY B O 1
ATOM 5238 N N . GLY B 2 320 ? 8.976 -54.378 87.541 1.00 87.44 320 GLY B N 1
ATOM 5239 C CA . GLY B 2 320 ? 8.506 -55.409 88.448 1.00 75.25 320 GLY B CA 1
ATOM 5240 C C . GLY B 2 320 ? 8.410 -54.921 89.880 1.00 80.20 320 GLY B C 1
ATOM 5241 O O . GLY B 2 320 ? 8.899 -53.841 90.206 1.00 83.05 320 GLY B O 1
ATOM 5242 N N . LEU B 2 321 ? 7.777 -55.717 90.737 1.00 77.76 321 LEU B N 1
ATOM 5243 C CA . LEU B 2 321 ? 7.747 -55.423 92.164 1.00 66.23 321 LEU B CA 1
ATOM 5244 C C . LEU B 2 321 ? 9.051 -55.833 92.826 1.00 61.16 321 LEU B C 1
ATOM 5245 O O . LEU B 2 321 ? 9.391 -57.016 92.846 1.00 78.67 321 LEU B O 1
ATOM 5250 N N . ILE B 2 322 ? 9.787 -54.868 93.370 1.00 57.36 322 ILE B N 1
ATOM 5251 C CA . ILE B 2 322 ? 10.971 -55.216 94.141 1.00 73.68 322 ILE B CA 1
ATOM 5252 C C . ILE B 2 322 ? 10.609 -55.513 95.599 1.00 72.62 322 ILE B C 1
ATOM 5253 O O . ILE B 2 322 ? 11.145 -56.456 96.182 1.00 76.14 322 ILE B O 1
ATOM 5258 N N . GLN B 2 323 ? 9.699 -54.737 96.191 1.00 64.52 323 GLN B N 1
ATOM 5259 C CA . GLN B 2 323 ? 9.355 -54.995 97.594 1.00 60.49 323 GLN B CA 1
ATOM 5260 C C . GLN B 2 323 ? 7.964 -54.490 97.977 1.00 70.58 323 GLN B C 1
ATOM 5261 O O . GLN B 2 323 ? 7.506 -53.479 97.459 1.00 74.98 323 GLN B O 1
ATOM 5267 N N . ASP B 2 324 ? 7.302 -55.185 98.901 1.00 76.32 324 ASP B N 1
ATOM 5268 C CA . ASP B 2 324 ? 6.044 -54.692 99.452 1.00 70.26 324 ASP B CA 1
ATOM 5269 C C . ASP B 2 324 ? 6.388 -53.867 100.676 1.00 67.52 324 ASP B C 1
ATOM 5270 O O . ASP B 2 324 ? 6.999 -54.359 101.619 1.00 67.82 324 ASP B O 1
ATOM 5275 N N . LEU B 2 325 ? 5.984 -52.606 100.664 1.00 75.17 325 LEU B N 1
ATOM 5276 C CA . LEU B 2 325 ? 6.462 -51.669 101.671 1.00 83.01 325 LEU B CA 1
ATOM 5277 C C . LEU B 2 325 ? 5.568 -51.433 102.874 1.00 91.73 325 LEU B C 1
ATOM 5278 O O . LEU B 2 325 ? 5.896 -50.603 103.713 1.00 87.15 325 LEU B O 1
ATOM 5283 N N . ASP B 2 326 ? 4.448 -52.121 103.003 1.00 82.02 326 ASP B N 1
ATOM 5284 C CA . ASP B 2 326 ? 3.504 -51.559 103.943 1.00 94.63 326 ASP B CA 1
ATOM 5285 C C . ASP B 2 326 ? 3.736 -51.923 105.420 1.00 95.79 326 ASP B C 1
ATOM 5286 O O . ASP B 2 326 ? 3.445 -51.098 106.312 1.00 78.70 326 ASP B O 1
ATOM 5291 N N . ASN B 2 327 ? 4.138 -53.154 105.711 1.00 81.44 327 ASN B N 1
ATOM 5292 C CA . ASN B 2 327 ? 4.657 -53.415 107.035 1.00 80.54 327 ASN B CA 1
ATOM 5293 C C . ASN B 2 327 ? 6.178 -53.544 107.114 1.00 76.93 327 ASN B C 1
ATOM 5294 O O . ASN B 2 327 ? 6.691 -54.209 108.012 1.00 68.97 327 ASN B O 1
ATOM 5299 N N . CYS B 2 328 ? 6.893 -52.964 106.152 1.00 83.06 328 CYS B N 1
ATOM 5300 C CA . CYS B 2 328 ? 8.351 -52.975 106.203 1.00 71.54 328 CYS B CA 1
ATOM 5301 C C . CYS B 2 328 ? 8.834 -51.713 106.904 1.00 66.91 328 CYS B C 1
ATOM 5302 O O . CYS B 2 328 ? 8.034 -50.858 107.283 1.00 65.75 328 CYS B O 1
ATOM 5305 N N . SER B 2 329 ? 10.146 -51.606 107.086 1.00 53.50 329 SER B N 1
ATOM 5306 C CA . SER B 2 329 ? 10.742 -50.403 107.657 1.00 51.71 329 SER B CA 1
ATOM 5307 C C . SER B 2 329 ? 11.896 -49.923 106.782 1.00 63.47 329 SER B C 1
ATOM 5308 O O . SER B 2 329 ? 12.443 -50.695 106.003 1.00 52.11 329 SER B O 1
ATOM 5311 N N . VAL B 2 330 ? 12.255 -48.649 106.892 1.00 48.70 330 VAL B N 1
ATOM 5312 C CA . VAL B 2 330 ? 13.381 -48.127 106.124 1.00 46.16 330 VAL B CA 1
ATOM 5313 C C . VAL B 2 330 ? 14.206 -47.133 106.944 1.00 49.73 330 VAL B C 1
ATOM 5314 O O . VAL B 2 330 ? 13.661 -46.346 107.721 1.00 54.56 330 VAL B O 1
ATOM 5318 N N . MET B 2 331 ? 15.528 -47.197 106.803 1.00 56.78 331 MET B N 1
ATOM 5319 C CA . MET B 2 331 ? 16.397 -46.281 107.545 1.00 45.49 331 MET B CA 1
ATOM 5320 C C . MET B 2 331 ? 17.703 -45.993 106.813 1.00 45.40 331 MET B C 1
ATOM 5321 O O . MET B 2 331 ? 18.194 -46.828 106.061 1.00 42.66 331 MET B O 1
ATOM 5326 N N . ALA B 2 332 ? 18.265 -44.810 107.039 1.00 44.06 332 ALA B N 1
ATOM 5327 C CA . ALA B 2 332 ? 19.571 -44.481 106.479 1.00 52.30 332 ALA B CA 1
ATOM 5328 C C . ALA B 2 332 ? 20.631 -45.416 107.048 1.00 41.74 332 ALA B C 1
ATOM 5329 O O . ALA B 2 332 ? 20.654 -45.680 108.250 1.00 54.12 332 ALA B O 1
ATOM 5331 N N . VAL B 2 333 ? 21.507 -45.917 106.182 1.00 46.22 333 VAL B N 1
ATOM 5332 C CA . VAL B 2 333 ? 22.576 -46.813 106.612 1.00 52.36 333 VAL B CA 1
ATOM 5333 C C . VAL B 2 333 ? 23.900 -46.441 105.956 1.00 55.88 333 VAL B C 1
ATOM 5334 O O . VAL B 2 333 ? 23.961 -45.532 105.128 1.00 57.32 333 VAL B O 1
ATOM 5338 N N . ASP B 2 334 ? 24.959 -47.152 106.332 1.00 52.91 334 ASP B N 1
ATOM 5339 C CA . ASP B 2 334 ? 26.267 -46.966 105.716 1.00 59.38 334 ASP B CA 1
ATOM 5340 C C . ASP B 2 334 ? 26.724 -48.237 105.012 1.00 65.53 334 ASP B C 1
ATOM 5341 O O . ASP B 2 334 ? 26.796 -49.302 105.625 1.00 67.85 334 ASP B O 1
ATOM 5346 N N . CYS B 2 335 ? 27.032 -48.123 103.725 1.00 51.46 335 CYS B N 1
ATOM 5347 C CA . CYS B 2 335 ? 27.519 -49.266 102.964 1.00 45.02 335 CYS B CA 1
ATOM 5348 C C . CYS B 2 335 ? 28.672 -48.887 102.042 1.00 59.95 335 CYS B C 1
ATOM 5349 O O . CYS B 2 335 ? 28.515 -48.047 101.156 1.00 53.79 335 CYS B O 1
ATOM 5352 N N . GLU B 2 336 ? 29.823 -49.518 102.262 1.00 51.11 336 GLU B N 1
ATOM 5353 C CA . GLU B 2 336 ? 30.994 -49.364 101.400 1.00 36.47 336 GLU B CA 1
ATOM 5354 C C . GLU B 2 336 ? 31.424 -47.911 101.224 1.00 38.82 336 GLU B C 1
ATOM 5355 O O . GLU B 2 336 ? 31.838 -47.509 100.135 1.00 50.07 336 GLU B O 1
ATOM 5361 N N . ASP B 2 337 ? 31.324 -47.140 102.304 1.00 38.96 337 ASP B N 1
ATOM 5362 C CA . ASP B 2 337 ? 31.746 -45.741 102.326 1.00 41.54 337 ASP B CA 1
ATOM 5363 C C . ASP B 2 337 ? 31.052 -44.940 101.224 1.00 45.92 337 ASP B C 1
ATOM 5364 O O . ASP B 2 337 ? 31.640 -44.042 100.624 1.00 46.43 337 ASP B O 1
ATOM 5369 N N . ARG B 2 338 ? 29.791 -45.276 100.968 1.00 48.22 338 ARG B N 1
ATOM 5370 C CA . ARG B 2 338 ? 29.006 -44.601 99.942 1.00 46.43 338 ARG B CA 1
ATOM 5371 C C . ARG B 2 338 ? 28.047 -43.595 100.564 1.00 54.02 338 ARG B C 1
ATOM 5372 O O . ARG B 2 338 ? 27.544 -43.800 101.669 1.00 48.90 338 ARG B O 1
ATOM 5380 N N . ARG B 2 339 ? 27.806 -42.504 99.847 1.00 36.22 339 ARG B N 1
ATOM 5381 C CA . ARG B 2 339 ? 26.943 -41.440 100.338 1.00 43.88 339 ARG B CA 1
ATOM 5382 C C . ARG B 2 339 ? 25.474 -41.734 100.051 1.00 51.22 339 ARG B C 1
ATOM 5383 O O . ARG B 2 339 ? 25.132 -42.251 98.987 1.00 35.03 339 ARG B O 1
ATOM 5391 N N . TYR B 2 340 ? 24.623 -41.419 101.025 1.00 66.12 340 TYR B N 1
ATOM 5392 C CA . TYR B 2 340 ? 23.170 -41.447 100.862 1.00 51.55 340 TYR B CA 1
ATOM 5393 C C . TYR B 2 340 ? 22.615 -42.838 100.576 1.00 44.43 340 TYR B C 1
ATOM 5394 O O . TYR B 2 340 ? 21.767 -43.009 99.700 1.00 43.04 340 TYR B O 1
ATOM 5403 N N . CYS B 2 341 ? 23.100 -43.829 101.314 1.00 53.02 341 CYS B N 1
ATOM 5404 C CA . CYS B 2 341 ? 22.506 -45.158 101.269 1.00 45.05 341 CYS B CA 1
ATOM 5405 C C . CYS B 2 341 ? 21.436 -45.305 102.345 1.00 57.56 341 CYS B C 1
ATOM 5406 O O . CYS B 2 341 ? 21.602 -44.834 103.471 1.00 47.44 341 CYS B O 1
ATOM 5409 N N . PHE B 2 342 ? 20.333 -45.954 101.990 1.00 52.10 342 PHE B N 1
ATOM 5410 C CA . PHE B 2 342 ? 19.321 -46.326 102.967 1.00 39.89 342 PHE B CA 1
ATOM 5411 C C . PHE B 2 342 ? 18.902 -47.765 102.702 1.00 39.25 342 PHE B C 1
ATOM 5412 O O . PHE B 2 342 ? 19.187 -48.309 101.642 1.00 49.28 342 PHE B O 1
ATOM 5420 N N . GLN B 2 343 ? 18.227 -48.381 103.663 1.00 45.59 343 GLN B N 1
ATOM 5421 C CA . GLN B 2 343 ? 17.912 -49.796 103.563 1.00 44.20 343 GLN B CA 1
ATOM 5422 C C . GLN B 2 343 ? 16.502 -50.101 104.047 1.00 59.80 343 GLN B C 1
ATOM 5423 O O . GLN B 2 343 ? 16.032 -49.539 105.047 1.00 53.75 343 GLN B O 1
ATOM 5429 N N . ILE B 2 344 ? 15.838 -50.988 103.312 1.00 58.56 344 ILE B N 1
ATOM 5430 C CA . ILE B 2 344 ? 14.534 -51.504 103.695 1.00 55.93 344 ILE B CA 1
ATOM 5431 C C . ILE B 2 344 ? 14.702 -52.848 104.376 1.00 56.85 344 ILE B C 1
ATOM 5432 O O . ILE B 2 344 ? 15.287 -53.770 103.793 1.00 71.76 344 ILE B O 1
ATOM 5437 N N . THR B 2 345 ? 14.176 -52.942 105.596 1.00 50.57 345 THR B N 1
ATOM 5438 C CA . THR B 2 345 ? 14.103 -54.186 106.351 1.00 72.86 345 THR B CA 1
ATOM 5439 C C . THR B 2 345 ? 12.685 -54.752 106.292 1.00 68.24 345 THR B C 1
ATOM 5440 O O . THR B 2 345 ? 11.695 -54.029 106.466 1.00 46.28 345 THR B O 1
ATOM 5444 N N . THR B 2 346 ? 12.614 -56.059 106.058 1.00 68.96 346 THR B N 1
ATOM 5445 C CA . THR B 2 346 ? 11.367 -56.776 105.819 1.00 75.24 346 THR B CA 1
ATOM 5446 C C . THR B 2 346 ? 10.545 -56.934 107.108 1.00 77.71 346 THR B C 1
ATOM 5447 O O . THR B 2 346 ? 11.080 -56.738 108.198 1.00 71.66 346 THR B O 1
ATOM 5451 N N . PRO B 2 347 ? 9.241 -57.275 106.987 1.00 84.33 347 PRO B N 1
ATOM 5452 C CA . PRO B 2 347 ? 8.361 -57.347 108.163 1.00 77.96 347 PRO B CA 1
ATOM 5453 C C . PRO B 2 347 ? 8.861 -58.228 109.309 1.00 82.81 347 PRO B C 1
ATOM 5454 O O . PRO B 2 347 ? 8.678 -57.862 110.470 1.00 76.27 347 PRO B O 1
ATOM 5458 N N . ASN B 2 348 ? 9.467 -59.368 108.993 1.00 80.66 348 ASN B N 1
ATOM 5459 C CA . ASN B 2 348 ? 9.969 -60.273 110.024 1.00 81.59 348 ASN B CA 1
ATOM 5460 C C . ASN B 2 348 ? 11.216 -59.743 110.742 1.00 86.84 348 ASN B C 1
ATOM 5461 O O . ASN B 2 348 ? 11.700 -60.359 111.690 1.00 80.45 348 ASN B O 1
ATOM 5466 N N . GLY B 2 349 ? 11.737 -58.608 110.281 1.00 86.53 349 GLY B N 1
ATOM 5467 C CA . GLY B 2 349 ? 12.859 -57.954 110.935 1.00 78.44 349 GLY B CA 1
ATOM 5468 C C . GLY B 2 349 ? 14.229 -58.194 110.323 1.00 82.13 349 GLY B C 1
ATOM 5469 O O . GLY B 2 349 ? 15.212 -57.580 110.740 1.00 79.99 349 GLY B O 1
ATOM 5470 N N . LYS B 2 350 ? 14.302 -59.089 109.344 1.00 81.49 350 LYS B N 1
ATOM 5471 C CA . LYS B 2 350 ? 15.543 -59.312 108.608 1.00 82.07 350 LYS B CA 1
ATOM 5472 C C . LYS B 2 350 ? 15.935 -58.046 107.859 1.00 72.06 350 LYS B C 1
ATOM 5473 O O . LYS B 2 350 ? 15.089 -57.414 107.225 1.00 59.16 350 LYS B O 1
ATOM 5479 N N . SER B 2 351 ? 17.207 -57.670 107.933 1.00 76.16 351 SER B N 1
ATOM 5480 C CA . SER B 2 351 ? 17.683 -56.547 107.138 1.00 64.76 351 SER B CA 1
ATOM 5481 C C . SER B 2 351 ? 17.635 -56.892 105.654 1.00 74.18 351 SER B C 1
ATOM 5482 O O . SER B 2 351 ? 18.218 -57.878 105.200 1.00 65.69 351 SER B O 1
ATOM 5485 N N . GLY B 2 352 ? 16.929 -56.051 104.910 1.00 65.74 352 GLY B N 1
ATOM 5486 C CA . GLY B 2 352 ? 16.627 -56.292 103.514 1.00 69.91 352 GLY B CA 1
ATOM 5487 C C . GLY B 2 352 ? 17.470 -55.461 102.570 1.00 64.57 352 GLY B C 1
ATOM 5488 O O . GLY B 2 352 ? 18.656 -55.232 102.806 1.00 67.55 352 GLY B O 1
ATOM 5489 N N . ILE B 2 353 ? 16.844 -55.014 101.486 1.00 66.34 353 ILE B N 1
ATOM 5490 C CA . ILE B 2 353 ? 17.587 -54.429 100.363 1.00 55.39 353 ILE B CA 1
ATOM 5491 C C . ILE B 2 353 ? 18.209 -53.066 100.663 1.00 55.82 353 ILE B C 1
ATOM 5492 O O . ILE B 2 353 ? 17.681 -52.281 101.454 1.00 55.55 353 ILE B O 1
ATOM 5497 N N . ILE B 2 354 ? 19.348 -52.808 100.023 1.00 61.45 354 ILE B N 1
ATOM 5498 C CA . ILE B 2 354 ? 20.091 -51.564 100.199 1.00 53.28 354 ILE B CA 1
ATOM 5499 C C . ILE B 2 354 ? 20.094 -50.719 98.926 1.00 43.68 354 ILE B C 1
ATOM 5500 O O . ILE B 2 354 ? 20.445 -51.199 97.848 1.00 46.79 354 ILE B O 1
ATOM 5505 N N . LEU B 2 355 ? 19.704 -49.457 99.067 1.00 45.55 355 LEU B N 1
ATOM 5506 C CA . LEU B 2 355 ? 19.587 -48.537 97.943 1.00 47.25 355 LEU B CA 1
ATOM 5507 C C . LEU B 2 355 ? 20.412 -47.277 98.177 1.00 43.46 355 LEU B C 1
ATOM 5508 O O . LEU B 2 355 ? 20.768 -46.962 99.310 1.00 45.52 355 LEU B O 1
ATOM 5513 N N . GLN B 2 356 ? 20.707 -46.558 97.100 1.00 42.41 356 GLN B N 1
ATOM 5514 C CA . GLN B 2 356 ? 21.515 -45.348 97.183 1.00 38.45 356 GLN B CA 1
ATOM 5515 C C . GLN B 2 356 ? 20.923 -44.214 96.353 1.00 35.89 356 GLN B C 1
ATOM 5516 O O . GLN B 2 356 ? 20.614 -44.397 95.174 1.00 37.89 356 GLN B O 1
ATOM 5522 N N . ALA B 2 357 ? 20.763 -43.045 96.969 1.00 33.91 357 ALA B N 1
ATOM 5523 C CA . ALA B 2 357 ? 20.318 -41.867 96.234 1.00 37.43 357 ALA B CA 1
ATOM 5524 C C . ALA B 2 357 ? 21.499 -40.952 95.922 1.00 41.93 357 ALA B C 1
ATOM 5525 O O . ALA B 2 357 ? 22.612 -41.179 96.396 1.00 44.50 357 ALA B O 1
ATOM 5527 N N . GLU B 2 358 ? 21.248 -39.907 95.139 1.00 43.43 358 GLU B N 1
ATOM 5528 C CA . GLU B 2 358 ? 22.312 -39.005 94.708 1.00 53.60 358 GLU B CA 1
ATOM 5529 C C . GLU B 2 358 ? 22.387 -37.718 95.524 1.00 47.79 358 GLU B C 1
ATOM 5530 O O . GLU B 2 358 ? 23.300 -36.913 95.341 1.00 57.52 358 GLU B O 1
ATOM 5536 N N . SER B 2 359 ? 21.433 -37.525 96.427 1.00 55.31 359 SER B N 1
ATOM 5537 C CA . SER B 2 359 ? 21.353 -36.279 97.178 1.00 54.69 359 SER B CA 1
ATOM 5538 C C . SER B 2 359 ? 20.777 -36.506 98.564 1.00 52.99 359 SER B C 1
ATOM 5539 O O . SER B 2 359 ? 20.113 -37.512 98.814 1.00 51.88 359 SER B O 1
ATOM 5542 N N . ARG B 2 360 ? 21.056 -35.570 99.465 1.00 60.08 360 ARG B N 1
ATOM 5543 C CA . ARG B 2 360 ? 20.468 -35.578 100.796 1.00 60.63 360 ARG B CA 1
ATOM 5544 C C . ARG B 2 360 ? 18.947 -35.631 100.697 1.00 56.25 360 ARG B C 1
ATOM 5545 O O . ARG B 2 360 ? 18.292 -36.459 101.339 1.00 63.17 360 ARG B O 1
ATOM 5553 N N . LYS B 2 361 ? 18.400 -34.747 99.867 1.00 63.33 361 LYS B N 1
ATOM 5554 C CA . LYS B 2 361 ? 16.959 -34.555 99.774 1.00 61.37 361 LYS B CA 1
ATOM 5555 C C . LYS B 2 361 ? 16.254 -35.804 99.256 1.00 58.81 361 LYS B C 1
ATOM 5556 O O . LYS B 2 361 ? 15.222 -36.191 99.789 1.00 68.40 361 LYS B O 1
ATOM 5562 N N . GLU B 2 362 ? 16.807 -36.438 98.226 1.00 51.10 362 GLU B N 1
ATOM 5563 C CA . GLU B 2 362 ? 16.147 -37.597 97.632 1.00 59.23 362 GLU B CA 1
ATOM 5564 C C . GLU B 2 362 ? 16.255 -38.800 98.561 1.00 49.30 362 GLU B C 1
ATOM 5565 O O . GLU B 2 362 ? 15.371 -39.655 98.592 1.00 49.01 362 GLU B O 1
ATOM 5571 N N . ASN B 2 363 ? 17.325 -38.836 99.348 1.00 45.23 363 ASN B N 1
ATOM 5572 C CA . ASN B 2 363 ? 17.486 -39.862 100.368 1.00 53.15 363 ASN B CA 1
ATOM 5573 C C . ASN B 2 363 ? 16.430 -39.736 101.455 1.00 56.42 363 ASN B C 1
ATOM 5574 O O . ASN B 2 363 ? 15.683 -40.683 101.735 1.00 46.33 363 ASN B O 1
ATOM 5579 N N . GLU B 2 364 ? 16.361 -38.550 102.050 1.00 55.51 364 GLU B N 1
ATOM 5580 C CA . GLU B 2 364 ? 15.413 -38.301 103.124 1.00 56.47 364 GLU B CA 1
ATOM 5581 C C . GLU B 2 364 ? 13.972 -38.452 102.648 1.00 58.71 364 GLU B C 1
ATOM 5582 O O . GLU B 2 364 ? 13.152 -39.043 103.340 1.00 51.93 364 GLU B O 1
ATOM 5588 N N . GLU B 2 365 ? 13.669 -37.921 101.469 1.00 56.46 365 GLU B N 1
ATOM 5589 C CA . GLU B 2 365 ? 12.321 -38.013 100.918 1.00 48.47 365 GLU B CA 1
ATOM 5590 C C . GLU B 2 365 ? 11.947 -39.444 100.544 1.00 48.00 365 GLU B C 1
ATOM 5591 O O . GLU B 2 365 ? 10.790 -39.827 100.680 1.00 60.34 365 GLU B O 1
ATOM 5597 N N . TRP B 2 366 ? 12.906 -40.226 100.053 1.00 42.50 366 TRP B N 1
ATOM 5598 C CA . TRP B 2 366 ? 12.647 -41.646 99.820 1.00 44.02 366 TRP B CA 1
ATOM 5599 C C . TRP B 2 366 ? 12.305 -42.348 101.130 1.00 54.28 366 TRP B C 1
ATOM 5600 O O . TRP B 2 366 ? 11.298 -43.058 101.224 1.00 49.37 366 TRP B O 1
ATOM 5611 N N . ILE B 2 367 ? 13.140 -42.125 102.142 1.00 56.05 367 ILE B N 1
ATOM 5612 C CA . ILE B 2 367 ? 12.941 -42.734 103.455 1.00 46.80 367 ILE B CA 1
ATOM 5613 C C . ILE B 2 367 ? 11.583 -42.376 104.043 1.00 58.62 367 ILE B C 1
ATOM 5614 O O . ILE B 2 367 ? 10.854 -43.237 104.537 1.00 67.32 367 ILE B O 1
ATOM 5619 N N . CYS B 2 368 ? 11.254 -41.094 103.975 1.00 59.29 368 CYS B N 1
ATOM 5620 C CA . CYS B 2 368 ? 9.995 -40.578 104.486 1.00 54.49 368 CYS B CA 1
ATOM 5621 C C . CYS B 2 368 ? 8.802 -41.111 103.703 1.00 50.65 368 CYS B C 1
ATOM 5622 O O . CYS B 2 368 ? 7.757 -41.392 104.279 1.00 70.68 368 CYS B O 1
ATOM 5625 N N . ALA B 2 369 ? 8.962 -41.239 102.391 1.00 54.54 369 ALA B N 1
ATOM 5626 C CA . ALA B 2 369 ? 7.915 -41.788 101.539 1.00 56.49 369 ALA B CA 1
ATOM 5627 C C . ALA B 2 369 ? 7.609 -43.221 101.951 1.00 56.52 369 ALA B C 1
ATOM 5628 O O . ALA B 2 369 ? 6.451 -43.588 102.146 1.00 72.42 369 ALA B O 1
ATOM 5630 N N . ILE B 2 370 ? 8.657 -44.031 102.074 1.00 61.30 370 ILE B N 1
ATOM 5631 C CA . ILE B 2 370 ? 8.495 -45.426 102.470 1.00 67.10 370 ILE B CA 1
ATOM 5632 C C . ILE B 2 370 ? 7.939 -45.572 103.894 1.00 62.97 370 ILE B C 1
ATOM 5633 O O . ILE B 2 370 ? 7.119 -46.455 104.153 1.00 65.20 370 ILE B O 1
ATOM 5638 N N . ASN B 2 371 ? 8.377 -44.708 104.808 1.00 59.02 371 ASN B N 1
ATOM 5639 C CA . ASN B 2 371 ? 7.846 -44.706 106.172 1.00 68.46 371 ASN B CA 1
ATOM 5640 C C . ASN B 2 371 ? 6.364 -44.368 106.197 1.00 62.59 371 ASN B C 1
ATOM 5641 O O . ASN B 2 371 ? 5.579 -45.009 106.898 1.00 82.17 371 ASN B O 1
ATOM 5646 N N . ASN B 2 372 ? 5.992 -43.355 105.422 1.00 55.99 372 ASN B N 1
ATOM 5647 C CA . ASN B 2 372 ? 4.605 -42.926 105.320 1.00 52.20 372 ASN B CA 1
ATOM 5648 C C . ASN B 2 372 ? 3.743 -44.009 104.731 1.00 61.52 372 ASN B C 1
ATOM 5649 O O . ASN B 2 372 ? 2.620 -44.236 105.179 1.00 64.07 372 ASN B O 1
ATOM 5654 N N . ILE B 2 373 ? 4.264 -44.672 103.709 1.00 59.18 373 ILE B N 1
ATOM 5655 C CA . ILE B 2 373 ? 3.498 -45.730 103.091 1.00 48.96 373 ILE B CA 1
ATOM 5656 C C . ILE B 2 373 ? 3.274 -46.845 104.097 1.00 60.22 373 ILE B C 1
ATOM 5657 O O . ILE B 2 373 ? 2.152 -47.317 104.225 1.00 94.46 373 ILE B O 1
ATOM 5662 N N . SER B 2 374 ? 4.282 -47.135 104.917 1.00 68.83 374 SER B N 1
ATOM 5663 C CA . SER B 2 374 ? 4.194 -48.250 105.857 1.00 75.10 374 SER B CA 1
ATOM 5664 C C . SER B 2 374 ? 3.026 -48.105 106.830 1.00 65.56 374 SER B C 1
ATOM 5665 O O . SER B 2 374 ? 3.198 -47.691 107.972 1.00 52.51 374 SER B O 1
ATOM 5668 N N . MET C 1 4 ? -1.156 3.160 63.260 1.00 91.72 4 MET C N 1
ATOM 5669 C CA . MET C 1 4 ? 0.196 3.570 63.622 1.00 84.54 4 MET C CA 1
ATOM 5670 C C . MET C 1 4 ? 0.313 3.815 65.124 1.00 82.38 4 MET C C 1
ATOM 5671 O O . MET C 1 4 ? -0.397 4.652 65.681 1.00 80.96 4 MET C O 1
ATOM 5673 N N . ASP C 1 5 ? 1.215 3.082 65.772 1.00 85.71 5 ASP C N 1
ATOM 5674 C CA . ASP C 1 5 ? 1.473 3.263 67.198 1.00 88.94 5 ASP C CA 1
ATOM 5675 C C . ASP C 1 5 ? 2.778 4.022 67.434 1.00 81.15 5 ASP C C 1
ATOM 5676 O O . ASP C 1 5 ? 3.500 4.337 66.488 1.00 77.58 5 ASP C O 1
ATOM 5678 N N . LYS C 1 6 ? 3.079 4.306 68.698 1.00 75.54 6 LYS C N 1
ATOM 5679 C CA . LYS C 1 6 ? 4.209 5.169 69.042 1.00 70.96 6 LYS C CA 1
ATOM 5680 C C . LYS C 1 6 ? 4.852 4.801 70.379 1.00 64.70 6 LYS C C 1
ATOM 5681 O O . LYS C 1 6 ? 4.251 4.108 71.201 1.00 57.73 6 LYS C O 1
ATOM 5684 N N . LEU C 1 7 ? 6.080 5.272 70.584 1.00 66.07 7 LEU C N 1
ATOM 5685 C CA . LEU C 1 7 ? 6.813 5.040 71.827 1.00 55.85 7 LEU C CA 1
ATOM 5686 C C . LEU C 1 7 ? 6.576 6.140 72.870 1.00 68.49 7 LEU C C 1
ATOM 5687 O O . LEU C 1 7 ? 6.398 7.306 72.519 1.00 65.66 7 LEU C O 1
ATOM 5692 N N . PRO C 1 8 ? 6.577 5.758 74.161 1.00 73.72 8 PRO C N 1
ATOM 5693 C CA . PRO C 1 8 ? 6.379 6.620 75.338 1.00 68.33 8 PRO C CA 1
ATOM 5694 C C . PRO C 1 8 ? 7.643 7.360 75.798 1.00 68.38 8 PRO C C 1
ATOM 5695 O O . PRO C 1 8 ? 8.366 6.847 76.652 1.00 69.75 8 PRO C O 1
ATOM 5699 N N . ILE C 1 9 ? 7.904 8.539 75.236 1.00 59.45 9 ILE C N 1
ATOM 5700 C CA . ILE C 1 9 ? 9.105 9.312 75.568 1.00 62.87 9 ILE C CA 1
ATOM 5701 C C . ILE C 1 9 ? 9.259 9.692 77.049 1.00 69.33 9 ILE C C 1
ATOM 5702 O O . ILE C 1 9 ? 10.370 9.983 77.495 1.00 75.53 9 ILE C O 1
ATOM 5707 N N . GLU C 1 10 ? 8.164 9.700 77.806 1.00 83.75 10 GLU C N 1
ATOM 5708 C CA . GLU C 1 10 ? 8.227 10.089 79.218 1.00 77.27 10 GLU C CA 1
ATOM 5709 C C . GLU C 1 10 ? 8.753 8.942 80.079 1.00 74.73 10 GLU C C 1
ATOM 5710 O O . GLU C 1 10 ? 9.094 9.140 81.245 1.00 70.18 10 GLU C O 1
ATOM 5716 N N . GLU C 1 11 ? 8.816 7.745 79.503 1.00 78.33 11 GLU C N 1
ATOM 5717 C CA . GLU C 1 11 ? 9.334 6.583 80.215 1.00 71.41 11 GLU C CA 1
ATOM 5718 C C . GLU C 1 11 ? 10.807 6.339 79.915 1.00 71.77 11 GLU C C 1
ATOM 5719 O O . GLU C 1 11 ? 11.373 5.331 80.336 1.00 67.87 11 GLU C O 1
ATOM 5725 N N . THR C 1 12 ? 11.434 7.276 79.215 1.00 67.22 12 THR C N 1
ATOM 5726 C CA . THR C 1 12 ? 12.860 7.178 78.913 1.00 64.75 12 THR C CA 1
ATOM 5727 C C . THR C 1 12 ? 13.778 7.422 80.108 1.00 56.81 12 THR C C 1
ATOM 5728 O O . THR C 1 12 ? 14.850 6.826 80.202 1.00 71.07 12 THR C O 1
ATOM 5732 N N . LEU C 1 13 ? 13.360 8.293 81.019 1.00 56.34 13 LEU C N 1
ATOM 5733 C CA . LEU C 1 13 ? 14.194 8.630 82.166 1.00 44.65 13 LEU C CA 1
ATOM 5734 C C . LEU C 1 13 ? 14.258 7.473 83.154 1.00 54.89 13 LEU C C 1
ATOM 5735 O O . LEU C 1 13 ? 15.330 7.131 83.651 1.00 46.27 13 LEU C O 1
ATOM 5740 N N . GLU C 1 14 ? 13.104 6.872 83.431 1.00 56.99 14 GLU C N 1
ATOM 5741 C CA . GLU C 1 14 ? 13.026 5.739 84.347 1.00 58.57 14 GLU C CA 1
ATOM 5742 C C . GLU C 1 14 ? 13.761 4.531 83.776 1.00 53.65 14 GLU C C 1
ATOM 5743 O O . GLU C 1 14 ? 14.384 3.767 84.515 1.00 67.05 14 GLU C O 1
ATOM 5749 N N . ASP C 1 15 ? 13.670 4.368 82.458 1.00 53.64 15 ASP C N 1
ATOM 5750 C CA . ASP C 1 15 ? 14.400 3.328 81.734 1.00 55.77 15 ASP C CA 1
ATOM 5751 C C . ASP C 1 15 ? 14.043 1.916 82.204 1.00 52.96 15 ASP C C 1
ATOM 5752 O O . ASP C 1 15 ? 14.922 1.076 82.399 1.00 52.40 15 ASP C O 1
ATOM 5757 N N . SER C 1 16 ? 12.752 1.661 82.397 1.00 57.60 16 SER C N 1
ATOM 5758 C CA . SER C 1 16 ? 12.289 0.331 82.780 1.00 47.97 16 SER C CA 1
ATOM 5759 C C . SER C 1 16 ? 12.614 -0.682 81.683 1.00 46.23 16 SER C C 1
ATOM 5760 O O . SER C 1 16 ? 12.642 -0.331 80.504 1.00 57.23 16 SER C O 1
ATOM 5763 N N . PRO C 1 17 ? 12.866 -1.943 82.069 1.00 45.49 17 PRO C N 1
ATOM 5764 C CA . PRO C 1 17 ? 13.099 -3.024 81.104 1.00 51.94 17 PRO C CA 1
ATOM 5765 C C . PRO C 1 17 ? 11.933 -3.236 80.147 1.00 46.42 17 PRO C C 1
ATOM 5766 O O . PRO C 1 17 ? 12.140 -3.678 79.018 1.00 68.25 17 PRO C O 1
ATOM 5770 N N . GLN C 1 18 ? 10.723 -2.930 80.601 1.00 49.09 18 GLN C N 1
ATOM 5771 C CA . GLN C 1 18 ? 9.545 -3.003 79.750 1.00 49.45 18 GLN C CA 1
ATOM 5772 C C . GLN C 1 18 ? 9.660 -1.995 78.608 1.00 55.24 18 GLN C C 1
ATOM 5773 O O . GLN C 1 18 ? 9.414 -2.329 77.448 1.00 48.37 18 GLN C O 1
ATOM 5779 N N . THR C 1 19 ? 10.021 -0.760 78.950 1.00 45.86 19 THR C N 1
ATOM 5780 C CA . THR C 1 19 ? 10.214 0.292 77.957 1.00 45.15 19 THR C CA 1
ATOM 5781 C C . THR C 1 19 ? 11.242 -0.139 76.913 1.00 54.94 19 THR C C 1
ATOM 5782 O O . THR C 1 19 ? 11.042 0.055 75.711 1.00 58.12 19 THR C O 1
ATOM 5786 N N . ARG C 1 20 ? 12.336 -0.732 77.382 1.00 46.13 20 ARG C N 1
ATOM 5787 C CA . ARG C 1 20 ? 13.350 -1.286 76.492 1.00 40.48 20 ARG C CA 1
ATOM 5788 C C . ARG C 1 20 ? 12.799 -2.409 75.620 1.00 39.38 20 ARG C C 1
ATOM 5789 O O . ARG C 1 20 ? 13.211 -2.559 74.475 1.00 59.75 20 ARG C O 1
ATOM 5797 N N . SER C 1 21 ? 11.892 -3.210 76.170 1.00 39.43 21 SER C N 1
ATOM 5798 C CA . SER C 1 21 ? 11.265 -4.288 75.408 1.00 49.80 21 SER C CA 1
ATOM 5799 C C . SER C 1 21 ? 10.429 -3.719 74.263 1.00 50.04 21 SER C C 1
ATOM 5800 O O . SER C 1 21 ? 10.506 -4.193 73.127 1.00 50.80 21 SER C O 1
ATOM 5803 N N . LEU C 1 22 ? 9.628 -2.706 74.579 1.00 44.43 22 LEU C N 1
ATOM 5804 C CA . LEU C 1 22 ? 8.818 -2.010 73.585 1.00 46.84 22 LEU C CA 1
ATOM 5805 C C . LEU C 1 22 ? 9.715 -1.429 72.496 1.00 45.61 22 LEU C C 1
ATOM 5806 O O . LEU C 1 22 ? 9.429 -1.546 71.291 1.00 52.47 22 LEU C O 1
ATOM 5811 N N . LEU C 1 23 ? 10.809 -0.809 72.934 1.00 44.96 23 LEU C N 1
ATOM 5812 C CA . LEU C 1 23 ? 11.821 -0.303 72.018 1.00 52.91 23 LEU C CA 1
ATOM 5813 C C . LEU C 1 23 ? 12.306 -1.421 71.108 1.00 39.62 23 LEU C C 1
ATOM 5814 O O . LEU C 1 23 ? 12.452 -1.223 69.910 1.00 38.64 23 LEU C O 1
ATOM 5819 N N . GLY C 1 24 ? 12.539 -2.595 71.687 1.00 32.13 24 GLY C N 1
ATOM 5820 C CA . GLY C 1 24 ? 12.964 -3.763 70.938 1.00 38.79 24 GLY C CA 1
ATOM 5821 C C . GLY C 1 24 ? 11.968 -4.174 69.874 1.00 50.41 24 GLY C C 1
ATOM 5822 O O . GLY C 1 24 ? 12.352 -4.553 68.766 1.00 50.89 24 GLY C O 1
ATOM 5823 N N . VAL C 1 25 ? 10.684 -4.105 70.214 1.00 42.60 25 VAL C N 1
ATOM 5824 C CA . VAL C 1 25 ? 9.621 -4.380 69.254 1.00 47.14 25 VAL C CA 1
ATOM 5825 C C . VAL C 1 25 ? 9.713 -3.416 68.075 1.00 46.65 25 VAL C C 1
ATOM 5826 O O . VAL C 1 25 ? 9.718 -3.833 66.906 1.00 43.84 25 VAL C O 1
ATOM 5830 N N . PHE C 1 26 ? 9.806 -2.126 68.388 1.00 42.76 26 PHE C N 1
ATOM 5831 C CA . PHE C 1 26 ? 9.950 -1.108 67.350 1.00 37.43 26 PHE C CA 1
ATOM 5832 C C . PHE C 1 26 ? 11.198 -1.333 66.491 1.00 54.78 26 PHE C C 1
ATOM 5833 O O . PHE C 1 26 ? 11.182 -1.078 65.289 1.00 54.83 26 PHE C O 1
ATOM 5841 N N . GLU C 1 27 ? 12.275 -1.799 67.116 1.00 51.84 27 GLU C N 1
ATOM 5842 C CA . GLU C 1 27 ? 13.518 -2.102 66.412 1.00 44.88 27 GLU C CA 1
ATOM 5843 C C . GLU C 1 27 ? 13.332 -3.263 65.442 1.00 45.38 27 GLU C C 1
ATOM 5844 O O . GLU C 1 27 ? 13.841 -3.230 64.321 1.00 54.99 27 GLU C O 1
ATOM 5850 N N . GLU C 1 28 ? 12.615 -4.291 65.887 1.00 45.08 28 GLU C N 1
ATOM 5851 C CA . GLU C 1 28 ? 12.270 -5.421 65.030 1.00 45.01 28 GLU C CA 1
ATOM 5852 C C . GLU C 1 28 ? 11.507 -4.933 63.805 1.00 53.39 28 GLU C C 1
ATOM 5853 O O . GLU C 1 28 ? 11.838 -5.277 62.659 1.00 52.84 28 GLU C O 1
ATOM 5859 N N . ASP C 1 29 ? 10.485 -4.120 64.059 1.00 49.83 29 ASP C N 1
ATOM 5860 C CA . ASP C 1 29 ? 9.668 -3.578 62.982 1.00 60.52 29 ASP C CA 1
ATOM 5861 C C . ASP C 1 29 ? 10.508 -2.759 62.007 1.00 57.68 29 ASP C C 1
ATOM 5862 O O . ASP C 1 29 ? 10.353 -2.882 60.795 1.00 50.17 29 ASP C O 1
ATOM 5867 N N . ALA C 1 30 ? 11.408 -1.940 62.543 1.00 44.91 30 ALA C N 1
ATOM 5868 C CA . ALA C 1 30 ? 12.270 -1.095 61.723 1.00 41.40 30 ALA C CA 1
ATOM 5869 C C . ALA C 1 30 ? 13.214 -1.944 60.878 1.00 44.38 30 ALA C C 1
ATOM 5870 O O . ALA C 1 30 ? 13.563 -1.575 59.754 1.00 41.95 30 ALA C O 1
ATOM 5872 N N . THR C 1 31 ? 13.627 -3.080 61.430 1.00 40.46 31 THR C N 1
ATOM 5873 C CA . THR C 1 31 ? 14.454 -4.030 60.697 1.00 49.14 31 THR C CA 1
ATOM 5874 C C . THR C 1 31 ? 13.686 -4.594 59.506 1.00 43.13 31 THR C C 1
ATOM 5875 O O . THR C 1 31 ? 14.188 -4.593 58.374 1.00 57.70 31 THR C O 1
ATOM 5879 N N . ALA C 1 32 ? 12.468 -5.067 59.764 1.00 48.14 32 ALA C N 1
ATOM 5880 C CA . ALA C 1 32 ? 11.619 -5.595 58.696 1.00 53.35 32 ALA C CA 1
ATOM 5881 C C . ALA C 1 32 ? 11.387 -4.543 57.608 1.00 44.71 32 ALA C C 1
ATOM 5882 O O . ALA C 1 32 ? 11.441 -4.846 56.407 1.00 41.95 32 ALA C O 1
ATOM 5884 N N . ILE C 1 33 ? 11.138 -3.310 58.045 1.00 40.19 33 ILE C N 1
ATOM 5885 C CA . ILE C 1 33 ? 10.998 -2.172 57.144 1.00 33.67 33 ILE C CA 1
ATOM 5886 C C . ILE C 1 33 ? 12.221 -2.032 56.255 1.00 42.15 33 ILE C C 1
ATOM 5887 O O . ILE C 1 33 ? 12.102 -1.951 55.037 1.00 49.57 33 ILE C O 1
ATOM 5892 N N . SER C 1 34 ? 13.397 -2.007 56.878 1.00 51.05 34 SER C N 1
ATOM 5893 C CA . SER C 1 34 ? 14.651 -1.839 56.152 1.00 53.86 34 SER C CA 1
ATOM 5894 C C . SER C 1 34 ? 14.833 -2.926 55.098 1.00 50.30 34 SER C C 1
ATOM 5895 O O . SER C 1 34 ? 15.204 -2.642 53.954 1.00 55.71 34 SER C O 1
ATOM 5898 N N . ASN C 1 35 ? 14.556 -4.168 55.487 1.00 43.31 35 ASN C N 1
ATOM 5899 C CA . ASN C 1 35 ? 14.658 -5.292 54.563 1.00 50.36 35 ASN C CA 1
ATOM 5900 C C . ASN C 1 35 ? 13.731 -5.142 53.357 1.00 45.78 35 ASN C C 1
ATOM 5901 O O . ASN C 1 35 ? 14.185 -5.176 52.200 1.00 65.17 35 ASN C O 1
ATOM 5906 N N . TYR C 1 36 ? 12.437 -4.971 53.626 1.00 50.26 36 TYR C N 1
ATOM 5907 C CA . TYR C 1 36 ? 11.468 -4.848 52.541 1.00 51.62 36 TYR C CA 1
ATOM 5908 C C . TYR C 1 36 ? 11.792 -3.670 51.627 1.00 55.13 36 TYR C C 1
ATOM 5909 O O . TYR C 1 36 ? 11.732 -3.796 50.408 1.00 57.92 36 TYR C O 1
ATOM 5918 N N . MET C 1 37 ? 12.119 -2.527 52.222 1.00 48.98 37 MET C N 1
ATOM 5919 C CA . MET C 1 37 ? 12.450 -1.331 51.454 1.00 47.49 37 MET C CA 1
ATOM 5920 C C . MET C 1 37 ? 13.694 -1.547 50.602 1.00 56.31 37 MET C C 1
ATOM 5921 O O . MET C 1 37 ? 13.816 -0.976 49.518 1.00 46.79 37 MET C O 1
ATOM 5926 N N . ASN C 1 38 ? 14.623 -2.362 51.093 1.00 60.67 38 ASN C N 1
ATOM 5927 C CA . ASN C 1 38 ? 15.801 -2.695 50.302 1.00 54.06 38 ASN C CA 1
ATOM 5928 C C . ASN C 1 38 ? 15.436 -3.567 49.103 1.00 45.25 38 ASN C C 1
ATOM 5929 O O . ASN C 1 38 ? 15.937 -3.348 47.996 1.00 58.23 38 ASN C O 1
ATOM 5934 N N . GLN C 1 39 ? 14.557 -4.546 49.313 1.00 45.26 39 GLN C N 1
ATOM 5935 C CA . GLN C 1 39 ? 14.127 -5.398 48.202 1.00 53.62 39 GLN C CA 1
ATOM 5936 C C . GLN C 1 39 ? 13.329 -4.593 47.169 1.00 51.42 39 GLN C C 1
ATOM 5937 O O . GLN C 1 39 ? 13.429 -4.825 45.956 1.00 43.47 39 GLN C O 1
ATOM 5943 N N . LEU C 1 40 ? 12.553 -3.635 47.665 1.00 46.42 40 LEU C N 1
ATOM 5944 C CA . LEU C 1 40 ? 11.790 -2.726 46.821 1.00 49.35 40 LEU C CA 1
ATOM 5945 C C . LEU C 1 40 ? 12.732 -1.861 45.998 1.00 44.76 40 LEU C C 1
ATOM 5946 O O . LEU C 1 40 ? 12.512 -1.641 44.802 1.00 55.54 40 LEU C O 1
ATOM 5951 N N . TYR C 1 41 ? 13.784 -1.375 46.651 1.00 52.21 41 TYR C N 1
ATOM 5952 C CA . TYR C 1 41 ? 14.821 -0.608 45.976 1.00 52.57 41 TYR C CA 1
ATOM 5953 C C . TYR C 1 41 ? 15.442 -1.436 44.866 1.00 48.10 41 TYR C C 1
ATOM 5954 O O . TYR C 1 41 ? 15.702 -0.927 43.780 1.00 53.80 41 TYR C O 1
ATOM 5963 N N . GLN C 1 42 ? 15.682 -2.712 45.150 1.00 42.60 42 GLN C N 1
ATOM 5964 C CA . GLN C 1 42 ? 16.233 -3.624 44.155 1.00 48.51 42 GLN C CA 1
ATOM 5965 C C . GLN C 1 42 ? 15.319 -3.744 42.935 1.00 42.85 42 GLN C C 1
ATOM 5966 O O . GLN C 1 42 ? 15.769 -3.595 41.793 1.00 46.53 42 GLN C O 1
ATOM 5972 N N . ALA C 1 43 ? 14.037 -4.001 43.181 1.00 44.88 43 ALA C N 1
ATOM 5973 C CA . ALA C 1 43 ? 13.068 -4.146 42.095 1.00 39.68 43 ALA C CA 1
ATOM 5974 C C . ALA C 1 43 ? 12.970 -2.886 41.231 1.00 44.51 43 ALA C C 1
ATOM 5975 O O . ALA C 1 43 ? 13.055 -2.946 39.993 1.00 48.46 43 ALA C O 1
ATOM 5977 N N . MET C 1 44 ? 12.811 -1.743 41.890 1.00 29.89 44 MET C N 1
ATOM 5978 C CA . MET C 1 44 ? 12.636 -0.483 41.182 1.00 41.11 44 MET C CA 1
ATOM 5979 C C . MET C 1 44 ? 13.910 -0.107 40.423 1.00 47.08 44 MET C C 1
ATOM 5980 O O . MET C 1 44 ? 13.849 0.437 39.318 1.00 48.72 44 MET C O 1
ATOM 5985 N N . HIS C 1 45 ? 15.060 -0.422 41.011 1.00 46.91 45 HIS C N 1
ATOM 5986 C CA . HIS C 1 45 ? 16.343 -0.190 40.358 1.00 46.64 45 HIS C CA 1
ATOM 5987 C C . HIS C 1 45 ? 16.438 -1.030 39.091 1.00 51.17 45 HIS C C 1
ATOM 5988 O O . HIS C 1 45 ? 16.914 -0.556 38.056 1.00 53.04 45 HIS C O 1
ATOM 5995 N N . ARG C 1 46 ? 15.987 -2.279 39.182 1.00 43.84 46 ARG C N 1
ATOM 5996 C CA . ARG C 1 46 ? 15.954 -3.157 38.017 1.00 41.15 46 ARG C CA 1
ATOM 5997 C C . ARG C 1 46 ? 15.095 -2.538 36.918 1.00 36.51 46 ARG C C 1
ATOM 5998 O O . ARG C 1 46 ? 15.477 -2.540 35.744 1.00 43.82 46 ARG C O 1
ATOM 6006 N N . ILE C 1 47 ? 13.938 -2.007 37.308 1.00 40.91 47 ILE C N 1
ATOM 6007 C CA . ILE C 1 47 ? 13.079 -1.281 36.371 1.00 39.45 47 ILE C CA 1
ATOM 6008 C C . ILE C 1 47 ? 13.836 -0.134 35.690 1.00 46.13 47 ILE C C 1
ATOM 6009 O O . ILE C 1 47 ? 13.770 0.038 34.468 1.00 55.01 47 ILE C O 1
ATOM 6014 N N . TYR C 1 48 ? 14.564 0.636 36.494 1.00 42.90 48 TYR C N 1
ATOM 6015 C CA . TYR C 1 48 ? 15.317 1.795 36.016 1.00 48.86 48 TYR C CA 1
ATOM 6016 C C . TYR C 1 48 ? 16.372 1.411 34.976 1.00 50.36 48 TYR C C 1
ATOM 6017 O O . TYR C 1 48 ? 16.421 1.979 33.872 1.00 41.19 48 TYR C O 1
ATOM 6026 N N . ASP C 1 49 ? 17.203 0.435 35.331 1.00 43.29 49 ASP C N 1
ATOM 6027 C CA . ASP C 1 49 ? 18.231 -0.068 34.428 1.00 45.56 49 ASP C CA 1
ATOM 6028 C C . ASP C 1 49 ? 17.608 -0.609 33.147 1.00 42.47 49 ASP C C 1
ATOM 6029 O O . ASP C 1 49 ? 18.149 -0.416 32.057 1.00 55.36 49 ASP C O 1
ATOM 6034 N N . ALA C 1 50 ? 16.471 -1.285 33.286 1.00 41.45 50 ALA C N 1
ATOM 6035 C CA . ALA C 1 50 ? 15.747 -1.807 32.131 1.00 52.07 50 ALA C CA 1
ATOM 6036 C C . ALA C 1 50 ? 15.335 -0.688 31.174 1.00 47.93 50 ALA C C 1
ATOM 6037 O O . ALA C 1 50 ? 15.544 -0.788 29.962 1.00 41.69 50 ALA C O 1
ATOM 6039 N N . GLN C 1 51 ? 14.749 0.372 31.725 1.00 37.83 51 GLN C N 1
ATOM 6040 C CA . GLN C 1 51 ? 14.304 1.513 30.925 1.00 37.07 51 GLN C CA 1
ATOM 6041 C C . GLN C 1 51 ? 15.470 2.176 30.187 1.00 38.43 51 GLN C C 1
ATOM 6042 O O . GLN C 1 51 ? 15.414 2.404 28.961 1.00 48.25 51 GLN C O 1
ATOM 6048 N N . ASN C 1 52 ? 16.528 2.471 30.941 1.00 47.34 52 ASN C N 1
ATOM 6049 C CA . ASN C 1 52 ? 17.746 3.030 30.361 1.00 48.80 52 ASN C CA 1
ATOM 6050 C C . ASN C 1 52 ? 18.276 2.161 29.223 1.00 49.01 52 ASN C C 1
ATOM 6051 O O . ASN C 1 52 ? 18.672 2.667 28.168 1.00 43.59 52 ASN C O 1
ATOM 6056 N N . GLU C 1 53 ? 18.265 0.850 29.444 1.00 38.82 53 GLU C N 1
ATOM 6057 C CA . GLU C 1 53 ? 18.719 -0.105 28.441 1.00 48.26 53 GLU C CA 1
ATOM 6058 C C . GLU C 1 53 ? 17.852 -0.065 27.183 1.00 50.18 53 GLU C C 1
ATOM 6059 O O . GLU C 1 53 ? 18.364 -0.175 26.069 1.00 58.63 53 GLU C O 1
ATOM 6065 N N . LEU C 1 54 ? 16.542 0.084 27.365 1.00 44.10 54 LEU C N 1
ATOM 6066 C CA . LEU C 1 54 ? 15.626 0.221 26.235 1.00 44.71 54 LEU C CA 1
ATOM 6067 C C . LEU C 1 54 ? 16.012 1.423 25.381 1.00 56.38 54 LEU C C 1
ATOM 6068 O O . LEU C 1 54 ? 16.199 1.306 24.154 1.00 62.32 54 LEU C O 1
ATOM 6073 N N . SER C 1 55 ? 16.148 2.573 26.040 1.00 41.62 55 SER C N 1
ATOM 6074 C CA . SER C 1 55 ? 16.516 3.802 25.339 1.00 44.92 55 SER C CA 1
ATOM 6075 C C . SER C 1 55 ? 17.837 3.631 24.586 1.00 54.25 55 SER C C 1
ATOM 6076 O O . SER C 1 55 ? 17.960 4.012 23.412 1.00 55.95 55 SER C O 1
ATOM 6079 N N . ALA C 1 56 ? 18.809 3.026 25.263 1.00 43.91 56 ALA C N 1
ATOM 6080 C CA . ALA C 1 56 ? 20.120 2.777 24.676 1.00 41.26 56 ALA C CA 1
ATOM 6081 C C . ALA C 1 56 ? 20.042 1.914 23.416 1.00 51.20 56 ALA C C 1
ATOM 6082 O O . ALA C 1 56 ? 20.594 2.275 22.374 1.00 61.39 56 ALA C O 1
ATOM 6084 N N . ALA C 1 57 ? 19.356 0.779 23.516 1.00 45.97 57 ALA C N 1
ATOM 6085 C CA . ALA C 1 57 ? 19.240 -0.152 22.396 1.00 58.34 57 ALA C CA 1
ATOM 6086 C C . ALA C 1 57 ? 18.564 0.494 21.187 1.00 59.83 57 ALA C C 1
ATOM 6087 O O . ALA C 1 57 ? 19.052 0.375 20.049 1.00 52.54 57 ALA C O 1
ATOM 6089 N N . THR C 1 58 ? 17.457 1.193 21.437 1.00 48.32 58 THR C N 1
ATOM 6090 C CA . THR C 1 58 ? 16.754 1.884 20.357 1.00 52.06 58 THR C CA 1
ATOM 6091 C C . THR C 1 58 ? 17.681 2.892 19.675 1.00 56.08 58 THR C C 1
ATOM 6092 O O . THR C 1 58 ? 17.785 2.926 18.439 1.00 64.15 58 THR C O 1
ATOM 6096 N N . HIS C 1 59 ? 18.356 3.704 20.486 1.00 59.56 59 HIS C N 1
ATOM 6097 C CA . HIS C 1 59 ? 19.295 4.693 19.960 1.00 62.58 59 HIS C CA 1
ATOM 6098 C C . HIS C 1 59 ? 20.387 4.059 19.091 1.00 62.84 59 HIS C C 1
ATOM 6099 O O . HIS C 1 59 ? 20.708 4.568 18.009 1.00 65.03 59 HIS C O 1
ATOM 6106 N N . LEU C 1 60 ? 20.951 2.951 19.563 1.00 47.01 60 LEU C N 1
ATOM 6107 C CA . LEU C 1 60 ? 22.009 2.261 18.828 1.00 56.07 60 LEU C CA 1
ATOM 6108 C C . LEU C 1 60 ? 21.511 1.760 17.473 1.00 63.28 60 LEU C C 1
ATOM 6109 O O . LEU C 1 60 ? 22.200 1.916 16.452 1.00 67.67 60 LEU C O 1
ATOM 6114 N N . THR C 1 61 ? 20.318 1.166 17.462 1.00 55.97 61 THR C N 1
ATOM 6115 C CA . THR C 1 61 ? 19.719 0.735 16.199 1.00 54.54 61 THR C CA 1
ATOM 6116 C C . THR C 1 61 ? 19.582 1.915 15.242 1.00 65.64 61 THR C C 1
ATOM 6117 O O . THR C 1 61 ? 19.943 1.816 14.063 1.00 73.40 61 THR C O 1
ATOM 6121 N N . SER C 1 62 ? 19.060 3.026 15.758 1.00 49.66 62 SER C N 1
ATOM 6122 C CA . SER C 1 62 ? 18.939 4.250 14.969 1.00 58.37 62 SER C CA 1
ATOM 6123 C C . SER C 1 62 ? 20.267 4.652 14.323 1.00 77.18 62 SER C C 1
ATOM 6124 O O . SER C 1 62 ? 20.329 4.939 13.117 1.00 83.02 62 SER C O 1
ATOM 6127 N N . LYS C 1 63 ? 21.325 4.664 15.130 1.00 67.50 63 LYS C N 1
ATOM 6128 C CA . LYS C 1 63 ? 22.653 5.022 14.638 1.00 58.26 63 LYS C CA 1
ATOM 6129 C C . LYS C 1 63 ? 23.113 4.084 13.526 1.00 71.64 63 LYS C C 1
ATOM 6130 O O . LYS C 1 63 ? 23.696 4.527 12.533 1.00 75.66 63 LYS C O 1
ATOM 6136 N N . LEU C 1 64 ? 22.850 2.791 13.695 1.00 67.15 64 LEU C N 1
ATOM 6137 C CA . LEU C 1 64 ? 23.183 1.814 12.659 1.00 55.32 64 LEU C CA 1
ATOM 6138 C C . LEU C 1 64 ? 22.470 2.134 11.344 1.00 68.11 64 LEU C C 1
ATOM 6139 O O . LEU C 1 64 ? 23.086 2.134 10.258 1.00 91.47 64 LEU C O 1
ATOM 6144 N N . LEU C 1 65 ? 21.174 2.420 11.458 1.00 67.05 65 LEU C N 1
ATOM 6145 C CA . LEU C 1 65 ? 20.361 2.804 10.309 1.00 66.18 65 LEU C CA 1
ATOM 6146 C C . LEU C 1 65 ? 20.978 3.984 9.573 1.00 77.59 65 LEU C C 1
ATOM 6147 O O . LEU C 1 65 ? 21.196 3.926 8.360 1.00 95.22 65 LEU C O 1
ATOM 6152 N N . LYS C 1 66 ? 21.271 5.051 10.310 1.00 80.14 66 LYS C N 1
ATOM 6153 C CA . LYS C 1 66 ? 21.836 6.239 9.683 1.00 86.68 66 LYS C CA 1
ATOM 6154 C C . LYS C 1 66 ? 23.255 6.011 9.166 1.00 96.36 66 LYS C C 1
ATOM 6155 O O . LYS C 1 66 ? 23.740 6.766 8.326 1.00 92.71 66 LYS C O 1
ATOM 6161 N N . GLU C 1 67 ? 23.919 4.970 9.660 1.00 97.73 67 GLU C N 1
ATOM 6162 C CA . GLU C 1 67 ? 25.268 4.662 9.193 1.00 92.13 67 GLU C CA 1
ATOM 6163 C C . GLU C 1 67 ? 25.316 3.894 7.876 1.00 98.71 67 GLU C C 1
ATOM 6164 O O . GLU C 1 67 ? 26.113 4.244 7.003 1.00 116.08 67 GLU C O 1
ATOM 6170 N N . TYR C 1 68 ? 24.475 2.880 7.687 1.00 94.40 68 TYR C N 1
ATOM 6171 C CA . TYR C 1 68 ? 24.463 2.279 6.348 1.00 107.94 68 TYR C CA 1
ATOM 6172 C C . TYR C 1 68 ? 23.449 2.872 5.376 1.00 100.02 68 TYR C C 1
ATOM 6173 O O . TYR C 1 68 ? 23.404 2.459 4.218 1.00 105.19 68 TYR C O 1
ATOM 6182 N N . GLU C 1 69 ? 22.625 3.815 5.816 1.00 94.31 69 GLU C N 1
ATOM 6183 C CA . GLU C 1 69 ? 21.894 4.585 4.821 1.00 98.11 69 GLU C CA 1
ATOM 6184 C C . GLU C 1 69 ? 22.862 5.607 4.216 1.00 113.29 69 GLU C C 1
ATOM 6185 O O . GLU C 1 69 ? 22.690 6.044 3.078 1.00 116.65 69 GLU C O 1
ATOM 6187 N N . LYS C 1 70 ? 23.880 5.978 4.991 1.00 114.88 70 LYS C N 1
ATOM 6188 C CA . LYS C 1 70 ? 25.014 6.755 4.489 1.00 108.04 70 LYS C CA 1
ATOM 6189 C C . LYS C 1 70 ? 25.827 5.993 3.441 1.00 115.51 70 LYS C C 1
ATOM 6190 O O . LYS C 1 70 ? 25.999 6.454 2.314 1.00 126.61 70 LYS C O 1
ATOM 6192 N N . GLN C 1 71 ? 26.330 4.825 3.830 1.00 113.04 71 GLN C N 1
ATOM 6193 C CA . GLN C 1 71 ? 27.185 4.021 2.962 1.00 101.46 71 GLN C CA 1
ATOM 6194 C C . GLN C 1 71 ? 26.362 3.143 2.027 1.00 110.44 71 GLN C C 1
ATOM 6195 O O . GLN C 1 71 ? 26.233 3.437 0.838 1.00 101.34 71 GLN C O 1
ATOM 6197 N N . GLU C 1 80 ? 17.227 3.253 -3.590 1.00 84.17 80 GLU C N 1
ATOM 6198 C CA . GLU C 1 80 ? 16.739 4.621 -3.727 1.00 92.78 80 GLU C CA 1
ATOM 6199 C C . GLU C 1 80 ? 15.506 4.884 -2.851 1.00 107.87 80 GLU C C 1
ATOM 6200 O O . GLU C 1 80 ? 15.588 5.641 -1.882 1.00 105.29 80 GLU C O 1
ATOM 6206 N N . VAL C 1 81 ? 14.366 4.293 -3.208 1.00 112.53 81 VAL C N 1
ATOM 6207 C CA . VAL C 1 81 ? 13.201 4.242 -2.317 1.00 94.91 81 VAL C CA 1
ATOM 6208 C C . VAL C 1 81 ? 13.635 3.823 -0.894 1.00 96.82 81 VAL C C 1
ATOM 6209 O O . VAL C 1 81 ? 13.239 4.438 0.111 1.00 99.63 81 VAL C O 1
ATOM 6213 N N . MET C 1 82 ? 14.434 2.764 -0.816 1.00 94.51 82 MET C N 1
ATOM 6214 C CA . MET C 1 82 ? 14.767 2.123 0.447 1.00 97.09 82 MET C CA 1
ATOM 6215 C C . MET C 1 82 ? 15.447 3.099 1.408 1.00 102.15 82 MET C C 1
ATOM 6216 O O . MET C 1 82 ? 15.254 3.020 2.614 1.00 107.37 82 MET C O 1
ATOM 6221 N N . SER C 1 83 ? 16.244 4.017 0.868 1.00 106.05 83 SER C N 1
ATOM 6222 C CA . SER C 1 83 ? 16.945 5.002 1.691 1.00 102.38 83 SER C CA 1
ATOM 6223 C C . SER C 1 83 ? 15.955 5.972 2.320 1.00 102.35 83 SER C C 1
ATOM 6224 O O . SER C 1 83 ? 16.042 6.294 3.506 1.00 113.75 83 SER C O 1
ATOM 6227 N N . SER C 1 84 ? 14.978 6.389 1.532 1.00 99.32 84 SER C N 1
ATOM 6228 C CA . SER C 1 84 ? 13.870 7.126 2.090 1.00 105.74 84 SER C CA 1
ATOM 6229 C C . SER C 1 84 ? 13.178 6.377 3.223 1.00 97.80 84 SER C C 1
ATOM 6230 O O . SER C 1 84 ? 12.975 6.935 4.321 1.00 92.56 84 SER C O 1
ATOM 6233 N N . THR C 1 85 ? 12.951 5.085 3.021 1.00 89.22 85 THR C N 1
ATOM 6234 C CA . THR C 1 85 ? 12.263 4.312 4.046 1.00 82.77 85 THR C CA 1
ATOM 6235 C C . THR C 1 85 ? 13.092 4.291 5.323 1.00 91.55 85 THR C C 1
ATOM 6236 O O . THR C 1 85 ? 12.569 4.456 6.430 1.00 92.84 85 THR C O 1
ATOM 6240 N N . LEU C 1 86 ? 14.395 4.104 5.147 1.00 80.55 86 LEU C N 1
ATOM 6241 C CA . LEU C 1 86 ? 15.352 4.070 6.245 1.00 82.53 86 LEU C CA 1
ATOM 6242 C C . LEU C 1 86 ? 15.510 5.388 7.002 1.00 93.02 86 LEU C C 1
ATOM 6243 O O . LEU C 1 86 ? 15.820 5.369 8.192 1.00 98.42 86 LEU C O 1
ATOM 6248 N N . GLN C 1 87 ? 15.320 6.530 6.344 1.00 90.05 87 GLN C N 1
ATOM 6249 C CA . GLN C 1 87 ? 15.399 7.786 7.096 1.00 91.79 87 GLN C CA 1
ATOM 6250 C C . GLN C 1 87 ? 14.106 8.102 7.833 1.00 89.52 87 GLN C C 1
ATOM 6251 O O . GLN C 1 87 ? 14.146 8.633 8.957 1.00 100.09 87 GLN C O 1
ATOM 6257 N N . GLN C 1 88 ? 12.971 7.740 7.236 1.00 93.59 88 GLN C N 1
ATOM 6258 C CA . GLN C 1 88 ? 11.710 7.836 7.969 1.00 93.70 88 GLN C CA 1
ATOM 6259 C C . GLN C 1 88 ? 11.765 6.966 9.226 1.00 81.04 88 GLN C C 1
ATOM 6260 O O . GLN C 1 88 ? 11.403 7.397 10.332 1.00 78.56 88 GLN C O 1
ATOM 6266 N N . PHE C 1 89 ? 12.256 5.746 9.036 1.00 77.23 89 PHE C N 1
ATOM 6267 C CA . PHE C 1 89 ? 12.385 4.762 10.103 1.00 75.68 89 PHE C CA 1
ATOM 6268 C C . PHE C 1 89 ? 13.375 5.194 11.180 1.00 84.49 89 PHE C C 1
ATOM 6269 O O . PHE C 1 89 ? 13.114 5.045 12.377 1.00 81.83 89 PHE C O 1
ATOM 6277 N N . SER C 1 90 ? 14.516 5.722 10.751 1.00 92.26 90 SER C N 1
ATOM 6278 C CA . SER C 1 90 ? 15.523 6.193 11.690 1.00 85.25 90 SER C CA 1
ATOM 6279 C C . SER C 1 90 ? 14.973 7.341 12.525 1.00 85.29 90 SER C C 1
ATOM 6280 O O . SER C 1 90 ? 15.256 7.437 13.722 1.00 91.42 90 SER C O 1
ATOM 6283 N N . LYS C 1 91 ? 14.167 8.198 11.903 1.00 74.69 91 LYS C N 1
ATOM 6284 C CA . LYS C 1 91 ? 13.643 9.348 12.628 1.00 74.37 91 LYS C CA 1
ATOM 6285 C C . LYS C 1 91 ? 12.576 8.905 13.639 1.00 86.42 91 LYS C C 1
ATOM 6286 O O . LYS C 1 91 ? 12.586 9.348 14.801 1.00 98.38 91 LYS C O 1
ATOM 6292 N N . VAL C 1 92 ? 11.686 8.001 13.224 1.00 77.43 92 VAL C N 1
ATOM 6293 C CA . VAL C 1 92 ? 10.632 7.551 14.135 1.00 80.81 92 VAL C CA 1
ATOM 6294 C C . VAL C 1 92 ? 11.247 6.771 15.307 1.00 87.43 92 VAL C C 1
ATOM 6295 O O . VAL C 1 92 ? 10.805 6.907 16.459 1.00 77.45 92 VAL C O 1
ATOM 6299 N N . ILE C 1 93 ? 12.285 5.985 15.026 1.00 76.77 93 ILE C N 1
ATOM 6300 C CA . ILE C 1 93 ? 13.010 5.291 16.087 1.00 65.74 93 ILE C CA 1
ATOM 6301 C C . ILE C 1 93 ? 13.709 6.307 16.996 1.00 74.66 93 ILE C C 1
ATOM 6302 O O . ILE C 1 93 ? 13.804 6.099 18.208 1.00 77.81 93 ILE C O 1
ATOM 6307 N N . ASP C 1 94 ? 14.150 7.429 16.430 1.00 82.28 94 ASP C N 1
ATOM 6308 C CA . ASP C 1 94 ? 14.827 8.439 17.242 1.00 86.67 94 ASP C CA 1
ATOM 6309 C C . ASP C 1 94 ? 13.868 9.086 18.228 1.00 82.58 94 ASP C C 1
ATOM 6310 O O . ASP C 1 94 ? 14.226 9.354 19.383 1.00 80.62 94 ASP C O 1
ATOM 6315 N N . GLU C 1 95 ? 12.632 9.298 17.790 1.00 74.47 95 GLU C N 1
ATOM 6316 C CA . GLU C 1 95 ? 11.631 9.846 18.698 1.00 87.32 95 GLU C CA 1
ATOM 6317 C C . GLU C 1 95 ? 11.158 8.825 19.739 1.00 71.55 95 GLU C C 1
ATOM 6318 O O . GLU C 1 95 ? 10.888 9.191 20.890 1.00 70.42 95 GLU C O 1
ATOM 6324 N N . LEU C 1 96 ? 11.067 7.552 19.354 1.00 65.47 96 LEU C N 1
ATOM 6325 C CA . LEU C 1 96 ? 10.784 6.506 20.342 1.00 53.80 96 LEU C CA 1
ATOM 6326 C C . LEU C 1 96 ? 11.859 6.483 21.433 1.00 69.33 96 LEU C C 1
ATOM 6327 O O . LEU C 1 96 ? 11.557 6.446 22.637 1.00 70.49 96 LEU C O 1
ATOM 6332 N N . SER C 1 97 ? 13.114 6.508 20.997 1.00 69.56 97 SER C N 1
ATOM 6333 C CA . SER C 1 97 ? 14.253 6.552 21.904 1.00 58.62 97 SER C CA 1
ATOM 6334 C C . SER C 1 97 ? 14.158 7.770 22.817 1.00 69.65 97 SER C C 1
ATOM 6335 O O . SER C 1 97 ? 14.477 7.692 24.005 1.00 64.26 97 SER C O 1
ATOM 6338 N N . SER C 1 98 ? 13.719 8.894 22.253 1.00 68.13 98 SER C N 1
ATOM 6339 C CA . SER C 1 98 ? 13.499 10.102 23.043 1.00 60.34 98 SER C CA 1
ATOM 6340 C C . SER C 1 98 ? 12.468 9.857 24.147 1.00 75.83 98 SER C C 1
ATOM 6341 O O . SER C 1 98 ? 12.660 10.274 25.297 1.00 72.24 98 SER C O 1
ATOM 6344 N N . CYS C 1 99 ? 11.384 9.170 23.791 1.00 67.26 99 CYS C N 1
ATOM 6345 C CA . CYS C 1 99 ? 10.350 8.813 24.761 1.00 69.81 99 CYS C CA 1
ATOM 6346 C C . CYS C 1 99 ? 10.936 8.001 25.915 1.00 62.93 99 CYS C C 1
ATOM 6347 O O . CYS C 1 99 ? 10.769 8.355 27.092 1.00 66.20 99 CYS C O 1
ATOM 6350 N N . HIS C 1 100 ? 11.634 6.922 25.568 1.00 55.99 100 HIS C N 1
ATOM 6351 C CA . HIS C 1 100 ? 12.253 6.061 26.574 1.00 52.06 100 HIS C CA 1
ATOM 6352 C C . HIS C 1 100 ? 13.242 6.831 27.454 1.00 59.80 100 HIS C C 1
ATOM 6353 O O . HIS C 1 100 ? 13.378 6.549 28.648 1.00 65.47 100 HIS C O 1
ATOM 6360 N N . ALA C 1 101 ? 13.923 7.806 26.860 1.00 63.62 101 ALA C N 1
ATOM 6361 C CA . ALA C 1 101 ? 14.876 8.638 27.589 1.00 60.18 101 ALA C CA 1
ATOM 6362 C C . ALA C 1 101 ? 14.175 9.510 28.627 1.00 56.78 101 ALA C C 1
ATOM 6363 O O . ALA C 1 101 ? 14.598 9.580 29.789 1.00 65.45 101 ALA C O 1
ATOM 6365 N N . VAL C 1 102 ? 13.103 10.175 28.203 1.00 55.99 102 VAL C N 1
ATOM 6366 C CA . VAL C 1 102 ? 12.367 11.061 29.097 1.00 63.88 102 VAL C CA 1
ATOM 6367 C C . VAL C 1 102 ? 11.758 10.248 30.238 1.00 69.89 102 VAL C C 1
ATOM 6368 O O . VAL C 1 102 ? 11.749 10.689 31.399 1.00 57.45 102 VAL C O 1
ATOM 6372 N N . LEU C 1 103 ? 11.303 9.039 29.917 1.00 64.35 103 LEU C N 1
ATOM 6373 C CA . LEU C 1 103 ? 10.791 8.144 30.945 1.00 59.03 103 LEU C CA 1
ATOM 6374 C C . LEU C 1 103 ? 11.909 7.765 31.909 1.00 63.10 103 LEU C C 1
ATOM 6375 O O . LEU C 1 103 ? 11.687 7.677 33.111 1.00 63.62 103 LEU C O 1
ATOM 6380 N N . SER C 1 104 ? 13.109 7.549 31.377 1.00 52.84 104 SER C N 1
ATOM 6381 C CA . SER C 1 104 ? 14.259 7.205 32.210 1.00 50.32 104 SER C CA 1
ATOM 6382 C C . SER C 1 104 ? 14.592 8.302 33.221 1.00 59.72 104 SER C C 1
ATOM 6383 O O . SER C 1 104 ? 14.735 8.032 34.419 1.00 52.89 104 SER C O 1
ATOM 6386 N N . THR C 1 105 ? 14.708 9.537 32.738 1.00 57.80 105 THR C N 1
ATOM 6387 C CA . THR C 1 105 ? 15.055 10.656 33.611 1.00 59.24 105 THR C CA 1
ATOM 6388 C C . THR C 1 105 ? 13.965 10.899 34.651 1.00 59.03 105 THR C C 1
ATOM 6389 O O . THR C 1 105 ? 14.248 11.105 35.844 1.00 68.92 105 THR C O 1
ATOM 6393 N N . GLN C 1 106 ? 12.715 10.868 34.199 1.00 67.21 106 GLN C N 1
ATOM 6394 C CA . GLN C 1 106 ? 11.604 11.119 35.105 1.00 61.93 106 GLN C CA 1
ATOM 6395 C C . GLN C 1 106 ? 11.474 10.015 36.151 1.00 63.66 106 GLN C C 1
ATOM 6396 O O . GLN C 1 106 ? 11.111 10.281 37.295 1.00 68.59 106 GLN C O 1
ATOM 6402 N N . LEU C 1 107 ? 11.811 8.788 35.764 1.00 55.60 107 LEU C N 1
ATOM 6403 C CA . LEU C 1 107 ? 11.893 7.676 36.709 1.00 54.27 107 LEU C CA 1
ATOM 6404 C C . LEU C 1 107 ? 12.975 7.956 37.732 1.00 57.15 107 LEU C C 1
ATOM 6405 O O . LEU C 1 107 ? 12.792 7.726 38.926 1.00 59.54 107 LEU C O 1
ATOM 6410 N N . ALA C 1 108 ? 14.112 8.444 37.249 1.00 68.39 108 ALA C N 1
ATOM 6411 C CA . ALA C 1 108 ? 15.234 8.759 38.122 1.00 62.29 108 ALA C CA 1
ATOM 6412 C C . ALA C 1 108 ? 14.818 9.762 39.195 1.00 62.84 108 ALA C C 1
ATOM 6413 O O . ALA C 1 108 ? 15.167 9.599 40.365 1.00 66.70 108 ALA C O 1
ATOM 6415 N N . ASP C 1 109 ? 14.070 10.794 38.810 1.00 61.93 109 ASP C N 1
ATOM 6416 C CA . ASP C 1 109 ? 13.698 11.815 39.791 1.00 67.67 109 ASP C CA 1
ATOM 6417 C C . ASP C 1 109 ? 12.489 11.464 40.671 1.00 68.83 109 ASP C C 1
ATOM 6418 O O . ASP C 1 109 ? 12.511 11.694 41.881 1.00 74.60 109 ASP C O 1
ATOM 6423 N N . ALA C 1 110 ? 11.442 10.908 40.066 1.00 75.21 110 ALA C N 1
ATOM 6424 C CA . ALA C 1 110 ? 10.201 10.620 40.789 1.00 69.09 110 ALA C CA 1
ATOM 6425 C C . ALA C 1 110 ? 10.188 9.285 41.531 1.00 63.62 110 ALA C C 1
ATOM 6426 O O . ALA C 1 110 ? 9.518 9.141 42.554 1.00 64.43 110 ALA C O 1
ATOM 6428 N N . MET C 1 111 ? 10.921 8.312 41.007 1.00 50.15 111 MET C N 1
ATOM 6429 C CA . MET C 1 111 ? 10.877 6.953 41.530 1.00 48.90 111 MET C CA 1
ATOM 6430 C C . MET C 1 111 ? 12.131 6.596 42.318 1.00 52.70 111 MET C C 1
ATOM 6431 O O . MET C 1 111 ? 12.067 6.289 43.507 1.00 53.45 111 MET C O 1
ATOM 6436 N N . MET C 1 112 ? 13.268 6.621 41.634 1.00 62.72 112 MET C N 1
ATOM 6437 C CA . MET C 1 112 ? 14.529 6.174 42.209 1.00 55.27 112 MET C CA 1
ATOM 6438 C C . MET C 1 112 ? 15.010 7.061 43.352 1.00 51.96 112 MET C C 1
ATOM 6439 O O . MET C 1 112 ? 15.523 6.567 44.356 1.00 57.31 112 MET C O 1
ATOM 6444 N N . PHE C 1 113 ? 14.850 8.369 43.193 1.00 55.54 113 PHE C N 1
ATOM 6445 C CA . PHE C 1 113 ? 15.339 9.328 44.181 1.00 58.04 113 PHE C CA 1
ATOM 6446 C C . PHE C 1 113 ? 14.654 9.233 45.557 1.00 64.29 113 PHE C C 1
ATOM 6447 O O . PHE C 1 113 ? 15.347 9.230 46.573 1.00 67.70 113 PHE C O 1
ATOM 6455 N N . PRO C 1 114 ? 13.305 9.167 45.607 1.00 67.54 114 PRO C N 1
ATOM 6456 C CA . PRO C 1 114 ? 12.666 9.093 46.930 1.00 57.77 114 PRO C CA 1
ATOM 6457 C C . PRO C 1 114 ? 13.072 7.887 47.777 1.00 59.32 114 PRO C C 1
ATOM 6458 O O . PRO C 1 114 ? 13.334 8.051 48.968 1.00 65.40 114 PRO C O 1
ATOM 6462 N N . ILE C 1 115 ? 13.113 6.699 47.182 1.00 47.93 115 ILE C N 1
ATOM 6463 C CA . ILE C 1 115 ? 13.442 5.494 47.935 1.00 50.77 115 ILE C CA 1
ATOM 6464 C C . ILE C 1 115 ? 14.915 5.495 48.359 1.00 58.10 115 ILE C C 1
ATOM 6465 O O . ILE C 1 115 ? 15.259 5.016 49.443 1.00 71.47 115 ILE C O 1
ATOM 6470 N N . THR C 1 116 ? 15.774 6.051 47.508 1.00 51.28 116 THR C N 1
ATOM 6471 C CA . THR C 1 116 ? 17.195 6.166 47.803 1.00 61.40 116 THR C CA 1
ATOM 6472 C C . THR C 1 116 ? 17.409 7.119 48.969 1.00 61.50 116 THR C C 1
ATOM 6473 O O . THR C 1 116 ? 18.185 6.841 49.885 1.00 65.15 116 THR C O 1
ATOM 6477 N N . GLN C 1 117 ? 16.700 8.241 48.929 1.00 56.28 117 GLN C N 1
ATOM 6478 C CA . GLN C 1 117 ? 16.770 9.227 49.994 1.00 55.48 117 GLN C CA 1
ATOM 6479 C C . GLN C 1 117 ? 16.198 8.664 51.288 1.00 61.54 117 GLN C C 1
ATOM 6480 O O . GLN C 1 117 ? 16.673 8.983 52.375 1.00 70.46 117 GLN C O 1
ATOM 6486 N N . PHE C 1 118 ? 15.202 7.794 51.169 1.00 60.70 118 PHE C N 1
ATOM 6487 C CA . PHE C 1 118 ? 14.658 7.124 52.343 1.00 63.11 118 PHE C CA 1
ATOM 6488 C C . PHE C 1 118 ? 15.665 6.160 52.951 1.00 70.16 118 PHE C C 1
ATOM 6489 O O . PHE C 1 118 ? 15.775 6.053 54.172 1.00 72.28 118 PHE C O 1
ATOM 6497 N N . LYS C 1 119 ? 16.404 5.460 52.097 1.00 73.40 119 LYS C N 1
ATOM 6498 C CA . LYS C 1 119 ? 17.309 4.430 52.584 1.00 72.91 119 LYS C CA 1
ATOM 6499 C C . LYS C 1 119 ? 18.653 5.001 53.039 1.00 69.55 119 LYS C C 1
ATOM 6500 O O . LYS C 1 119 ? 19.324 4.414 53.889 1.00 73.55 119 LYS C O 1
ATOM 6506 N N . GLU C 1 120 ? 19.043 6.149 52.491 1.00 59.80 120 GLU C N 1
ATOM 6507 C CA . GLU C 1 120 ? 20.301 6.775 52.894 1.00 65.12 120 GLU C CA 1
ATOM 6508 C C . GLU C 1 120 ? 20.174 7.939 53.883 1.00 62.47 120 GLU C C 1
ATOM 6509 O O . GLU C 1 120 ? 21.182 8.413 54.407 1.00 72.35 120 GLU C O 1
ATOM 6515 N N . ARG C 1 121 ? 18.955 8.403 54.143 1.00 61.20 121 ARG C N 1
ATOM 6516 C CA . ARG C 1 121 ? 18.766 9.451 55.144 1.00 70.07 121 ARG C CA 1
ATOM 6517 C C . ARG C 1 121 ? 18.070 8.918 56.389 1.00 70.90 121 ARG C C 1
ATOM 6518 O O . ARG C 1 121 ? 18.645 8.927 57.472 1.00 78.81 121 ARG C O 1
ATOM 6526 N N . ASP C 1 122 ? 16.838 8.446 56.228 1.00 65.16 122 ASP C N 1
ATOM 6527 C CA . ASP C 1 122 ? 16.005 8.096 57.375 1.00 77.40 122 ASP C CA 1
ATOM 6528 C C . ASP C 1 122 ? 16.431 6.790 58.042 1.00 69.12 122 ASP C C 1
ATOM 6529 O O . ASP C 1 122 ? 16.619 6.750 59.257 1.00 67.22 122 ASP C O 1
ATOM 6534 N N . LEU C 1 123 ? 16.585 5.727 57.257 1.00 60.35 123 LEU C N 1
ATOM 6535 C CA . LEU C 1 123 ? 17.023 4.445 57.802 1.00 53.09 123 LEU C CA 1
ATOM 6536 C C . LEU C 1 123 ? 18.412 4.562 58.428 1.00 60.65 123 LEU C C 1
ATOM 6537 O O . LEU C 1 123 ? 18.664 4.038 59.518 1.00 68.40 123 LEU C O 1
ATOM 6542 N N . LYS C 1 124 ? 19.305 5.262 57.736 1.00 58.69 124 LYS C N 1
ATOM 6543 C CA . LYS C 1 124 ? 20.657 5.486 58.234 1.00 59.74 124 LYS C CA 1
ATOM 6544 C C . LYS C 1 124 ? 20.657 6.334 59.503 1.00 65.64 124 LYS C C 1
ATOM 6545 O O . LYS C 1 124 ? 21.442 6.081 60.419 1.00 58.89 124 LYS C O 1
ATOM 6551 N N . GLU C 1 125 ? 19.785 7.338 59.554 1.00 51.75 125 GLU C N 1
ATOM 6552 C CA . GLU C 1 125 ? 19.646 8.154 60.756 1.00 50.67 125 GLU C CA 1
ATOM 6553 C C . GLU C 1 125 ? 19.178 7.293 61.920 1.00 62.28 125 GLU C C 1
ATOM 6554 O O . GLU C 1 125 ? 19.656 7.436 63.045 1.00 55.90 125 GLU C O 1
ATOM 6560 N N . ILE C 1 126 ? 18.242 6.396 61.632 1.00 60.39 126 ILE C N 1
ATOM 6561 C CA . ILE C 1 126 ? 17.749 5.445 62.620 1.00 54.00 126 ILE C CA 1
ATOM 6562 C C . ILE C 1 126 ? 18.867 4.568 63.173 1.00 61.87 126 ILE C C 1
ATOM 6563 O O . ILE C 1 126 ? 19.017 4.441 64.389 1.00 61.53 126 ILE C O 1
ATOM 6568 N N . LEU C 1 127 ? 19.651 3.970 62.280 1.00 52.63 127 LEU C N 1
ATOM 6569 C CA . LEU C 1 127 ? 20.751 3.102 62.697 1.00 58.23 127 LEU C CA 1
ATOM 6570 C C . LEU C 1 127 ? 21.781 3.882 63.516 1.00 54.44 127 LEU C C 1
ATOM 6571 O O . LEU C 1 127 ? 22.303 3.392 64.524 1.00 52.81 127 LEU C O 1
ATOM 6576 N N . THR C 1 128 ? 22.047 5.109 63.078 1.00 43.48 128 THR C N 1
ATOM 6577 C CA . THR C 1 128 ? 22.983 5.999 63.754 1.00 48.29 128 THR C CA 1
ATOM 6578 C C . THR C 1 128 ? 22.542 6.287 65.185 1.00 54.34 128 THR C C 1
ATOM 6579 O O . THR C 1 128 ? 23.291 6.057 66.137 1.00 51.74 128 THR C O 1
ATOM 6583 N N . LEU C 1 129 ? 21.321 6.796 65.320 1.00 56.64 129 LEU C N 1
ATOM 6584 C CA . LEU C 1 129 ? 20.747 7.125 66.619 1.00 47.00 129 LEU C CA 1
ATOM 6585 C C . LEU C 1 129 ? 20.694 5.896 67.520 1.00 45.60 129 LEU C C 1
ATOM 6586 O O . LEU C 1 129 ? 20.909 5.990 68.731 1.00 45.37 129 LEU C O 1
ATOM 6591 N N . LYS C 1 130 ? 20.411 4.745 66.917 1.00 40.59 130 LYS C N 1
ATOM 6592 C CA . LYS C 1 130 ? 20.441 3.473 67.628 1.00 37.39 130 LYS C CA 1
ATOM 6593 C C . LYS C 1 130 ? 21.823 3.221 68.226 1.00 53.83 130 LYS C C 1
ATOM 6594 O O . LYS C 1 130 ? 21.944 2.908 69.413 1.00 58.75 130 LYS C O 1
ATOM 6599 N N . GLU C 1 131 ? 22.867 3.387 67.416 1.00 61.21 131 GLU C N 1
ATOM 6600 C CA . GLU C 1 131 ? 24.223 3.056 67.860 1.00 61.16 131 GLU C CA 1
ATOM 6601 C C . GLU C 1 131 ? 24.720 4.040 68.917 1.00 54.20 131 GLU C C 1
ATOM 6602 O O . GLU C 1 131 ? 25.398 3.657 69.883 1.00 45.49 131 GLU C O 1
ATOM 6608 N N . VAL C 1 132 ? 24.336 5.302 68.749 1.00 45.61 132 VAL C N 1
ATOM 6609 C CA . VAL C 1 132 ? 24.666 6.343 69.712 1.00 43.53 132 VAL C CA 1
ATOM 6610 C C . VAL C 1 132 ? 24.001 6.063 71.056 1.00 56.96 132 VAL C C 1
ATOM 6611 O O . VAL C 1 132 ? 24.638 6.147 72.112 1.00 56.21 132 VAL C O 1
ATOM 6615 N N . PHE C 1 133 ? 22.719 5.712 71.004 1.00 54.20 133 PHE C N 1
ATOM 6616 C CA . PHE C 1 133 ? 21.976 5.362 72.208 1.00 37.48 133 PHE C CA 1
ATOM 6617 C C . PHE C 1 133 ? 22.575 4.150 72.913 1.00 48.30 133 PHE C C 1
ATOM 6618 O O . PHE C 1 133 ? 22.672 4.133 74.140 1.00 60.32 133 PHE C O 1
ATOM 6626 N N . GLN C 1 134 ? 22.965 3.136 72.145 1.00 41.99 134 GLN C N 1
ATOM 6627 C CA . GLN C 1 134 ? 23.599 1.954 72.727 1.00 54.92 134 GLN C CA 1
ATOM 6628 C C . GLN C 1 134 ? 24.890 2.332 73.449 1.00 52.06 134 GLN C C 1
ATOM 6629 O O . GLN C 1 134 ? 25.141 1.881 74.574 1.00 58.80 134 GLN C O 1
ATOM 6635 N N . ILE C 1 135 ? 25.703 3.164 72.800 1.00 40.56 135 ILE C N 1
ATOM 6636 C CA . ILE C 1 135 ? 26.951 3.622 73.407 1.00 46.69 135 ILE C CA 1
ATOM 6637 C C . ILE C 1 135 ? 26.685 4.364 74.720 1.00 56.62 135 ILE C C 1
ATOM 6638 O O . ILE C 1 135 ? 27.334 4.097 75.742 1.00 59.45 135 ILE C O 1
ATOM 6643 N N . ALA C 1 136 ? 25.721 5.281 74.692 1.00 50.19 136 ALA C N 1
ATOM 6644 C CA . ALA C 1 136 ? 25.339 6.024 75.890 1.00 46.55 136 ALA C CA 1
ATOM 6645 C C . ALA C 1 136 ? 24.887 5.082 77.006 1.00 48.56 136 ALA C C 1
ATOM 6646 O O . ALA C 1 136 ? 25.205 5.293 78.180 1.00 45.76 136 ALA C O 1
ATOM 6648 N N . SER C 1 137 ? 24.149 4.041 76.628 1.00 43.77 137 SER C N 1
ATOM 6649 C CA . SER C 1 137 ? 23.683 3.036 77.578 1.00 49.57 137 SER C CA 1
ATOM 6650 C C . SER C 1 137 ? 24.847 2.321 78.253 1.00 43.18 137 SER C C 1
ATOM 6651 O O . SER C 1 137 ? 24.877 2.192 79.479 1.00 48.52 137 SER C O 1
ATOM 6654 N N . ASN C 1 138 ? 25.798 1.855 77.447 1.00 43.24 138 ASN C N 1
ATOM 6655 C CA . ASN C 1 138 ? 26.979 1.181 77.979 1.00 44.62 138 ASN C CA 1
ATOM 6656 C C . ASN C 1 138 ? 27.757 2.084 78.935 1.00 46.58 138 ASN C C 1
ATOM 6657 O O . ASN C 1 138 ? 28.183 1.657 80.022 1.00 41.70 138 ASN C O 1
ATOM 6662 N N . ASP C 1 139 ? 27.920 3.341 78.529 1.00 39.16 139 ASP C N 1
ATOM 6663 C CA . ASP C 1 139 ? 28.631 4.318 79.345 1.00 42.00 139 ASP C CA 1
ATOM 6664 C C . ASP C 1 139 ? 27.940 4.531 80.690 1.00 49.53 139 ASP C C 1
ATOM 6665 O O . ASP C 1 139 ? 28.598 4.572 81.734 1.00 51.11 139 ASP C O 1
ATOM 6670 N N . HIS C 1 140 ? 26.615 4.656 80.664 1.00 54.75 140 HIS C N 1
ATOM 6671 C CA . HIS C 1 140 ? 25.858 4.813 81.903 1.00 41.36 140 HIS C CA 1
ATOM 6672 C C . HIS C 1 140 ? 25.978 3.587 82.797 1.00 42.45 140 HIS C C 1
ATOM 6673 O O . HIS C 1 140 ? 26.080 3.713 84.019 1.00 39.04 140 HIS C O 1
ATOM 6680 N N . ASP C 1 141 ? 25.952 2.406 82.184 1.00 42.77 141 ASP C N 1
ATOM 6681 C CA . ASP C 1 141 ? 26.111 1.164 82.929 1.00 36.61 141 ASP C CA 1
ATOM 6682 C C . ASP C 1 141 ? 27.421 1.207 83.700 1.00 38.76 141 ASP C C 1
ATOM 6683 O O . ASP C 1 141 ? 27.439 1.047 84.927 1.00 55.13 141 ASP C O 1
ATOM 6688 N N . ALA C 1 142 ? 28.507 1.462 82.975 1.00 45.95 142 ALA C N 1
ATOM 6689 C CA . ALA C 1 142 ? 29.825 1.594 83.589 1.00 47.00 142 ALA C CA 1
ATOM 6690 C C . ALA C 1 142 ? 29.811 2.601 84.740 1.00 46.54 142 ALA C C 1
ATOM 6691 O O . ALA C 1 142 ? 30.296 2.314 85.843 1.00 39.78 142 ALA C O 1
ATOM 6693 N N . ALA C 1 143 ? 29.236 3.771 84.477 1.00 35.92 143 ALA C N 1
ATOM 6694 C CA . ALA C 1 143 ? 29.209 4.856 85.453 1.00 41.38 143 ALA C CA 1
ATOM 6695 C C . ALA C 1 143 ? 28.515 4.460 86.757 1.00 49.22 143 ALA C C 1
ATOM 6696 O O . ALA C 1 143 ? 29.065 4.656 87.843 1.00 45.53 143 ALA C O 1
ATOM 6698 N N . ILE C 1 144 ? 27.315 3.895 86.651 1.00 46.87 144 ILE C N 1
ATOM 6699 C CA . ILE C 1 144 ? 26.552 3.539 87.843 1.00 45.93 144 ILE C CA 1
ATOM 6700 C C . ILE C 1 144 ? 27.144 2.320 88.556 1.00 43.43 144 ILE C C 1
ATOM 6701 O O . ILE C 1 144 ? 26.977 2.168 89.770 1.00 48.60 144 ILE C O 1
ATOM 6705 N N . ASN C 1 145 ? 27.849 1.462 87.820 1.00 33.07 145 ASN C N 1
ATOM 6706 C CA . ASN C 1 145 ? 28.550 0.362 88.478 1.00 44.03 145 ASN C CA 1
ATOM 6707 C C . ASN C 1 145 ? 29.713 0.894 89.306 1.00 44.14 145 ASN C C 1
ATOM 6708 O O . ASN C 1 145 ? 29.938 0.455 90.443 1.00 45.19 145 ASN C O 1
ATOM 6713 N N . ARG C 1 146 ? 30.436 1.861 88.749 1.00 41.92 146 ARG C N 1
ATOM 6714 C CA . ARG C 1 146 ? 31.544 2.460 89.480 1.00 53.51 146 ARG C CA 1
ATOM 6715 C C . ARG C 1 146 ? 31.019 3.278 90.656 1.00 41.36 146 ARG C C 1
ATOM 6716 O O . ARG C 1 146 ? 31.706 3.441 91.666 1.00 50.06 146 ARG C O 1
ATOM 6724 N N . TYR C 1 147 ? 29.797 3.785 90.526 1.00 45.32 147 TYR C N 1
ATOM 6725 C CA . TYR C 1 147 ? 29.159 4.510 91.619 1.00 48.77 147 TYR C CA 1
ATOM 6726 C C . TYR C 1 147 ? 28.806 3.559 92.750 1.00 49.22 147 TYR C C 1
ATOM 6727 O O . TYR C 1 147 ? 29.012 3.868 93.923 1.00 50.89 147 TYR C O 1
ATOM 6736 N N . SER C 1 148 ? 28.261 2.403 92.385 1.00 41.50 148 SER C N 1
ATOM 6737 C CA . SER C 1 148 ? 27.939 1.373 93.361 1.00 38.12 148 SER C CA 1
ATOM 6738 C C . SER C 1 148 ? 29.190 0.884 94.083 1.00 38.01 148 SER C C 1
ATOM 6739 O O . SER C 1 148 ? 29.149 0.594 95.278 1.00 39.46 148 SER C O 1
ATOM 6742 N N . ARG C 1 149 ? 30.301 0.793 93.357 1.00 54.05 149 ARG C N 1
ATOM 6743 C CA . ARG C 1 149 ? 31.539 0.286 93.950 1.00 42.31 149 ARG C CA 1
ATOM 6744 C C . ARG C 1 149 ? 32.222 1.266 94.911 1.00 39.82 149 ARG C C 1
ATOM 6745 O O . ARG C 1 149 ? 33.212 0.909 95.549 1.00 50.39 149 ARG C O 1
ATOM 6750 N N . LEU C 1 150 ? 31.714 2.494 95.000 1.00 41.74 150 LEU C N 1
ATOM 6751 C CA . LEU C 1 150 ? 32.248 3.479 95.944 1.00 44.60 150 LEU C CA 1
ATOM 6752 C C . LEU C 1 150 ? 32.273 2.943 97.377 1.00 40.89 150 LEU C C 1
ATOM 6753 O O . LEU C 1 150 ? 31.369 2.220 97.793 1.00 54.64 150 LEU C O 1
ATOM 6758 N N . SER C 1 151 ? 33.312 3.305 98.125 1.00 57.28 151 SER C N 1
ATOM 6759 C CA . SER C 1 151 ? 33.476 2.855 99.507 1.00 66.23 151 SER C CA 1
ATOM 6760 C C . SER C 1 151 ? 32.655 3.708 100.469 1.00 58.85 151 SER C C 1
ATOM 6761 O O . SER C 1 151 ? 32.672 4.928 100.377 1.00 76.18 151 SER C O 1
ATOM 6764 N N . LYS C 1 152 ? 31.925 3.069 101.379 1.00 48.42 152 LYS C N 1
ATOM 6765 C CA . LYS C 1 152 ? 31.068 3.807 102.307 1.00 61.34 152 LYS C CA 1
ATOM 6766 C C . LYS C 1 152 ? 31.773 4.503 103.469 1.00 76.62 152 LYS C C 1
ATOM 6767 O O . LYS C 1 152 ? 31.613 5.708 103.670 1.00 89.55 152 LYS C O 1
ATOM 6773 N N . LYS C 1 153 ? 32.557 3.738 104.225 1.00 74.71 153 LYS C N 1
ATOM 6774 C CA . LYS C 1 153 ? 33.075 4.207 105.509 1.00 83.96 153 LYS C CA 1
ATOM 6775 C C . LYS C 1 153 ? 34.352 5.039 105.406 1.00 85.76 153 LYS C C 1
ATOM 6776 O O . LYS C 1 153 ? 34.522 6.002 106.157 1.00 81.32 153 LYS C O 1
ATOM 6782 N N . ARG C 1 154 ? 35.250 4.680 104.493 1.00 83.30 154 ARG C N 1
ATOM 6783 C CA . ARG C 1 154 ? 36.363 5.566 104.196 1.00 94.66 154 ARG C CA 1
ATOM 6784 C C . ARG C 1 154 ? 36.092 6.179 102.830 1.00 81.26 154 ARG C C 1
ATOM 6785 O O . ARG C 1 154 ? 36.348 5.562 101.796 1.00 83.23 154 ARG C O 1
ATOM 6793 N N . GLU C 1 155 ? 35.600 7.415 102.843 1.00 96.39 155 GLU C N 1
ATOM 6794 C CA . GLU C 1 155 ? 35.299 8.142 101.616 1.00 96.66 155 GLU C CA 1
ATOM 6795 C C . GLU C 1 155 ? 36.239 9.310 101.330 1.00 96.42 155 GLU C C 1
ATOM 6796 O O . GLU C 1 155 ? 36.492 10.130 102.201 1.00 103.50 155 GLU C O 1
ATOM 6802 N N . ASN C 1 156 ? 36.751 9.345 100.101 1.00 91.83 156 ASN C N 1
ATOM 6803 C CA . ASN C 1 156 ? 37.505 10.456 99.536 1.00 97.97 156 ASN C CA 1
ATOM 6804 C C . ASN C 1 156 ? 36.517 11.271 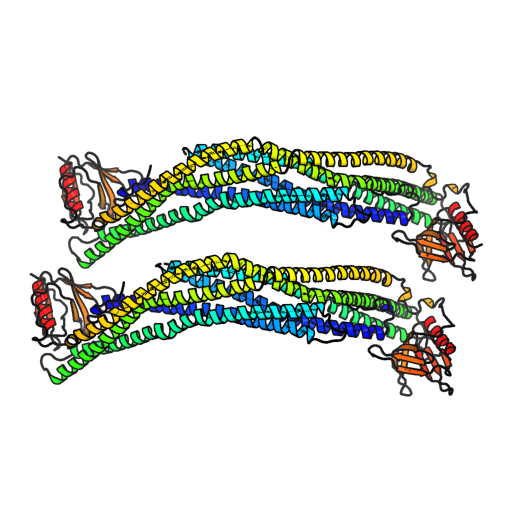98.699 1.00 91.45 156 ASN C C 1
ATOM 6805 O O . ASN C 1 156 ? 35.828 10.747 97.813 1.00 96.01 156 ASN C O 1
ATOM 6810 N N . ASP C 1 157 ? 36.360 12.532 99.071 1.00 91.55 157 ASP C N 1
ATOM 6811 C CA . ASP C 1 157 ? 35.379 13.387 98.425 1.00 88.34 157 ASP C CA 1
ATOM 6812 C C . ASP C 1 157 ? 35.709 13.572 96.932 1.00 92.78 157 ASP C C 1
ATOM 6813 O O . ASP C 1 157 ? 34.804 13.807 96.125 1.00 93.75 157 ASP C O 1
ATOM 6818 N N . LYS C 1 158 ? 36.992 13.475 96.570 1.00 81.30 158 LYS C N 1
ATOM 6819 C CA . LYS C 1 158 ? 37.411 13.609 95.169 1.00 75.13 158 LYS C CA 1
ATOM 6820 C C . LYS C 1 158 ? 36.825 12.564 94.200 1.00 75.55 158 LYS C C 1
ATOM 6821 O O . LYS C 1 158 ? 36.045 12.919 93.321 1.00 81.09 158 LYS C O 1
ATOM 6823 N N . VAL C 1 159 ? 37.183 11.290 94.326 1.00 68.78 159 VAL C N 1
ATOM 6824 C CA . VAL C 1 159 ? 36.656 10.325 93.362 1.00 95.89 159 VAL C CA 1
ATOM 6825 C C . VAL C 1 159 ? 35.136 10.238 93.551 1.00 80.56 159 VAL C C 1
ATOM 6826 O O . VAL C 1 159 ? 34.423 9.911 92.624 1.00 69.74 159 VAL C O 1
ATOM 6830 N N . LYS C 1 160 ? 34.648 10.462 94.769 1.00 72.68 160 LYS C N 1
ATOM 6831 C CA . LYS C 1 160 ? 33.211 10.386 94.989 1.00 63.66 160 LYS C CA 1
ATOM 6832 C C . LYS C 1 160 ? 32.517 11.412 94.103 1.00 61.77 160 LYS C C 1
ATOM 6833 O O . LYS C 1 160 ? 31.548 11.092 93.408 1.00 67.99 160 LYS C O 1
ATOM 6839 N N . TYR C 1 161 ? 33.038 12.635 94.094 1.00 64.01 161 TYR C N 1
ATOM 6840 C CA . TYR C 1 161 ? 32.471 13.675 93.245 1.00 71.48 161 TYR C CA 1
ATOM 6841 C C . TYR C 1 161 ? 32.654 13.350 91.762 1.00 69.63 161 TYR C C 1
ATOM 6842 O O . TYR C 1 161 ? 31.727 13.512 90.962 1.00 78.36 161 TYR C O 1
ATOM 6851 N N . GLU C 1 162 ? 33.851 12.889 91.408 1.00 61.85 162 GLU C N 1
ATOM 6852 C CA . GLU C 1 162 ? 34.171 12.536 90.026 1.00 68.79 162 GLU C CA 1
ATOM 6853 C C . GLU C 1 162 ? 33.248 11.451 89.472 1.00 66.42 162 GLU C C 1
ATOM 6854 O O . GLU C 1 162 ? 32.691 11.590 88.385 1.00 70.88 162 GLU C O 1
ATOM 6860 N N . VAL C 1 163 ? 33.101 10.375 90.234 1.00 63.62 163 VAL C N 1
ATOM 6861 C CA . VAL C 1 163 ? 32.246 9.246 89.898 1.00 62.30 163 VAL C CA 1
ATOM 6862 C C . VAL C 1 163 ? 30.781 9.662 89.840 1.00 54.94 163 VAL C C 1
ATOM 6863 O O . VAL C 1 163 ? 30.060 9.293 88.913 1.00 51.17 163 VAL C O 1
ATOM 6867 N N . THR C 1 164 ? 30.349 10.438 90.830 1.00 58.73 164 THR C N 1
ATOM 6868 C CA . THR C 1 164 ? 28.977 10.934 90.867 1.00 51.82 164 THR C CA 1
ATOM 6869 C C . THR C 1 164 ? 28.649 11.746 89.614 1.00 54.10 164 THR C C 1
ATOM 6870 O O . THR C 1 164 ? 27.575 11.586 89.023 1.00 59.94 164 THR C O 1
ATOM 6874 N N . GLU C 1 165 ? 29.580 12.597 89.189 1.00 58.52 165 GLU C N 1
ATOM 6875 C CA . GLU C 1 165 ? 29.306 13.486 88.066 1.00 64.19 165 GLU C CA 1
ATOM 6876 C C . GLU C 1 165 ? 29.527 12.750 86.744 1.00 58.75 165 GLU C C 1
ATOM 6877 O O . GLU C 1 165 ? 28.981 13.128 85.700 1.00 69.83 165 GLU C O 1
ATOM 6883 N N . ASP C 1 166 ? 30.254 11.640 86.813 1.00 52.37 166 ASP C N 1
ATOM 6884 C CA . ASP C 1 166 ? 30.304 10.696 85.706 1.00 55.12 166 ASP C CA 1
ATOM 6885 C C . ASP C 1 166 ? 28.939 10.057 85.497 1.00 55.64 166 ASP C C 1
ATOM 6886 O O . ASP C 1 166 ? 28.446 9.962 84.367 1.00 57.00 166 ASP C O 1
ATOM 6891 N N . VAL C 1 167 ? 28.327 9.637 86.600 1.00 57.62 167 VAL C N 1
ATOM 6892 C CA . VAL C 1 167 ? 26.991 9.064 86.557 1.00 57.26 167 VAL C CA 1
ATOM 6893 C C . VAL C 1 167 ? 26.009 10.089 86.010 1.00 58.33 167 VAL C C 1
ATOM 6894 O O . VAL C 1 167 ? 25.191 9.768 85.153 1.00 54.50 167 VAL C O 1
ATOM 6898 N N . TYR C 1 168 ? 26.101 11.322 86.503 1.00 58.70 168 TYR C N 1
ATOM 6899 C CA . TYR C 1 168 ? 25.247 12.400 86.007 1.00 55.49 168 TYR C CA 1
ATOM 6900 C C . TYR C 1 168 ? 25.373 12.587 84.494 1.00 63.62 168 TYR C C 1
ATOM 6901 O O . TYR C 1 168 ? 24.366 12.626 83.780 1.00 49.54 168 TYR C O 1
ATOM 6910 N N . THR C 1 169 ? 26.610 12.696 84.014 1.00 59.19 169 THR C N 1
ATOM 6911 C CA . THR C 1 169 ? 26.860 12.914 82.592 1.00 50.67 169 THR C CA 1
ATOM 6912 C C . THR C 1 169 ? 26.285 11.778 81.752 1.00 53.61 169 THR C C 1
ATOM 6913 O O . THR C 1 169 ? 25.525 12.007 80.802 1.00 55.00 169 THR C O 1
ATOM 6917 N N . SER C 1 170 ? 26.644 10.553 82.122 1.00 51.98 170 SER C N 1
ATOM 6918 C CA . SER C 1 170 ? 26.200 9.372 81.395 1.00 45.71 170 SER C CA 1
ATOM 6919 C C . SER C 1 170 ? 24.678 9.227 81.389 1.00 54.69 170 SER C C 1
ATOM 6920 O O . SER C 1 170 ? 24.089 8.845 80.378 1.00 57.99 170 SER C O 1
ATOM 6923 N N . ARG C 1 171 ? 24.049 9.529 82.520 1.00 46.82 171 ARG C N 1
ATOM 6924 C CA . ARG C 1 171 ? 22.598 9.441 82.648 1.00 45.13 171 ARG C CA 1
ATOM 6925 C C . ARG C 1 171 ? 21.897 10.482 81.777 1.00 55.65 171 ARG C C 1
ATOM 6926 O O . ARG C 1 171 ? 20.923 10.170 81.082 1.00 51.70 171 ARG C O 1
ATOM 6934 N N . LYS C 1 172 ? 22.399 11.714 81.814 1.00 45.14 172 LYS C N 1
ATOM 6935 C CA . LYS C 1 172 ? 21.860 12.778 80.972 1.00 53.60 172 LYS C CA 1
ATOM 6936 C C . LYS C 1 172 ? 21.953 12.410 79.496 1.00 59.13 172 LYS C C 1
ATOM 6937 O O . LYS C 1 172 ? 20.970 12.521 78.749 1.00 64.68 172 LYS C O 1
ATOM 6943 N N . LYS C 1 173 ? 23.133 11.960 79.079 1.00 56.23 173 LYS C N 1
ATOM 6944 C CA . LYS C 1 173 ? 23.328 11.571 77.688 1.00 52.27 173 LYS C CA 1
ATOM 6945 C C . LYS C 1 173 ? 22.438 10.395 77.297 1.00 55.49 173 LYS C C 1
ATOM 6946 O O . LYS C 1 173 ? 21.911 10.359 76.186 1.00 57.05 173 LYS C O 1
ATOM 6952 N N . GLN C 1 174 ? 22.267 9.439 78.207 1.00 50.19 174 GLN C N 1
ATOM 6953 C CA . GLN C 1 174 ? 21.395 8.300 77.938 1.00 48.84 174 GLN C CA 1
ATOM 6954 C C . GLN C 1 174 ? 19.964 8.766 77.710 1.00 53.26 174 GLN C C 1
ATOM 6955 O O . GLN C 1 174 ? 19.300 8.313 76.777 1.00 54.75 174 GLN C O 1
ATOM 6961 N N . HIS C 1 175 ? 19.496 9.672 78.564 1.00 49.14 175 HIS C N 1
ATOM 6962 C CA . HIS C 1 175 ? 18.151 10.224 78.426 1.00 56.78 175 HIS C CA 1
ATOM 6963 C C . HIS C 1 175 ? 17.982 10.921 77.076 1.00 52.72 175 HIS C C 1
ATOM 6964 O O . HIS C 1 175 ? 17.015 10.665 76.347 1.00 59.38 175 HIS C O 1
ATOM 6971 N N . GLN C 1 176 ? 18.937 11.786 76.742 1.00 56.84 176 GLN C N 1
ATOM 6972 C CA . GLN C 1 176 ? 18.867 12.566 75.507 1.00 60.02 176 GLN C CA 1
ATOM 6973 C C . GLN C 1 176 ? 18.852 11.667 74.269 1.00 55.48 176 GLN C C 1
ATOM 6974 O O . GLN C 1 176 ? 17.972 11.781 73.402 1.00 55.46 176 GLN C O 1
ATOM 6980 N N . THR C 1 177 ? 19.823 10.761 74.207 1.00 41.51 177 THR C N 1
ATOM 6981 C CA . THR C 1 177 ? 19.957 9.852 73.077 1.00 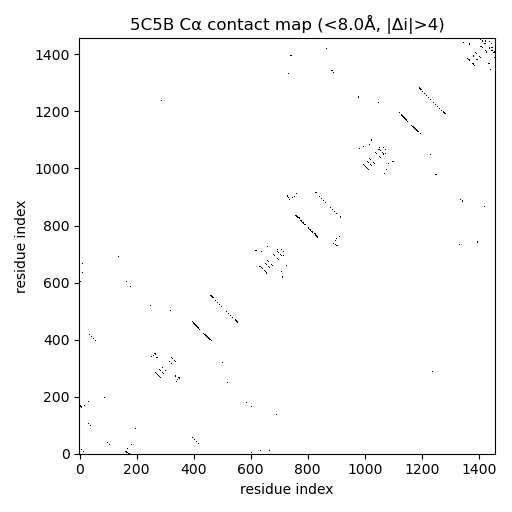43.01 177 THR C CA 1
ATOM 6982 C C . THR C 1 177 ? 18.753 8.927 72.938 1.00 37.44 177 THR C C 1
ATOM 6983 O O . THR C 1 177 ? 18.275 8.687 71.828 1.00 59.76 177 THR C O 1
ATOM 6987 N N . MET C 1 178 ? 18.266 8.406 74.061 1.00 46.06 178 MET C N 1
ATOM 6988 C CA . MET C 1 178 ? 17.102 7.526 74.037 1.00 53.85 178 MET C CA 1
ATOM 6989 C C . MET C 1 178 ? 15.866 8.265 73.541 1.00 53.35 178 MET C C 1
ATOM 6990 O O . MET C 1 178 ? 15.068 7.713 72.776 1.00 50.13 178 MET C O 1
ATOM 6995 N N . MET C 1 179 ? 15.708 9.516 73.968 1.00 50.52 179 MET C N 1
ATOM 6996 C CA . MET C 1 179 ? 14.562 10.296 73.518 1.00 57.42 179 MET C CA 1
ATOM 6997 C C . MET C 1 179 ? 14.648 10.584 72.016 1.00 62.82 179 MET C C 1
ATOM 6998 O O . MET C 1 179 ? 13.643 10.460 71.308 1.00 55.87 179 MET C O 1
ATOM 7003 N N . HIS C 1 180 ? 15.827 10.962 71.520 1.00 60.62 180 HIS C N 1
ATOM 7004 C CA . HIS C 1 180 ? 15.962 11.176 70.072 1.00 59.69 180 HIS C CA 1
ATOM 7005 C C . HIS C 1 180 ? 15.687 9.891 69.289 1.00 55.95 180 HIS C C 1
ATOM 7006 O O . HIS C 1 180 ? 15.027 9.926 68.249 1.00 60.45 180 HIS C O 1
ATOM 7013 N N . TYR C 1 181 ? 16.207 8.768 69.779 1.00 41.36 181 TYR C N 1
ATOM 7014 C CA . TYR C 1 181 ? 15.946 7.467 69.165 1.00 37.81 181 TYR C CA 1
ATOM 7015 C C . TYR C 1 181 ? 14.437 7.221 69.058 1.00 57.07 181 TYR C C 1
ATOM 7016 O O . TYR C 1 181 ? 13.914 6.886 67.980 1.00 49.46 181 TYR C O 1
ATOM 7025 N N . PHE C 1 182 ? 13.745 7.420 70.180 1.00 52.93 182 PHE C N 1
ATOM 7026 C CA . PHE C 1 182 ? 12.298 7.228 70.248 1.00 58.00 182 PHE C CA 1
ATOM 7027 C C . PHE C 1 182 ? 11.556 8.105 69.244 1.00 59.54 182 PHE C C 1
ATOM 7028 O O . PHE C 1 182 ? 10.690 7.625 68.506 1.00 56.81 182 PHE C O 1
ATOM 7036 N N . CYS C 1 183 ? 11.899 9.391 69.223 1.00 60.02 183 CYS C N 1
ATOM 7037 C CA . CYS C 1 183 ? 11.257 10.339 68.318 1.00 65.21 183 CYS C CA 1
ATOM 7038 C C . CYS C 1 183 ? 11.474 9.950 66.859 1.00 59.49 183 CYS C C 1
ATOM 7039 O O . CYS C 1 183 ? 10.549 10.008 66.038 1.00 62.85 183 CYS C O 1
ATOM 7042 N N . ALA C 1 184 ? 12.699 9.534 66.553 1.00 49.78 184 ALA C N 1
ATOM 7043 C CA . ALA C 1 184 ? 13.052 9.097 65.210 1.00 42.81 184 ALA C CA 1
ATOM 7044 C C . ALA C 1 184 ? 12.195 7.914 64.778 1.00 43.93 184 ALA C C 1
ATOM 7045 O O . ALA C 1 184 ? 11.697 7.879 63.651 1.00 62.28 184 ALA C O 1
ATOM 7047 N N . LEU C 1 185 ? 12.017 6.951 65.678 1.00 43.65 185 LEU C N 1
ATOM 7048 C CA . LEU C 1 185 ? 11.185 5.788 65.371 1.00 49.27 185 LEU C CA 1
ATOM 7049 C C . LEU C 1 185 ? 9.706 6.160 65.195 1.00 48.70 185 LEU C C 1
ATOM 7050 O O . LEU C 1 185 ? 9.023 5.656 64.288 1.00 50.91 185 LEU C O 1
ATOM 7055 N N . ASN C 1 186 ? 9.215 7.050 66.052 1.00 43.54 186 ASN C N 1
ATOM 7056 C CA . ASN C 1 186 ? 7.824 7.483 65.974 1.00 50.18 186 ASN C CA 1
ATOM 7057 C C . ASN C 1 186 ? 7.520 8.210 64.665 1.00 56.24 186 ASN C C 1
ATOM 7058 O O . ASN C 1 186 ? 6.456 8.012 64.078 1.00 64.92 186 ASN C O 1
ATOM 7063 N N . THR C 1 187 ? 8.444 9.052 64.209 1.00 56.67 187 THR C N 1
ATOM 7064 C CA . THR C 1 187 ? 8.291 9.689 62.900 1.00 50.39 187 THR C CA 1
ATOM 7065 C C . THR C 1 187 ? 8.401 8.639 61.788 1.00 43.04 187 THR C C 1
ATOM 7066 O O . THR C 1 187 ? 7.675 8.685 60.780 1.00 58.24 187 THR C O 1
ATOM 7070 N N . LEU C 1 188 ? 9.313 7.688 61.987 1.00 38.97 188 LEU C N 1
ATOM 7071 C CA . LEU C 1 188 ? 9.500 6.580 61.054 1.00 46.97 188 LEU C CA 1
ATOM 7072 C C . LEU C 1 188 ? 8.195 5.829 60.808 1.00 53.64 188 LEU C C 1
ATOM 7073 O O . LEU C 1 188 ? 7.972 5.307 59.715 1.00 53.63 188 LEU C O 1
ATOM 7078 N N . GLN C 1 189 ? 7.343 5.761 61.829 1.00 60.43 189 GLN C N 1
ATOM 7079 C CA . GLN C 1 189 ? 6.036 5.114 61.681 1.00 56.07 189 GLN C CA 1
ATOM 7080 C C . GLN C 1 189 ? 5.193 5.666 60.521 1.00 64.17 189 GLN C C 1
ATOM 7081 O O . GLN C 1 189 ? 4.486 4.912 59.854 1.00 58.18 189 GLN C O 1
ATOM 7087 N N . TYR C 1 190 ? 5.248 6.976 60.299 1.00 66.07 190 TYR C N 1
ATOM 7088 C CA . TYR C 1 190 ? 4.595 7.596 59.144 1.00 51.12 190 TYR C CA 1
ATOM 7089 C C . TYR C 1 190 ? 5.476 7.512 57.893 1.00 58.85 190 TYR C C 1
ATOM 7090 O O . TYR C 1 190 ? 5.004 7.249 56.761 1.00 60.59 190 TYR C O 1
ATOM 7099 N N . LYS C 1 191 ? 6.767 7.756 58.109 1.00 55.58 191 LYS C N 1
ATOM 7100 C CA . LYS C 1 191 ? 7.719 7.804 57.007 1.00 50.83 191 LYS C CA 1
ATOM 7101 C C . LYS C 1 191 ? 7.787 6.492 56.232 1.00 51.66 191 LYS C C 1
ATOM 7102 O O . LYS C 1 191 ? 8.153 6.497 55.063 1.00 56.18 191 LYS C O 1
ATOM 7108 N N . LYS C 1 192 ? 7.448 5.375 56.873 1.00 53.53 192 LYS C N 1
ATOM 7109 C CA . LYS C 1 192 ? 7.477 4.090 56.179 1.00 61.47 192 LYS C CA 1
ATOM 7110 C C . LYS C 1 192 ? 6.350 4.062 55.152 1.00 57.73 192 LYS C C 1
ATOM 7111 O O . LYS C 1 192 ? 6.508 3.549 54.040 1.00 57.18 192 LYS C O 1
ATOM 7117 N N . LYS C 1 193 ? 5.214 4.629 55.545 1.00 54.21 193 LYS C N 1
ATOM 7118 C CA . LYS C 1 193 ? 4.028 4.679 54.711 1.00 63.08 193 LYS C CA 1
ATOM 7119 C C . LYS C 1 193 ? 4.322 5.540 53.491 1.00 66.23 193 LYS C C 1
ATOM 7120 O O . LYS C 1 193 ? 4.110 5.127 52.340 1.00 47.91 193 LYS C O 1
ATOM 7126 N N . ILE C 1 194 ? 4.825 6.743 53.757 1.00 53.70 194 ILE C N 1
ATOM 7127 C CA . ILE C 1 194 ? 5.173 7.659 52.671 1.00 57.28 194 ILE C CA 1
ATOM 7128 C C . ILE C 1 194 ? 6.235 7.057 51.741 1.00 58.84 194 ILE C C 1
ATOM 7129 O O . ILE C 1 194 ? 6.149 7.178 50.515 1.00 53.91 194 ILE C O 1
ATOM 7134 N N . ALA C 1 195 ? 7.220 6.390 52.337 1.00 58.99 195 ALA C N 1
ATOM 7135 C CA . ALA C 1 195 ? 8.290 5.730 51.591 1.00 59.93 195 ALA C CA 1
ATOM 7136 C C . ALA C 1 195 ? 7.752 4.623 50.698 1.00 60.55 195 ALA C C 1
ATOM 7137 O O . ALA C 1 195 ? 8.302 4.351 49.634 1.00 57.89 195 ALA C O 1
ATOM 7139 N N . LEU C 1 196 ? 6.695 3.960 51.151 1.00 54.24 196 LEU C N 1
ATOM 7140 C CA . LEU C 1 196 ? 6.064 2.925 50.346 1.00 43.46 196 LEU C CA 1
ATOM 7141 C C . LEU C 1 196 ? 5.287 3.519 49.179 1.00 59.53 196 LEU C C 1
ATOM 7142 O O . LEU C 1 196 ? 5.388 3.040 48.049 1.00 64.76 196 LEU C O 1
ATOM 7147 N N . LEU C 1 197 ? 4.511 4.562 49.455 1.00 57.97 197 LEU C N 1
ATOM 7148 C CA . LEU C 1 197 ? 3.579 5.085 48.457 1.00 49.10 197 LEU C CA 1
ATOM 7149 C C . LEU C 1 197 ? 4.197 6.005 47.396 1.00 48.36 197 LEU C C 1
ATOM 7150 O O . LEU C 1 197 ? 3.878 5.887 46.213 1.00 54.99 197 LEU C O 1
ATOM 7155 N N . GLU C 1 198 ? 5.072 6.914 47.815 1.00 47.96 198 GLU C N 1
ATOM 7156 C CA . GLU C 1 198 ? 5.571 7.969 46.925 1.00 56.43 198 GLU C CA 1
ATOM 7157 C C . GLU C 1 198 ? 6.344 7.499 45.669 1.00 61.51 198 GLU C C 1
ATOM 7158 O O . GLU C 1 198 ? 6.070 7.988 44.565 1.00 53.05 198 GLU C O 1
ATOM 7164 N N . PRO C 1 199 ? 7.300 6.557 45.815 1.00 54.58 199 PRO C N 1
ATOM 7165 C CA . PRO C 1 199 ? 8.007 6.112 44.605 1.00 59.80 199 PRO C CA 1
ATOM 7166 C C . PRO C 1 199 ? 7.110 5.401 43.593 1.00 55.93 199 PRO C C 1
ATOM 7167 O O . PRO C 1 199 ? 7.290 5.588 42.388 1.00 61.68 199 PRO C O 1
ATOM 7171 N N . LEU C 1 200 ? 6.162 4.602 44.074 1.00 51.88 200 LEU C N 1
ATOM 7172 C CA . LEU C 1 200 ? 5.232 3.905 43.190 1.00 51.81 200 LEU C CA 1
ATOM 7173 C C . LEU C 1 200 ? 4.350 4.909 42.460 1.00 51.19 200 LEU C C 1
ATOM 7174 O O . LEU C 1 200 ? 4.015 4.729 41.288 1.00 50.35 200 LEU C O 1
ATOM 7179 N N . LEU C 1 201 ? 3.987 5.971 43.169 1.00 53.90 201 LEU C N 1
ATOM 7180 C CA . LEU C 1 201 ? 3.173 7.040 42.613 1.00 55.70 201 LEU C CA 1
ATOM 7181 C C . LEU C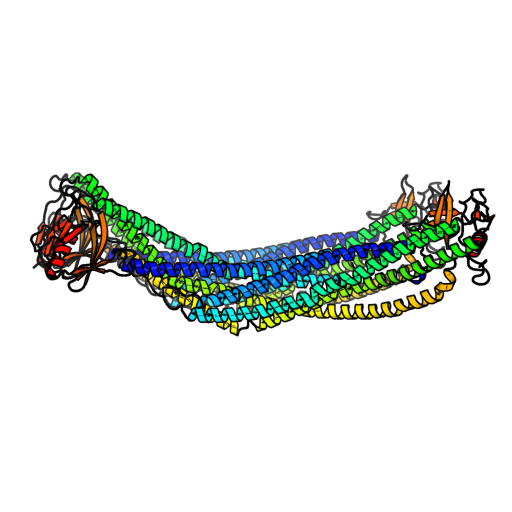 1 201 ? 3.928 7.758 41.494 1.00 43.14 201 LEU C C 1
ATOM 7182 O O . LEU C 1 201 ? 3.375 8.033 40.412 1.00 63.95 201 LEU C O 1
ATOM 7187 N N . GLY C 1 202 ? 5.212 8.007 41.746 1.00 52.78 202 GLY C N 1
ATOM 7188 C CA . GLY C 1 202 ? 6.079 8.616 40.755 1.00 51.62 202 GLY C CA 1
ATOM 7189 C C . GLY C 1 202 ? 6.209 7.736 39.529 1.00 47.58 202 GLY C C 1
ATOM 7190 O O . GLY C 1 202 ? 6.150 8.220 38.396 1.00 53.32 202 GLY C O 1
ATOM 7191 N N . TYR C 1 203 ? 6.373 6.437 39.762 1.00 40.36 203 TYR C N 1
ATOM 7192 C CA . TYR C 1 203 ? 6.452 5.455 38.685 1.00 40.40 203 TYR C CA 1
ATOM 7193 C C . TYR C 1 203 ? 5.206 5.476 37.810 1.00 46.26 203 TYR C C 1
ATOM 7194 O O . TYR C 1 203 ? 5.294 5.565 36.581 1.00 49.44 203 TYR C O 1
ATOM 7203 N N . MET C 1 204 ? 4.045 5.402 38.450 1.00 58.43 204 MET C N 1
ATOM 7204 C CA . MET C 1 204 ? 2.781 5.384 37.726 1.00 51.47 204 MET C CA 1
ATOM 7205 C C . MET C 1 204 ? 2.527 6.650 36.901 1.00 51.23 204 MET C C 1
ATOM 7206 O O . MET C 1 204 ? 2.149 6.557 35.725 1.00 49.84 204 MET C O 1
ATOM 7211 N N . GLN C 1 205 ? 2.736 7.829 37.484 1.00 49.36 205 GLN C N 1
ATOM 7212 C CA . GLN C 1 205 ? 2.482 9.040 36.699 1.00 64.89 205 GLN C CA 1
ATOM 7213 C C . GLN C 1 205 ? 3.553 9.210 35.614 1.00 65.54 205 GLN C C 1
ATOM 7214 O O . GLN C 1 205 ? 3.299 9.810 34.560 1.00 62.18 205 GLN C O 1
ATOM 7220 N N . ALA C 1 206 ? 4.746 8.675 35.871 1.00 59.21 206 ALA C N 1
ATOM 7221 C CA . ALA C 1 206 ? 5.776 8.605 34.840 1.00 66.39 206 ALA C CA 1
ATOM 7222 C C . ALA C 1 206 ? 5.264 7.795 33.649 1.00 60.81 206 ALA C C 1
ATOM 7223 O O . ALA C 1 206 ? 5.443 8.189 32.490 1.00 54.48 206 ALA C O 1
ATOM 7225 N N . GLN C 1 207 ? 4.628 6.662 33.946 1.00 55.17 207 GLN C N 1
ATOM 7226 C CA . GLN C 1 207 ? 4.018 5.831 32.912 1.00 40.34 207 GLN C CA 1
ATOM 7227 C C . GLN C 1 207 ? 2.957 6.615 32.145 1.00 48.56 207 GLN C C 1
ATOM 7228 O O . GLN C 1 207 ? 2.868 6.523 30.917 1.00 53.39 207 GLN C O 1
ATOM 7234 N N . ILE C 1 208 ? 2.154 7.384 32.876 1.00 52.47 208 ILE C N 1
ATOM 7235 C CA . ILE C 1 208 ? 1.115 8.206 32.256 1.00 56.18 208 ILE C CA 1
ATOM 7236 C C . ILE C 1 208 ? 1.702 9.198 31.243 1.00 49.09 208 ILE C C 1
ATOM 7237 O O . ILE C 1 208 ? 1.288 9.232 30.072 1.00 64.95 208 ILE C O 1
ATOM 7242 N N . SER C 1 209 ? 2.682 9.983 31.688 1.00 44.12 209 SER C N 1
ATOM 7243 C CA . SER C 1 209 ? 3.327 10.975 30.826 1.00 63.74 209 SER C CA 1
ATOM 7244 C C . SER C 1 209 ? 3.972 10.322 29.600 1.00 62.17 209 SER C C 1
ATOM 7245 O O . SER C 1 209 ? 3.853 10.820 28.464 1.00 66.02 209 SER C O 1
ATOM 7248 N N . PHE C 1 210 ? 4.627 9.189 29.845 1.00 50.30 210 PHE C N 1
ATOM 7249 C CA . PHE C 1 210 ? 5.268 8.402 28.797 1.00 48.12 210 PHE C CA 1
ATOM 7250 C C . PHE C 1 210 ? 4.270 8.025 27.711 1.00 56.64 210 PHE C C 1
ATOM 7251 O O . PHE C 1 210 ? 4.444 8.359 26.521 1.00 60.81 210 PHE C O 1
ATOM 7259 N N . PHE C 1 211 ? 3.204 7.355 28.134 1.00 63.28 211 PHE C N 1
ATOM 7260 C CA . PHE C 1 211 ? 2.212 6.873 27.190 1.00 52.64 211 PHE C CA 1
ATOM 7261 C C . PHE C 1 211 ? 1.419 7.987 26.523 1.00 52.81 211 PHE C C 1
ATOM 7262 O O . PHE C 1 211 ? 0.799 7.732 25.507 1.00 60.03 211 PHE C O 1
ATOM 7270 N N . LYS C 1 212 ? 1.375 9.188 27.097 1.00 57.06 212 LYS C N 1
ATOM 7271 C CA . LYS C 1 212 ? 0.709 10.295 26.394 1.00 67.48 212 LYS C CA 1
ATOM 7272 C C . LYS C 1 212 ? 1.608 10.928 25.313 1.00 73.01 212 LYS C C 1
ATOM 7273 O O . LYS C 1 212 ? 1.149 11.257 24.198 1.00 93.87 212 LYS C O 1
ATOM 7279 N N . MET C 1 213 ? 2.881 11.114 25.658 1.00 62.60 213 MET C N 1
ATOM 7280 C CA . MET C 1 213 ? 3.867 11.625 24.712 1.00 67.15 213 MET C CA 1
ATOM 7281 C C . MET C 1 213 ? 3.840 10.736 23.468 1.00 83.22 213 MET C C 1
ATOM 7282 O O . MET C 1 213 ? 3.677 11.200 22.310 1.00 84.88 213 MET C O 1
ATOM 7287 N N . GLY C 1 214 ? 3.950 9.437 23.742 1.00 69.19 214 GLY C N 1
ATOM 7288 C CA . GLY C 1 214 ? 3.860 8.434 22.701 1.00 69.62 214 GLY C CA 1
ATOM 7289 C C . GLY C 1 214 ? 2.511 8.519 22.019 1.00 78.56 214 GLY C C 1
ATOM 7290 O O . GLY C 1 214 ? 2.454 8.651 20.782 1.00 82.75 214 GLY C O 1
ATOM 7291 N N . SER C 1 215 ? 1.461 8.597 22.847 1.00 102.00 215 SER C N 1
ATOM 7292 C CA . SER C 1 215 ? 0.069 8.691 22.391 1.00 87.45 215 SER C CA 1
ATOM 7293 C C . SER C 1 215 ? -0.117 9.637 21.255 1.00 86.40 215 SER C C 1
ATOM 7294 O O . SER C 1 215 ? -0.380 9.188 20.146 1.00 98.54 215 SER C O 1
ATOM 7297 N N . GLU C 1 216 ? 0.025 10.938 21.435 1.00 82.28 216 GLU C N 1
ATOM 7298 C CA . GLU C 1 216 ? 0.121 11.606 20.155 1.00 99.31 216 GLU C CA 1
ATOM 7299 C C . GLU C 1 216 ? 1.411 12.389 19.977 1.00 93.36 216 GLU C C 1
ATOM 7300 O O . GLU C 1 216 ? 1.470 13.593 20.216 1.00 96.82 216 GLU C O 1
ATOM 7306 N N . ASN C 1 217 ? 2.458 11.694 19.538 1.00 101.32 217 ASN C N 1
ATOM 7307 C CA . ASN C 1 217 ? 3.163 12.047 18.307 1.00 100.76 217 ASN C CA 1
ATOM 7308 C C . ASN C 1 217 ? 3.524 10.710 17.649 1.00 97.33 217 ASN C C 1
ATOM 7309 O O . ASN C 1 217 ? 3.343 10.485 16.426 1.00 106.72 217 ASN C O 1
ATOM 7314 N N . LEU C 1 218 ? 4.096 9.843 18.488 1.00 84.53 218 LEU C N 1
ATOM 7315 C CA . LEU C 1 218 ? 4.781 8.661 17.995 1.00 77.75 218 LEU C CA 1
ATOM 7316 C C . LEU C 1 218 ? 3.881 7.800 17.123 1.00 87.56 218 LEU C C 1
ATOM 7317 O O . LEU C 1 218 ? 4.329 7.288 16.097 1.00 84.26 218 LEU C O 1
ATOM 7322 N N . ASN C 1 219 ? 2.619 7.653 17.513 1.00 88.01 219 ASN C N 1
ATOM 7323 C CA . ASN C 1 219 ? 1.714 6.824 16.740 1.00 90.07 219 ASN C CA 1
ATOM 7324 C C . ASN C 1 219 ? 1.420 7.502 15.401 1.00 88.61 219 ASN C C 1
ATOM 7325 O O . ASN C 1 219 ? 1.177 6.827 14.414 1.00 92.25 219 ASN C O 1
ATOM 7330 N N . GLU C 1 220 ? 1.380 8.834 15.391 1.00 86.79 220 GLU C N 1
ATOM 7331 C CA . GLU C 1 220 ? 1.214 9.591 14.147 1.00 89.95 220 GLU C CA 1
ATOM 7332 C C . GLU C 1 220 ? 2.334 9.225 13.161 1.00 97.13 220 GLU C C 1
ATOM 7333 O O . GLU C 1 220 ? 2.059 8.791 12.017 1.00 90.21 220 GLU C O 1
ATOM 7339 N N . GLN C 1 221 ? 3.592 9.377 13.594 1.00 86.83 221 GLN C N 1
ATOM 7340 C CA . GLN C 1 221 ? 4.698 9.103 12.661 1.00 81.43 221 GLN C CA 1
ATOM 7341 C C . GLN C 1 221 ? 4.735 7.636 12.278 1.00 84.54 221 GLN C C 1
ATOM 7342 O O . GLN C 1 221 ? 5.060 7.285 11.141 1.00 101.49 221 GLN C O 1
ATOM 7348 N N . LEU C 1 222 ? 4.391 6.783 13.235 1.00 75.11 222 LEU C N 1
ATOM 7349 C CA . LEU C 1 222 ? 4.321 5.351 12.994 1.00 77.35 222 LEU C CA 1
ATOM 7350 C C . LEU C 1 222 ? 3.254 5.007 11.959 1.00 75.82 222 LEU C C 1
ATOM 7351 O O . LEU C 1 222 ? 3.435 4.105 11.148 1.00 79.92 222 LEU C O 1
ATOM 7356 N N . GLU C 1 223 ? 2.141 5.729 12.000 1.00 86.27 223 GLU C N 1
ATOM 7357 C CA . GLU C 1 223 ? 1.052 5.539 11.051 1.00 85.35 223 GLU C CA 1
ATOM 7358 C C . GLU C 1 223 ? 1.497 5.900 9.640 1.00 77.66 223 GLU C C 1
ATOM 7359 O O . GLU C 1 223 ? 1.361 5.092 8.708 1.00 85.86 223 GLU C O 1
ATOM 7361 N N . GLU C 1 224 ? 2.047 7.104 9.484 1.00 71.91 224 GLU C N 1
ATOM 7362 C CA . GLU C 1 224 ? 2.476 7.538 8.152 1.00 80.78 224 GLU C CA 1
ATOM 7363 C C . GLU C 1 224 ? 3.554 6.600 7.596 1.00 81.82 224 GLU C C 1
ATOM 7364 O O . GLU C 1 224 ? 3.517 6.180 6.417 1.00 96.12 224 GLU C O 1
ATOM 7366 N N . PHE C 1 225 ? 4.484 6.244 8.476 1.00 68.58 225 PHE C N 1
ATOM 7367 C CA . PHE C 1 225 ? 5.556 5.314 8.155 1.00 83.63 225 PHE C CA 1
ATOM 7368 C C . PHE C 1 225 ? 4.985 3.987 7.665 1.00 80.81 225 PHE C C 1
ATOM 7369 O O . PHE C 1 225 ? 5.401 3.465 6.628 1.00 95.82 225 PHE C O 1
ATOM 7377 N N . LEU C 1 226 ? 4.012 3.466 8.404 1.00 73.29 226 LEU C N 1
ATOM 7378 C CA . LEU C 1 226 ? 3.343 2.220 8.050 1.00 86.33 226 LEU C CA 1
ATOM 7379 C C . LEU C 1 226 ? 2.7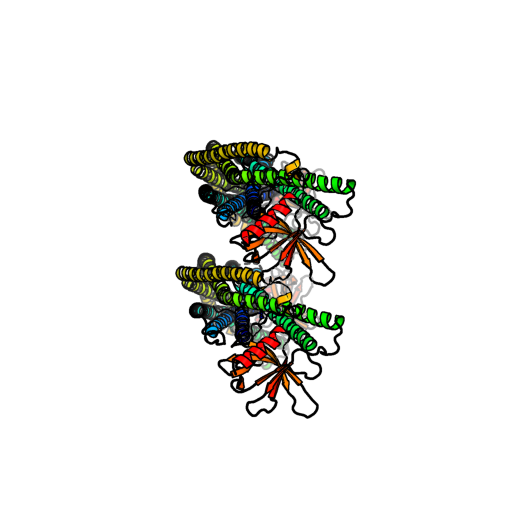20 2.289 6.662 1.00 83.76 226 LEU C C 1
ATOM 7380 O O . LEU C 1 226 ? 2.824 1.337 5.880 1.00 85.71 226 LEU C O 1
ATOM 7385 N N . ALA C 1 227 ? 2.084 3.418 6.356 1.00 76.40 227 ALA C N 1
ATOM 7386 C CA . ALA C 1 227 ? 1.503 3.610 5.029 1.00 84.96 227 ALA C CA 1
ATOM 7387 C C . ALA C 1 227 ? 2.563 3.474 3.931 1.00 87.62 227 ALA C C 1
ATOM 7388 O O . ALA C 1 227 ? 2.451 2.618 3.024 1.00 83.12 227 ALA C O 1
ATOM 7390 N N . ASN C 1 228 ? 3.618 4.280 4.048 1.00 77.39 228 ASN C N 1
ATOM 7391 C CA . ASN C 1 228 ? 4.662 4.279 3.022 1.00 76.49 228 ASN C CA 1
ATOM 7392 C C . ASN C 1 228 ? 5.322 2.909 2.840 1.00 82.06 228 ASN C C 1
ATOM 7393 O O . ASN C 1 228 ? 5.423 2.391 1.710 1.00 89.36 228 ASN C O 1
ATOM 7398 N N . ILE C 1 229 ? 5.746 2.311 3.951 1.00 86.70 229 ILE C N 1
ATOM 7399 C CA . ILE C 1 229 ? 6.447 1.034 3.888 1.00 90.20 229 ILE C CA 1
ATOM 7400 C C . ILE C 1 229 ? 5.530 -0.041 3.318 1.00 89.79 229 ILE C C 1
ATOM 7401 O O . ILE C 1 229 ? 5.977 -0.911 2.570 1.00 84.53 229 ILE C O 1
ATOM 7406 N N . GLY C 1 230 ? 4.246 0.028 3.665 1.00 91.66 230 GLY C N 1
ATOM 7407 C CA . GLY C 1 230 ? 3.273 -0.914 3.140 1.00 90.97 230 GLY C CA 1
ATOM 7408 C C . GLY C 1 230 ? 3.211 -0.870 1.624 1.00 98.93 230 GLY C C 1
ATOM 7409 O O . GLY C 1 230 ? 3.327 -1.915 0.943 1.00 99.67 230 GLY C O 1
ATOM 7410 N N . THR C 1 231 ? 3.060 0.340 1.084 1.00 99.67 231 THR C N 1
ATOM 7411 C CA . THR C 1 231 ? 3.040 0.482 -0.373 1.00 104.09 231 THR C CA 1
ATOM 7412 C C . THR C 1 231 ? 4.312 -0.091 -1.004 1.00 102.35 231 THR C C 1
ATOM 7413 O O . THR C 1 231 ? 4.251 -0.920 -1.931 1.00 103.59 231 THR C O 1
ATOM 7417 N N . SER C 1 232 ? 5.462 0.324 -0.474 1.00 95.66 232 SER C N 1
ATOM 7418 C CA . SER C 1 232 ? 6.741 -0.110 -1.036 1.00 82.97 232 SER C CA 1
ATOM 7419 C C . SER C 1 232 ? 6.940 -1.633 -1.033 1.00 83.34 232 SER C C 1
ATOM 7420 O O . SER C 1 232 ? 7.320 -2.221 -2.059 1.00 91.72 232 SER C O 1
ATOM 7423 N N . VAL C 1 233 ? 6.668 -2.273 0.103 1.00 85.54 233 VAL C N 1
ATOM 7424 C CA . VAL C 1 233 ? 6.841 -3.721 0.211 1.00 87.77 233 VAL C CA 1
ATOM 7425 C C . VAL C 1 233 ? 5.898 -4.463 -0.742 1.00 83.34 233 VAL C C 1
ATOM 7426 O O . VAL C 1 233 ? 6.305 -5.452 -1.384 1.00 83.79 233 VAL C O 1
ATOM 7430 N N . GLN C 1 234 ? 4.662 -3.974 -0.869 1.00 87.67 234 GLN C N 1
ATOM 7431 C CA . GLN C 1 234 ? 3.735 -4.570 -1.833 1.00 97.14 234 GLN C CA 1
ATOM 7432 C C . GLN C 1 234 ? 4.342 -4.532 -3.241 1.00 91.30 234 GLN C C 1
ATOM 7433 O O . GLN C 1 234 ? 4.404 -5.563 -3.958 1.00 83.85 234 GLN C O 1
ATOM 7435 N N . ASN C 1 235 ? 4.830 -3.347 -3.608 1.00 89.02 235 ASN C N 1
ATOM 7436 C CA . ASN C 1 235 ? 5.449 -3.146 -4.916 1.00 87.99 235 ASN C CA 1
ATOM 7437 C C . ASN C 1 235 ? 6.587 -4.128 -5.194 1.00 92.59 235 ASN C C 1
ATOM 7438 O O . ASN C 1 235 ? 6.575 -4.842 -6.213 1.00 100.45 235 ASN C O 1
ATOM 7443 N N . VAL C 1 236 ? 7.561 -4.171 -4.286 1.00 82.45 236 VAL C N 1
ATOM 7444 C CA . VAL C 1 236 ? 8.717 -5.047 -4.468 1.00 82.83 236 VAL C CA 1
ATOM 7445 C C . VAL C 1 236 ? 8.303 -6.516 -4.606 1.00 86.72 236 VAL C C 1
ATOM 7446 O O . VAL C 1 236 ? 8.815 -7.234 -5.483 1.00 99.61 236 VAL C O 1
ATOM 7450 N N . ARG C 1 237 ? 7.351 -6.946 -3.776 1.00 89.93 237 ARG C N 1
ATOM 7451 C CA . ARG C 1 237 ? 6.851 -8.320 -3.852 1.00 90.20 237 ARG C CA 1
ATOM 7452 C C . ARG C 1 237 ? 6.360 -8.659 -5.262 1.00 106.89 237 ARG C C 1
ATOM 7453 O O . ARG C 1 237 ? 6.856 -9.612 -5.914 1.00 107.01 237 ARG C O 1
ATOM 7455 N N . ARG C 1 238 ? 5.401 -7.860 -5.732 1.00 106.66 238 ARG C N 1
ATOM 7456 C CA . ARG C 1 238 ? 4.822 -8.073 -7.060 1.00 103.10 238 ARG C CA 1
ATOM 7457 C C . ARG C 1 238 ? 5.895 -8.128 -8.154 1.00 105.43 238 ARG C C 1
ATOM 7458 O O . ARG C 1 238 ? 6.014 -9.127 -8.913 1.00 114.04 238 ARG C O 1
ATOM 7460 N N . GLU C 1 239 ? 6.721 -7.082 -8.181 1.00 93.80 239 GLU C N 1
ATOM 7461 C CA . GLU C 1 239 ? 7.689 -6.924 -9.258 1.00 99.87 239 GLU C CA 1
ATOM 7462 C C . GLU C 1 239 ? 8.662 -8.097 -9.279 1.00 96.35 239 GLU C C 1
ATOM 7463 O O . GLU C 1 239 ? 9.097 -8.551 -10.357 1.00 113.82 239 GLU C O 1
ATOM 7465 N N . MET C 1 240 ? 8.964 -8.642 -8.105 1.00 96.25 240 MET C N 1
ATOM 7466 C CA . MET C 1 240 ? 9.858 -9.790 -8.117 1.00 98.09 240 MET C CA 1
ATOM 7467 C C . MET C 1 240 ? 9.320 -11.185 -8.310 1.00 101.39 240 MET C C 1
ATOM 7468 O O . MET C 1 240 ? 10.082 -12.063 -8.703 1.00 98.50 240 MET C O 1
ATOM 7473 N N . ASP C 1 241 ? 8.060 -11.461 -8.039 1.00 111.09 241 ASP C N 1
ATOM 7474 C CA . ASP C 1 241 ? 7.692 -12.783 -8.496 1.00 112.34 241 ASP C CA 1
ATOM 7475 C C . ASP C 1 241 ? 7.410 -12.721 -10.001 1.00 115.98 241 ASP C C 1
ATOM 7476 O O . ASP C 1 241 ? 7.473 -13.758 -10.704 1.00 111.13 241 ASP C O 1
ATOM 7481 N N . SER C 1 242 ? 7.179 -11.505 -10.504 1.00 109.03 242 SER C N 1
ATOM 7482 C CA . SER C 1 242 ? 7.310 -11.276 -11.940 1.00 101.24 242 SER C CA 1
ATOM 7483 C C . SER C 1 242 ? 8.709 -11.660 -12.475 1.00 104.15 242 SER C C 1
ATOM 7484 O O . SER C 1 242 ? 8.845 -12.513 -13.382 1.00 104.37 242 SER C O 1
ATOM 7487 N N . ASP C 1 243 ? 9.749 -11.056 -11.896 1.00 104.46 243 ASP C N 1
ATOM 7488 C CA . ASP C 1 243 ? 11.096 -11.188 -12.456 1.00 88.57 243 ASP C CA 1
ATOM 7489 C C . ASP C 1 243 ? 11.751 -12.547 -12.167 1.00 79.02 243 ASP C C 1
ATOM 7490 O O . ASP C 1 243 ? 12.570 -13.030 -12.965 1.00 84.73 243 ASP C O 1
ATOM 7495 N N . ILE C 1 244 ? 11.339 -13.192 -11.075 1.00 87.92 244 ILE C N 1
ATOM 7496 C CA . ILE C 1 244 ? 11.734 -14.577 -10.806 1.00 92.46 244 ILE C CA 1
ATOM 7497 C C . ILE C 1 244 ? 11.046 -15.543 -11.746 1.00 88.19 244 ILE C C 1
ATOM 7498 O O . ILE C 1 244 ? 11.674 -16.491 -12.224 1.00 71.42 244 ILE C O 1
ATOM 7503 N N . GLU C 1 245 ? 9.759 -15.317 -12.012 1.00 99.25 245 GLU C N 1
ATOM 7504 C CA . GLU C 1 245 ? 9.073 -16.174 -12.975 1.00 91.07 245 GLU C CA 1
ATOM 7505 C C . GLU C 1 245 ? 9.779 -16.117 -14.331 1.00 83.72 245 GLU C C 1
ATOM 7506 O O . GLU C 1 245 ? 10.138 -17.159 -14.926 1.00 82.97 245 GLU C O 1
ATOM 7508 N N . THR C 1 246 ? 10.021 -14.891 -14.791 1.00 79.99 246 THR C N 1
ATOM 7509 C CA . THR C 1 246 ? 10.613 -14.697 -16.108 1.00 89.43 246 THR C CA 1
ATOM 7510 C C . THR C 1 246 ? 12.026 -15.269 -16.174 1.00 90.46 246 THR C C 1
ATOM 7511 O O . THR C 1 246 ? 12.406 -15.888 -17.175 1.00 86.91 246 THR C O 1
ATOM 7515 N N . MET C 1 247 ? 12.791 -15.102 -15.099 1.00 91.76 247 MET C N 1
ATOM 7516 C CA . MET C 1 247 ? 14.142 -15.654 -15.069 1.00 87.05 247 MET C CA 1
ATOM 7517 C C . MET C 1 247 ? 14.154 -17.180 -15.040 1.00 84.91 247 MET C C 1
ATOM 7518 O O . MET C 1 247 ? 15.024 -17.803 -15.642 1.00 87.45 247 MET C O 1
ATOM 7523 N N . GLN C 1 248 ? 13.206 -17.779 -14.327 1.00 87.61 248 GLN C N 1
ATOM 7524 C CA . GLN C 1 248 ? 13.138 -19.234 -14.244 1.00 86.66 248 GLN C CA 1
ATOM 7525 C C . GLN C 1 248 ? 12.831 -19.840 -15.610 1.00 96.03 248 GLN C C 1
ATOM 7526 O O . GLN C 1 248 ? 13.479 -20.808 -16.046 1.00 89.55 248 GLN C O 1
ATOM 7528 N N . GLN C 1 249 ? 11.870 -19.242 -16.312 1.00 92.45 249 GLN C N 1
ATOM 7529 C CA . GLN C 1 249 ? 11.543 -19.743 -17.645 1.00 91.89 249 GLN C CA 1
ATOM 7530 C C . GLN C 1 249 ? 12.673 -19.468 -18.644 1.00 88.08 249 GLN C C 1
ATOM 7531 O O . GLN C 1 249 ? 12.943 -20.287 -19.538 1.00 91.22 249 GLN C O 1
ATOM 7537 N N . THR C 1 250 ? 13.372 -18.352 -18.452 1.00 86.19 250 THR C N 1
ATOM 7538 C CA . THR C 1 250 ? 14.544 -18.046 -19.269 1.00 82.77 250 THR C CA 1
ATOM 7539 C C . THR C 1 250 ? 15.637 -19.095 -19.074 1.00 82.78 250 THR C C 1
ATOM 7540 O O . THR C 1 250 ? 16.249 -19.552 -20.041 1.00 75.05 250 THR C O 1
ATOM 7544 N N . ILE C 1 251 ? 15.862 -19.484 -17.823 1.00 87.50 251 ILE C N 1
ATOM 7545 C CA . ILE C 1 251 ? 16.790 -20.563 -17.508 1.00 88.74 251 ILE C CA 1
ATOM 7546 C C . ILE C 1 251 ? 16.378 -21.844 -18.220 1.00 93.02 251 ILE C C 1
ATOM 7547 O O . ILE C 1 251 ? 17.217 -22.535 -18.805 1.00 93.05 251 ILE C O 1
ATOM 7552 N N . GLU C 1 252 ? 15.084 -22.152 -18.187 1.00 98.47 252 GLU C N 1
ATOM 7553 C CA . GLU C 1 252 ? 14.612 -23.387 -18.807 1.00 95.39 252 GLU C CA 1
ATOM 7554 C C . GLU C 1 252 ? 14.865 -23.395 -20.319 1.00 96.72 252 GLU C C 1
ATOM 7555 O O . GLU C 1 252 ? 15.300 -24.411 -20.881 1.00 95.68 252 GLU C O 1
ATOM 7557 N N . ASP C 1 253 ? 14.649 -22.254 -20.971 1.00 104.40 253 ASP C N 1
ATOM 7558 C CA . ASP C 1 253 ? 14.856 -22.190 -22.419 1.00 88.97 253 ASP C CA 1
ATOM 7559 C C . ASP C 1 253 ? 16.332 -22.148 -22.823 1.00 89.82 253 ASP C C 1
ATOM 7560 O O . ASP C 1 253 ? 16.711 -22.712 -23.854 1.00 95.68 253 ASP C O 1
ATOM 7565 N N . LEU C 1 254 ? 17.165 -21.494 -22.018 1.00 96.42 254 LEU C N 1
ATOM 7566 C CA . LEU C 1 254 ? 18.606 -21.502 -22.271 1.00 96.24 254 LEU C CA 1
ATOM 7567 C C . LEU C 1 254 ? 19.207 -22.886 -22.073 1.00 88.99 254 LEU C C 1
ATOM 7568 O O . LEU C 1 254 ? 20.077 -23.306 -22.835 1.00 77.99 254 LEU C O 1
ATOM 7573 N N . GLU C 1 255 ? 18.732 -23.596 -21.055 1.00 100.76 255 GLU C N 1
ATOM 7574 C CA . GLU C 1 255 ? 19.181 -24.960 -20.813 1.00 98.55 255 GLU C CA 1
ATOM 7575 C C . GLU C 1 255 ? 18.709 -25.854 -21.950 1.00 98.22 255 GLU C C 1
ATOM 7576 O O . GLU C 1 255 ? 19.405 -26.790 -22.347 1.00 87.01 255 GLU C O 1
ATOM 7578 N N . VAL C 1 256 ? 17.522 -25.557 -22.473 1.00 104.24 256 VAL C N 1
ATOM 7579 C CA . VAL C 1 256 ? 17.001 -26.287 -23.622 1.00 94.25 256 VAL C CA 1
ATOM 7580 C C . VAL C 1 256 ? 17.872 -26.091 -24.865 1.00 88.85 256 VAL C C 1
ATOM 7581 O O . VAL C 1 256 ? 18.207 -27.054 -25.554 1.00 85.10 256 VAL C O 1
ATOM 7583 N N . ALA C 1 257 ? 18.237 -24.843 -25.147 1.00 92.20 257 ALA C N 1
ATOM 7584 C CA . ALA C 1 257 ? 18.936 -24.514 -26.390 1.00 94.66 257 ALA C CA 1
ATOM 7585 C C . ALA C 1 257 ? 20.437 -24.819 -26.359 1.00 93.59 257 ALA C C 1
ATOM 7586 O O . ALA C 1 257 ? 21.032 -25.130 -27.392 1.00 93.47 257 ALA C O 1
ATOM 7588 N N . SER C 1 258 ? 21.043 -24.732 -25.178 1.00 91.90 258 SER C N 1
ATOM 7589 C CA . SER C 1 258 ? 22.496 -24.845 -25.039 1.00 88.96 258 SER C CA 1
ATOM 7590 C C . SER C 1 258 ? 23.020 -26.274 -25.141 1.00 98.63 258 SER C C 1
ATOM 7591 O O . SER C 1 258 ? 24.230 -26.494 -25.151 1.00 97.92 258 SER C O 1
ATOM 7594 N N . ASP C 1 259 ? 22.117 -27.243 -25.217 1.00 106.48 259 ASP C N 1
ATOM 7595 C CA . ASP C 1 259 ? 22.504 -28.644 -25.071 1.00 105.51 259 ASP C CA 1
ATOM 7596 C C . ASP C 1 259 ? 23.401 -29.212 -26.180 1.00 89.05 259 ASP C C 1
ATOM 7597 O O . ASP C 1 259 ? 24.260 -30.046 -25.897 1.00 80.44 259 ASP C O 1
ATOM 7602 N N . PRO C 1 260 ? 23.204 -28.791 -27.442 1.00 89.37 260 PRO C N 1
ATOM 7603 C CA . PRO C 1 260 ? 24.231 -29.189 -28.411 1.00 98.83 260 PRO C CA 1
ATOM 7604 C C . PRO C 1 260 ? 25.550 -28.433 -28.232 1.00 93.53 260 PRO C C 1
ATOM 7605 O O . PRO C 1 260 ? 26.602 -28.920 -28.648 1.00 93.43 260 PRO C O 1
ATOM 7609 N N . LEU C 1 261 ? 25.487 -27.259 -27.612 1.00 92.06 261 LEU C N 1
ATOM 7610 C CA . LEU C 1 261 ? 26.629 -26.347 -27.554 1.00 82.37 261 LEU C CA 1
ATOM 7611 C C . LEU C 1 261 ? 27.717 -26.738 -26.556 1.00 78.44 261 LEU C C 1
ATOM 7612 O O . LEU C 1 261 ? 28.816 -26.185 -26.587 1.00 85.53 261 LEU C O 1
ATOM 7617 N N . TYR C 1 262 ? 27.419 -27.681 -25.669 1.00 77.21 262 TYR C N 1
ATOM 7618 C CA . TYR C 1 262 ? 28.393 -28.088 -24.662 1.00 74.71 262 TYR C CA 1
ATOM 7619 C C . TYR C 1 262 ? 29.536 -28.882 -25.292 1.00 75.23 262 TYR C C 1
ATOM 7620 O O . TYR C 1 262 ? 30.642 -28.925 -24.754 1.00 74.71 262 TYR C O 1
ATOM 7629 N N . VAL C 1 263 ? 29.257 -29.510 -26.430 1.00 71.47 263 VAL C N 1
ATOM 7630 C CA . VAL C 1 263 ? 30.274 -30.243 -27.178 1.00 73.54 263 VAL C CA 1
ATOM 7631 C C . VAL C 1 263 ? 31.409 -29.325 -27.635 1.00 67.60 263 VAL C C 1
ATOM 7632 O O . VAL C 1 263 ? 31.177 -28.368 -28.373 1.00 68.70 263 VAL C O 1
ATOM 7636 N N . PRO C 1 264 ? 32.641 -29.619 -27.187 1.00 62.23 264 PRO C N 1
ATOM 7637 C CA . PRO C 1 264 ? 33.854 -28.848 -27.497 1.00 74.28 264 PRO C CA 1
ATOM 7638 C C . PRO C 1 264 ? 34.107 -28.676 -28.995 1.00 83.86 264 PRO C C 1
ATOM 7639 O O . PRO C 1 264 ? 34.424 -27.571 -29.438 1.00 84.61 264 PRO C O 1
ATOM 7643 N N . ASP C 1 265 ? 33.980 -29.757 -29.758 1.00 80.01 265 ASP C N 1
ATOM 7644 C CA . ASP C 1 265 ? 34.228 -29.711 -31.195 1.00 73.55 265 ASP C CA 1
ATOM 7645 C C . ASP C 1 265 ? 32.957 -30.065 -31.962 1.00 64.95 265 ASP C C 1
ATOM 7646 O O . ASP C 1 265 ? 32.772 -31.211 -32.369 1.00 68.90 265 ASP C O 1
ATOM 7651 N N . PRO C 1 266 ? 32.075 -29.072 -32.162 1.00 66.54 266 PRO C N 1
ATOM 7652 C CA . PRO C 1 266 ? 30.765 -29.280 -32.791 1.00 75.41 266 PRO C CA 1
ATOM 7653 C C . PRO C 1 266 ? 30.892 -29.752 -34.235 1.00 85.30 266 PRO C C 1
ATOM 7654 O O . PRO C 1 266 ? 31.801 -29.311 -34.940 1.00 86.12 266 PRO C O 1
ATOM 7658 N N . ASP C 1 267 ? 29.989 -30.629 -34.669 1.00 92.97 267 ASP C N 1
ATOM 7659 C CA . ASP C 1 267 ? 30.034 -31.161 -36.027 1.00 109.51 267 ASP C CA 1
ATOM 7660 C C . ASP C 1 267 ? 29.276 -30.207 -36.957 1.00 106.83 267 ASP C C 1
ATOM 7661 O O . ASP C 1 267 ? 28.260 -29.641 -36.558 1.00 95.57 267 ASP C O 1
ATOM 7666 N N . PRO C 1 268 ? 29.784 -30.006 -38.188 1.00 97.98 268 PRO C N 1
ATOM 7667 C CA . PRO C 1 268 ? 29.292 -29.017 -39.161 1.00 97.06 268 PRO C CA 1
ATOM 7668 C C . PRO C 1 268 ? 27.771 -28.983 -39.386 1.00 99.74 268 PRO C C 1
ATOM 7669 O O . PRO C 1 268 ? 27.246 -27.914 -39.697 1.00 93.82 268 PRO C O 1
ATOM 7673 N N . THR C 1 269 ? 27.083 -30.114 -39.264 1.00 101.47 269 THR C N 1
ATOM 7674 C CA . THR C 1 269 ? 25.641 -30.135 -39.494 1.00 110.50 269 THR C CA 1
ATOM 7675 C C . THR C 1 269 ? 24.924 -29.451 -38.329 1.00 105.56 269 THR C C 1
ATOM 7676 O O . THR C 1 269 ? 23.878 -28.821 -38.508 1.00 95.48 269 THR C O 1
ATOM 7680 N N . LYS C 1 270 ? 25.515 -29.541 -37.143 1.00 112.23 270 LYS C N 1
ATOM 7681 C CA . LYS C 1 270 ? 24.957 -28.881 -35.968 1.00 116.26 270 LYS C CA 1
ATOM 7682 C C . LYS C 1 270 ? 25.142 -27.366 -36.057 1.00 115.55 270 LYS C C 1
ATOM 7683 O O . LYS C 1 270 ? 24.170 -26.612 -36.097 1.00 110.86 270 LYS C O 1
ATOM 7685 N N . PHE C 1 271 ? 26.398 -26.930 -36.078 1.00 113.66 271 PHE C N 1
ATOM 7686 C CA . PHE C 1 271 ? 26.730 -25.507 -36.136 1.00 106.04 271 PHE C CA 1
ATOM 7687 C C . PHE C 1 271 ? 27.798 -25.205 -37.186 1.00 99.97 271 PHE C C 1
ATOM 7688 O O . PHE C 1 271 ? 28.993 -25.311 -36.913 1.00 73.79 271 PHE C O 1
ATOM 7696 N N . PRO C 1 272 ? 27.359 -24.837 -38.399 1.00 96.85 272 PRO C N 1
ATOM 7697 C CA . PRO C 1 272 ? 28.230 -24.623 -39.561 1.00 79.93 272 PRO C CA 1
ATOM 7698 C C . PRO C 1 272 ? 29.122 -23.392 -39.422 1.00 71.61 272 PRO C C 1
ATOM 7699 O O . PRO C 1 272 ? 28.840 -22.508 -38.612 1.00 75.63 272 PRO C O 1
ATOM 7703 N N . VAL C 1 273 ? 30.193 -23.347 -40.208 1.00 61.87 273 VAL C N 1
ATOM 7704 C CA . VAL C 1 273 ? 31.112 -22.215 -40.193 1.00 64.03 273 VAL C CA 1
ATOM 7705 C C . VAL C 1 273 ? 30.516 -21.005 -40.907 1.00 66.02 273 VAL C C 1
ATOM 7706 O O . VAL C 1 273 ? 30.108 -21.095 -42.064 1.00 66.04 273 VAL C O 1
ATOM 7710 N N . ASN C 1 274 ? 30.471 -19.876 -40.208 1.00 68.96 274 ASN C N 1
ATOM 7711 C CA . ASN C 1 274 ? 29.997 -18.629 -40.794 1.00 64.21 274 ASN C CA 1
ATOM 7712 C C . ASN C 1 274 ? 31.162 -17.828 -41.361 1.00 55.35 274 ASN C C 1
ATOM 7713 O O . ASN C 1 274 ? 32.008 -17.339 -40.613 1.00 65.05 274 ASN C O 1
ATOM 7718 N N . ARG C 1 275 ? 31.205 -17.689 -42.682 1.00 62.96 275 ARG C N 1
ATOM 7719 C CA . ARG C 1 275 ? 32.339 -17.037 -43.323 1.00 62.45 275 ARG C CA 1
ATOM 7720 C C . ARG C 1 275 ? 32.073 -15.553 -43.561 1.00 57.49 275 ARG C C 1
ATOM 7721 O O . ARG C 1 275 ? 32.894 -14.853 -44.153 1.00 58.74 275 ARG C O 1
ATOM 7729 N N . ASN C 1 276 ? 30.920 -15.082 -43.100 1.00 57.35 276 ASN C N 1
ATOM 7730 C CA . ASN C 1 276 ? 30.536 -13.685 -43.275 1.00 58.05 276 ASN C CA 1
ATOM 7731 C C . ASN C 1 276 ? 30.750 -12.797 -42.048 1.00 61.26 276 ASN C C 1
ATOM 7732 O O . ASN C 1 276 ? 30.345 -11.635 -42.048 1.00 66.53 276 ASN C O 1
ATOM 7737 N N . LEU C 1 277 ? 31.379 -13.335 -41.006 1.00 59.28 277 LEU C N 1
ATOM 7738 C CA . LEU C 1 277 ? 31.529 -12.590 -39.758 1.00 49.99 277 LEU C CA 1
ATOM 7739 C C . LEU C 1 277 ? 32.502 -11.427 -39.907 1.00 44.75 277 LEU C C 1
ATOM 7740 O O . LEU C 1 277 ? 33.656 -11.612 -40.295 1.00 43.83 277 LEU C O 1
ATOM 7745 N N . THR C 1 278 ? 32.026 -10.226 -39.595 1.00 38.95 278 THR C N 1
ATOM 7746 C CA . THR C 1 278 ? 32.876 -9.044 -39.599 1.00 38.12 278 THR C CA 1
ATOM 7747 C C . THR C 1 278 ? 33.397 -8.804 -38.192 1.00 43.56 278 THR C C 1
ATOM 7748 O O . THR C 1 278 ? 34.226 -7.928 -37.958 1.00 47.26 278 THR C O 1
ATOM 7752 N N . ARG C 1 279 ? 32.883 -9.588 -37.253 1.00 49.40 279 ARG C N 1
ATOM 7753 C CA . ARG C 1 279 ? 33.178 -9.410 -35.839 1.00 41.13 279 ARG C CA 1
ATOM 7754 C C . ARG C 1 279 ? 33.157 -10.759 -35.124 1.00 43.07 279 ARG C C 1
ATOM 7755 O O . ARG C 1 279 ? 32.245 -11.559 -35.334 1.00 58.96 279 ARG C O 1
ATOM 7763 N N . LYS C 1 280 ? 34.167 -11.021 -34.298 1.00 43.27 280 LYS C N 1
ATOM 7764 C CA . LYS C 1 280 ? 34.209 -12.275 -33.550 1.00 42.60 280 LYS C CA 1
ATOM 7765 C C . LYS C 1 280 ? 34.839 -12.139 -32.165 1.00 42.19 280 LYS C C 1
ATOM 7766 O O . LYS C 1 280 ? 35.761 -11.348 -31.960 1.00 34.43 280 LYS C O 1
ATOM 7772 N N . ALA C 1 281 ? 34.333 -12.931 -31.224 1.00 55.39 281 ALA C N 1
ATOM 7773 C CA . ALA C 1 281 ? 34.833 -12.937 -29.855 1.00 44.96 281 ALA C CA 1
ATOM 7774 C C . ALA C 1 281 ? 34.783 -14.340 -29.256 1.00 50.34 281 ALA C C 1
ATOM 7775 O O . ALA C 1 281 ? 33.809 -15.068 -29.446 1.00 62.15 281 ALA C O 1
ATOM 7777 N N . GLY C 1 282 ? 35.835 -14.716 -28.535 1.00 44.40 282 GLY C N 1
ATOM 7778 C CA . GLY C 1 282 ? 35.869 -15.996 -27.851 1.00 39.46 282 GLY C CA 1
ATOM 7779 C C . GLY C 1 282 ? 37.187 -16.253 -27.146 1.00 43.34 282 GLY C C 1
ATOM 7780 O O . GLY C 1 282 ? 38.125 -15.464 -27.260 1.00 44.25 282 GLY C O 1
ATOM 7781 N N . TYR C 1 283 ? 37.260 -17.361 -26.414 1.00 40.63 283 TYR C N 1
ATOM 7782 C CA . TYR C 1 283 ? 38.477 -17.715 -25.691 1.00 37.20 283 TYR C CA 1
ATOM 7783 C C . TYR C 1 283 ? 39.469 -18.470 -26.570 1.00 45.00 283 TYR C C 1
ATOM 7784 O O . TYR C 1 283 ? 39.090 -19.346 -27.348 1.00 54.02 283 TYR C O 1
ATOM 7793 N N . LEU C 1 284 ? 40.745 -18.125 -26.431 1.00 43.35 284 LEU C N 1
ATOM 7794 C CA . LEU C 1 284 ? 41.817 -18.786 -27.165 1.00 47.34 284 LEU C CA 1
ATOM 7795 C C . LEU C 1 284 ? 43.023 -18.989 -26.258 1.00 58.79 284 LEU C C 1
ATOM 7796 O O . LEU C 1 284 ? 43.187 -18.282 -25.264 1.00 46.31 284 LEU C O 1
ATOM 7801 N N . ASN C 1 285 ? 43.871 -19.950 -26.606 1.00 55.60 285 ASN C N 1
ATOM 7802 C CA . ASN C 1 285 ? 45.113 -20.156 -25.876 1.00 52.54 285 ASN C CA 1
ATOM 7803 C C . ASN C 1 285 ? 46.278 -19.568 -26.657 1.00 57.06 285 ASN C C 1
ATOM 7804 O O . ASN C 1 285 ? 46.352 -19.704 -27.878 1.00 64.19 285 ASN C O 1
ATOM 7809 N N . ALA C 1 286 ? 47.191 -18.918 -25.946 1.00 47.19 286 ALA C N 1
ATOM 7810 C CA . ALA C 1 286 ? 48.295 -18.212 -26.580 1.00 58.18 286 ALA C CA 1
ATOM 7811 C C . ALA C 1 286 ? 49.635 -18.714 -26.073 1.00 68.30 286 ALA C C 1
ATOM 7812 O O . ALA C 1 286 ? 49.857 -18.801 -24.867 1.00 75.89 286 ALA C O 1
ATOM 7814 N N . ARG C 1 287 ? 50.535 -19.031 -26.998 1.00 70.84 287 ARG C N 1
ATOM 7815 C CA . ARG C 1 287 ? 51.855 -19.512 -26.620 1.00 72.79 287 ARG C CA 1
ATOM 7816 C C . ARG C 1 287 ? 52.728 -18.330 -26.226 1.00 79.46 287 ARG C C 1
ATOM 7817 O O . ARG C 1 287 ? 52.952 -17.415 -27.018 1.00 78.58 287 ARG C O 1
ATOM 7819 N N . ASN C 1 288 ? 53.226 -18.367 -24.994 1.00 86.65 288 ASN C N 1
ATOM 7820 C CA . ASN C 1 288 ? 54.072 -17.305 -24.465 1.00 86.88 288 ASN C CA 1
ATOM 7821 C C . ASN C 1 288 ? 55.308 -17.860 -23.768 1.00 80.46 288 ASN C C 1
ATOM 7822 O O . ASN C 1 288 ? 56.099 -17.110 -23.199 1.00 91.67 288 ASN C O 1
ATOM 7827 N N . SER C 1 295 ? 57.877 -20.736 -21.668 1.00 83.78 295 SER C N 1
ATOM 7828 C CA . SER C 1 295 ? 56.942 -20.990 -22.757 1.00 105.88 295 SER C CA 1
ATOM 7829 C C . SER C 1 295 ? 55.658 -21.647 -22.266 1.00 106.53 295 SER C C 1
ATOM 7830 O O . SER C 1 295 ? 55.521 -22.870 -22.309 1.00 95.71 295 SER C O 1
ATOM 7833 N N . THR C 1 296 ? 54.716 -20.827 -21.811 1.00 99.63 296 THR C N 1
ATOM 7834 C CA . THR C 1 296 ? 53.431 -21.327 -21.344 1.00 90.04 296 THR C CA 1
ATOM 7835 C C . THR C 1 296 ? 52.322 -21.051 -22.354 1.00 83.01 296 THR C C 1
ATOM 7836 O O . THR C 1 296 ? 52.548 -20.406 -23.377 1.00 83.88 296 THR C O 1
ATOM 7840 N N . TRP C 1 297 ? 51.122 -21.534 -22.046 1.00 83.69 297 TRP C N 1
ATOM 7841 C CA . TRP C 1 297 ? 49.940 -21.266 -22.857 1.00 70.36 297 TRP C CA 1
ATOM 7842 C C . TRP C 1 297 ? 48.827 -20.700 -21.987 1.00 78.61 297 TRP C C 1
ATOM 7843 O O . TRP C 1 297 ? 48.269 -21.403 -21.144 1.00 85.46 297 TRP C O 1
ATOM 7854 N N . ASP C 1 298 ? 48.508 -19.427 -22.193 1.00 74.13 298 ASP C N 1
ATOM 7855 C CA . ASP C 1 298 ? 47.524 -18.746 -21.363 1.00 79.27 298 ASP C CA 1
ATOM 7856 C C . ASP C 1 298 ? 46.179 -18.602 -22.063 1.00 64.79 298 ASP C C 1
ATOM 7857 O O . ASP C 1 298 ? 46.101 -18.100 -23.184 1.00 53.86 298 ASP C O 1
ATOM 7862 N N . ARG C 1 299 ? 45.121 -19.046 -21.394 1.00 70.99 299 ARG C N 1
ATOM 7863 C CA . ARG C 1 299 ? 43.772 -18.864 -21.905 1.00 54.52 299 ARG C CA 1
ATOM 7864 C C . ARG C 1 299 ? 43.284 -17.451 -21.614 1.00 49.85 299 ARG C C 1
ATOM 7865 O O . ARG C 1 299 ? 43.278 -17.010 -20.465 1.00 72.00 299 ARG C O 1
ATOM 7873 N N . GLN C 1 300 ? 42.876 -16.745 -22.661 1.00 48.76 300 GLN C N 1
ATOM 7874 C CA . GLN C 1 300 ? 42.343 -15.396 -22.523 1.00 50.94 300 GLN C CA 1
ATOM 7875 C C . GLN C 1 300 ? 41.190 -15.206 -23.495 1.00 45.70 300 GLN C C 1
ATOM 7876 O O . GLN C 1 300 ? 41.042 -15.967 -24.450 1.00 51.89 300 GLN C O 1
ATOM 7882 N N . PHE C 1 301 ? 40.372 -14.190 -23.251 1.00 47.23 301 PHE C N 1
ATOM 7883 C CA . PHE C 1 301 ? 39.252 -13.900 -24.134 1.00 45.38 301 PHE C CA 1
ATOM 7884 C C . PHE C 1 301 ? 39.670 -12.926 -25.225 1.00 46.38 301 PHE C C 1
ATOM 7885 O O . PHE C 1 301 ? 40.006 -11.776 -24.948 1.00 45.47 301 PHE C O 1
ATOM 7893 N N . TYR C 1 302 ? 39.639 -13.392 -26.468 1.00 45.51 302 TYR C N 1
ATOM 7894 C CA . TYR C 1 302 ? 39.996 -12.550 -27.600 1.00 44.99 302 TYR C CA 1
ATOM 7895 C C . TYR C 1 302 ? 38.743 -12.031 -28.287 1.00 46.12 302 TYR C C 1
ATOM 7896 O O . TYR C 1 302 ? 37.751 -12.747 -28.416 1.00 47.29 302 TYR C O 1
ATOM 7905 N N . PHE C 1 303 ? 38.794 -10.779 -28.724 1.00 40.01 303 PHE C N 1
ATOM 7906 C CA . PHE C 1 303 ? 37.680 -10.184 -29.445 1.00 42.72 303 PHE C CA 1
ATOM 7907 C C . PHE C 1 303 ? 38.166 -9.096 -30.389 1.00 46.44 303 PHE C C 1
ATOM 7908 O O . PHE C 1 303 ? 39.126 -8.384 -30.092 1.00 38.38 303 PHE C O 1
ATOM 7916 N N . THR C 1 304 ? 37.497 -8.977 -31.530 1.00 57.14 304 THR C N 1
ATOM 7917 C CA . THR C 1 304 ? 37.825 -7.940 -32.494 1.00 52.20 304 THR C CA 1
ATOM 7918 C C . THR C 1 304 ? 37.104 -6.657 -32.126 1.00 58.08 304 THR C C 1
ATOM 7919 O O . THR C 1 304 ? 35.915 -6.671 -31.809 1.00 73.73 304 THR C O 1
ATOM 7923 N N . GLN C 1 305 ? 37.827 -5.546 -32.164 1.00 47.27 305 GLN C N 1
ATOM 7924 C CA . GLN C 1 305 ? 37.211 -4.255 -31.931 1.00 46.20 305 GLN C CA 1
ATOM 7925 C C . GLN C 1 305 ? 37.780 -3.277 -32.945 1.00 54.41 305 GLN C C 1
ATOM 7926 O O . GLN C 1 305 ? 38.971 -2.967 -32.916 1.00 55.59 305 GLN C O 1
ATOM 7932 N N . GLY C 1 306 ? 36.926 -2.780 -33.833 1.00 48.72 306 GLY C N 1
ATOM 7933 C CA . GLY C 1 306 ? 37.402 -2.008 -34.963 1.00 49.09 306 GLY C CA 1
ATOM 7934 C C . GLY C 1 306 ? 38.329 -2.869 -35.800 1.00 64.20 306 GLY C C 1
ATOM 7935 O O . GLY C 1 306 ? 37.965 -3.972 -36.215 1.00 60.54 306 GLY C O 1
ATOM 7936 N N . GLY C 1 307 ? 39.536 -2.367 -36.038 1.00 39.76 307 GLY C N 1
ATOM 7937 C CA . GLY C 1 307 ? 40.530 -3.092 -36.807 1.00 50.43 307 GLY C CA 1
ATOM 7938 C C . GLY C 1 307 ? 41.580 -3.729 -35.918 1.00 52.25 307 GLY C C 1
ATOM 7939 O O . GLY C 1 307 ? 42.688 -4.025 -36.363 1.00 57.91 307 GLY C O 1
ATOM 7940 N N . ASN C 1 308 ? 41.229 -3.939 -34.653 1.00 55.86 308 ASN C N 1
ATOM 7941 C CA . ASN C 1 308 ? 42.161 -4.508 -33.688 1.00 51.30 308 ASN C CA 1
ATOM 7942 C C . ASN C 1 308 ? 41.698 -5.838 -33.113 1.00 47.29 308 ASN C C 1
ATOM 7943 O O . ASN C 1 308 ? 40.504 -6.065 -32.919 1.00 57.71 308 ASN C O 1
ATOM 7948 N N . LEU C 1 309 ? 42.656 -6.714 -32.836 1.00 51.48 309 LEU C N 1
ATOM 7949 C CA . LEU C 1 309 ? 42.382 -7.910 -32.059 1.00 49.38 309 LEU C CA 1
ATOM 7950 C C . LEU C 1 309 ? 42.767 -7.622 -30.618 1.00 41.99 309 LEU C C 1
ATOM 7951 O O . LEU C 1 309 ? 43.943 -7.403 -30.307 1.00 42.05 309 LEU C O 1
ATOM 7956 N N . MET C 1 310 ? 41.756 -7.605 -29.757 1.00 46.43 310 MET C N 1
ATOM 7957 C CA . MET C 1 310 ? 41.916 -7.291 -28.345 1.00 55.57 310 MET C CA 1
ATOM 7958 C C . MET C 1 310 ? 41.802 -8.565 -27.523 1.00 47.27 310 MET C C 1
ATOM 7959 O O . MET C 1 310 ? 41.091 -9.492 -27.908 1.00 41.09 310 MET C O 1
ATOM 7964 N N . SER C 1 311 ? 42.495 -8.614 -26.392 1.00 38.65 311 SER C N 1
ATOM 7965 C CA . SER C 1 311 ? 42.367 -9.758 -25.503 1.00 44.49 311 SER C CA 1
ATOM 7966 C C . SER C 1 311 ? 42.264 -9.328 -24.048 1.00 49.16 311 SER C C 1
ATOM 7967 O O . SER C 1 311 ? 42.817 -8.304 -23.648 1.00 52.11 311 SER C O 1
ATOM 7970 N N . GLN C 1 312 ? 41.549 -10.123 -23.261 1.00 54.26 312 GLN C N 1
ATOM 7971 C CA . GLN C 1 312 ? 41.390 -9.851 -21.841 1.00 50.78 312 GLN C CA 1
ATOM 7972 C C . GLN C 1 312 ? 41.385 -11.157 -21.061 1.00 46.65 312 GLN C C 1
ATOM 7973 O O . GLN C 1 312 ? 40.584 -12.051 -21.335 1.00 37.09 312 GLN C O 1
ATOM 7979 N N . ALA C 1 313 ? 42.284 -11.263 -20.089 1.00 58.88 313 ALA C N 1
ATOM 7980 C CA . ALA C 1 313 ? 42.306 -12.411 -19.192 1.00 62.25 313 ALA C CA 1
ATOM 7981 C C . ALA C 1 313 ? 41.069 -12.401 -18.304 1.00 60.77 313 ALA C C 1
ATOM 7982 O O . ALA C 1 313 ? 40.665 -11.347 -17.814 1.00 50.41 313 ALA C O 1
ATOM 7984 N N . ARG C 1 314 ? 40.463 -13.565 -18.097 1.00 59.85 314 ARG C N 1
ATOM 7985 C CA . ARG C 1 314 ? 39.314 -13.641 -17.205 1.00 61.80 314 ARG C CA 1
ATOM 7986 C C . ARG C 1 314 ? 39.737 -13.349 -15.773 1.00 79.49 314 ARG C C 1
ATOM 7987 O O . ARG C 1 314 ? 40.709 -13.916 -15.274 1.00 77.92 314 ARG C O 1
ATOM 7995 N N . GLY C 1 315 ? 39.006 -12.454 -15.118 1.00 83.59 315 GLY C N 1
ATOM 7996 C CA . GLY C 1 315 ? 39.349 -12.033 -13.774 1.00 90.34 315 GLY C CA 1
ATOM 7997 C C . GLY C 1 315 ? 40.408 -10.948 -13.742 1.00 80.54 315 GLY C C 1
ATOM 7998 O O . GLY C 1 315 ? 41.112 -10.800 -12.745 1.00 97.82 315 GLY C O 1
ATOM 7999 N N . ASP C 1 316 ? 40.478 -10.155 -14.808 1.00 71.24 316 ASP C N 1
ATOM 8000 C CA . ASP C 1 316 ? 41.298 -8.943 -14.838 1.00 90.72 316 ASP C CA 1
ATOM 8001 C C . ASP C 1 316 ? 40.434 -7.751 -15.233 1.00 91.96 316 ASP C C 1
ATOM 8002 O O . ASP C 1 316 ? 39.315 -7.921 -15.712 1.00 86.60 316 ASP C O 1
ATOM 8007 N N . VAL C 1 317 ? 40.953 -6.546 -15.018 1.00 102.89 317 VAL C N 1
ATOM 8008 C CA . VAL C 1 317 ? 40.105 -5.355 -14.985 1.00 106.92 317 VAL C CA 1
ATOM 8009 C C . VAL C 1 317 ? 39.806 -4.724 -16.341 1.00 110.39 317 VAL C C 1
ATOM 8010 O O . VAL C 1 317 ? 38.785 -4.054 -16.506 1.00 115.68 317 VAL C O 1
ATOM 8014 N N . ALA C 1 318 ? 40.680 -4.951 -17.314 1.00 98.35 318 ALA C N 1
ATOM 8015 C CA . ALA C 1 318 ? 40.479 -4.412 -18.651 1.00 95.22 318 ALA C CA 1
ATOM 8016 C C . ALA C 1 318 ? 41.216 -5.239 -19.689 1.00 101.52 318 ALA C C 1
ATOM 8017 O O . ALA C 1 318 ? 42.089 -6.039 -19.353 1.00 95.74 318 ALA C O 1
ATOM 8019 N N . GLY C 1 319 ? 40.857 -5.043 -20.952 1.00 96.16 319 GLY C N 1
ATOM 8020 C CA . GLY C 1 319 ? 41.490 -5.762 -22.038 1.00 90.60 319 GLY C CA 1
ATOM 8021 C C . GLY C 1 319 ? 42.801 -5.111 -22.434 1.00 89.10 319 GLY C C 1
ATOM 8022 O O . GLY C 1 319 ? 43.343 -4.280 -21.702 1.00 95.97 319 GLY C O 1
ATOM 8023 N N . GLY C 1 320 ? 43.316 -5.494 -23.596 1.00 76.50 320 GLY C N 1
ATOM 8024 C CA . GLY C 1 320 ? 44.562 -4.944 -24.095 1.00 77.03 320 GLY C CA 1
ATOM 8025 C C . GLY C 1 320 ? 44.734 -5.225 -25.572 1.00 71.62 320 GLY C C 1
ATOM 8026 O O . GLY C 1 320 ? 44.148 -6.169 -26.105 1.00 59.18 320 GLY C O 1
ATOM 8027 N N . LEU C 1 321 ? 45.534 -4.402 -26.241 1.00 66.87 321 LEU C N 1
ATOM 8028 C CA . LEU C 1 321 ? 45.801 -4.609 -27.655 1.00 58.23 321 LEU C CA 1
ATOM 8029 C C . LEU C 1 321 ? 46.642 -5.868 -27.820 1.00 64.31 321 LEU C C 1
ATOM 8030 O O . LEU C 1 321 ? 47.728 -5.982 -27.251 1.00 77.56 321 LEU C O 1
ATOM 8035 N N . ALA C 1 322 ? 46.132 -6.810 -28.604 1.00 56.97 322 ALA C N 1
ATOM 8036 C CA . ALA C 1 322 ? 46.870 -8.020 -28.930 1.00 60.70 322 ALA C CA 1
ATOM 8037 C C . ALA C 1 322 ? 47.539 -7.819 -30.279 1.00 65.81 322 ALA C C 1
ATOM 8038 O O . ALA C 1 322 ? 48.763 -7.888 -30.391 1.00 62.12 322 ALA C O 1
ATOM 8040 N N . MET C 1 323 ? 46.733 -7.567 -31.305 1.00 53.84 323 MET C N 1
ATOM 8041 C CA . MET C 1 323 ? 47.283 -7.338 -32.639 1.00 58.53 323 MET C CA 1
ATOM 8042 C C . MET C 1 323 ? 46.559 -6.237 -33.396 1.00 56.97 323 MET C C 1
ATOM 8043 O O . MET C 1 323 ? 45.410 -5.922 -33.099 1.00 55.09 323 MET C O 1
ATOM 8048 N N . ASP C 1 324 ? 47.245 -5.638 -34.364 1.00 59.72 324 ASP C N 1
ATOM 8049 C CA . ASP C 1 324 ? 46.580 -4.729 -35.283 1.00 56.09 324 ASP C CA 1
ATOM 8050 C C . ASP C 1 324 ? 46.326 -5.493 -36.577 1.00 61.05 324 ASP C C 1
ATOM 8051 O O . ASP C 1 324 ? 47.238 -5.726 -37.371 1.00 73.63 324 ASP C O 1
ATOM 8056 N N . ILE C 1 325 ? 45.071 -5.877 -36.776 1.00 52.06 325 ILE C N 1
ATOM 8057 C CA . ILE C 1 325 ? 44.702 -6.773 -37.866 1.00 49.55 325 ILE C CA 1
ATOM 8058 C C . ILE C 1 325 ? 44.105 -6.085 -39.092 1.00 46.23 325 ILE C C 1
ATOM 8059 O O . ILE C 1 325 ? 43.586 -6.762 -39.974 1.00 62.11 325 ILE C O 1
ATOM 8064 N N . ASP C 1 326 ? 44.154 -4.757 -39.157 1.00 44.72 326 ASP C N 1
ATOM 8065 C CA . ASP C 1 326 ? 43.457 -4.064 -40.238 1.00 73.14 326 ASP C CA 1
ATOM 8066 C C . ASP C 1 326 ? 44.221 -4.187 -41.555 1.00 68.54 326 ASP C C 1
ATOM 8067 O O . ASP C 1 326 ? 43.644 -4.034 -42.631 1.00 63.08 326 ASP C O 1
ATOM 8072 N N . ASN C 1 327 ? 45.518 -4.464 -41.466 1.00 73.04 327 ASN C N 1
ATOM 8073 C CA . ASN C 1 327 ? 46.291 -4.857 -42.638 1.00 57.77 327 ASN C CA 1
ATOM 8074 C C . ASN C 1 327 ? 47.187 -6.034 -42.270 1.00 57.52 327 ASN C C 1
ATOM 8075 O O . ASN C 1 327 ? 48.191 -5.857 -41.579 1.00 67.71 327 ASN C O 1
ATOM 8080 N N . CYS C 1 328 ? 46.839 -7.225 -42.752 1.00 49.60 328 CYS C N 1
ATOM 8081 C CA . CYS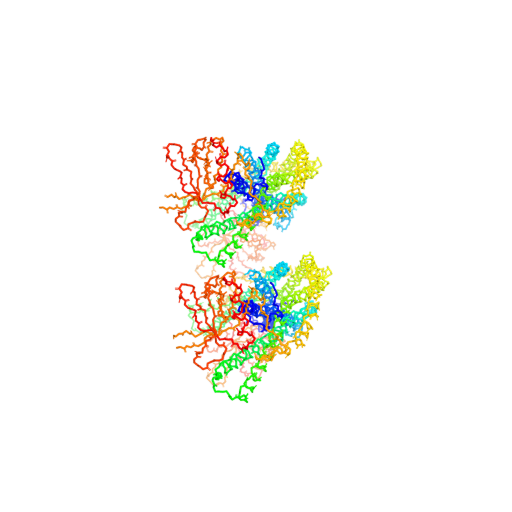 C 1 328 ? 47.575 -8.431 -42.380 1.00 42.46 328 CYS C CA 1
ATOM 8082 C C . CYS C 1 328 ? 47.191 -9.669 -43.186 1.00 45.23 328 CYS C C 1
ATOM 8083 O O . CYS C 1 328 ? 46.331 -9.623 -44.066 1.00 65.40 328 CYS C O 1
ATOM 8086 N N . SER C 1 329 ? 47.851 -10.775 -42.859 1.00 36.50 329 SER C N 1
ATOM 8087 C CA . SER C 1 329 ? 47.492 -12.098 -43.355 1.00 51.11 329 SER C CA 1
ATOM 8088 C C . SER C 1 329 ? 47.407 -13.034 -42.154 1.00 46.04 329 SER C C 1
ATOM 8089 O O . SER C 1 329 ? 47.923 -12.714 -41.090 1.00 49.46 329 SER C O 1
ATOM 8092 N N . VAL C 1 330 ? 46.746 -14.175 -42.309 1.00 51.43 330 VAL C N 1
ATOM 8093 C CA . VAL C 1 330 ? 46.607 -15.113 -41.197 1.00 46.05 330 VAL C CA 1
ATOM 8094 C C . VAL C 1 330 ? 46.573 -16.547 -41.716 1.00 53.78 330 VAL C C 1
ATOM 8095 O O . VAL C 1 330 ? 45.948 -16.824 -42.740 1.00 64.23 330 VAL C O 1
ATOM 8099 N N . MET C 1 331 ? 47.247 -17.463 -41.022 1.00 55.19 331 MET C N 1
ATOM 8100 C CA . MET C 1 331 ? 47.266 -18.849 -41.485 1.00 69.51 331 MET C CA 1
ATOM 8101 C C . MET C 1 331 ? 47.284 -19.871 -40.354 1.00 57.64 331 MET C C 1
ATOM 8102 O O . MET C 1 331 ? 47.702 -19.572 -39.238 1.00 48.91 331 MET C O 1
ATOM 8107 N N . ALA C 1 332 ? 46.821 -21.080 -40.657 1.00 55.97 332 ALA C N 1
ATOM 8108 C CA . ALA C 1 332 ? 46.908 -22.189 -39.718 1.00 54.06 332 ALA C CA 1
ATOM 8109 C C . ALA C 1 332 ? 48.364 -22.580 -39.501 1.00 51.73 332 ALA C C 1
ATOM 8110 O O . ALA C 1 332 ? 49.158 -22.601 -40.441 1.00 59.42 332 ALA C O 1
ATOM 8112 N N . VAL C 1 333 ? 48.707 -22.889 -38.257 1.00 62.77 333 VAL C N 1
ATOM 8113 C CA . VAL C 1 333 ? 50.083 -23.201 -37.897 1.00 46.87 333 VAL C CA 1
ATOM 8114 C C . VAL C 1 333 ? 50.113 -24.410 -36.971 1.00 70.27 333 VAL C C 1
ATOM 8115 O O . VAL C 1 333 ? 49.250 -24.556 -36.113 1.00 78.64 333 VAL C O 1
ATOM 8119 N N . ASP C 1 334 ? 51.089 -25.291 -37.156 1.00 80.65 334 ASP C N 1
ATOM 8120 C CA . ASP C 1 334 ? 51.312 -26.369 -36.200 1.00 81.09 334 ASP C CA 1
ATOM 8121 C C . ASP C 1 334 ? 52.413 -25.979 -35.222 1.00 56.57 334 ASP C C 1
ATOM 8122 O O . ASP C 1 334 ? 53.526 -25.664 -35.631 1.00 62.27 334 ASP C O 1
ATOM 8127 N N . CYS C 1 335 ? 52.095 -25.992 -33.932 1.00 74.70 335 CYS C N 1
ATOM 8128 C CA . CYS C 1 335 ? 53.068 -25.660 -32.899 1.00 86.12 335 CYS C CA 1
ATOM 8129 C C . CYS C 1 335 ? 52.884 -26.516 -31.650 1.00 86.81 335 CYS C C 1
ATOM 8130 O O . CYS C 1 335 ? 51.773 -26.618 -31.146 1.00 84.37 335 CYS C O 1
ATOM 8133 N N . GLU C 1 336 ? 53.960 -27.135 -31.164 1.00 89.66 336 GLU C N 1
ATOM 8134 C CA . GLU C 1 336 ? 53.934 -27.839 -29.877 1.00 81.30 336 GLU C CA 1
ATOM 8135 C C . GLU C 1 336 ? 52.847 -28.908 -29.710 1.00 100.61 336 GLU C C 1
ATOM 8136 O O . GLU C 1 336 ? 52.178 -28.924 -28.661 1.00 113.01 336 GLU C O 1
ATOM 8142 N N . ASP C 1 337 ? 52.666 -29.763 -30.722 1.00 96.94 337 ASP C N 1
ATOM 8143 C CA . ASP C 1 337 ? 51.691 -30.864 -30.691 1.00 102.71 337 ASP C CA 1
ATOM 8144 C C . ASP C 1 337 ? 50.247 -30.374 -30.747 1.00 101.22 337 ASP C C 1
ATOM 8145 O O . ASP C 1 337 ? 49.327 -31.184 -30.907 1.00 99.61 337 ASP C O 1
ATOM 8150 N N . ARG C 1 338 ? 50.047 -29.060 -30.706 1.00 87.36 338 ARG C N 1
ATOM 8151 C CA . ARG C 1 338 ? 48.729 -28.545 -30.369 1.00 72.93 338 ARG C CA 1
ATOM 8152 C C . ARG C 1 338 ? 47.755 -28.538 -31.544 1.00 73.32 338 ARG C C 1
ATOM 8153 O O . ARG C 1 338 ? 48.153 -28.397 -32.700 1.00 87.15 338 ARG C O 1
ATOM 8161 N N . ARG C 1 339 ? 46.474 -28.691 -31.213 1.00 69.06 339 ARG C N 1
ATOM 8162 C CA . ARG C 1 339 ? 45.393 -28.779 -32.188 1.00 53.33 339 ARG C CA 1
ATOM 8163 C C . ARG C 1 339 ? 44.759 -27.416 -32.438 1.00 65.82 339 ARG C C 1
ATOM 8164 O O . ARG C 1 339 ? 44.534 -26.653 -31.502 1.00 70.09 339 ARG C O 1
ATOM 8172 N N . TYR C 1 340 ? 44.482 -27.123 -33.706 1.00 77.12 340 TYR C N 1
ATOM 8173 C CA . TYR C 1 340 ? 43.792 -25.900 -34.117 1.00 68.33 340 TYR C CA 1
ATOM 8174 C C . TYR C 1 340 ? 44.562 -24.629 -33.779 1.00 61.43 340 TYR C C 1
ATOM 8175 O O . TYR C 1 340 ? 43.982 -23.658 -33.294 1.00 60.14 340 TYR C O 1
ATOM 8184 N N . CYS C 1 341 ? 45.865 -24.634 -34.036 1.00 56.96 341 CYS C N 1
ATOM 8185 C CA . CYS C 1 341 ? 46.665 -23.428 -33.867 1.00 57.39 341 CYS C CA 1
ATOM 8186 C C . CYS C 1 341 ? 46.718 -22.612 -35.152 1.00 64.84 341 CYS C C 1
ATOM 8187 O O . CYS C 1 341 ? 46.741 -23.161 -36.254 1.00 57.35 341 CYS C O 1
ATOM 8190 N N . PHE C 1 342 ? 46.730 -21.293 -34.996 1.00 56.78 342 PHE C N 1
ATOM 8191 C CA . PHE C 1 342 ? 46.881 -20.384 -36.121 1.00 47.08 342 PHE C CA 1
ATOM 8192 C C . PHE C 1 342 ? 47.658 -19.151 -35.682 1.00 46.84 342 PHE C C 1
ATOM 8193 O O . PHE C 1 342 ? 47.796 -18.887 -34.489 1.00 52.66 342 PHE C O 1
ATOM 8201 N N . GLN C 1 343 ? 48.164 -18.399 -36.651 1.00 49.42 343 GLN C N 1
ATOM 8202 C CA . GLN C 1 343 ? 48.964 -17.224 -36.350 1.00 50.02 343 GLN C CA 1
ATOM 8203 C C . GLN C 1 343 ? 48.685 -16.102 -37.346 1.00 42.59 343 GLN C C 1
ATOM 8204 O O . GLN C 1 343 ? 48.349 -16.348 -38.514 1.00 54.38 343 GLN C O 1
ATOM 8210 N N . ILE C 1 344 ? 48.810 -14.871 -36.860 1.00 43.73 344 ILE C N 1
ATOM 8211 C CA . ILE C 1 344 ? 48.603 -13.683 -37.669 1.00 37.87 344 ILE C CA 1
ATOM 8212 C C . ILE C 1 344 ? 49.950 -13.053 -37.995 1.00 55.88 344 ILE C C 1
ATOM 8213 O O . ILE C 1 344 ? 50.869 -13.073 -37.177 1.00 65.51 344 ILE C O 1
ATOM 8218 N N . THR C 1 345 ? 50.056 -12.486 -39.190 1.00 51.75 345 THR C N 1
ATOM 8219 C CA . THR C 1 345 ? 51.270 -11.820 -39.626 1.00 48.42 345 THR C CA 1
ATOM 8220 C C . THR C 1 345 ? 50.929 -10.465 -40.227 1.00 40.46 345 THR C C 1
ATOM 8221 O O . THR C 1 345 ? 50.227 -10.381 -41.234 1.00 41.82 345 THR C O 1
ATOM 8225 N N . SER C 1 346 ? 51.417 -9.405 -39.592 1.00 46.18 346 SER C N 1
ATOM 8226 C CA . SER C 1 346 ? 51.270 -8.057 -40.122 1.00 45.09 346 SER C CA 1
ATOM 8227 C C . SER C 1 346 ? 52.016 -7.932 -41.443 1.00 56.84 346 SER C C 1
ATOM 8228 O O . SER C 1 346 ? 52.918 -8.719 -41.728 1.00 60.14 346 SER C O 1
ATOM 8231 N N . PHE C 1 347 ? 51.636 -6.950 -42.254 1.00 56.75 347 PHE C N 1
ATOM 8232 C CA . PHE C 1 347 ? 52.362 -6.675 -43.490 1.00 54.24 347 PHE C CA 1
ATOM 8233 C C . PHE C 1 347 ? 53.762 -6.165 -43.152 1.00 52.43 347 PHE C C 1
ATOM 8234 O O . PHE C 1 347 ? 54.651 -6.145 -44.003 1.00 56.97 347 PHE C O 1
ATOM 8242 N N . ASP C 1 348 ? 53.940 -5.751 -41.900 1.00 52.54 348 ASP C N 1
ATOM 8243 C CA . ASP C 1 348 ? 55.250 -5.413 -41.356 1.00 52.28 348 ASP C CA 1
ATOM 8244 C C . ASP C 1 348 ? 56.153 -6.638 -41.304 1.00 50.41 348 ASP C C 1
ATOM 8245 O O . ASP C 1 348 ? 57.367 -6.540 -41.486 1.00 54.33 348 ASP C O 1
ATOM 8250 N N . GLY C 1 349 ? 55.545 -7.791 -41.047 1.00 39.82 349 GLY C N 1
ATOM 8251 C CA . GLY C 1 349 ? 56.286 -9.005 -40.764 1.00 47.86 349 GLY C CA 1
ATOM 8252 C C . GLY C 1 349 ? 56.140 -9.365 -39.299 1.00 52.79 349 GLY C C 1
ATOM 8253 O O . GLY C 1 349 ? 56.528 -10.452 -38.868 1.00 50.13 349 GLY C O 1
ATOM 8254 N N . LYS C 1 350 ? 55.580 -8.436 -38.530 1.00 56.66 350 LYS C N 1
ATOM 8255 C CA . LYS C 1 350 ? 55.313 -8.657 -37.115 1.00 47.21 350 LYS C CA 1
ATOM 8256 C C . LYS C 1 350 ? 54.276 -9.761 -36.933 1.00 53.42 350 LYS C C 1
ATOM 8257 O O . LYS C 1 350 ? 53.213 -9.732 -37.553 1.00 59.09 350 LYS C O 1
ATOM 8263 N N . LYS C 1 351 ? 54.589 -10.733 -36.082 1.00 54.66 351 LYS C N 1
ATOM 8264 C CA . LYS C 1 351 ? 53.698 -11.866 -35.859 1.00 55.65 351 LYS C CA 1
ATOM 8265 C C . LYS C 1 351 ? 53.061 -11.844 -34.476 1.00 58.91 351 LYS C C 1
ATOM 8266 O O . LYS C 1 351 ? 53.629 -11.314 -33.521 1.00 68.67 351 LYS C O 1
ATOM 8272 N N . SER C 1 352 ? 51.871 -12.426 -34.386 1.00 61.00 352 SER C N 1
ATOM 8273 C CA . SER C 1 352 ? 51.160 -12.556 -33.123 1.00 47.60 352 SER C CA 1
ATOM 8274 C C . SER C 1 352 ? 51.652 -13.764 -32.347 1.00 48.34 352 SER C C 1
ATOM 8275 O O . SER C 1 352 ? 52.511 -14.510 -32.816 1.00 59.23 352 SER C O 1
ATOM 8278 N N . SER C 1 353 ? 51.102 -13.952 -31.154 1.00 66.84 353 SER C N 1
ATOM 8279 C CA . SER C 1 353 ? 51.281 -15.204 -30.443 1.00 68.71 353 SER C CA 1
ATOM 8280 C C . SER C 1 353 ? 50.608 -16.294 -31.260 1.00 58.57 353 SER C C 1
ATOM 8281 O O . SER C 1 353 ? 49.646 -16.027 -31.980 1.00 64.60 353 SER C O 1
ATOM 8284 N N . ILE C 1 354 ? 51.110 -17.519 -31.164 1.00 59.97 354 ILE C N 1
ATOM 8285 C CA . ILE C 1 354 ? 50.421 -18.631 -31.795 1.00 59.00 354 ILE C CA 1
ATOM 8286 C C . ILE C 1 354 ? 49.154 -18.881 -30.991 1.00 68.75 354 ILE C C 1
ATOM 8287 O O . ILE C 1 354 ? 49.207 -19.052 -29.773 1.00 62.77 354 ILE C O 1
ATOM 8292 N N . LEU C 1 355 ? 48.015 -18.898 -31.673 1.00 57.01 355 LEU C N 1
ATOM 8293 C CA . LEU C 1 355 ? 46.733 -18.947 -30.986 1.00 48.23 355 LEU C CA 1
ATOM 8294 C C . LEU C 1 355 ? 46.027 -20.264 -31.249 1.00 56.00 355 LEU C C 1
ATOM 8295 O O . LEU C 1 355 ? 45.959 -20.730 -32.383 1.00 67.07 355 LEU C O 1
ATOM 8300 N N . GLN C 1 356 ? 45.490 -20.851 -30.186 1.00 48.06 356 GLN C N 1
ATOM 8301 C CA . GLN C 1 356 ? 44.868 -22.164 -30.261 1.00 43.70 356 GLN C CA 1
ATOM 8302 C C . GLN C 1 356 ? 43.371 -22.068 -30.010 1.00 51.64 356 GLN C C 1
ATOM 8303 O O . GLN C 1 356 ? 42.942 -21.556 -28.976 1.00 50.72 356 GLN C O 1
ATOM 8309 N N . ALA C 1 357 ? 42.575 -22.560 -30.954 1.00 51.94 357 ALA C N 1
ATOM 8310 C CA . ALA C 1 357 ? 41.134 -22.600 -30.750 1.00 42.76 357 ALA C CA 1
ATOM 8311 C C . ALA C 1 357 ? 40.715 -23.937 -30.155 1.00 62.34 357 ALA C C 1
ATOM 8312 O O . ALA C 1 357 ? 41.527 -24.855 -30.037 1.00 59.98 357 ALA C O 1
ATOM 8314 N N . GLU C 1 358 ? 39.443 -24.043 -29.785 1.00 54.74 358 GLU C N 1
ATOM 8315 C CA . GLU C 1 358 ? 38.932 -25.256 -29.162 1.00 57.29 358 GLU C CA 1
ATOM 8316 C C . GLU C 1 358 ? 38.271 -26.180 -30.178 1.00 74.11 358 GLU C C 1
ATOM 8317 O O . GLU C 1 358 ? 37.995 -27.346 -29.892 1.00 80.45 358 GLU C O 1
ATOM 8323 N N . SER C 1 359 ? 38.030 -25.651 -31.371 1.00 82.48 359 SER C N 1
ATOM 8324 C CA . SER C 1 359 ? 37.294 -26.383 -32.393 1.00 73.72 359 SER C CA 1
ATOM 8325 C C . SER C 1 359 ? 37.693 -25.925 -33.789 1.00 69.67 359 SER C C 1
ATOM 8326 O O . SER C 1 359 ? 38.244 -24.838 -33.959 1.00 65.03 359 SER C O 1
ATOM 8329 N N . LYS C 1 360 ? 37.420 -26.759 -34.787 1.00 78.13 360 LYS C N 1
ATOM 8330 C CA . LYS C 1 360 ? 37.708 -26.387 -36.166 1.00 73.56 360 LYS C CA 1
ATOM 8331 C C . LYS C 1 360 ? 36.805 -25.247 -36.622 1.00 67.19 360 LYS C C 1
ATOM 8332 O O . LYS C 1 360 ? 37.234 -24.371 -37.386 1.00 72.25 360 LYS C O 1
ATOM 8338 N N . LYS C 1 361 ? 35.567 -25.248 -36.134 1.00 54.73 361 LYS C N 1
ATOM 8339 C CA . LYS C 1 361 ? 34.630 -24.184 -36.458 1.00 61.95 361 LYS C CA 1
ATOM 8340 C C . LYS C 1 361 ? 35.212 -22.840 -36.051 1.00 72.47 361 LYS C C 1
ATOM 8341 O O . LYS C 1 361 ? 35.248 -21.916 -36.853 1.00 81.02 361 LYS C O 1
ATOM 8347 N N . ASP C 1 362 ? 35.687 -22.742 -34.813 1.00 68.05 362 ASP C N 1
ATOM 8348 C CA . ASP C 1 362 ? 36.289 -21.506 -34.323 1.00 67.64 362 ASP C CA 1
ATOM 8349 C C . ASP C 1 362 ? 37.635 -21.225 -34.976 1.00 55.35 362 ASP C C 1
ATOM 8350 O O . ASP C 1 362 ? 38.009 -20.072 -35.158 1.00 58.43 362 ASP C O 1
ATOM 8355 N N . HIS C 1 363 ? 38.359 -22.283 -35.324 1.00 61.93 363 HIS C N 1
ATOM 8356 C CA . HIS C 1 363 ? 39.646 -22.151 -35.998 1.00 63.53 363 HIS C CA 1
ATOM 8357 C C . HIS C 1 363 ? 39.485 -21.386 -37.313 1.00 61.39 363 HIS C C 1
ATOM 8358 O O . HIS C 1 363 ? 40.042 -20.287 -37.511 1.00 58.81 363 HIS C O 1
ATOM 8365 N N . GLU C 1 364 ? 38.675 -21.956 -38.195 1.00 64.57 364 GLU C N 1
ATOM 8366 C CA . GLU C 1 364 ? 38.475 -21.383 -39.518 1.00 66.89 364 GLU C CA 1
ATOM 8367 C C . GLU C 1 364 ? 37.579 -20.138 -39.490 1.00 54.53 364 GLU C C 1
ATOM 8368 O O . GLU C 1 364 ? 37.663 -19.297 -40.383 1.00 60.27 364 GLU C O 1
ATOM 8374 N N . GLU C 1 365 ? 36.706 -20.029 -38.491 1.00 59.57 365 GLU C N 1
ATOM 8375 C CA . GLU C 1 365 ? 35.938 -18.797 -38.319 1.00 56.49 365 GLU C CA 1
ATOM 8376 C C . GLU C 1 365 ? 36.844 -17.646 -37.905 1.00 62.29 365 GLU C C 1
ATOM 8377 O O . GLU C 1 365 ? 36.631 -16.516 -38.323 1.00 56.73 365 GLU C O 1
ATOM 8383 N N . TRP C 1 366 ? 37.841 -17.931 -37.071 1.00 58.48 366 TRP C N 1
ATOM 8384 C CA . TRP C 1 366 ? 38.815 -16.916 -36.679 1.00 50.13 366 TRP C CA 1
ATOM 8385 C C . TRP C 1 366 ? 39.635 -16.485 -37.884 1.00 52.72 366 TRP C C 1
ATOM 8386 O O . TRP C 1 366 ? 39.769 -15.284 -38.159 1.00 51.35 366 TRP C O 1
ATOM 8397 N N . ILE C 1 367 ? 40.176 -17.469 -38.601 1.00 47.09 367 ILE C N 1
ATOM 8398 C CA . ILE C 1 367 ? 40.962 -17.178 -39.800 1.00 53.73 367 ILE C CA 1
ATOM 8399 C C . ILE C 1 367 ? 40.156 -16.324 -40.781 1.00 54.54 367 ILE C C 1
ATOM 8400 O O . ILE C 1 367 ? 40.603 -15.258 -41.229 1.00 48.89 367 ILE C O 1
ATOM 8405 N N . CYS C 1 368 ? 38.951 -16.795 -41.081 1.00 51.91 368 CYS C N 1
ATOM 8406 C CA . CYS C 1 368 ? 38.074 -16.143 -42.042 1.00 49.23 368 CYS C CA 1
ATOM 8407 C C . CYS C 1 368 ? 37.659 -14.743 -41.606 1.00 49.80 368 CYS C C 1
ATOM 8408 O O . CYS C 1 368 ? 37.610 -13.830 -42.421 1.00 60.51 368 CYS C O 1
ATOM 8411 N N . THR C 1 369 ? 37.347 -14.583 -40.324 1.00 46.45 369 THR C N 1
ATOM 8412 C CA . THR C 1 369 ? 36.920 -13.292 -39.797 1.00 40.65 369 THR C CA 1
ATOM 8413 C C . THR C 1 369 ? 38.048 -12.277 -39.875 1.00 39.10 369 THR C C 1
ATOM 8414 O O . THR C 1 369 ? 37.840 -11.139 -40.298 1.00 36.09 369 THR C O 1
ATOM 8418 N N . ILE C 1 370 ? 39.245 -12.694 -39.474 1.00 44.72 370 ILE C N 1
ATOM 8419 C CA . ILE C 1 370 ? 40.403 -11.811 -39.536 1.00 42.89 370 ILE C CA 1
ATOM 8420 C C . ILE C 1 370 ? 40.703 -11.420 -40.983 1.00 43.76 370 ILE C C 1
ATOM 8421 O O . ILE C 1 370 ? 41.010 -10.260 -41.266 1.00 41.61 370 ILE C O 1
ATOM 8426 N N . ASN C 1 371 ? 40.591 -12.377 -41.901 1.00 48.43 371 ASN C N 1
ATOM 8427 C CA . ASN C 1 371 ? 40.712 -12.064 -43.325 1.00 37.66 371 ASN C CA 1
ATOM 8428 C C . ASN C 1 371 ? 39.647 -11.079 -43.817 1.00 50.40 371 ASN C C 1
ATOM 8429 O O . ASN C 1 371 ? 39.934 -10.203 -44.634 1.00 61.34 371 ASN C O 1
ATOM 8434 N N . ASN C 1 372 ? 38.422 -11.230 -43.321 1.00 48.48 372 ASN C N 1
ATOM 8435 C CA . ASN C 1 372 ? 37.322 -10.334 -43.670 1.00 46.01 372 ASN C CA 1
ATOM 8436 C C . ASN C 1 372 ? 37.545 -8.912 -43.173 1.00 44.78 372 ASN C C 1
ATOM 8437 O O . ASN C 1 372 ? 37.194 -7.945 -43.849 1.00 47.94 372 ASN C O 1
ATOM 8442 N N . ILE C 1 373 ? 38.126 -8.793 -41.984 1.00 46.67 373 ILE C N 1
ATOM 8443 C CA . ILE C 1 373 ? 38.373 -7.491 -41.378 1.00 46.06 373 ILE C CA 1
ATOM 8444 C C . ILE C 1 373 ? 39.525 -6.761 -42.064 1.00 40.46 373 ILE C C 1
ATOM 8445 O O . ILE C 1 373 ? 39.446 -5.555 -42.307 1.00 42.11 373 ILE C O 1
ATOM 8450 N N . SER C 1 374 ? 40.584 -7.492 -42.396 1.00 40.61 374 SER C N 1
ATOM 8451 C CA . SER C 1 374 ? 41.752 -6.879 -43.020 1.00 44.20 374 SER C CA 1
ATOM 8452 C C . SER C 1 374 ? 41.562 -6.609 -44.511 1.00 42.17 374 SER C C 1
ATOM 8453 O O . SER C 1 374 ? 40.559 -6.996 -45.106 1.00 44.10 374 SER C O 1
ATOM 8456 N N . LYS C 1 375 ? 42.554 -5.951 -45.101 1.00 47.68 375 LYS C N 1
ATOM 8457 C CA . LYS C 1 375 ? 42.548 -5.615 -46.520 1.00 52.29 375 LYS C CA 1
ATOM 8458 C C . LYS C 1 375 ? 42.605 -6.858 -47.405 1.00 51.32 375 LYS C C 1
ATOM 8459 O O . LYS C 1 375 ? 41.948 -6.925 -48.444 1.00 49.19 375 LYS C O 1
ATOM 8465 N N . ASP D 2 5 ? 22.223 -2.420 -12.390 1.00 114.43 5 ASP D N 1
ATOM 8466 C CA . ASP D 2 5 ? 21.778 -3.261 -13.494 1.00 117.18 5 ASP D CA 1
ATOM 8467 C C . ASP D 2 5 ? 21.439 -4.669 -13.015 1.00 114.22 5 ASP D C 1
ATOM 8468 O O . ASP D 2 5 ? 21.294 -4.912 -11.815 1.00 86.76 5 ASP D O 1
ATOM 8470 N N . LYS D 2 6 ? 21.305 -5.591 -13.964 1.00 109.03 6 LYS D N 1
ATOM 8471 C CA . LYS D 2 6 ? 21.041 -6.990 -13.652 1.00 76.53 6 LYS D CA 1
ATOM 8472 C C . LYS D 2 6 ? 22.052 -7.887 -14.352 1.00 74.29 6 LYS D C 1
ATOM 8473 O O . LYS D 2 6 ? 22.666 -7.486 -15.341 1.00 75.36 6 LYS D O 1
ATOM 8479 N N . LEU D 2 7 ? 22.228 -9.099 -13.838 1.00 64.36 7 LEU D N 1
ATOM 8480 C CA . LEU D 2 7 ? 23.038 -10.096 -14.525 1.00 62.80 7 LEU D CA 1
ATOM 8481 C C . LEU D 2 7 ? 22.227 -10.727 -15.649 1.00 71.56 7 LEU D C 1
ATOM 8482 O O . LEU D 2 7 ? 21.078 -11.119 -15.448 1.00 94.37 7 LEU D O 1
ATOM 8487 N N . LEU D 2 8 ? 22.826 -10.824 -16.831 1.00 67.31 8 LEU D N 1
ATOM 8488 C CA . LEU D 2 8 ? 22.146 -11.422 -17.973 1.00 63.67 8 LEU D CA 1
ATOM 8489 C C . LEU D 2 8 ? 22.426 -12.917 -18.042 1.00 59.29 8 LEU D C 1
ATOM 8490 O O . LEU D 2 8 ? 23.570 -13.338 -18.216 1.00 65.94 8 LEU D O 1
ATOM 8495 N N . LEU D 2 9 ? 21.370 -13.713 -17.900 1.00 63.50 9 LEU D N 1
ATOM 8496 C CA . LEU D 2 9 ? 21.483 -15.166 -17.950 1.00 62.69 9 LEU D CA 1
ATOM 8497 C C . LEU D 2 9 ? 21.936 -15.634 -19.326 1.00 75.79 9 LEU D C 1
ATOM 8498 O O . LEU D 2 9 ? 22.603 -16.660 -19.453 1.00 72.54 9 LEU D O 1
ATOM 8503 N N . GLU D 2 10 ? 21.569 -14.877 -20.354 1.00 79.93 10 GLU D N 1
ATOM 8504 C CA . GLU D 2 10 ? 21.891 -15.246 -21.726 1.00 65.93 10 GLU D CA 1
ATOM 8505 C C . GLU D 2 10 ? 23.378 -15.101 -22.023 1.00 70.65 10 GLU D C 1
ATOM 8506 O O . GLU D 2 10 ? 23.877 -15.649 -23.006 1.00 69.61 10 GLU D O 1
ATOM 8508 N N . GLU D 2 11 ? 24.084 -14.358 -21.178 1.00 53.93 11 GLU D N 1
ATOM 8509 C CA . GLU D 2 11 ? 25.514 -14.161 -21.370 1.00 62.92 11 GLU D CA 1
ATOM 8510 C C . GLU D 2 11 ? 26.351 -15.135 -20.532 1.00 54.55 11 GLU D C 1
ATOM 8511 O O . GLU D 2 11 ? 27.581 -15.097 -20.566 1.00 59.57 11 GLU D O 1
ATOM 8517 N N . ALA D 2 12 ? 25.676 -16.007 -19.788 1.00 65.38 12 ALA D N 1
ATOM 8518 C CA . ALA D 2 12 ? 26.343 -16.910 -18.849 1.00 58.62 12 ALA D CA 1
ATOM 8519 C C . ALA D 2 12 ? 27.249 -17.949 -19.509 1.00 57.87 12 ALA D C 1
ATOM 8520 O O . ALA D 2 12 ? 28.394 -18.127 -19.092 1.00 70.93 12 ALA D O 1
ATOM 8522 N N . LEU D 2 13 ? 26.735 -18.636 -20.525 1.00 58.85 13 LEU D N 1
ATOM 8523 C CA . LEU D 2 13 ? 27.478 -19.715 -21.174 1.00 60.55 13 LEU D CA 1
ATOM 8524 C C . LEU D 2 13 ? 28.792 -19.224 -21.773 1.00 59.43 13 LEU D C 1
ATOM 8525 O O . LEU D 2 13 ? 29.818 -19.899 -21.673 1.00 54.44 13 LEU D O 1
ATOM 8530 N N . GLN D 2 14 ? 28.752 -18.052 -22.400 1.00 60.03 14 GLN D N 1
ATOM 8531 C CA . GLN D 2 14 ? 29.945 -17.456 -22.990 1.00 51.10 14 GLN D CA 1
ATOM 8532 C C . GLN D 2 14 ? 31.000 -17.197 -21.919 1.00 56.54 14 GLN D C 1
ATOM 8533 O O . GLN D 2 14 ? 32.187 -17.447 -22.133 1.00 57.85 14 GLN D O 1
ATOM 8539 N N . ASP D 2 15 ? 30.549 -16.696 -20.770 1.00 57.10 15 ASP D N 1
ATOM 8540 C CA . ASP D 2 15 ? 31.403 -16.487 -19.602 1.00 48.64 15 ASP D CA 1
ATOM 8541 C C . ASP D 2 15 ? 32.588 -15.575 -19.915 1.00 50.94 15 ASP D C 1
ATOM 8542 O O . ASP D 2 15 ? 33.740 -15.917 -19.647 1.00 38.95 15 ASP D O 1
ATOM 8547 N N . SER D 2 16 ? 32.293 -14.415 -20.492 1.00 53.42 16 SER D N 1
ATOM 8548 C CA . SER D 2 16 ? 33.314 -13.424 -20.809 1.00 48.69 16 SER D CA 1
ATOM 8549 C C . SER D 2 16 ? 33.815 -12.742 -19.537 1.00 54.75 16 SER D C 1
ATOM 8550 O O . SER D 2 16 ? 33.108 -12.712 -18.531 1.00 50.91 16 SER D O 1
ATOM 8553 N N . PRO D 2 17 ? 35.046 -12.20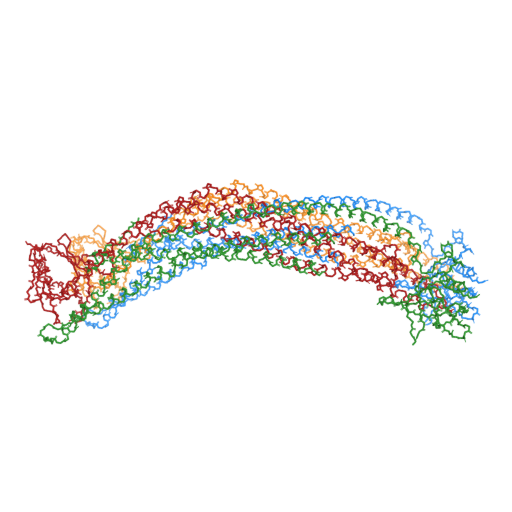3 -19.573 1.00 54.79 17 PRO D N 1
ATOM 8554 C CA . PRO D 2 17 ? 35.620 -11.524 -18.406 1.00 51.91 17 PRO D CA 1
ATOM 8555 C C . PRO D 2 17 ? 34.795 -10.320 -17.951 1.00 59.95 17 PRO D C 1
ATOM 8556 O O . PRO D 2 17 ? 34.875 -9.936 -16.785 1.00 78.14 17 PRO D O 1
ATOM 8560 N N . GLN D 2 18 ? 34.020 -9.735 -18.858 1.00 54.19 18 GLN D N 1
ATOM 8561 C CA . GLN D 2 18 ? 33.126 -8.638 -18.500 1.00 59.82 18 GLN D CA 1
ATOM 8562 C C . GLN D 2 18 ? 31.985 -9.158 -17.625 1.00 62.10 18 GLN D C 1
ATOM 8563 O O . GLN D 2 18 ? 31.637 -8.555 -16.599 1.00 69.49 18 GLN D O 1
ATOM 8565 N N . THR D 2 19 ? 31.416 -10.287 -18.041 1.00 51.09 19 THR D N 1
ATOM 8566 C CA . THR D 2 19 ? 30.396 -10.980 -17.263 1.00 54.85 19 THR D CA 1
ATOM 8567 C C . THR D 2 19 ? 30.936 -11.304 -15.875 1.00 52.80 19 THR D C 1
ATOM 8568 O O . THR D 2 19 ? 30.260 -11.091 -14.866 1.00 66.11 19 THR D O 1
ATOM 8572 N N . ARG D 2 20 ? 32.163 -11.813 -15.838 1.00 49.69 20 ARG D N 1
ATOM 8573 C CA . ARG D 2 20 ? 32.840 -12.107 -14.581 1.00 52.14 20 ARG D CA 1
ATOM 8574 C C . ARG D 2 20 ? 33.027 -10.848 -13.742 1.00 58.39 20 ARG D C 1
ATOM 8575 O O . ARG D 2 20 ? 32.993 -10.906 -12.515 1.00 67.73 20 ARG D O 1
ATOM 8583 N N . SER D 2 21 ? 33.241 -9.716 -14.406 1.00 47.42 21 SER D N 1
ATOM 8584 C CA . SER D 2 21 ? 33.419 -8.446 -13.711 1.00 55.56 21 SER D CA 1
ATOM 8585 C C . SER D 2 21 ? 32.134 -8.024 -13.000 1.00 60.47 21 SER D C 1
ATOM 8586 O O . SER D 2 21 ? 32.140 -7.707 -11.800 1.00 66.36 21 SER D O 1
ATOM 8589 N N . LEU D 2 22 ? 31.029 -8.046 -13.741 1.00 48.42 22 LEU D N 1
ATOM 8590 C CA . LEU D 2 22 ? 29.740 -7.664 -13.172 1.00 61.29 22 LEU D CA 1
ATOM 8591 C C . LEU D 2 22 ? 29.345 -8.632 -12.057 1.00 65.61 22 LEU D C 1
ATOM 8592 O O . LEU D 2 22 ? 28.812 -8.227 -11.013 1.00 74.24 22 LEU D O 1
ATOM 8597 N N . LEU D 2 23 ? 29.636 -9.911 -12.281 1.00 55.27 23 LEU D N 1
ATOM 8598 C CA . LEU D 2 23 ? 29.401 -10.942 -11.280 1.00 54.15 23 LEU D CA 1
ATOM 8599 C C . LEU D 2 23 ? 30.183 -10.644 -10.007 1.00 63.51 23 LEU D C 1
ATOM 8600 O O . LEU D 2 23 ? 29.656 -10.769 -8.905 1.00 61.71 23 LEU D O 1
ATOM 8605 N N . SER D 2 24 ? 31.443 -10.252 -10.171 1.00 59.08 24 SER D N 1
ATOM 8606 C CA . SER D 2 24 ? 32.304 -9.914 -9.043 1.00 57.05 24 SER D CA 1
ATOM 8607 C C . SER D 2 24 ? 31.735 -8.738 -8.257 1.00 62.08 24 SER D C 1
ATOM 8608 O O . SER D 2 24 ? 31.775 -8.727 -7.021 1.00 72.45 24 SER D O 1
ATOM 8611 N N . VAL D 2 25 ? 31.201 -7.751 -8.974 1.00 50.21 25 VAL D N 1
ATOM 8612 C CA . VAL D 2 25 ? 30.543 -6.621 -8.320 1.00 59.15 25 VAL D CA 1
ATOM 8613 C C . VAL D 2 25 ? 29.377 -7.110 -7.455 1.00 66.34 25 VAL D C 1
ATOM 8614 O O . VAL D 2 25 ? 29.279 -6.788 -6.250 1.00 63.80 25 VAL D O 1
ATOM 8618 N N . PHE D 2 26 ? 28.508 -7.907 -8.076 1.00 55.36 26 PHE D N 1
ATOM 8619 C CA . PHE D 2 26 ? 27.372 -8.504 -7.377 1.00 56.90 26 PHE D CA 1
ATOM 8620 C C . PHE D 2 26 ? 27.792 -9.266 -6.119 1.00 63.27 26 PHE D C 1
ATOM 8621 O O . PHE D 2 26 ? 27.165 -9.131 -5.069 1.00 57.44 26 PHE D O 1
ATOM 8629 N N . GLU D 2 27 ? 28.854 -10.058 -6.230 1.00 66.09 27 GLU D N 1
ATOM 8630 C CA . GLU D 2 27 ? 29.370 -10.821 -5.098 1.00 68.62 27 GLU D CA 1
ATOM 8631 C C . GLU D 2 27 ? 29.837 -9.899 -3.978 1.00 65.01 27 GLU D C 1
ATOM 8632 O O . GLU D 2 27 ? 29.559 -10.145 -2.797 1.00 61.82 27 GLU D O 1
ATOM 8638 N N . GLU D 2 28 ? 30.553 -8.841 -4.351 1.00 59.38 28 GLU D N 1
ATOM 8639 C CA . GLU D 2 28 ? 31.084 -7.907 -3.362 1.00 69.54 28 GLU D CA 1
ATOM 8640 C C . GLU D 2 28 ? 29.967 -7.248 -2.564 1.00 75.41 28 GLU D C 1
ATOM 8641 O O . GLU D 2 28 ? 30.050 -7.124 -1.330 1.00 69.53 28 GLU D O 1
ATOM 8647 N N . ASP D 2 29 ? 28.901 -6.853 -3.252 1.00 67.38 29 ASP D N 1
ATOM 8648 C CA . ASP D 2 29 ? 27.859 -6.128 -2.545 1.00 65.46 29 ASP D CA 1
ATOM 8649 C C . ASP D 2 29 ? 26.885 -7.105 -1.890 1.00 64.78 29 ASP D C 1
ATOM 8650 O O . ASP D 2 29 ? 26.124 -6.742 -0.981 1.00 68.54 29 ASP D O 1
ATOM 8655 N N . ALA D 2 30 ? 26.998 -8.373 -2.273 1.00 56.83 30 ALA D N 1
ATOM 8656 C CA . ALA D 2 30 ? 26.412 -9.455 -1.497 1.00 55.46 30 ALA D CA 1
ATOM 8657 C C . ALA D 2 30 ? 27.095 -9.538 -0.140 1.00 54.20 30 ALA D C 1
ATOM 8658 O O . ALA D 2 30 ? 26.430 -9.634 0.891 1.00 54.54 30 ALA D O 1
ATOM 8660 N N . GLY D 2 31 ? 28.426 -9.498 -0.148 1.00 48.48 31 GLY D N 1
ATOM 8661 C CA . GLY D 2 31 ? 29.188 -9.509 1.089 1.00 50.57 31 GLY D CA 1
ATOM 8662 C C . GLY D 2 31 ? 28.856 -8.328 1.985 1.00 61.28 31 GLY D C 1
ATOM 8663 O O . GLY D 2 31 ? 28.617 -8.493 3.193 1.00 50.01 31 GLY D O 1
ATOM 8664 N N . THR D 2 32 ? 28.831 -7.136 1.390 1.00 58.91 32 THR D N 1
ATOM 8665 C CA . THR D 2 32 ? 28.443 -5.927 2.118 1.00 51.44 32 THR D CA 1
ATOM 8666 C C . THR D 2 32 ? 27.078 -6.109 2.786 1.00 67.02 32 THR D C 1
ATOM 8667 O O . THR D 2 32 ? 26.904 -5.853 3.999 1.00 52.88 32 THR D O 1
ATOM 8671 N N . LEU D 2 33 ? 26.120 -6.587 1.994 1.00 70.69 33 LEU D N 1
ATOM 8672 C CA . LEU D 2 33 ? 24.788 -6.873 2.509 1.00 52.37 33 LEU D CA 1
ATOM 8673 C C . LEU D 2 33 ? 24.832 -7.822 3.704 1.00 55.65 33 LEU D C 1
ATOM 8674 O O . LEU D 2 33 ? 24.204 -7.563 4.729 1.00 61.75 33 LEU D O 1
ATOM 8679 N N . THR D 2 34 ? 25.594 -8.904 3.571 1.00 49.74 34 THR D N 1
ATOM 8680 C CA . THR D 2 34 ? 25.718 -9.902 4.629 1.00 48.31 34 THR D CA 1
ATOM 8681 C C . THR D 2 34 ? 26.207 -9.279 5.932 1.00 63.25 34 THR D C 1
ATOM 8682 O O . THR D 2 34 ? 25.628 -9.513 7.000 1.00 52.04 34 THR D O 1
ATOM 8686 N N . ASP D 2 35 ? 27.260 -8.473 5.839 1.00 66.86 35 ASP D N 1
ATOM 8687 C CA . ASP D 2 35 ? 27.792 -7.811 7.025 1.00 57.99 35 ASP D CA 1
ATOM 8688 C C . ASP D 2 35 ? 26.731 -6.927 7.689 1.00 62.40 35 ASP D C 1
ATOM 8689 O O . ASP D 2 35 ? 26.547 -6.979 8.921 1.00 68.01 35 ASP D O 1
ATOM 8694 N N . TYR D 2 36 ? 26.024 -6.128 6.887 1.00 67.36 36 TYR D N 1
ATOM 8695 C CA . TYR D 2 36 ? 24.996 -5.263 7.472 1.00 65.06 36 TYR D CA 1
ATOM 8696 C C . TYR D 2 36 ? 23.880 -6.053 8.124 1.00 64.04 36 TYR D C 1
ATOM 8697 O O . TYR D 2 36 ? 23.353 -5.654 9.158 1.00 55.84 36 TYR D O 1
ATOM 8706 N N . THR D 2 37 ? 23.522 -7.177 7.522 1.00 54.20 37 THR D N 1
ATOM 8707 C CA . THR D 2 37 ? 22.480 -8.008 8.091 1.00 56.81 37 THR D CA 1
ATOM 8708 C C . THR D 2 37 ? 22.953 -8.568 9.417 1.00 59.84 37 THR D C 1
ATOM 8709 O O . THR D 2 37 ? 22.160 -8.733 10.341 1.00 65.91 37 THR D O 1
ATOM 8713 N N . ASN D 2 38 ? 24.243 -8.870 9.515 1.00 61.64 38 ASN D N 1
ATOM 8714 C CA . ASN D 2 38 ? 24.768 -9.353 10.783 1.00 57.58 38 ASN D CA 1
ATOM 8715 C C . ASN D 2 38 ? 24.644 -8.285 11.872 1.00 59.87 38 ASN D C 1
ATOM 8716 O O . ASN D 2 38 ? 24.095 -8.534 12.953 1.00 66.67 38 ASN D O 1
ATOM 8721 N N . GLN D 2 39 ? 25.112 -7.079 11.553 1.00 51.73 39 GLN D N 1
ATOM 8722 C CA . GLN D 2 39 ? 25.074 -5.963 12.500 1.00 53.15 39 GLN D CA 1
ATOM 8723 C C . GLN D 2 39 ? 23.644 -5.676 12.943 1.00 57.83 39 GLN D C 1
ATOM 8724 O O . GLN D 2 39 ? 23.343 -5.600 14.139 1.00 60.13 39 GLN D O 1
ATOM 8730 N N . LEU D 2 40 ? 22.768 -5.543 11.954 1.00 63.56 40 LEU D N 1
ATOM 8731 C CA . LEU D 2 40 ? 21.359 -5.267 12.179 1.00 54.24 40 LEU D CA 1
ATOM 8732 C C . LEU D 2 40 ? 20.722 -6.342 13.045 1.00 54.91 40 LEU D C 1
ATOM 8733 O O . LEU D 2 40 ? 19.952 -6.036 13.952 1.00 58.34 40 LEU D O 1
ATOM 8738 N N . LEU D 2 41 ? 21.051 -7.600 12.767 1.00 51.65 41 LEU D N 1
ATOM 8739 C CA . LEU D 2 41 ? 20.545 -8.709 13.566 1.00 55.38 41 LEU D CA 1
ATOM 8740 C C . LEU D 2 41 ? 20.976 -8.570 15.025 1.00 60.99 41 LEU D C 1
ATOM 8741 O O . LEU D 2 41 ? 20.164 -8.761 15.931 1.00 53.51 41 LEU D O 1
ATOM 8746 N N . GLN D 2 42 ? 22.246 -8.234 15.253 1.00 46.22 42 GLN D N 1
ATOM 8747 C CA . GLN D 2 42 ? 22.719 -8.016 16.621 1.00 45.38 42 GLN D CA 1
ATOM 8748 C C . GLN D 2 42 ? 21.933 -6.896 17.304 1.00 59.30 42 GLN D C 1
ATOM 8749 O O . GLN D 2 42 ? 21.493 -7.040 18.449 1.00 64.18 42 GLN D O 1
ATOM 8755 N N . ALA D 2 43 ? 21.753 -5.788 16.590 1.00 43.60 43 ALA D N 1
ATOM 8756 C CA . ALA D 2 43 ? 21.005 -4.647 17.113 1.00 44.75 43 ALA D CA 1
ATOM 8757 C C . ALA D 2 43 ? 19.588 -5.047 17.529 1.00 57.40 43 ALA D C 1
ATOM 8758 O O . ALA D 2 43 ? 19.136 -4.732 18.638 1.00 46.45 43 ALA D O 1
ATOM 8760 N N . MET D 2 44 ? 18.903 -5.753 16.635 1.00 55.18 44 MET D N 1
ATOM 8761 C CA . MET D 2 44 ? 17.556 -6.248 16.891 1.00 55.28 44 MET D CA 1
ATOM 8762 C C . MET D 2 44 ? 17.519 -7.140 18.119 1.00 50.21 44 MET D C 1
ATOM 8763 O O . MET D 2 44 ? 16.656 -6.993 18.984 1.00 46.51 44 MET D O 1
ATOM 8768 N N . GLN D 2 45 ? 18.464 -8.072 18.172 1.00 47.84 45 GLN D N 1
ATOM 8769 C CA . GLN D 2 45 ? 18.555 -9.036 19.257 1.00 51.98 45 GLN D CA 1
ATOM 8770 C C . GLN D 2 45 ? 18.721 -8.296 20.586 1.00 43.75 45 GLN D C 1
ATOM 8771 O O . GLN D 2 45 ? 18.178 -8.706 21.617 1.00 52.65 45 GLN D O 1
ATOM 8777 N N . ARG D 2 46 ? 19.447 -7.181 20.541 1.00 45.21 46 ARG D N 1
ATOM 8778 C CA . ARG D 2 46 ? 19.630 -6.334 21.717 1.00 40.77 46 ARG D CA 1
ATOM 8779 C C . ARG D 2 46 ? 18.348 -5.600 22.115 1.00 45.89 46 ARG D C 1
ATOM 8780 O O . ARG D 2 46 ? 18.033 -5.493 23.303 1.00 52.39 46 ARG D O 1
ATOM 8788 N N . VAL D 2 47 ? 17.609 -5.100 21.127 1.00 55.06 47 VAL D N 1
ATOM 8789 C CA . VAL D 2 47 ? 16.332 -4.439 21.403 1.00 47.00 47 VAL D CA 1
ATOM 8790 C C . VAL D 2 47 ? 15.347 -5.405 22.060 1.00 52.10 47 VAL D C 1
ATOM 8791 O O . VAL D 2 47 ? 14.743 -5.098 23.099 1.00 51.23 47 VAL D O 1
ATOM 8795 N N . TYR D 2 48 ? 15.202 -6.577 21.449 1.00 45.53 48 TYR D N 1
ATOM 8796 C CA . TYR D 2 48 ? 14.350 -7.626 21.988 1.00 47.52 48 TYR D CA 1
ATOM 8797 C C . TYR D 2 48 ? 14.771 -7.995 23.404 1.00 51.76 48 TYR D C 1
ATOM 8798 O O . TYR D 2 48 ? 13.928 -8.118 24.295 1.00 53.78 48 TYR D O 1
ATOM 8807 N N . GLY D 2 49 ? 16.074 -8.179 23.603 1.00 43.13 49 GLY D N 1
ATOM 8808 C CA . GLY D 2 49 ? 16.599 -8.483 24.922 1.00 39.39 49 GLY D CA 1
ATOM 8809 C C . GLY D 2 49 ? 16.212 -7.432 25.947 1.00 49.18 49 GLY D C 1
ATOM 8810 O O . GLY D 2 49 ? 15.840 -7.756 27.080 1.00 48.03 49 GLY D O 1
ATOM 8811 N N . ALA D 2 50 ? 16.286 -6.167 25.542 1.00 38.05 50 ALA D N 1
ATOM 8812 C CA . ALA D 2 50 ? 15.920 -5.060 26.419 1.00 35.08 50 ALA D CA 1
ATOM 8813 C C . ALA D 2 50 ? 14.439 -5.115 26.799 1.00 50.82 50 ALA D C 1
ATOM 8814 O O . ALA D 2 50 ? 14.085 -4.970 27.974 1.00 49.57 50 ALA D O 1
ATOM 8816 N N . GLN D 2 51 ? 13.577 -5.326 25.806 1.00 52.47 51 GLN D N 1
ATOM 8817 C CA . GLN D 2 51 ? 12.141 -5.442 26.064 1.00 51.92 51 GLN D CA 1
ATOM 8818 C C . GLN D 2 51 ? 11.835 -6.591 27.031 1.00 50.56 51 GLN D C 1
ATOM 8819 O O . GLN D 2 51 ? 11.064 -6.437 27.988 1.00 54.69 51 GLN D O 1
ATOM 8825 N N . ASN D 2 52 ? 12.462 -7.736 26.774 1.00 48.41 52 ASN D N 1
ATOM 8826 C CA . ASN D 2 52 ? 12.336 -8.920 27.619 1.00 47.59 52 ASN D CA 1
ATOM 8827 C C . ASN D 2 52 ? 12.736 -8.612 29.064 1.00 58.65 52 ASN D C 1
ATOM 8828 O O . ASN D 2 52 ? 12.060 -9.024 30.020 1.00 62.17 52 ASN D O 1
ATOM 8833 N N . GLU D 2 53 ? 13.828 -7.868 29.218 1.00 50.09 53 GLU D N 1
ATOM 8834 C CA . GLU D 2 53 ? 14.280 -7.467 30.546 1.00 58.37 53 GLU D CA 1
ATOM 8835 C C . GLU D 2 53 ? 13.334 -6.489 31.228 1.00 52.68 53 GLU D C 1
ATOM 8836 O O . GLU D 2 53 ? 13.188 -6.513 32.453 1.00 43.78 53 GLU D O 1
ATOM 8842 N N . MET D 2 54 ? 12.661 -5.655 30.444 1.00 37.66 54 MET D N 1
ATOM 8843 C CA . MET D 2 54 ? 11.628 -4.803 31.013 1.00 46.61 54 MET D CA 1
ATOM 8844 C C . MET D 2 54 ? 10.476 -5.659 31.540 1.00 56.27 54 MET D C 1
ATOM 8845 O O . MET D 2 54 ? 9.922 -5.390 32.616 1.00 34.12 54 MET D O 1
ATOM 8850 N N . CYS D 2 55 ? 10.139 -6.701 30.785 1.00 46.31 55 CYS D N 1
ATOM 8851 C CA . CYS D 2 55 ? 9.118 -7.655 31.212 1.00 51.01 55 CYS D CA 1
ATOM 8852 C C . CYS D 2 55 ? 9.464 -8.281 32.560 1.00 46.56 55 CYS D C 1
ATOM 8853 O O . CYS D 2 55 ? 8.666 -8.233 33.510 1.00 46.27 55 CYS D O 1
ATOM 8856 N N . LEU D 2 56 ? 10.663 -8.854 32.641 1.00 51.75 56 LEU D N 1
ATOM 8857 C CA . LEU D 2 56 ? 11.127 -9.479 33.878 1.00 44.31 56 LEU D CA 1
ATOM 8858 C C . LEU D 2 56 ? 11.130 -8.487 35.042 1.00 42.22 56 LEU D C 1
ATOM 8859 O O . LEU D 2 56 ? 10.747 -8.827 36.169 1.00 39.98 56 LEU D O 1
ATOM 8864 N N . ALA D 2 57 ? 11.551 -7.258 34.754 1.00 31.56 57 ALA D N 1
ATOM 8865 C CA . ALA D 2 57 ? 11.604 -6.207 35.762 1.00 39.53 57 ALA D CA 1
ATOM 8866 C C . ALA D 2 57 ? 10.220 -5.928 36.345 1.00 43.96 57 ALA D C 1
ATOM 8867 O O . ALA D 2 57 ? 10.038 -5.932 37.568 1.00 41.85 57 ALA D O 1
ATOM 8869 N N . THR D 2 58 ? 9.246 -5.687 35.470 1.00 48.68 58 THR D N 1
ATOM 8870 C CA . THR D 2 58 ? 7.885 -5.418 35.925 1.00 45.26 58 THR D CA 1
ATOM 8871 C C . THR D 2 58 ? 7.311 -6.597 36.711 1.00 47.76 58 THR D C 1
ATOM 8872 O O . THR D 2 58 ? 6.672 -6.403 37.753 1.00 42.07 58 THR D O 1
ATOM 8876 N N . GLN D 2 59 ? 7.561 -7.814 36.229 1.00 35.89 59 GLN D N 1
ATOM 8877 C CA . GLN D 2 59 ? 7.117 -9.006 36.951 1.00 44.42 59 GLN D CA 1
ATOM 8878 C C . GLN D 2 59 ? 7.665 -9.012 38.381 1.00 46.74 59 GLN D C 1
ATOM 8879 O O . GLN D 2 59 ? 6.920 -9.238 39.348 1.00 53.86 59 GLN D O 1
ATOM 8885 N N . GLN D 2 60 ? 8.963 -8.744 38.510 1.00 40.21 60 GLN D N 1
ATOM 8886 C CA . GLN D 2 60 ? 9.593 -8.683 39.826 1.00 42.48 60 GLN D CA 1
ATOM 8887 C C . GLN D 2 60 ? 8.962 -7.617 40.717 1.00 40.15 60 GLN D C 1
ATOM 8888 O O . GLN D 2 60 ? 8.676 -7.872 41.890 1.00 43.19 60 GLN D O 1
ATOM 8894 N N . LEU D 2 61 ? 8.750 -6.428 40.156 1.00 31.26 61 LEU D N 1
ATOM 8895 C CA . LEU D 2 61 ? 8.148 -5.328 40.905 1.00 32.67 61 LEU D CA 1
ATOM 8896 C C . LEU D 2 61 ? 6.791 -5.736 41.470 1.00 51.40 61 LEU D C 1
ATOM 8897 O O . LEU D 2 61 ? 6.507 -5.536 42.660 1.00 47.02 61 LEU D O 1
ATOM 8902 N N . SER D 2 62 ? 5.970 -6.333 40.610 1.00 53.93 62 SER D N 1
ATOM 8903 C CA . SER D 2 62 ? 4.648 -6.794 41.012 1.00 46.99 62 SER D CA 1
ATOM 8904 C C . SER D 2 62 ? 4.758 -7.802 42.150 1.00 49.16 62 SER D C 1
ATOM 8905 O O . SER D 2 62 ? 4.045 -7.701 43.157 1.00 50.19 62 SER D O 1
ATOM 8908 N N . LYS D 2 63 ? 5.664 -8.763 41.992 1.00 36.81 63 LYS D N 1
ATOM 8909 C CA . LYS D 2 63 ? 5.829 -9.805 43.000 1.00 42.67 63 LYS D CA 1
ATOM 8910 C C . LYS D 2 63 ? 6.258 -9.224 44.348 1.00 52.78 63 LYS D C 1
ATOM 8911 O O . LYS D 2 63 ? 5.834 -9.707 45.395 1.00 51.47 63 LYS D O 1
ATOM 8917 N N . GLN D 2 64 ? 7.098 -8.193 44.320 1.00 43.97 64 GLN D N 1
ATOM 8918 C CA . GLN D 2 64 ? 7.535 -7.534 45.549 1.00 51.61 64 GLN D CA 1
ATOM 8919 C C . GLN D 2 64 ? 6.361 -6.819 46.230 1.00 53.93 64 GLN D C 1
ATOM 8920 O O . GLN D 2 64 ? 6.142 -6.942 47.457 1.00 56.38 64 GLN D O 1
ATOM 8926 N N . LEU D 2 65 ? 5.591 -6.095 45.418 1.00 48.11 65 LEU D N 1
ATOM 8927 C CA . LEU D 2 65 ? 4.435 -5.362 45.923 1.00 52.07 65 LEU D CA 1
ATOM 8928 C C . LEU D 2 65 ? 3.437 -6.310 46.575 1.00 50.12 65 LEU D C 1
ATOM 8929 O O . LEU D 2 65 ? 2.842 -5.985 47.602 1.00 42.91 65 LEU D O 1
ATOM 8934 N N . LEU D 2 66 ? 3.259 -7.486 45.982 1.00 56.47 66 LEU D N 1
ATOM 8935 C CA . LEU D 2 66 ? 2.392 -8.493 46.580 1.00 43.74 66 LEU D CA 1
ATOM 8936 C C . LEU D 2 66 ? 3.042 -9.059 47.837 1.00 58.06 66 LEU D C 1
ATOM 8937 O O . LEU D 2 66 ? 2.360 -9.403 48.803 1.00 70.90 66 LEU D O 1
ATOM 8942 N N . ALA D 2 67 ? 4.368 -9.147 47.812 1.00 54.15 67 ALA D N 1
ATOM 8943 C CA . ALA D 2 67 ? 5.135 -9.720 48.912 1.00 59.77 67 ALA D CA 1
ATOM 8944 C C . ALA D 2 67 ? 5.036 -8.878 50.177 1.00 64.15 67 ALA D C 1
ATOM 8945 O O . ALA D 2 67 ? 5.319 -9.368 51.272 1.00 60.37 67 ALA D O 1
ATOM 8947 N N . TYR D 2 68 ? 4.651 -7.610 50.032 1.00 60.89 68 TYR D N 1
ATOM 8948 C CA . TYR D 2 68 ? 4.498 -6.747 51.214 1.00 45.79 68 TYR D CA 1
ATOM 8949 C C . TYR D 2 68 ? 3.492 -7.285 52.236 1.00 67.41 68 TYR D C 1
ATOM 8950 O O . TYR D 2 68 ? 3.725 -7.203 53.442 1.00 69.30 68 TYR D O 1
ATOM 8959 N N . GLU D 2 69 ? 2.372 -7.820 51.760 1.00 80.39 69 GLU D N 1
ATOM 8960 C CA . GLU D 2 69 ? 1.365 -8.379 52.659 1.00 73.25 69 GLU D CA 1
ATOM 8961 C C . GLU D 2 69 ? 1.863 -9.608 53.426 1.00 72.33 69 GLU D C 1
ATOM 8962 O O . GLU D 2 69 ? 1.582 -9.766 54.613 1.00 71.17 69 GLU D O 1
ATOM 8968 N N . LYS D 2 70 ? 2.645 -10.446 52.750 1.00 78.79 70 LYS D N 1
ATOM 8969 C CA . LYS D 2 70 ? 3.210 -11.665 53.339 1.00 75.09 70 LYS D CA 1
ATOM 8970 C C . LYS D 2 70 ? 4.214 -11.382 54.449 1.00 70.86 70 LYS D C 1
ATOM 8971 O O . LYS D 2 70 ? 4.523 -12.249 55.262 1.00 66.08 70 LYS D O 1
ATOM 8973 N N . GLN D 2 71 ? 4.710 -10.156 54.478 1.00 85.29 71 GLN D N 1
ATOM 8974 C CA . GLN D 2 71 ? 5.615 -9.708 55.525 1.00 78.36 71 GLN D CA 1
ATOM 8975 C C . GLN D 2 71 ? 4.973 -9.681 56.905 1.00 83.30 71 GLN D C 1
ATOM 8976 O O . GLN D 2 71 ? 3.767 -9.481 57.047 1.00 97.19 71 GLN D O 1
ATOM 8982 N N . ASN D 2 72 ? 5.808 -9.877 57.917 1.00 92.49 72 ASN D N 1
ATOM 8983 C CA . ASN D 2 72 ? 5.390 -9.974 59.307 1.00 95.76 72 ASN D CA 1
ATOM 8984 C C . ASN D 2 72 ? 5.517 -8.620 59.998 1.00 94.46 72 ASN D C 1
ATOM 8985 O O . ASN D 2 72 ? 6.567 -7.972 59.943 1.00 70.96 72 ASN D O 1
ATOM 8990 N N . PHE D 2 73 ? 4.415 -8.151 60.569 1.00 96.17 73 PHE D N 1
ATOM 8991 C CA . PHE D 2 73 ? 4.415 -6.858 61.227 1.00 92.24 73 PHE D CA 1
ATOM 8992 C C . PHE D 2 73 ? 4.488 -7.022 62.750 1.00 82.39 73 PHE D C 1
ATOM 8993 O O . PHE D 2 73 ? 3.506 -7.418 63.381 1.00 85.57 73 PHE D O 1
ATOM 9001 N N . ALA D 2 74 ? 5.639 -6.713 63.340 1.00 89.70 74 ALA D N 1
ATOM 9002 C CA . ALA D 2 74 ? 5.838 -6.929 64.772 1.00 88.51 74 ALA D CA 1
ATOM 9003 C C . ALA D 2 74 ? 4.931 -6.028 65.606 1.00 78.11 74 ALA D C 1
ATOM 9004 O O . ALA D 2 74 ? 4.406 -6.440 66.641 1.00 83.97 74 ALA D O 1
ATOM 9006 N N . LEU D 2 75 ? 4.753 -4.796 65.141 1.00 78.60 75 LEU D N 1
ATOM 9007 C CA . LEU D 2 75 ? 4.025 -3.771 65.883 1.00 79.36 75 LEU D CA 1
ATOM 9008 C C . LEU D 2 75 ? 2.538 -4.078 66.042 1.00 94.87 75 LEU D C 1
ATOM 9009 O O . LEU D 2 75 ? 1.962 -3.875 67.112 1.00 106.32 75 LEU D O 1
ATOM 9014 N N . GLY D 2 76 ? 1.923 -4.562 64.969 1.00 101.80 76 GLY D N 1
ATOM 9015 C CA . GLY D 2 76 ? 0.490 -4.790 64.946 1.00 107.35 76 GLY D CA 1
ATOM 9016 C C . GLY D 2 76 ? 0.024 -5.112 63.542 1.00 98.23 76 GLY D C 1
ATOM 9017 O O . GLY D 2 76 ? 0.784 -5.650 62.742 1.00 100.45 76 GLY D O 1
ATOM 9018 N N . LYS D 2 77 ? -1.230 -4.797 63.238 1.00 103.64 77 LYS D N 1
ATOM 9019 C CA . LYS D 2 77 ? -1.735 -5.001 61.889 1.00 107.62 77 LYS D CA 1
ATOM 9020 C C . LYS D 2 77 ? -1.309 -3.856 60.978 1.00 105.96 77 LYS D C 1
ATOM 9021 O O . LYS D 2 77 ? -1.507 -2.685 61.303 1.00 110.61 77 LYS D O 1
ATOM 9023 N N . GLY D 2 78 ? -0.714 -4.204 59.841 1.00 91.83 78 GLY D N 1
ATOM 9024 C CA . GLY D 2 78 ? -0.317 -3.221 58.850 1.00 86.10 78 GLY D CA 1
ATOM 9025 C C . GLY D 2 78 ? -1.531 -2.480 58.333 1.00 87.75 78 GLY D C 1
ATOM 9026 O O . GLY D 2 78 ? -2.618 -3.055 58.267 1.00 97.22 78 GLY D O 1
ATOM 9027 N N . ASP D 2 79 ? -1.359 -1.205 57.991 1.00 86.26 79 ASP D N 1
ATOM 9028 C CA . ASP D 2 79 ? -2.462 -0.398 57.478 1.00 79.20 79 ASP D CA 1
ATOM 9029 C C . ASP D 2 79 ? -3.050 -1.109 56.264 1.00 84.72 79 ASP D C 1
ATOM 9030 O O . ASP D 2 79 ? -2.313 -1.676 55.459 1.00 81.78 79 ASP D O 1
ATOM 9035 N N . GLU D 2 80 ? -4.370 -1.091 56.123 1.00 85.55 80 GLU D N 1
ATOM 9036 C CA . GLU D 2 80 ? -4.972 -1.856 55.041 1.00 75.67 80 GLU D CA 1
ATOM 9037 C C . GLU D 2 80 ? -5.284 -0.984 53.830 1.00 74.49 80 GLU D C 1
ATOM 9038 O O . GLU D 2 80 ? -5.626 -1.491 52.759 1.00 78.62 80 GLU D O 1
ATOM 9044 N N . GLU D 2 81 ? -5.096 0.324 53.984 1.00 64.94 81 GLU D N 1
ATOM 9045 C CA . GLU D 2 81 ? -5.076 1.233 52.845 1.00 72.09 81 GLU D CA 1
ATOM 9046 C C . GLU D 2 81 ? -3.764 1.119 52.074 1.00 70.68 81 GLU D C 1
ATOM 9047 O O . GLU D 2 81 ? -3.772 1.146 50.849 1.00 73.64 81 GLU D O 1
ATOM 9053 N N . VAL D 2 82 ? -2.635 1.050 52.773 1.00 54.09 82 VAL D N 1
ATOM 9054 C CA . VAL D 2 82 ? -1.373 0.898 52.066 1.00 64.50 82 VAL D CA 1
ATOM 9055 C C . VAL D 2 82 ? -1.287 -0.504 51.453 1.00 66.97 82 VAL D C 1
ATOM 9056 O O . VAL D 2 82 ? -0.741 -0.673 50.359 1.00 61.33 82 VAL D O 1
ATOM 9060 N N . ILE D 2 83 ? -1.853 -1.498 52.135 1.00 49.50 83 ILE D N 1
ATOM 9061 C CA . ILE D 2 83 ? -1.893 -2.855 51.599 1.00 46.35 83 ILE D CA 1
ATOM 9062 C C . ILE D 2 83 ? -2.786 -2.903 50.359 1.00 55.04 83 ILE D C 1
ATOM 9063 O O . ILE D 2 83 ? -2.412 -3.488 49.337 1.00 67.32 83 ILE D O 1
ATOM 9068 N N . SER D 2 84 ? -3.954 -2.270 50.444 1.00 63.20 84 SER D N 1
ATOM 9069 C CA . SER D 2 84 ? -4.869 -2.233 49.306 1.00 59.43 84 SER D CA 1
ATOM 9070 C C . SER D 2 84 ? -4.272 -1.465 48.124 1.00 48.67 84 SER D C 1
ATOM 9071 O O . SER D 2 84 ? -4.374 -1.908 46.978 1.00 57.10 84 SER D O 1
ATOM 9074 N N . THR D 2 85 ? -3.657 -0.319 48.407 1.00 52.95 85 THR D N 1
ATOM 9075 C CA . THR D 2 85 ? -2.992 0.482 47.381 1.00 54.49 85 THR D CA 1
ATOM 9076 C C . THR D 2 85 ? -1.930 -0.344 46.680 1.00 45.31 85 THR D C 1
ATOM 9077 O O . THR D 2 85 ? -1.857 -0.368 45.454 1.00 50.47 85 THR D O 1
ATOM 9081 N N . LEU D 2 86 ? -1.105 -1.021 47.472 1.00 45.86 86 LEU D N 1
ATOM 9082 C CA . LEU D 2 86 ? -0.041 -1.853 46.925 1.00 51.71 86 LEU D CA 1
ATOM 9083 C C . LEU D 2 86 ? -0.588 -3.008 46.090 1.00 45.39 86 LEU D C 1
ATOM 9084 O O . LEU D 2 86 ? 0.011 -3.382 45.083 1.00 56.36 86 LEU D O 1
ATOM 9089 N N . HIS D 2 87 ? -1.718 -3.574 46.503 1.00 40.89 87 HIS D N 1
ATOM 9090 C CA . HIS D 2 87 ? -2.347 -4.640 45.726 1.00 55.60 87 HIS D CA 1
ATOM 9091 C C . HIS D 2 87 ? -2.830 -4.114 44.373 1.00 48.52 87 HIS D C 1
ATOM 9092 O O . HIS D 2 87 ? -2.596 -4.732 43.327 1.00 55.09 87 HIS D O 1
ATOM 9099 N N . TYR D 2 88 ? -3.501 -2.966 44.409 1.00 34.60 88 TYR D N 1
ATOM 9100 C CA . TYR D 2 88 ? -3.999 -2.307 43.206 1.00 47.77 88 TYR D CA 1
ATOM 9101 C C . TYR D 2 88 ? -2.860 -2.015 42.232 1.00 52.03 88 TYR D C 1
ATOM 9102 O O . TYR D 2 88 ? -2.934 -2.333 41.037 1.00 52.97 88 TYR D O 1
ATOM 9111 N N . PHE D 2 89 ? -1.804 -1.407 42.763 1.00 53.54 89 PHE D N 1
ATOM 9112 C CA . PHE D 2 89 ? -0.605 -1.109 41.992 1.00 44.26 89 PHE D CA 1
ATOM 9113 C C . PHE D 2 89 ? 0.003 -2.375 41.410 1.00 45.83 89 PHE D C 1
ATOM 9114 O O . PHE D 2 89 ? 0.464 -2.371 40.276 1.00 38.95 89 PHE D O 1
ATOM 9122 N N . SER D 2 90 ? 0.010 -3.452 42.190 1.00 37.81 90 SER D N 1
ATOM 9123 C CA . SER D 2 90 ? 0.518 -4.732 41.708 1.00 50.59 90 SER D CA 1
ATOM 9124 C C . SER D 2 90 ? -0.297 -5.210 40.510 1.00 47.82 90 SER D C 1
ATOM 9125 O O . SER D 2 90 ? 0.255 -5.752 39.552 1.00 47.49 90 SER D O 1
ATOM 9128 N N . LYS D 2 91 ? -1.610 -5.004 40.568 1.00 49.14 91 LYS D N 1
ATOM 9129 C CA . LYS D 2 91 ? -2.482 -5.334 39.442 1.00 55.28 91 LYS D CA 1
ATOM 9130 C C . LYS D 2 91 ? -2.135 -4.517 38.194 1.00 48.75 91 LYS D C 1
ATOM 9131 O O . LYS D 2 91 ? -2.001 -5.068 37.091 1.00 40.60 91 LYS D O 1
ATOM 9137 N N . VAL D 2 92 ? -1.991 -3.206 38.373 1.00 39.44 92 VAL D N 1
ATOM 9138 C CA . VAL D 2 92 ? -1.595 -2.323 37.276 1.00 42.82 92 VAL D CA 1
ATOM 9139 C C . VAL D 2 92 ? -0.271 -2.762 36.645 1.00 48.48 92 VAL D C 1
ATOM 9140 O O . VAL D 2 92 ? -0.148 -2.856 35.422 1.00 53.91 92 VAL D O 1
ATOM 9144 N N . VAL D 2 93 ? 0.710 -3.033 37.498 1.00 52.77 93 VAL D N 1
ATOM 9145 C CA . VAL D 2 93 ? 2.018 -3.513 37.071 1.00 44.05 93 VAL D CA 1
ATOM 9146 C C . VAL D 2 93 ? 1.906 -4.830 36.307 1.00 48.94 93 VAL D C 1
ATOM 9147 O O . VAL D 2 93 ? 2.624 -5.051 35.336 1.00 61.25 93 VAL D O 1
ATOM 9151 N N . ASP D 2 94 ? 1.001 -5.702 36.742 1.00 42.70 94 ASP D N 1
ATOM 9152 C CA . ASP D 2 94 ? 0.752 -6.950 36.026 1.00 48.91 94 ASP D CA 1
ATOM 9153 C C . ASP D 2 94 ? 0.236 -6.675 34.616 1.00 44.96 94 ASP D C 1
ATOM 9154 O O . ASP D 2 94 ? 0.691 -7.288 33.644 1.00 45.41 94 ASP D O 1
ATOM 9159 N N . GLU D 2 95 ? -0.707 -5.743 34.511 1.00 45.75 95 GLU D N 1
ATOM 9160 C CA . GLU D 2 95 ? -1.247 -5.349 33.211 1.00 53.85 95 GLU D CA 1
ATOM 9161 C C . GLU D 2 95 ? -0.157 -4.801 32.283 1.00 55.71 95 GLU D C 1
ATOM 9162 O O . GLU D 2 95 ? -0.042 -5.206 31.114 1.00 59.22 95 GLU D O 1
ATOM 9168 N N . LEU D 2 96 ? 0.642 -3.879 32.814 1.00 46.98 96 LEU D N 1
ATOM 9169 C CA . LEU D 2 96 ? 1.749 -3.294 32.064 1.00 50.07 96 LEU D CA 1
ATOM 9170 C C . LEU D 2 96 ? 2.743 -4.363 31.620 1.00 40.80 96 LEU D C 1
ATOM 9171 O O . LEU D 2 96 ? 3.254 -4.325 30.498 1.00 47.78 96 LEU D O 1
ATOM 9176 N N . ASN D 2 97 ? 3.014 -5.309 32.514 1.00 35.14 97 ASN D N 1
ATOM 9177 C CA . ASN D 2 97 ? 3.817 -6.480 32.189 1.00 44.72 97 ASN D CA 1
ATOM 9178 C C . ASN D 2 97 ? 3.244 -7.225 30.993 1.00 42.10 97 ASN D C 1
ATOM 9179 O O . ASN D 2 97 ? 3.990 -7.648 30.114 1.00 56.14 97 ASN D O 1
ATOM 9184 N N . LEU D 2 98 ? 1.926 -7.407 30.977 1.00 51.47 98 LEU D N 1
ATOM 9185 C CA . LEU D 2 98 ? 1.268 -8.077 29.857 1.00 50.67 98 LEU D CA 1
ATOM 9186 C C . LEU D 2 98 ? 1.544 -7.325 28.555 1.00 51.97 98 LEU D C 1
ATOM 9187 O O . LEU D 2 98 ? 1.928 -7.925 27.537 1.00 42.29 98 LEU D O 1
ATOM 9192 N N . LEU D 2 99 ? 1.345 -6.009 28.602 1.00 41.11 99 LEU D N 1
ATOM 9193 C CA . LEU D 2 99 ? 1.637 -5.136 27.466 1.00 38.14 99 LEU D CA 1
ATOM 9194 C C . LEU D 2 99 ? 3.055 -5.346 26.926 1.00 54.93 99 LEU D C 1
ATOM 9195 O O . LEU D 2 99 ? 3.261 -5.613 25.731 1.00 62.20 99 LEU D O 1
ATOM 9200 N N . HIS D 2 100 ? 4.024 -5.240 27.831 1.00 47.71 100 HIS D N 1
ATOM 9201 C CA . HIS D 2 100 ? 5.433 -5.397 27.488 1.00 49.04 100 HIS D CA 1
ATOM 9202 C C . HIS D 2 100 ? 5.734 -6.777 26.915 1.00 53.18 100 HIS D C 1
ATOM 9203 O O . HIS D 2 100 ? 6.539 -6.908 25.997 1.00 58.75 100 HIS D O 1
ATOM 9210 N N . THR D 2 101 ? 5.102 -7.804 27.475 1.00 45.69 101 THR D N 1
ATOM 9211 C CA . THR D 2 101 ? 5.285 -9.173 27.005 1.00 47.27 101 THR D CA 1
ATOM 9212 C C . THR D 2 101 ? 4.821 -9.320 25.564 1.00 50.74 101 THR D C 1
ATOM 9213 O O . THR D 2 101 ? 5.520 -9.910 24.731 1.00 61.28 101 THR D O 1
ATOM 9217 N N . GLU D 2 102 ? 3.644 -8.773 25.269 1.00 57.08 102 GLU D N 1
ATOM 9218 C CA . GLU D 2 102 ? 3.117 -8.847 23.912 1.00 54.41 102 GLU D CA 1
ATOM 9219 C C . GLU D 2 102 ? 4.011 -8.078 22.943 1.00 59.09 102 GLU D C 1
ATOM 9220 O O . GLU D 2 102 ? 4.246 -8.526 21.816 1.00 58.51 102 GLU D O 1
ATOM 9226 N N . LEU D 2 103 ? 4.522 -6.931 23.385 1.00 54.58 103 LEU D N 1
ATOM 9227 C CA . LEU D 2 103 ? 5.462 -6.178 22.557 1.00 51.81 103 LEU D CA 1
ATOM 9228 C C . LEU D 2 103 ? 6.728 -6.993 22.287 1.00 50.71 103 LEU D C 1
ATOM 9229 O O . LEU D 2 103 ? 7.244 -6.998 21.169 1.00 55.42 103 LEU D O 1
ATOM 9234 N N . ALA D 2 104 ? 7.218 -7.683 23.313 1.00 49.50 104 ALA D N 1
ATOM 9235 C CA . ALA D 2 104 ? 8.410 -8.516 23.192 1.00 47.51 104 ALA D CA 1
ATOM 9236 C C . ALA D 2 104 ? 8.198 -9.633 22.175 1.00 58.11 104 ALA D C 1
ATOM 9237 O O . ALA D 2 104 ? 9.074 -9.912 21.349 1.00 62.25 104 ALA D O 1
ATOM 9239 N N . LYS D 2 105 ? 7.027 -10.262 22.227 1.00 54.68 105 LYS D N 1
ATOM 9240 C CA . LYS D 2 105 ? 6.730 -11.357 21.313 1.00 62.63 105 LYS D CA 1
ATOM 9241 C C . LYS D 2 105 ? 6.569 -10.817 19.896 1.00 60.18 105 LYS D C 1
ATOM 9242 O O . LYS D 2 105 ? 6.899 -11.495 18.918 1.00 48.69 105 LYS D O 1
ATOM 9244 N N . GLN D 2 106 ? 6.086 -9.582 19.797 1.00 55.45 106 GLN D N 1
ATOM 9245 C CA . GLN D 2 106 ? 5.967 -8.914 18.507 1.00 59.23 106 GLN D CA 1
ATOM 9246 C C . GLN D 2 106 ? 7.339 -8.652 17.896 1.00 53.06 106 GLN D C 1
ATOM 9247 O O . GLN D 2 106 ? 7.553 -8.892 16.708 1.00 61.28 106 GLN D O 1
ATOM 9253 N N . LEU D 2 107 ? 8.265 -8.160 18.714 1.00 59.67 107 LEU D N 1
ATOM 9254 C CA . LEU D 2 107 ? 9.631 -7.914 18.262 1.00 52.26 107 LEU D CA 1
ATOM 9255 C C . LEU D 2 107 ? 10.308 -9.211 17.843 1.00 46.96 107 LEU D C 1
ATOM 9256 O O . LEU D 2 107 ? 11.014 -9.253 16.836 1.00 53.41 107 LEU D O 1
ATOM 9261 N N . ALA D 2 108 ? 10.098 -10.266 18.623 1.00 56.67 108 ALA D N 1
ATOM 9262 C CA . ALA D 2 108 ? 10.709 -11.554 18.322 1.00 54.03 108 ALA D CA 1
ATOM 9263 C C . ALA D 2 108 ? 10.189 -12.132 17.011 1.00 59.53 108 ALA D C 1
ATOM 9264 O O . ALA D 2 108 ? 10.968 -12.548 16.155 1.00 62.86 108 ALA D O 1
ATOM 9266 N N . ASP D 2 109 ? 8.869 -12.154 16.859 1.00 66.86 109 ASP D N 1
ATOM 9267 C CA . ASP D 2 109 ? 8.242 -12.746 15.678 1.00 59.13 109 ASP D CA 1
ATOM 9268 C C . ASP D 2 109 ? 8.379 -11.917 14.399 1.00 61.84 109 ASP D C 1
ATOM 9269 O O . ASP D 2 109 ? 8.824 -12.424 13.370 1.00 74.21 109 ASP D O 1
ATOM 9274 N N . THR D 2 110 ? 7.988 -10.648 14.470 1.00 58.32 110 THR D N 1
ATOM 9275 C CA . THR D 2 110 ? 7.815 -9.832 13.271 1.00 49.55 110 THR D CA 1
ATOM 9276 C C . THR D 2 110 ? 8.996 -8.925 12.920 1.00 61.27 110 THR D C 1
ATOM 9277 O O . THR D 2 110 ? 8.938 -8.183 11.939 1.00 61.38 110 THR D O 1
ATOM 9281 N N . MET D 2 111 ? 10.062 -8.980 13.711 1.00 63.65 111 MET D N 1
ATOM 9282 C CA . MET D 2 111 ? 11.211 -8.107 13.479 1.00 65.08 111 MET D CA 1
ATOM 9283 C C . MET D 2 111 ? 12.525 -8.881 13.421 1.00 63.69 111 MET D C 1
ATOM 9284 O O . MET D 2 111 ? 13.185 -8.921 12.383 1.00 74.10 111 MET D O 1
ATOM 9289 N N . VAL D 2 112 ? 12.903 -9.486 14.542 1.00 56.97 112 VAL D N 1
ATOM 9290 C CA . VAL D 2 112 ? 14.150 -10.236 14.637 1.00 54.46 112 VAL D CA 1
ATOM 9291 C C . VAL D 2 112 ? 14.132 -11.461 13.721 1.00 67.46 112 VAL D C 1
ATOM 9292 O O . VAL D 2 112 ? 15.091 -11.722 12.988 1.00 74.27 112 VAL D O 1
ATOM 9296 N N . LEU D 2 113 ? 13.029 -12.202 13.767 1.00 66.59 113 LEU D N 1
ATOM 9297 C CA . LEU D 2 113 ? 12.910 -13.477 13.062 1.00 72.87 113 LEU D CA 1
ATOM 9298 C C . LEU D 2 113 ? 12.847 -13.377 11.525 1.00 75.37 113 LEU D C 1
ATOM 9299 O O . LEU D 2 113 ? 13.297 -14.292 10.839 1.00 76.82 113 LEU D O 1
ATOM 9304 N N . PRO D 2 114 ? 12.269 -12.293 10.970 1.00 67.10 114 PRO D N 1
ATOM 9305 C CA . PRO D 2 114 ? 12.455 -12.140 9.521 1.00 65.46 114 PRO D CA 1
ATOM 9306 C C . PRO D 2 114 ? 13.920 -11.991 9.109 1.00 70.12 114 PRO D C 1
ATOM 9307 O O . PRO D 2 114 ? 14.326 -12.566 8.097 1.00 70.13 114 PRO D O 1
ATOM 9311 N N . ILE D 2 115 ? 14.696 -11.234 9.877 1.00 68.79 115 ILE D N 1
ATOM 9312 C CA . ILE D 2 115 ? 16.122 -11.090 9.602 1.00 60.53 115 ILE D CA 1
ATOM 9313 C C . ILE D 2 115 ? 16.831 -12.430 9.766 1.00 57.95 115 ILE D C 1
ATOM 9314 O O . ILE D 2 115 ? 17.657 -12.814 8.930 1.00 60.72 115 ILE D O 1
ATOM 9319 N N . ILE D 2 116 ? 16.501 -13.134 10.847 1.00 60.57 116 ILE D N 1
ATOM 9320 C CA . ILE D 2 116 ? 17.057 -14.460 11.102 1.00 59.67 116 ILE D CA 1
ATOM 9321 C C . ILE D 2 116 ? 16.789 -15.391 9.922 1.00 62.51 116 ILE D C 1
ATOM 9322 O O . ILE D 2 116 ? 17.697 -16.064 9.444 1.00 64.17 116 ILE D O 1
ATOM 9327 N N . GLN D 2 117 ? 15.543 -15.426 9.456 1.00 70.17 117 GLN D N 1
ATOM 9328 C CA . GLN D 2 117 ? 15.163 -16.314 8.363 1.00 68.44 117 GLN D CA 1
ATOM 9329 C C . GLN D 2 117 ? 15.847 -15.924 7.069 1.00 73.49 117 GLN D C 1
ATOM 9330 O O . GLN D 2 117 ? 16.245 -16.781 6.280 1.00 73.09 117 GLN D O 1
ATOM 9336 N N . PHE D 2 118 ? 15.973 -14.620 6.853 1.00 66.83 118 PHE D N 1
ATOM 9337 C CA . PHE D 2 118 ? 16.636 -14.113 5.662 1.00 65.80 118 PHE D CA 1
ATOM 9338 C C . PHE D 2 118 ? 18.098 -14.550 5.601 1.00 70.11 118 PHE D C 1
ATOM 9339 O O . PHE D 2 118 ? 18.519 -15.219 4.653 1.00 83.17 118 PHE D O 1
ATOM 9347 N N . ARG D 2 119 ? 18.853 -14.181 6.634 1.00 62.30 119 ARG D N 1
ATOM 9348 C CA . ARG D 2 119 ? 20.247 -14.594 6.792 1.00 56.27 119 ARG D CA 1
ATOM 9349 C C . ARG D 2 119 ? 20.425 -16.113 6.683 1.00 66.51 119 ARG D C 1
ATOM 9350 O O . ARG D 2 119 ? 21.293 -16.594 5.955 1.00 73.27 119 ARG D O 1
ATOM 9358 N N . GLU D 2 120 ? 19.595 -16.853 7.412 1.00 74.51 120 GLU D N 1
ATOM 9359 C CA . GLU D 2 120 ? 19.641 -18.317 7.444 1.00 74.41 120 GLU D CA 1
ATOM 9360 C C . GLU D 2 120 ? 19.412 -18.960 6.080 1.00 82.12 120 GLU D C 1
ATOM 9361 O O . GLU D 2 120 ? 20.137 -19.873 5.688 1.00 82.07 120 GLU D O 1
ATOM 9363 N N . LYS D 2 121 ? 18.376 -18.514 5.382 1.00 83.03 121 LYS D N 1
ATOM 9364 C CA . LYS D 2 121 ? 17.875 -19.211 4.207 1.00 69.98 121 LYS D CA 1
ATOM 9365 C C . LYS D 2 121 ? 18.354 -18.602 2.888 1.00 73.36 121 LYS D C 1
ATOM 9366 O O . LYS D 2 121 ? 19.009 -19.275 2.089 1.00 81.59 121 LYS D O 1
ATOM 9368 N N . ASP D 2 122 ? 18.051 -17.326 2.674 1.00 67.95 122 ASP D N 1
ATOM 9369 C CA . ASP D 2 122 ? 18.407 -16.658 1.423 1.00 76.08 122 ASP D CA 1
ATOM 9370 C C . ASP D 2 122 ? 19.908 -16.416 1.230 1.00 73.39 122 ASP D C 1
ATOM 9371 O O . ASP D 2 122 ? 20.471 -16.772 0.186 1.00 70.95 122 ASP D O 1
ATOM 9376 N N . LEU D 2 123 ? 20.560 -15.839 2.233 1.00 65.84 123 LEU D N 1
ATOM 9377 C CA . LEU D 2 123 ? 21.982 -15.529 2.122 1.00 56.18 123 LEU D CA 1
ATOM 9378 C C . LEU D 2 123 ? 22.821 -16.796 1.990 1.00 64.43 123 LEU D C 1
ATOM 9379 O O . LEU D 2 123 ? 23.762 -16.848 1.196 1.00 73.82 123 LEU D O 1
ATOM 9384 N N . THR D 2 124 ? 22.473 -17.816 2.767 1.00 62.48 124 THR D N 1
ATOM 9385 C CA . THR D 2 124 ? 23.169 -19.094 2.698 1.00 77.08 124 THR D CA 1
ATOM 9386 C C . THR D 2 124 ? 22.870 -19.806 1.380 1.00 76.81 124 THR D C 1
ATOM 9387 O O . THR D 2 124 ? 23.724 -20.518 0.850 1.00 82.95 124 THR D O 1
ATOM 9391 N N . GLU D 2 125 ? 21.655 -19.628 0.863 1.00 66.30 125 GLU D N 1
ATOM 9392 C CA . GLU D 2 125 ? 21.324 -20.128 -0.470 1.00 75.17 125 GLU D CA 1
ATOM 9393 C C . GLU D 2 125 ? 22.292 -19.553 -1.497 1.00 64.00 125 GLU D C 1
ATOM 9394 O O . GLU D 2 125 ? 22.874 -20.279 -2.318 1.00 68.27 125 GLU D O 1
ATOM 9400 N N . VAL D 2 126 ? 22.465 -18.236 -1.425 1.00 62.80 126 VAL D N 1
ATOM 9401 C CA . VAL D 2 126 ? 23.397 -17.531 -2.294 1.00 54.50 126 VAL D CA 1
ATOM 9402 C C . VAL D 2 126 ? 24.821 -18.062 -2.135 1.00 65.89 126 VAL D C 1
ATOM 9403 O O . VAL D 2 126 ? 25.503 -18.320 -3.127 1.00 67.49 126 VAL D O 1
ATOM 9407 N N . SER D 2 127 ? 25.257 -18.228 -0.889 1.00 67.39 127 SER D N 1
ATOM 9408 C CA . SER D 2 127 ? 26.585 -18.763 -0.591 1.00 63.02 127 SER D CA 1
ATOM 9409 C C . SER D 2 127 ? 26.814 -20.123 -1.253 1.00 66.53 127 SER D C 1
ATOM 9410 O O . SER D 2 127 ? 27.813 -20.329 -1.955 1.00 75.49 127 SER D O 1
ATOM 9413 N N . THR D 2 128 ? 25.889 -21.049 -1.019 1.00 55.33 128 THR D N 1
ATOM 9414 C CA . THR D 2 128 ? 26.005 -22.399 -1.563 1.00 73.87 128 THR D CA 1
ATOM 9415 C C . THR D 2 128 ? 26.030 -22.390 -3.088 1.00 73.84 128 THR D C 1
ATOM 9416 O O . THR D 2 128 ? 26.904 -23.002 -3.705 1.00 62.54 128 THR D O 1
ATOM 9420 N N . LEU D 2 129 ? 25.076 -21.694 -3.699 1.00 67.37 129 LEU D N 1
ATOM 9421 C CA . LEU D 2 129 ? 25.067 -21.578 -5.156 1.00 61.72 129 LEU D CA 1
ATOM 9422 C C . LEU D 2 129 ? 26.393 -21.018 -5.675 1.00 64.55 129 LEU D C 1
ATOM 9423 O O . LEU D 2 129 ? 26.919 -21.477 -6.697 1.00 66.49 129 LEU D O 1
ATOM 9428 N N . LYS D 2 130 ? 26.947 -20.058 -4.941 1.00 56.14 130 LYS D N 1
ATOM 9429 C CA . LYS D 2 130 ? 28.239 -19.480 -5.282 1.00 52.12 130 LYS D CA 1
ATOM 9430 C C . LYS D 2 130 ? 29.366 -20.511 -5.238 1.00 56.91 130 LYS D C 1
ATOM 9431 O O . LYS D 2 130 ? 30.229 -20.524 -6.120 1.00 63.24 130 LYS D O 1
ATOM 9437 N N . ASP D 2 131 ? 29.364 -21.385 -4.231 1.00 74.91 131 ASP D N 1
ATOM 9438 C CA . ASP D 2 131 ? 30.475 -22.335 -4.112 1.00 71.47 131 ASP D CA 1
ATOM 9439 C C . ASP D 2 131 ? 30.343 -23.459 -5.142 1.00 68.76 131 ASP D C 1
ATOM 9440 O O . ASP D 2 131 ? 31.352 -23.985 -5.626 1.00 68.56 131 ASP D O 1
ATOM 9445 N N . LEU D 2 132 ? 29.108 -23.800 -5.508 1.00 65.52 132 LEU D N 1
ATOM 9446 C CA . LEU D 2 132 ? 28.916 -24.803 -6.552 1.00 62.65 132 LEU D CA 1
ATOM 9447 C C . LEU D 2 132 ? 29.316 -24.240 -7.910 1.00 61.11 132 LEU D C 1
ATOM 9448 O O . LEU D 2 132 ? 29.910 -24.946 -8.733 1.00 55.16 132 LEU D O 1
ATOM 9453 N N . PHE D 2 133 ? 29.019 -22.962 -8.131 1.00 62.42 133 PHE D N 1
ATOM 9454 C CA . PHE D 2 133 ? 29.472 -22.287 -9.342 1.00 63.45 133 PHE D CA 1
ATOM 9455 C C . PHE D 2 133 ? 30.996 -22.250 -9.393 1.00 65.17 133 PHE D C 1
ATOM 9456 O O . PHE D 2 133 ? 31.597 -22.459 -10.451 1.00 68.14 133 PHE D O 1
ATOM 9464 N N . GLY D 2 134 ? 31.615 -21.994 -8.244 1.00 56.10 134 GLY D N 1
ATOM 9465 C CA . GLY D 2 134 ? 33.064 -21.972 -8.145 1.00 57.64 134 GLY D CA 1
ATOM 9466 C C . GLY D 2 134 ? 33.718 -23.301 -8.484 1.00 60.08 134 GLY D C 1
ATOM 9467 O O . GLY D 2 134 ? 34.625 -23.363 -9.326 1.00 66.32 134 GLY D O 1
ATOM 9468 N N . LEU D 2 135 ? 33.258 -24.371 -7.839 1.00 63.11 135 LEU D N 1
ATOM 9469 C CA . LEU D 2 135 ? 33.832 -25.693 -8.080 1.00 67.74 135 LEU D CA 1
ATOM 9470 C C . LEU D 2 135 ? 33.585 -26.165 -9.514 1.00 69.66 135 LEU D C 1
ATOM 9471 O O . LEU D 2 135 ? 34.477 -26.745 -10.146 1.00 69.36 135 LEU D O 1
ATOM 9476 N N . ALA D 2 136 ? 32.384 -25.904 -10.028 1.00 65.13 136 ALA D N 1
ATOM 9477 C CA . ALA D 2 136 ? 32.066 -26.247 -11.412 1.00 53.70 136 ALA D CA 1
ATOM 9478 C C . ALA D 2 136 ? 32.996 -25.510 -12.376 1.00 59.88 136 ALA D C 1
ATOM 9479 O O . ALA D 2 136 ? 33.476 -26.083 -13.362 1.00 52.14 136 ALA D O 1
ATOM 9481 N N . SER D 2 137 ? 33.247 -24.239 -12.074 1.00 56.28 137 SER D N 1
ATOM 9482 C CA . SER D 2 137 ? 34.171 -23.424 -12.855 1.00 58.42 137 SER D CA 1
ATOM 9483 C C . SER D 2 137 ? 35.570 -24.036 -12.869 1.00 67.83 137 SER D C 1
ATOM 9484 O O . SER D 2 137 ? 36.177 -24.185 -13.933 1.00 69.71 137 SER D O 1
ATOM 9487 N N . ASN D 2 138 ? 36.077 -24.385 -11.687 1.00 64.25 138 ASN D N 1
ATOM 9488 C CA . ASN D 2 138 ? 37.387 -25.029 -11.576 1.00 66.01 138 ASN D CA 1
ATOM 9489 C C . ASN D 2 138 ? 37.480 -26.300 -12.420 1.00 66.54 138 ASN D C 1
ATOM 9490 O O . ASN D 2 138 ? 38.435 -26.493 -13.192 1.00 69.68 138 ASN D O 1
ATOM 9495 N N . GLU D 2 139 ? 36.473 -27.158 -12.268 1.00 61.14 139 GLU D N 1
ATOM 9496 C CA . GLU D 2 139 ? 36.407 -28.416 -13.005 1.00 70.33 139 GLU D CA 1
ATOM 9497 C C . GLU D 2 139 ? 36.453 -28.181 -14.512 1.00 72.14 139 GLU D C 1
ATOM 9498 O O . GLU D 2 139 ? 37.207 -28.845 -15.236 1.00 69.69 139 GLU D O 1
ATOM 9504 N N . HIS D 2 140 ? 35.655 -27.224 -14.978 1.00 66.55 140 HIS D N 1
ATOM 9505 C CA . HIS D 2 140 ? 35.645 -26.883 -16.395 1.00 63.46 140 HIS D CA 1
ATOM 9506 C C . HIS D 2 140 ? 37.014 -26.386 -16.854 1.00 59.76 140 HIS D C 1
ATOM 9507 O O . HIS D 2 140 ? 37.466 -26.729 -17.945 1.00 58.56 140 HIS D O 1
ATOM 9514 N N . ASP D 2 141 ? 37.669 -25.577 -16.024 1.00 62.26 141 ASP D N 1
ATOM 9515 C CA . ASP D 2 141 ? 38.995 -25.062 -16.362 1.00 65.10 141 ASP D CA 1
ATOM 9516 C C . ASP D 2 141 ? 40.037 -26.169 -16.536 1.00 67.04 141 ASP D C 1
ATOM 9517 O O . ASP D 2 141 ? 40.768 -26.181 -17.531 1.00 65.45 141 ASP D O 1
ATOM 9522 N N . LEU D 2 142 ? 40.105 -27.097 -15.582 1.00 78.53 142 LEU D N 1
ATOM 9523 C CA . LEU D 2 142 ? 41.034 -28.224 -15.715 1.00 74.57 142 LEU D CA 1
ATOM 9524 C C . LEU D 2 142 ? 40.708 -29.055 -16.956 1.00 70.69 142 LEU D C 1
ATOM 9525 O O . LEU D 2 142 ? 41.598 -29.430 -17.735 1.00 69.75 142 LEU D O 1
ATOM 9530 N N . SER D 2 143 ? 39.418 -29.328 -17.130 1.00 63.76 143 SER D N 1
ATOM 9531 C CA . SER D 2 143 ? 38.938 -30.113 -18.258 1.00 66.81 143 SER D CA 1
ATOM 9532 C C . SER D 2 143 ? 39.380 -29.519 -19.600 1.00 72.56 143 SER D C 1
ATOM 9533 O O . SER D 2 143 ? 39.939 -30.220 -20.452 1.00 62.06 143 SER D O 1
ATOM 9536 N N . MET D 2 144 ? 39.151 -28.219 -19.767 1.00 77.48 144 MET D N 1
ATOM 9537 C CA . MET D 2 144 ? 39.566 -27.511 -20.973 1.00 66.64 144 MET D CA 1
ATOM 9538 C C . MET D 2 144 ? 41.082 -27.487 -21.110 1.00 69.13 144 MET D C 1
ATOM 9539 O O . MET D 2 144 ? 41.611 -27.515 -22.224 1.00 65.80 144 MET D O 1
ATOM 9544 N N . ALA D 2 145 ? 41.777 -27.433 -19.976 1.00 68.83 145 ALA D N 1
ATOM 9545 C CA . ALA D 2 145 ? 43.234 -27.452 -19.990 1.00 59.79 145 ALA D CA 1
ATOM 9546 C C . ALA D 2 145 ? 43.762 -28.743 -20.602 1.00 72.57 145 ALA D C 1
ATOM 9547 O O . ALA D 2 145 ? 44.632 -28.705 -21.474 1.00 77.09 145 ALA D O 1
ATOM 9549 N N . LYS D 2 146 ? 43.230 -29.885 -20.166 1.00 76.41 146 LYS D N 1
ATOM 9550 C CA . LYS D 2 146 ? 43.752 -31.163 -20.654 1.00 79.92 146 LYS D CA 1
ATOM 9551 C C . LYS D 2 146 ? 43.144 -31.536 -22.010 1.00 75.29 146 LYS D C 1
ATOM 9552 O O . LYS D 2 146 ? 43.658 -32.421 -22.701 1.00 89.22 146 LYS D O 1
ATOM 9558 N N . TYR D 2 147 ? 42.052 -30.871 -22.387 1.00 75.73 147 TYR D N 1
ATOM 9559 C CA . TYR D 2 147 ? 41.565 -30.956 -23.765 1.00 74.22 147 TYR D CA 1
ATOM 9560 C C . TYR D 2 147 ? 42.512 -30.241 -24.718 1.00 70.40 147 TYR D C 1
ATOM 9561 O O . TYR D 2 147 ? 42.840 -30.758 -25.786 1.00 70.40 147 TYR D O 1
ATOM 9570 N N . SER D 2 148 ? 42.913 -29.033 -24.335 1.00 77.59 148 SER D N 1
ATOM 9571 C CA . SER D 2 148 ? 43.877 -28.246 -25.097 1.00 70.32 148 SER D CA 1
ATOM 9572 C C . SER D 2 148 ? 45.120 -29.048 -25.476 1.00 73.49 148 SER D C 1
ATOM 9573 O O . SER D 2 148 ? 45.633 -28.930 -26.588 1.00 85.81 148 SER D O 1
ATOM 9576 N N . ARG D 2 149 ? 45.599 -29.855 -24.538 1.00 81.96 149 ARG D N 1
ATOM 9577 C CA . ARG D 2 149 ? 46.853 -30.582 -24.695 1.00 86.98 149 ARG D CA 1
ATOM 9578 C C . ARG D 2 149 ? 46.791 -31.763 -25.673 1.00 93.73 149 ARG D C 1
ATOM 9579 O O . ARG D 2 149 ? 47.821 -32.371 -25.966 1.00 89.61 149 ARG D O 1
ATOM 9587 N N . LEU D 2 150 ? 45.598 -32.093 -26.167 1.00 79.90 150 LEU D N 1
ATOM 9588 C CA . LEU D 2 150 ? 45.445 -33.208 -27.106 1.00 79.47 150 LEU D CA 1
ATOM 9589 C C . LEU D 2 150 ? 46.301 -33.019 -28.366 1.00 105.78 150 LEU D C 1
ATOM 9590 O O . LEU D 2 150 ? 46.441 -31.901 -28.863 1.00 103.46 150 LEU D O 1
ATOM 9595 N N . PRO D 2 151 ? 46.871 -34.121 -28.887 1.00 114.61 151 PRO D N 1
ATOM 9596 C CA . PRO D 2 151 ? 47.826 -34.081 -30.002 1.00 102.45 151 PRO D CA 1
ATOM 9597 C C . PRO D 2 151 ? 47.215 -33.960 -31.399 1.00 101.80 151 PRO D C 1
ATOM 9598 O O . PRO D 2 151 ? 46.144 -34.507 -31.667 1.00 101.03 151 PRO D O 1
ATOM 9602 N N . LYS D 2 152 ? 47.907 -33.237 -32.275 1.00 98.26 152 LYS D N 1
ATOM 9603 C CA . LYS D 2 152 ? 47.512 -33.107 -33.674 1.00 103.38 152 LYS D CA 1
ATOM 9604 C C . LYS D 2 152 ? 48.018 -34.284 -34.512 1.00 104.91 152 LYS D C 1
ATOM 9605 O O . LYS D 2 152 ? 47.259 -34.908 -35.254 1.00 87.69 152 LYS D O 1
ATOM 9607 N N . LYS D 2 153 ? 49.311 -34.571 -34.382 1.00 111.27 153 LYS D N 1
ATOM 9608 C CA . LYS D 2 153 ? 49.996 -35.554 -35.223 1.00 117.67 153 LYS D CA 1
ATOM 9609 C C . LYS D 2 153 ? 49.531 -36.992 -35.002 1.00 127.16 153 LYS D C 1
ATOM 9610 O O . LYS D 2 153 ? 49.166 -37.690 -35.948 1.00 125.52 153 LYS D O 1
ATOM 9612 N N . LYS D 2 154 ? 49.546 -37.424 -33.747 1.00 127.51 154 LYS D N 1
ATOM 9613 C CA . LYS D 2 154 ? 49.140 -38.776 -33.384 1.00 120.66 154 LYS D CA 1
ATOM 9614 C C . LYS D 2 154 ? 47.753 -38.728 -32.761 1.00 126.28 154 LYS D C 1
ATOM 9615 O O . LYS D 2 154 ? 47.583 -38.217 -31.654 1.00 128.59 154 LYS D O 1
ATOM 9617 N N . GLU D 2 155 ? 46.761 -39.282 -33.451 1.00 118.40 155 GLU D N 1
ATOM 9618 C CA . GLU D 2 155 ? 45.392 -39.102 -32.996 1.00 111.93 155 GLU D CA 1
ATOM 9619 C C . GLU D 2 155 ? 44.867 -40.342 -32.310 1.00 122.61 155 GLU D C 1
ATOM 9620 O O . GLU D 2 155 ? 44.681 -41.408 -32.910 1.00 124.27 155 GLU D O 1
ATOM 9622 N N . ASN D 2 156 ? 44.621 -40.141 -31.020 1.00 128.54 156 ASN D N 1
ATOM 9623 C CA . ASN D 2 156 ? 43.972 -41.088 -30.133 1.00 123.72 156 ASN D CA 1
ATOM 9624 C C . ASN D 2 156 ? 42.458 -40.884 -30.185 1.00 113.22 156 ASN D C 1
ATOM 9625 O O . ASN D 2 156 ? 41.970 -39.935 -29.577 1.00 121.33 156 ASN D O 1
ATOM 9630 N N . GLU D 2 157 ? 41.703 -41.747 -30.868 1.00 106.53 157 GLU D N 1
ATOM 9631 C CA . GLU D 2 157 ? 40.270 -41.476 -31.002 1.00 109.13 157 GLU D CA 1
ATOM 9632 C C . GLU D 2 157 ? 39.524 -41.648 -29.680 1.00 115.61 157 GLU D C 1
ATOM 9633 O O . GLU D 2 157 ? 38.615 -40.876 -29.361 1.00 111.27 157 GLU D O 1
ATOM 9639 N N . LYS D 2 158 ? 39.944 -42.637 -28.897 1.00 113.71 158 LYS D N 1
ATOM 9640 C CA . LYS D 2 158 ? 39.295 -42.929 -27.626 1.00 119.69 158 LYS D CA 1
ATOM 9641 C C . LYS D 2 158 ? 39.519 -41.834 -26.592 1.00 112.77 158 LYS D C 1
ATOM 9642 O O . LYS D 2 158 ? 38.564 -41.286 -26.034 1.00 112.42 158 LYS D O 1
ATOM 9644 N N . VAL D 2 159 ? 40.787 -41.528 -26.339 1.00 100.31 159 VAL D N 1
ATOM 9645 C CA . VAL D 2 159 ? 41.157 -40.461 -25.420 1.00 102.40 159 VAL D CA 1
ATOM 9646 C C . VAL D 2 159 ? 40.531 -39.128 -25.836 1.00 107.00 159 VAL D C 1
ATOM 9647 O O . VAL D 2 159 ? 39.991 -38.408 -25.000 1.00 113.38 159 VAL D O 1
ATOM 9651 N N . LYS D 2 160 ? 40.597 -38.807 -27.126 1.00 104.21 160 LYS D N 1
ATOM 9652 C CA . LYS D 2 160 ? 40.050 -37.546 -27.624 1.00 94.14 160 LYS D CA 1
ATOM 9653 C C . LYS D 2 160 ? 38.543 -37.462 -27.400 1.00 95.14 160 LYS D C 1
ATOM 9654 O O . LYS D 2 160 ? 38.036 -36.442 -26.923 1.00 102.37 160 LYS D O 1
ATOM 9656 N N . THR D 2 161 ? 37.829 -38.535 -27.730 1.00 96.97 161 THR D N 1
ATOM 9657 C CA . THR D 2 161 ? 36.374 -38.522 -27.606 1.00 99.84 161 THR D CA 1
ATOM 9658 C C . THR D 2 161 ? 35.931 -38.494 -26.141 1.00 102.20 161 THR D C 1
ATOM 9659 O O . THR D 2 161 ? 34.964 -37.810 -25.786 1.00 106.71 161 THR D O 1
ATOM 9663 N N . GLU D 2 162 ? 36.659 -39.209 -25.286 1.00 99.78 162 GLU D N 1
ATOM 9664 C CA . GLU D 2 162 ? 36.319 -39.259 -23.866 1.00 94.83 162 GLU D CA 1
ATOM 9665 C C . GLU D 2 162 ? 36.609 -37.931 -23.169 1.00 98.81 162 GLU D C 1
ATOM 9666 O O . GLU D 2 162 ? 35.792 -37.441 -22.379 1.00 103.05 162 GLU D O 1
ATOM 9668 N N . VAL D 2 163 ? 37.759 -37.343 -23.485 1.00 84.17 163 VAL D N 1
ATOM 9669 C CA . VAL D 2 163 ? 38.110 -36.024 -22.973 1.00 82.99 163 VAL D CA 1
ATOM 9670 C C . VAL D 2 163 ? 37.080 -35.004 -23.439 1.00 83.51 163 VAL D C 1
ATOM 9671 O O . VAL D 2 163 ? 36.653 -34.146 -22.666 1.00 90.86 163 VAL D O 1
ATOM 9675 N N . GLY D 2 164 ? 36.667 -35.115 -24.698 1.00 74.48 164 GLY D N 1
ATOM 9676 C CA . GLY D 2 164 ? 35.620 -34.257 -25.221 1.00 78.61 164 GLY D CA 1
ATOM 9677 C C . GLY D 2 164 ? 34.322 -34.388 -24.440 1.00 85.53 164 GLY D C 1
ATOM 9678 O O . GLY D 2 164 ? 33.659 -33.387 -24.142 1.00 86.43 164 GLY D O 1
ATOM 9679 N N . LYS D 2 165 ? 33.966 -35.622 -24.090 1.00 92.71 165 LYS D N 1
ATOM 9680 C CA . LYS D 2 165 ? 32.745 -35.870 -23.325 1.00 82.81 165 LYS D CA 1
ATOM 9681 C C . LYS D 2 165 ? 32.804 -35.233 -21.938 1.00 93.09 165 LYS D C 1
ATOM 9682 O O . LYS D 2 165 ? 31.866 -34.552 -21.510 1.00 90.47 165 LYS D O 1
ATOM 9684 N N . GLU D 2 166 ? 33.913 -35.472 -21.243 1.00 81.94 166 GLU D N 1
ATOM 9685 C CA . GLU D 2 166 ? 34.226 -34.772 -19.998 1.00 80.08 166 GLU D CA 1
ATOM 9686 C C . GLU D 2 166 ? 34.067 -33.253 -20.118 1.00 80.03 166 GLU D C 1
ATOM 9687 O O . GLU D 2 166 ? 33.427 -32.625 -19.269 1.00 83.29 166 GLU D O 1
ATOM 9693 N N . VAL D 2 167 ? 34.664 -32.669 -21.156 1.00 84.84 167 VAL D N 1
ATOM 9694 C CA . VAL D 2 167 ? 34.579 -31.230 -21.380 1.00 78.18 167 VAL D CA 1
ATOM 9695 C C . VAL D 2 167 ? 33.121 -30.795 -21.485 1.00 70.82 167 VAL D C 1
ATOM 9696 O O . VAL D 2 167 ? 32.708 -29.809 -20.865 1.00 80.13 167 VAL D O 1
ATOM 9700 N N . ALA D 2 168 ? 32.342 -31.543 -22.263 1.00 71.91 168 ALA D N 1
ATOM 9701 C CA . ALA D 2 168 ? 30.922 -31.246 -22.422 1.00 71.28 168 ALA D CA 1
ATOM 9702 C C . ALA D 2 168 ? 30.189 -31.271 -21.081 1.00 72.65 168 ALA D C 1
ATOM 9703 O O . ALA D 2 168 ? 29.399 -30.371 -20.775 1.00 70.34 168 ALA D O 1
ATOM 9705 N N . ALA D 2 169 ? 30.469 -32.295 -20.278 1.00 75.33 169 ALA D N 1
ATOM 9706 C CA . ALA D 2 169 ? 29.825 -32.452 -18.976 1.00 74.19 169 ALA D CA 1
ATOM 9707 C C . ALA D 2 169 ? 30.154 -31.299 -18.027 1.00 75.52 169 ALA D C 1
ATOM 9708 O O . ALA D 2 169 ? 29.255 -30.680 -17.442 1.00 71.77 169 ALA D O 1
ATOM 9710 N N . ALA D 2 170 ? 31.447 -31.014 -17.886 1.00 68.86 170 ALA D N 1
ATOM 9711 C CA . ALA D 2 170 ? 31.916 -29.938 -17.020 1.00 70.95 170 ALA D CA 1
ATOM 9712 C C . ALA D 2 170 ? 31.316 -28.600 -17.440 1.00 84.85 170 ALA D C 1
ATOM 9713 O O . ALA D 2 170 ? 30.883 -27.804 -16.597 1.00 83.00 170 ALA D O 1
ATOM 9715 N N . ARG D 2 171 ? 31.287 -28.366 -18.749 1.00 71.44 171 ARG D N 1
ATOM 9716 C CA . ARG D 2 171 ? 30.711 -27.144 -19.294 1.00 63.34 171 ARG D CA 1
ATOM 9717 C C . ARG D 2 171 ? 29.223 -27.040 -18.961 1.00 68.95 171 ARG D C 1
ATOM 9718 O O . ARG D 2 171 ? 28.734 -25.962 -18.605 1.00 64.31 171 ARG D O 1
ATOM 9726 N N . ARG D 2 172 ? 28.507 -28.157 -19.064 1.00 63.44 172 ARG D N 1
ATOM 9727 C CA . ARG D 2 172 ? 27.088 -28.154 -18.723 1.00 65.78 172 ARG D CA 1
ATOM 9728 C C . ARG D 2 172 ? 26.894 -27.789 -17.258 1.00 74.76 172 ARG D C 1
ATOM 9729 O O . ARG D 2 172 ? 26.060 -26.939 -16.922 1.00 62.80 172 ARG D O 1
ATOM 9737 N N . LYS D 2 173 ? 27.679 -28.425 -16.392 1.00 75.41 173 LYS D N 1
ATOM 9738 C CA . LYS D 2 173 ? 27.560 -28.184 -14.960 1.00 67.01 173 LYS D CA 1
ATOM 9739 C C . LYS D 2 173 ? 27.848 -26.731 -14.604 1.00 72.02 173 LYS D C 1
ATOM 9740 O O . LYS D 2 173 ? 27.115 -26.129 -13.811 1.00 75.33 173 LYS D O 1
ATOM 9746 N N . GLN D 2 174 ? 28.897 -26.161 -15.194 1.00 62.78 174 GLN D N 1
ATOM 9747 C CA . GLN D 2 174 ? 29.222 -24.768 -14.907 1.00 57.37 174 GLN D CA 1
ATOM 9748 C C . GLN D 2 174 ? 28.126 -23.850 -15.428 1.00 56.66 174 GLN D C 1
ATOM 9749 O O . GLN D 2 174 ? 27.791 -22.858 -14.782 1.00 59.14 174 GLN D O 1
ATOM 9755 N N . HIS D 2 175 ? 27.555 -24.184 -16.581 1.00 56.22 175 HIS D N 1
ATOM 9756 C CA . HIS D 2 175 ? 26.468 -23.371 -17.115 1.00 62.04 175 HIS D CA 1
ATOM 9757 C C . HIS D 2 175 ? 25.255 -23.358 -16.188 1.00 64.58 175 HIS D C 1
ATOM 9758 O O . HIS D 2 175 ? 24.715 -22.294 -15.877 1.00 66.86 175 HIS D O 1
ATOM 9765 N N . LEU D 2 176 ? 24.838 -24.536 -15.733 1.00 70.33 176 LEU D N 1
ATOM 9766 C CA . LEU D 2 176 ? 23.667 -24.623 -14.864 1.00 70.55 176 LEU D CA 1
ATOM 9767 C C . LEU D 2 176 ? 23.911 -23.959 -13.508 1.00 69.65 176 LEU D C 1
ATOM 9768 O O . LEU D 2 176 ? 23.060 -23.206 -13.012 1.00 66.49 176 LEU D O 1
ATOM 9773 N N . SER D 2 177 ? 25.076 -24.224 -12.922 1.00 56.55 177 SER D N 1
ATOM 9774 C CA . SER D 2 177 ? 25.433 -23.619 -11.642 1.00 53.94 177 SER D CA 1
ATOM 9775 C C . SER D 2 177 ? 25.471 -22.097 -11.756 1.00 61.96 177 SER D C 1
ATOM 9776 O O . SER D 2 177 ? 25.013 -21.386 -10.859 1.00 81.71 177 SER D O 1
ATOM 9779 N N . SER D 2 178 ? 26.015 -21.607 -12.866 1.00 72.87 178 SER D N 1
ATOM 9780 C CA . SER D 2 178 ? 26.091 -20.171 -13.117 1.00 63.09 178 SER D CA 1
ATOM 9781 C C . SER D 2 178 ? 24.704 -19.559 -13.274 1.00 62.79 178 SER D C 1
ATOM 9782 O O . SER D 2 178 ? 24.446 -18.472 -12.765 1.00 63.80 178 SER D O 1
ATOM 9785 N N . LEU D 2 179 ? 23.818 -20.248 -13.989 1.00 49.72 179 LEU D N 1
ATOM 9786 C CA . LEU D 2 179 ? 22.446 -19.771 -14.147 1.00 62.82 179 LEU D CA 1
ATOM 9787 C C . LEU D 2 179 ? 21.746 -19.658 -12.795 1.00 81.62 179 LEU D C 1
ATOM 9788 O O . LEU D 2 179 ? 21.118 -18.636 -12.489 1.00 71.30 179 LEU D O 1
ATOM 9793 N N . GLN D 2 180 ? 21.871 -20.707 -11.985 1.00 75.10 180 GLN D N 1
ATOM 9794 C CA . GLN D 2 180 ? 21.270 -20.716 -10.655 1.00 80.91 180 GLN D CA 1
ATOM 9795 C C . GLN D 2 180 ? 21.820 -19.584 -9.791 1.00 76.27 180 GLN D C 1
ATOM 9796 O O . GLN D 2 180 ? 21.065 -18.885 -9.112 1.00 78.21 180 GLN D O 1
ATOM 9802 N N . TYR D 2 181 ? 23.137 -19.411 -9.827 1.00 65.01 181 TYR D N 1
ATOM 9803 C CA . TYR D 2 181 ? 23.804 -18.366 -9.057 1.00 62.36 181 TYR D CA 1
ATOM 9804 C C . TYR D 2 181 ? 23.336 -16.969 -9.475 1.00 70.55 181 TYR D C 1
ATOM 9805 O O . TYR D 2 181 ? 23.025 -16.128 -8.626 1.00 55.64 181 TYR D O 1
ATOM 9814 N N . TYR D 2 182 ? 23.280 -16.731 -10.783 1.00 62.89 182 TYR D N 1
ATOM 9815 C CA . TYR D 2 182 ? 22.910 -15.419 -11.308 1.00 56.68 182 TYR D CA 1
ATOM 9816 C C . TYR D 2 182 ? 21.465 -15.095 -10.954 1.00 63.09 182 TYR D C 1
ATOM 9817 O O . TYR D 2 182 ? 21.150 -13.974 -10.535 1.00 61.71 182 TYR D O 1
ATOM 9826 N N . CYS D 2 183 ? 20.590 -16.085 -11.122 1.00 63.87 183 CYS D N 1
ATOM 9827 C CA . CYS D 2 183 ? 19.192 -15.936 -10.733 1.00 70.75 183 CYS D CA 1
ATOM 9828 C C . CYS D 2 183 ? 19.091 -15.618 -9.247 1.00 75.14 183 CYS D C 1
ATOM 9829 O O . CYS D 2 183 ? 18.294 -14.775 -8.835 1.00 76.81 183 CYS D O 1
ATOM 9832 N N . ALA D 2 184 ? 19.910 -16.299 -8.451 1.00 70.04 184 ALA D N 1
ATOM 9833 C CA . ALA D 2 184 ? 19.947 -16.081 -7.010 1.00 54.32 184 ALA D CA 1
ATOM 9834 C C . ALA D 2 184 ? 20.343 -14.652 -6.649 1.00 60.07 184 ALA D C 1
ATOM 9835 O O . ALA D 2 184 ? 19.739 -14.051 -5.768 1.00 73.33 184 ALA D O 1
ATOM 9837 N N . LEU D 2 185 ? 21.371 -14.121 -7.306 1.00 55.57 185 LEU D N 1
ATOM 9838 C CA . LEU D 2 185 ? 21.842 -12.766 -7.015 1.00 50.65 185 LEU D CA 1
ATOM 9839 C C . LEU D 2 185 ? 20.834 -11.706 -7.446 1.00 55.81 185 LEU D C 1
ATOM 9840 O O . LEU D 2 185 ? 20.526 -10.767 -6.690 1.00 67.34 185 LEU D O 1
ATOM 9845 N N . ASN D 2 186 ? 20.318 -11.869 -8.662 1.00 66.30 186 ASN D N 1
ATOM 9846 C CA . ASN D 2 186 ? 19.277 -10.991 -9.176 1.00 69.16 186 ASN D CA 1
ATOM 9847 C C . ASN D 2 186 ? 18.086 -10.994 -8.225 1.00 68.84 186 ASN D C 1
ATOM 9848 O O . ASN D 2 186 ? 17.443 -9.965 -8.013 1.00 67.95 186 ASN D O 1
ATOM 9853 N N . ALA D 2 187 ? 17.805 -12.165 -7.656 1.00 67.14 187 ALA D N 1
ATOM 9854 C CA . ALA D 2 187 ? 16.766 -12.304 -6.642 1.00 68.30 187 ALA D CA 1
ATOM 9855 C C . ALA D 2 187 ? 17.099 -11.562 -5.357 1.00 70.67 187 ALA D C 1
ATOM 9856 O O . ALA D 2 187 ? 16.247 -10.891 -4.752 1.00 67.54 187 ALA D O 1
ATOM 9858 N N . LEU D 2 188 ? 18.359 -11.686 -4.967 1.00 64.03 188 LEU D N 1
ATOM 9859 C CA . LEU D 2 188 ? 18.860 -11.113 -3.738 1.00 62.97 188 LEU D CA 1
ATOM 9860 C C . LEU D 2 188 ? 18.716 -9.601 -3.753 1.00 65.13 188 LEU D C 1
ATOM 9861 O O . LEU D 2 188 ? 18.440 -8.996 -2.727 1.00 73.44 188 LEU D O 1
ATOM 9866 N N . GLN D 2 189 ? 18.871 -8.997 -4.929 1.00 73.23 189 GLN D N 1
ATOM 9867 C CA . GLN D 2 189 ? 18.764 -7.537 -5.045 1.00 77.59 189 GLN D CA 1
ATOM 9868 C C . GLN D 2 189 ? 17.452 -6.928 -4.527 1.00 69.80 189 GLN D C 1
ATOM 9869 O O . GLN D 2 189 ? 17.474 -5.933 -3.801 1.00 78.50 189 GLN D O 1
ATOM 9875 N N . TYR D 2 190 ? 16.334 -7.543 -4.895 1.00 74.20 190 TYR D N 1
ATOM 9876 C CA . TYR D 2 190 ? 14.992 -7.165 -4.463 1.00 74.48 190 TYR D CA 1
ATOM 9877 C C . TYR D 2 190 ? 14.739 -7.680 -3.029 1.00 73.81 190 TYR D C 1
ATOM 9878 O O . TYR D 2 190 ? 14.137 -6.999 -2.165 1.00 78.75 190 TYR D O 1
ATOM 9887 N N . ARG D 2 191 ? 15.224 -8.894 -2.769 1.00 85.30 191 ARG D N 1
ATOM 9888 C CA . ARG D 2 191 ? 15.004 -9.512 -1.464 1.00 72.20 191 ARG D CA 1
ATOM 9889 C C . ARG D 2 191 ? 15.678 -8.734 -0.328 1.00 73.99 191 ARG D C 1
ATOM 9890 O O . ARG D 2 191 ? 15.260 -8.833 0.819 1.00 65.10 191 ARG D O 1
ATOM 9898 N N . LYS D 2 192 ? 16.721 -7.974 -0.655 1.00 82.20 192 LYS D N 1
ATOM 9899 C CA . LYS D 2 192 ? 17.323 -7.027 0.282 1.00 78.20 192 LYS D CA 1
ATOM 9900 C C . LYS D 2 192 ? 16.273 -6.019 0.701 1.00 65.71 192 LYS D C 1
ATOM 9901 O O . LYS D 2 192 ? 16.110 -5.713 1.885 1.00 66.10 192 LYS D O 1
ATOM 9904 N N . GLN D 2 193 ? 15.570 -5.501 -0.301 1.00 81.30 193 GLN D N 1
ATOM 9905 C CA . GLN D 2 193 ? 14.531 -4.510 -0.089 1.00 75.72 193 GLN D CA 1
ATOM 9906 C C . GLN D 2 193 ? 13.466 -5.033 0.848 1.00 76.80 193 GLN D C 1
ATOM 9907 O O . GLN D 2 193 ? 13.170 -4.406 1.865 1.00 72.13 193 GLN D O 1
ATOM 9913 N N . MET D 2 194 ? 12.901 -6.192 0.524 1.00 78.55 194 MET D N 1
ATOM 9914 C CA . MET D 2 194 ? 11.853 -6.741 1.397 1.00 74.13 194 MET D CA 1
ATOM 9915 C C . MET D 2 194 ? 12.325 -7.160 2.791 1.00 73.97 194 MET D C 1
ATOM 9916 O O . MET D 2 194 ? 11.632 -6.926 3.785 1.00 83.57 194 MET D O 1
ATOM 9921 N N . ALA D 2 195 ? 13.488 -7.797 2.852 1.00 78.43 195 ALA D N 1
ATOM 9922 C CA . ALA D 2 195 ? 13.993 -8.346 4.102 1.00 72.12 195 ALA D CA 1
ATOM 9923 C C . ALA D 2 195 ? 14.203 -7.292 5.173 1.00 66.55 195 ALA D C 1
ATOM 9924 O O . ALA D 2 195 ? 14.091 -7.599 6.357 1.00 96.19 195 ALA D O 1
ATOM 9926 N N . MET D 2 196 ? 14.550 -6.071 4.784 1.00 47.25 196 MET D N 1
ATOM 9927 C CA . MET D 2 196 ? 14.756 -5.037 5.792 1.00 73.73 196 MET D CA 1
ATOM 9928 C C . MET D 2 196 ? 13.548 -4.121 6.011 1.00 68.02 196 MET D C 1
ATOM 9929 O O . MET D 2 196 ? 13.548 -3.325 6.946 1.00 69.42 196 MET D O 1
ATOM 9934 N N . MET D 2 197 ? 12.534 -4.213 5.154 1.00 65.29 197 MET D N 1
ATOM 9935 C CA . MET D 2 197 ? 11.285 -3.480 5.382 1.00 59.10 197 MET D CA 1
ATOM 9936 C C . MET D 2 197 ? 10.314 -4.247 6.283 1.00 63.97 197 MET D C 1
ATOM 9937 O O . MET D 2 197 ? 9.526 -3.644 7.011 1.00 60.45 197 MET D O 1
ATOM 9942 N N . GLU D 2 198 ? 10.356 -5.575 6.206 1.00 65.24 198 GLU D N 1
ATOM 9943 C CA . GLU D 2 198 ? 9.542 -6.441 7.064 1.00 69.39 198 GLU D CA 1
ATOM 9944 C C . GLU D 2 198 ? 9.737 -6.184 8.572 1.00 67.91 198 GLU D C 1
ATOM 9945 O O . GLU D 2 198 ? 8.753 -6.065 9.319 1.00 73.77 198 GLU D O 1
ATOM 9951 N N . PRO D 2 199 ? 11.000 -6.106 9.039 1.00 74.67 199 PRO D N 1
ATOM 9952 C CA . PRO D 2 199 ? 11.151 -5.841 10.470 1.00 71.90 199 PRO D CA 1
ATOM 9953 C C . PRO D 2 199 ? 10.646 -4.450 10.821 1.00 65.91 199 PRO D C 1
ATOM 9954 O O . PRO D 2 199 ? 10.182 -4.238 11.934 1.00 77.74 199 PRO D O 1
ATOM 9958 N N . MET D 2 200 ? 10.750 -3.518 9.879 1.00 63.73 200 MET D N 1
ATOM 9959 C CA . MET D 2 200 ? 10.235 -2.168 10.078 1.00 65.29 200 MET D CA 1
ATOM 9960 C C . MET D 2 200 ? 8.722 -2.143 10.315 1.00 73.10 200 MET D C 1
ATOM 9961 O O . MET D 2 200 ? 8.253 -1.498 11.255 1.00 72.20 200 MET D O 1
ATOM 9965 N N . ILE D 2 201 ? 7.959 -2.842 9.476 1.00 71.47 201 ILE D N 1
ATOM 9966 C CA . ILE D 2 201 ? 6.508 -2.880 9.654 1.00 68.47 201 ILE D CA 1
ATOM 9967 C C . ILE D 2 201 ? 6.143 -3.634 10.929 1.00 74.95 201 ILE D C 1
ATOM 9968 O O . ILE D 2 201 ? 5.253 -3.205 11.670 1.00 80.42 201 ILE D O 1
ATOM 9973 N N . GLY D 2 202 ? 6.824 -4.749 11.189 1.00 60.52 202 GLY D N 1
ATOM 9974 C CA . GLY D 2 202 ? 6.545 -5.509 12.398 1.00 66.19 202 GLY D CA 1
ATOM 9975 C C . GLY D 2 202 ? 6.768 -4.678 13.652 1.00 70.42 202 GLY D C 1
ATOM 9976 O O . GLY D 2 202 ? 5.922 -4.629 14.553 1.00 70.97 202 GLY D O 1
ATOM 9977 N N . PHE D 2 203 ? 7.915 -4.008 13.687 1.00 67.13 203 PHE D N 1
ATOM 9978 C CA . PHE D 2 203 ? 8.290 -3.107 14.771 1.00 61.40 203 PHE D CA 1
ATOM 9979 C C . PHE D 2 203 ? 7.285 -1.969 14.940 1.00 66.15 203 PHE D C 1
ATOM 9980 O O . PHE D 2 203 ? 6.879 -1.650 16.061 1.00 67.02 203 PHE D O 1
ATOM 9988 N N . ALA D 2 204 ? 6.884 -1.367 13.824 1.00 63.43 204 ALA D N 1
ATOM 9989 C CA . ALA D 2 204 ? 5.927 -0.266 13.850 1.00 66.67 204 ALA D CA 1
ATOM 9990 C C . ALA D 2 204 ? 4.588 -0.700 14.438 1.00 66.76 204 ALA D C 1
ATOM 9991 O O . ALA D 2 204 ? 4.017 -0.006 15.285 1.00 61.48 204 ALA D O 1
ATOM 9993 N N . HIS D 2 205 ? 4.097 -1.855 13.993 1.00 62.12 205 HIS D N 1
ATOM 9994 C CA . HIS D 2 205 ? 2.837 -2.394 14.497 1.00 64.07 205 HIS D CA 1
ATOM 9995 C C . HIS D 2 205 ? 2.918 -2.704 15.990 1.00 63.30 205 HIS D C 1
ATOM 9996 O O . HIS D 2 205 ? 2.016 -2.350 16.762 1.00 68.50 205 HIS D O 1
ATOM 10003 N N . GLY D 2 206 ? 4.001 -3.364 16.392 1.00 65.50 206 GLY D N 1
ATOM 10004 C CA . GLY D 2 206 ? 4.224 -3.660 17.796 1.00 57.49 206 GLY D CA 1
ATOM 10005 C C . GLY D 2 206 ? 4.193 -2.401 18.642 1.00 52.66 206 GLY D C 1
ATOM 10006 O O . GLY D 2 206 ? 3.553 -2.357 19.700 1.00 47.56 206 GLY D O 1
ATOM 10007 N N . GLN D 2 207 ? 4.872 -1.364 18.160 1.00 46.32 207 GLN D N 1
ATOM 10008 C CA . GLN D 2 207 ? 4.957 -0.104 18.888 1.00 50.22 207 GLN D CA 1
ATOM 10009 C C . GLN D 2 207 ? 3.613 0.619 18.985 1.00 54.25 207 GLN D C 1
ATOM 10010 O O . GLN D 2 207 ? 3.264 1.124 20.056 1.00 60.09 207 GLN D O 1
ATOM 10016 N N . ILE D 2 208 ? 2.850 0.670 17.892 1.00 55.75 208 ILE D N 1
ATOM 10017 C CA . ILE D 2 208 ? 1.569 1.376 17.949 1.00 55.44 208 ILE D CA 1
ATOM 10018 C C . ILE D 2 208 ? 0.597 0.622 18.844 1.00 59.73 208 ILE D C 1
ATOM 10019 O O . ILE D 2 208 ? -0.188 1.241 19.562 1.00 60.35 208 ILE D O 1
ATOM 10024 N N . ASN D 2 209 ? 0.658 -0.707 18.823 1.00 58.85 209 ASN D N 1
ATOM 10025 C CA . ASN D 2 209 ? -0.222 -1.482 19.689 1.00 62.17 209 ASN D CA 1
ATOM 10026 C C . ASN D 2 209 ? 0.132 -1.277 21.157 1.00 61.55 209 ASN D C 1
ATOM 10027 O O . ASN D 2 209 ? -0.749 -1.045 21.999 1.00 62.93 209 ASN D O 1
ATOM 10032 N N . PHE D 2 210 ? 1.430 -1.322 21.447 1.00 60.15 210 PHE D N 1
ATOM 10033 C CA . PHE D 2 210 ? 1.925 -1.130 22.805 1.00 54.65 210 PHE D CA 1
ATOM 10034 C C . PHE D 2 210 ? 1.548 0.242 23.357 1.00 50.34 210 PHE D C 1
ATOM 10035 O O . PHE D 2 210 ? 1.057 0.353 24.480 1.00 49.50 210 PHE D O 1
ATOM 10043 N N . PHE D 2 211 ? 1.772 1.283 22.561 1.00 56.23 211 PHE D N 1
ATOM 10044 C CA . PHE D 2 211 ? 1.505 2.644 23.013 1.00 47.18 211 PHE D CA 1
ATOM 10045 C C . PHE D 2 211 ? 0.018 2.978 23.057 1.00 48.76 211 PHE D C 1
ATOM 10046 O O . PHE D 2 211 ? -0.407 3.799 23.868 1.00 55.06 211 PHE D O 1
ATOM 10054 N N . LYS D 2 212 ? -0.772 2.357 22.185 1.00 57.72 212 LYS D N 1
ATOM 10055 C CA . LYS D 2 212 ? -2.209 2.612 22.185 1.00 64.71 212 LYS D CA 1
ATOM 10056 C C . LYS D 2 212 ? -2.873 1.942 23.382 1.00 60.24 212 LYS D C 1
ATOM 10057 O O . LYS D 2 212 ? -3.645 2.576 24.111 1.00 53.26 212 LYS D O 1
ATOM 10061 N N . LYS D 2 213 ? -2.561 0.666 23.600 1.00 53.44 213 LYS D N 1
ATOM 10062 C CA . LYS D 2 213 ? -3.128 -0.037 24.746 1.00 38.19 213 LYS D CA 1
ATOM 10063 C C . LYS D 2 213 ? -2.565 0.519 26.050 1.00 65.49 213 LYS D C 1
ATOM 10064 O O . LYS D 2 213 ? -3.233 0.496 27.083 1.00 56.51 213 LYS D O 1
ATOM 10070 N N . GLY D 2 214 ? -1.328 1.005 26.000 1.00 62.67 214 GLY D N 1
ATOM 10071 C CA . GLY D 2 214 ? -0.734 1.693 27.131 1.00 54.15 214 GLY D CA 1
ATOM 10072 C C . GLY D 2 214 ? -1.467 2.980 27.452 1.00 62.18 214 GLY D C 1
ATOM 10073 O O . GLY D 2 214 ? -1.722 3.289 28.617 1.00 57.00 214 GLY D O 1
ATOM 10074 N N . ALA D 2 215 ? -1.801 3.734 26.408 1.00 54.48 215 ALA D N 1
ATOM 10075 C CA . ALA D 2 215 ? -2.568 4.964 26.555 1.00 53.60 215 ALA D CA 1
ATOM 10076 C C . ALA D 2 215 ? -3.932 4.661 27.159 1.00 71.62 215 ALA D C 1
ATOM 10077 O O . ALA D 2 215 ? -4.438 5.419 27.987 1.00 60.69 215 ALA D O 1
ATOM 10079 N N . GLU D 2 216 ? -4.528 3.553 26.729 1.00 65.52 216 GLU D N 1
ATOM 10080 C CA . GLU D 2 216 ? -5.796 3.106 27.295 1.00 68.96 216 GLU D CA 1
ATOM 10081 C C . GLU D 2 216 ? -5.645 2.750 28.774 1.00 71.04 216 GLU D C 1
ATOM 10082 O O . GLU D 2 216 ? -6.502 3.087 29.592 1.00 62.11 216 GLU D O 1
ATOM 10084 N N . MET D 2 217 ? -4.550 2.072 29.106 1.00 78.29 217 MET D N 1
ATOM 10085 C CA . MET D 2 217 ? -4.275 1.665 30.482 1.00 67.72 217 MET D CA 1
ATOM 10086 C C . MET D 2 217 ? -4.144 2.855 31.414 1.00 53.89 217 MET D C 1
ATOM 10087 O O . MET D 2 217 ? -4.827 2.924 32.436 1.00 72.41 217 MET D O 1
ATOM 10092 N N . PHE D 2 218 ? -3.274 3.799 31.073 1.00 52.25 218 PHE D N 1
ATOM 10093 C CA . PHE D 2 218 ? -3.130 4.949 31.942 1.00 53.66 218 PHE D CA 1
ATOM 10094 C C . PHE D 2 218 ? -3.959 6.069 31.340 1.00 51.67 218 PHE D C 1
ATOM 10095 O O . PHE D 2 218 ? -3.524 6.798 30.449 1.00 75.19 218 PHE D O 1
ATOM 10103 N N . SER D 2 219 ? -5.167 6.185 31.877 1.00 71.95 219 SER D N 1
ATOM 10104 C CA . SER D 2 219 ? -6.176 7.133 31.436 1.00 64.67 219 SER D CA 1
ATOM 10105 C C . SER D 2 219 ? -6.248 8.340 32.355 1.00 71.41 219 SER D C 1
ATOM 10106 O O . SER D 2 219 ? -5.381 8.547 33.203 1.00 88.90 219 SER D O 1
ATOM 10109 N N . LYS D 2 220 ? -7.294 9.136 32.172 1.00 82.30 220 LYS D N 1
ATOM 10110 C CA . LYS D 2 220 ? -7.588 10.227 33.086 1.00 73.32 220 LYS D CA 1
ATOM 10111 C C . LYS D 2 220 ? -8.108 9.646 34.401 1.00 75.55 220 LYS D C 1
ATOM 10112 O O . LYS D 2 220 ? -7.945 10.245 35.463 1.00 84.89 220 LYS D O 1
ATOM 10115 N N . ARG D 2 221 ? -8.739 8.477 34.315 1.00 59.03 221 ARG D N 1
ATOM 10116 C CA . ARG D 2 221 ? -9.230 7.759 35.491 1.00 59.86 221 ARG D CA 1
ATOM 10117 C C . ARG D 2 221 ? -8.083 7.301 36.391 1.00 76.30 221 ARG D C 1
ATOM 10118 O O . ARG D 2 221 ? -8.124 7.476 37.612 1.00 74.22 221 ARG D O 1
ATOM 10120 N N . MET D 2 222 ? -7.075 6.686 35.779 1.00 80.48 222 MET D N 1
ATOM 10121 C CA . MET D 2 222 ? -5.885 6.244 36.498 1.00 67.35 222 MET D CA 1
ATOM 10122 C C . MET D 2 222 ? -5.200 7.424 37.180 1.00 60.94 222 MET D C 1
ATOM 10123 O O . MET D 2 222 ? -4.638 7.290 38.266 1.00 73.90 222 MET D O 1
ATOM 10128 N N . ASP D 2 223 ? -5.279 8.589 36.547 1.00 59.41 223 ASP D N 1
ATOM 10129 C CA . ASP D 2 223 ? -4.577 9.772 37.022 1.00 73.34 223 ASP D CA 1
ATOM 10130 C C . ASP D 2 223 ? -5.419 10.379 38.144 1.00 67.68 223 ASP D C 1
ATOM 10131 O O . ASP D 2 223 ? -4.898 11.006 39.074 1.00 76.12 223 ASP D O 1
ATOM 10136 N N . SER D 2 224 ? -6.725 10.137 38.080 1.00 66.17 224 SER D N 1
ATOM 10137 C CA . SER D 2 224 ? -7.616 10.485 39.180 1.00 77.73 224 SER D CA 1
ATOM 10138 C C . SER D 2 224 ? -7.293 9.668 40.424 1.00 68.01 224 SER D C 1
ATOM 10139 O O . SER D 2 224 ? -7.157 10.202 41.535 1.00 66.26 224 SER D O 1
ATOM 10142 N N . PHE D 2 225 ? -7.118 8.369 40.212 1.00 58.72 225 PHE D N 1
ATOM 10143 C CA . PHE D 2 225 ? -6.742 7.460 41.287 1.00 56.33 225 PHE D CA 1
ATOM 10144 C C . PHE D 2 225 ? -5.413 7.875 41.904 1.00 63.00 225 PHE D C 1
ATOM 10145 O O . PHE D 2 225 ? -5.276 7.945 43.127 1.00 61.26 225 PHE D O 1
ATOM 10153 N N . LEU D 2 226 ? -4.439 8.153 41.044 1.00 62.81 226 LEU D N 1
ATOM 10154 C CA . LEU D 2 226 ? -3.121 8.591 41.490 1.00 58.29 226 LEU D CA 1
ATOM 10155 C C . LEU D 2 226 ? -3.193 9.896 42.275 1.00 64.39 226 LEU D C 1
ATOM 10156 O O . LEU D 2 226 ? -2.424 10.103 43.214 1.00 65.24 226 LEU D O 1
ATOM 10161 N N . SER D 2 227 ? -4.112 10.776 41.892 1.00 64.32 227 SER D N 1
ATOM 10162 C CA . SER D 2 227 ? -4.296 12.022 42.629 1.00 61.03 227 SER D CA 1
ATOM 10163 C C . SER D 2 227 ? -4.840 11.726 44.026 1.00 70.20 227 SER D C 1
ATOM 10164 O O . SER D 2 227 ? -4.418 12.342 45.017 1.00 68.24 227 SER D O 1
ATOM 10167 N N . SER D 2 228 ? -5.756 10.762 44.106 1.00 59.57 228 SER D N 1
ATOM 10168 C CA . SER D 2 228 ? -6.286 10.342 45.402 1.00 67.80 228 SER D CA 1
ATOM 10169 C C . SER D 2 228 ? -5.174 9.790 46.296 1.00 74.01 228 SER D C 1
ATOM 10170 O O . SER D 2 228 ? -5.065 10.157 47.472 1.00 71.08 228 SER D O 1
ATOM 10173 N N . VAL D 2 229 ? -4.351 8.911 45.727 1.00 70.67 229 VAL D N 1
ATOM 10174 C CA . VAL D 2 229 ? -3.215 8.336 46.441 1.00 68.95 229 VAL D CA 1
ATOM 10175 C C . VAL D 2 229 ? -2.262 9.426 46.929 1.00 63.06 229 VAL D C 1
ATOM 10176 O O . VAL D 2 229 ? -1.787 9.390 48.068 1.00 70.19 229 VAL D O 1
ATOM 10180 N N . ALA D 2 230 ? -2.007 10.403 46.062 1.00 56.12 230 ALA D N 1
ATOM 10181 C CA . ALA D 2 230 ? -1.131 11.522 46.389 1.00 61.50 230 ALA D CA 1
ATOM 10182 C C . ALA D 2 230 ? -1.653 12.330 47.571 1.00 63.59 230 ALA D C 1
ATOM 10183 O O . ALA D 2 230 ? -0.890 12.703 48.465 1.00 68.89 230 ALA D O 1
ATOM 10185 N N . ASP D 2 231 ? -2.958 12.587 47.582 1.00 68.97 231 ASP D N 1
ATOM 10186 C CA . ASP D 2 231 ? -3.554 13.357 48.670 1.00 70.56 231 ASP D CA 1
ATOM 10187 C C . ASP D 2 231 ? -3.596 12.552 49.971 1.00 67.36 231 ASP D C 1
ATOM 10188 O O . ASP D 2 231 ? -3.535 13.125 51.063 1.00 74.49 231 ASP D O 1
ATOM 10193 N N . MET D 2 232 ? -3.726 11.232 49.852 1.00 60.14 232 MET D N 1
ATOM 10194 C CA . MET D 2 232 ? -3.603 10.348 51.009 1.00 59.30 232 MET D CA 1
ATOM 10195 C C . MET D 2 232 ? -2.203 10.498 51.604 1.00 62.39 232 MET D C 1
ATOM 10196 O O . MET D 2 232 ? -2.030 10.638 52.825 1.00 62.75 232 MET D O 1
ATOM 10201 N N . VAL D 2 233 ? -1.209 10.475 50.718 1.00 59.83 233 VAL D N 1
ATOM 10202 C CA . VAL D 2 233 ? 0.186 10.694 51.087 1.00 55.09 233 VAL D CA 1
ATOM 10203 C C . VAL D 2 233 ? 0.323 12.041 51.793 1.00 61.41 233 VAL D C 1
ATOM 10204 O O . VAL D 2 233 ? 1.102 12.186 52.739 1.00 78.98 233 VAL D O 1
ATOM 10208 N N . GLN D 2 234 ? -0.455 13.023 51.343 1.00 59.21 234 GLN D N 1
ATOM 10209 C CA . GLN D 2 234 ? -0.356 14.367 51.898 1.00 70.54 234 GLN D CA 1
ATOM 10210 C C . GLN D 2 234 ? -1.038 14.494 53.263 1.00 72.21 234 GLN D C 1
ATOM 10211 O O . GLN D 2 234 ? -0.614 15.291 54.096 1.00 73.21 234 GLN D O 1
ATOM 10217 N N . SER D 2 235 ? -2.069 13.691 53.509 1.00 63.27 235 SER D N 1
ATOM 10218 C CA . SER D 2 235 ? -2.621 13.555 54.857 1.00 65.90 235 SER D CA 1
ATOM 10219 C C . SER D 2 235 ? -1.613 12.919 55.813 1.00 74.93 235 SER D C 1
ATOM 10220 O O . SER D 2 235 ? -1.329 13.447 56.904 1.00 80.68 235 SER D O 1
ATOM 10223 N N . ILE D 2 236 ? -1.074 11.776 55.393 1.00 65.70 236 ILE D N 1
ATOM 10224 C CA . ILE D 2 236 ? -0.059 11.074 56.176 1.00 69.33 236 ILE D CA 1
ATOM 10225 C C . ILE D 2 236 ? 1.072 12.026 56.532 1.00 61.35 236 ILE D C 1
ATOM 10226 O O . ILE D 2 236 ? 1.579 12.046 57.666 1.00 63.84 236 ILE D O 1
ATOM 10231 N N . GLN D 2 237 ? 1.430 12.841 55.548 1.00 67.74 237 GLN D N 1
ATOM 10232 C CA . GLN D 2 237 ? 2.453 13.857 55.726 1.00 67.98 237 GLN D CA 1
ATOM 10233 C C . GLN D 2 237 ? 2.043 14.908 56.770 1.00 61.49 237 GLN D C 1
ATOM 10234 O O . GLN D 2 237 ? 2.780 15.106 57.747 1.00 76.98 237 GLN D O 1
ATOM 10240 N N . VAL D 2 238 ? 0.868 15.534 56.608 1.00 60.82 238 VAL D N 1
ATOM 10241 C CA . VAL D 2 238 ? 0.477 16.606 57.530 1.00 73.32 238 VAL D CA 1
ATOM 10242 C C . VAL D 2 238 ? 0.391 16.124 58.982 1.00 79.50 238 VAL D C 1
ATOM 10243 O O . VAL D 2 238 ? 0.812 16.846 59.903 1.00 71.86 238 VAL D O 1
ATOM 10247 N N . GLU D 2 239 ? -0.065 14.895 59.206 1.00 71.80 239 GLU D N 1
ATOM 10248 C CA . GLU D 2 239 ? -0.064 14.422 60.585 1.00 75.87 239 GLU D CA 1
ATOM 10249 C C . GLU D 2 239 ? 1.356 14.031 61.022 1.00 77.53 239 GLU D C 1
ATOM 10250 O O . GLU D 2 239 ? 1.682 14.080 62.217 1.00 88.08 239 GLU D O 1
ATOM 10256 N N . LEU D 2 240 ? 2.202 13.654 60.063 1.00 73.60 240 LEU D N 1
ATOM 10257 C CA . LEU D 2 240 ? 3.599 13.384 60.387 1.00 64.13 240 LEU D CA 1
ATOM 10258 C C . LEU D 2 240 ? 4.291 14.637 60.933 1.00 77.96 240 LEU D C 1
ATOM 10259 O O . LEU D 2 240 ? 4.867 14.584 62.014 1.00 89.31 240 LEU D O 1
ATOM 10264 N N . GLU D 2 241 ? 4.244 15.770 60.235 1.00 74.81 241 GLU D N 1
ATOM 10265 C CA . GLU D 2 241 ? 4.958 16.918 60.808 1.00 81.07 241 GLU D CA 1
ATOM 10266 C C . GLU D 2 241 ? 4.203 17.463 62.038 1.00 85.19 241 GLU D C 1
ATOM 10267 O O . GLU D 2 241 ? 4.831 17.973 62.972 1.00 91.41 241 GLU D O 1
ATOM 10273 N N . ALA D 2 242 ? 2.873 17.348 62.068 1.00 77.24 242 ALA D N 1
ATOM 10274 C CA . ALA D 2 242 ? 2.163 17.866 63.245 1.00 81.14 242 ALA D CA 1
ATOM 10275 C C . ALA D 2 242 ? 2.606 17.121 64.506 1.00 92.83 242 ALA D C 1
ATOM 10276 O O . ALA D 2 242 ? 3.020 17.737 65.503 1.00 94.41 242 ALA D O 1
ATOM 10278 N N . GLU D 2 243 ? 2.566 15.795 64.440 1.00 86.10 243 GLU D N 1
ATOM 10279 C CA . GLU D 2 243 ? 2.949 14.970 65.578 1.00 77.06 243 GLU D CA 1
ATOM 10280 C C . GLU D 2 243 ? 4.447 15.106 65.835 1.00 80.67 243 GLU D C 1
ATOM 10281 O O . GLU D 2 243 ? 4.918 14.965 66.969 1.00 94.00 243 GLU D O 1
ATOM 10287 N N . ALA D 2 244 ? 5.187 15.413 64.774 1.00 85.35 244 ALA D N 1
ATOM 10288 C CA . ALA D 2 244 ? 6.622 15.637 64.878 1.00 73.92 244 ALA D CA 1
ATOM 10289 C C . ALA D 2 244 ? 6.928 16.862 65.730 1.00 78.02 244 ALA D C 1
ATOM 10290 O O . ALA D 2 244 ? 7.829 16.827 66.569 1.00 83.83 244 ALA D O 1
ATOM 10292 N N . GLU D 2 245 ? 6.181 17.942 65.530 1.00 88.13 245 GLU D N 1
ATOM 10293 C CA . GLU D 2 245 ? 6.480 19.165 66.257 1.00 96.97 245 GLU D CA 1
ATOM 10294 C C . GLU D 2 245 ? 5.867 19.140 67.661 1.00 95.49 245 GLU D C 1
ATOM 10295 O O . GLU D 2 245 ? 6.428 19.727 68.605 1.00 94.26 245 GLU D O 1
ATOM 10301 N N . LYS D 2 246 ? 4.779 18.388 67.831 1.00 85.14 246 LYS D N 1
ATOM 10302 C CA . LYS D 2 246 ? 4.273 18.140 69.184 1.00 79.85 246 LYS D CA 1
ATOM 10303 C C . LYS D 2 246 ? 5.262 17.341 70.033 1.00 86.97 246 LYS D C 1
ATOM 10304 O O . LYS D 2 246 ? 5.538 17.688 71.189 1.00 87.76 246 LYS D O 1
ATOM 10310 N N . MET D 2 247 ? 5.807 16.276 69.453 1.00 86.65 247 MET D N 1
ATOM 10311 C CA . MET D 2 247 ? 6.780 15.458 70.166 1.00 78.84 247 MET D CA 1
ATOM 10312 C C . MET D 2 247 ? 8.108 16.195 70.306 1.00 83.43 247 MET D C 1
ATOM 10313 O O . MET D 2 247 ? 8.905 15.886 71.188 1.00 85.14 247 MET D O 1
ATOM 10318 N N . ARG D 2 248 ? 8.349 17.154 69.417 1.00 80.08 248 ARG D N 1
ATOM 10319 C CA . ARG D 2 248 ? 9.532 18.007 69.514 1.00 76.56 248 ARG D CA 1
ATOM 10320 C C . ARG D 2 248 ? 9.460 18.900 70.755 1.00 86.48 248 ARG D C 1
ATOM 10321 O O . ARG D 2 248 ? 10.405 18.952 71.572 1.00 81.93 248 ARG D O 1
ATOM 10323 N N . VAL D 2 249 ? 8.320 19.566 70.936 1.00 87.98 249 VAL D N 1
ATOM 10324 C CA . VAL D 2 249 ? 8.217 20.479 72.072 1.00 91.18 249 VAL D CA 1
ATOM 10325 C C . VAL D 2 249 ? 8.008 19.733 73.392 1.00 82.17 249 VAL D C 1
ATOM 10326 O O . VAL D 2 249 ? 8.465 20.182 74.460 1.00 87.81 249 VAL D O 1
ATOM 10330 N N . SER D 2 250 ? 7.398 18.555 73.313 1.00 76.71 250 SER D N 1
ATOM 10331 C CA . SER D 2 250 ? 7.378 17.654 74.455 1.00 82.18 250 SER D CA 1
ATOM 10332 C C . SER D 2 250 ? 8.791 17.204 74.814 1.00 86.68 250 SER D C 1
ATOM 10333 O O . SER D 2 250 ? 9.149 17.122 75.992 1.00 95.84 250 SER D O 1
ATOM 10336 N N . GLN D 2 251 ? 9.593 16.916 73.790 1.00 86.64 251 GLN D N 1
ATOM 10337 C CA . GLN D 2 251 ? 10.981 16.523 74.005 1.00 82.78 251 GLN D CA 1
ATOM 10338 C C . GLN D 2 251 ? 11.782 17.585 74.732 1.00 86.91 251 GLN D C 1
ATOM 10339 O O . GLN D 2 251 ? 12.489 17.268 75.682 1.00 89.15 251 GLN D O 1
ATOM 10345 N N . GLN D 2 252 ? 11.685 18.843 74.310 1.00 93.81 252 GLN D N 1
ATOM 10346 C CA . GLN D 2 252 ? 12.538 19.843 74.956 1.00 90.70 252 GLN D CA 1
ATOM 10347 C C . GLN D 2 252 ? 11.873 20.326 76.244 1.00 92.14 252 GLN D C 1
ATOM 10348 O O . GLN D 2 252 ? 12.470 21.073 77.029 1.00 109.53 252 GLN D O 1
ATOM 10354 N N . GLU D 2 253 ? 10.655 19.848 76.489 1.00 95.70 253 GLU D N 1
ATOM 10355 C CA . GLU D 2 253 ? 10.057 20.005 77.808 1.00 93.20 253 GLU D CA 1
ATOM 10356 C C . GLU D 2 253 ? 10.585 18.954 78.789 1.00 90.94 253 GLU D C 1
ATOM 10357 O O . GLU D 2 253 ? 10.803 19.245 79.966 1.00 98.97 253 GLU D O 1
ATOM 10363 N N . LEU D 2 254 ? 10.814 17.740 78.299 1.00 87.60 254 LEU D N 1
ATOM 10364 C CA . LEU D 2 254 ? 11.277 16.651 79.159 1.00 71.57 254 LEU D CA 1
ATOM 10365 C C . LEU D 2 254 ? 12.790 16.661 79.368 1.00 78.91 254 LEU D C 1
ATOM 10366 O O . LEU D 2 254 ? 13.283 16.271 80.425 1.00 72.98 254 LEU D O 1
ATOM 10371 N N . LEU D 2 255 ? 13.517 17.121 78.355 1.00 93.11 255 LEU D N 1
ATOM 10372 C CA . LEU D 2 255 ? 14.975 17.139 78.382 1.00 84.48 255 LEU D CA 1
ATOM 10373 C C . LEU D 2 255 ? 15.520 18.348 79.127 1.00 88.71 255 LEU D C 1
ATOM 10374 O O . LEU D 2 255 ? 16.710 18.407 79.439 1.00 72.74 255 LEU D O 1
ATOM 10379 N N . SER D 2 256 ? 14.653 19.313 79.411 1.00 91.03 256 SER D N 1
ATOM 10380 C CA . SER D 2 256 ? 15.071 20.468 80.185 1.00 97.99 256 SER D CA 1
ATOM 10381 C C . SER D 2 256 ? 14.609 20.281 81.617 1.00 104.10 256 SER D C 1
ATOM 10382 O O . SER D 2 256 ? 13.428 20.442 81.934 1.00 112.54 256 SER D O 1
ATOM 10385 N N . VAL D 2 257 ? 15.563 19.960 82.482 1.00 100.15 257 VAL D N 1
ATOM 10386 C CA . VAL D 2 257 ? 15.290 19.696 83.886 1.00 96.66 257 VAL D CA 1
ATOM 10387 C C . VAL D 2 257 ? 16.438 20.187 84.737 1.00 100.42 257 VAL D C 1
ATOM 10388 O O . VAL D 2 257 ? 17.449 20.675 84.227 1.00 88.83 257 VAL D O 1
ATOM 10392 N N . ASP D 2 258 ? 16.273 20.048 86.044 1.00 96.40 258 ASP D N 1
ATOM 10393 C CA . ASP D 2 258 ? 17.302 20.447 86.981 1.00 97.25 258 ASP D CA 1
ATOM 10394 C C . ASP D 2 258 ? 18.391 19.373 87.060 1.00 87.87 258 ASP D C 1
ATOM 10395 O O . ASP D 2 258 ? 18.119 18.183 86.875 1.00 84.07 258 ASP D O 1
ATOM 10400 N N . GLU D 2 259 ? 19.622 19.812 87.314 1.00 86.40 259 GLU D N 1
ATOM 10401 C CA . GLU D 2 259 ? 20.784 18.929 87.321 1.00 77.29 259 GLU D CA 1
ATOM 10402 C C . GLU D 2 259 ? 20.569 17.718 88.238 1.00 82.53 259 GLU D C 1
ATOM 10403 O O . GLU D 2 259 ? 21.008 16.612 87.921 1.00 77.42 259 GLU D O 1
ATOM 10409 N N . SER D 2 260 ? 19.891 17.938 89.364 1.00 71.61 260 SER D N 1
ATOM 10410 C CA . SER D 2 260 ? 19.747 16.928 90.412 1.00 77.19 260 SER D CA 1
ATOM 10411 C C . SER D 2 260 ? 19.024 15.672 89.924 1.00 70.55 260 SER D C 1
ATOM 10412 O O . SER D 2 260 ? 19.207 14.592 90.487 1.00 81.63 260 SER D O 1
ATOM 10415 N N . VAL D 2 261 ? 18.190 15.818 88.897 1.00 59.67 261 VAL D N 1
ATOM 10416 C CA . VAL D 2 261 ? 17.433 14.689 88.364 1.00 65.75 261 VAL D CA 1
ATOM 10417 C C . VAL D 2 261 ? 18.343 13.576 87.843 1.00 65.53 261 VAL D C 1
ATOM 10418 O O . VAL D 2 261 ? 18.051 12.393 88.023 1.00 60.50 261 VAL D O 1
ATOM 10422 N N . TYR D 2 262 ? 19.453 13.952 87.215 1.00 65.07 262 TYR D N 1
ATOM 10423 C CA . TYR D 2 262 ? 20.405 12.961 86.723 1.00 59.21 262 TYR D CA 1
ATOM 10424 C C . TYR D 2 262 ? 21.484 12.620 87.748 1.00 57.10 262 TYR D C 1
ATOM 10425 O O . TYR D 2 262 ? 22.211 11.639 87.588 1.00 51.07 262 TYR D O 1
ATOM 10434 N N . THR D 2 263 ? 21.585 13.427 88.800 1.00 60.76 263 THR D N 1
ATOM 10435 C CA . THR D 2 263 ? 22.626 13.237 89.805 1.00 59.29 263 THR D CA 1
ATOM 10436 C C . THR D 2 263 ? 22.148 12.343 90.941 1.00 60.15 263 THR D C 1
ATOM 10437 O O . THR D 2 263 ? 21.173 12.666 91.620 1.00 71.46 263 THR D O 1
ATOM 10441 N N . PRO D 2 264 ? 22.838 11.213 91.154 1.00 61.20 264 PRO D N 1
ATOM 10442 C CA . PRO D 2 264 ? 22.476 10.304 92.244 1.00 55.57 264 PRO D CA 1
ATOM 10443 C C . PRO D 2 264 ? 22.785 10.914 93.605 1.00 57.14 264 PRO D C 1
ATOM 10444 O O . PRO D 2 264 ? 23.856 11.496 93.790 1.00 52.82 264 PRO D O 1
ATOM 10448 N N . ASP D 2 265 ? 21.846 10.777 94.536 1.00 77.64 265 ASP D N 1
ATOM 10449 C CA . ASP D 2 265 ? 21.957 11.344 95.878 1.00 65.11 265 ASP D CA 1
ATOM 10450 C C . ASP D 2 265 ? 22.214 12.849 95.864 1.00 63.91 265 ASP D C 1
ATOM 10451 O O . ASP D 2 265 ? 22.924 13.369 96.718 1.00 78.40 265 ASP D O 1
ATOM 10456 N N . SER D 2 266 ? 21.664 13.534 94.868 1.00 71.16 266 SER D N 1
ATOM 10457 C CA . SER D 2 266 ? 21.565 14.990 94.874 1.00 73.52 266 SER D CA 1
ATOM 10458 C C . SER D 2 266 ? 20.930 15.457 96.177 1.00 74.21 266 SER D C 1
ATOM 10459 O O . SER D 2 266 ? 21.480 16.271 96.920 1.00 73.71 266 SER D O 1
ATOM 10462 N N . ASP D 2 267 ? 19.747 14.910 96.415 1.00 88.34 267 ASP D N 1
ATOM 10463 C CA . ASP D 2 267 ? 18.917 15.160 97.585 1.00 84.91 267 ASP D CA 1
ATOM 10464 C C . ASP D 2 267 ? 19.593 15.015 98.953 1.00 84.67 267 ASP D C 1
ATOM 10465 O O . ASP D 2 267 ? 19.083 15.538 99.942 1.00 90.35 267 ASP D O 1
ATOM 10470 N N . VAL D 2 268 ? 20.730 14.322 99.000 1.00 85.28 268 VAL D N 1
ATOM 10471 C CA . VAL D 2 268 ? 21.308 13.800 100.248 1.00 84.34 268 VAL D CA 1
ATOM 10472 C C . VAL D 2 268 ? 21.376 14.804 101.409 1.00 96.15 268 VAL D C 1
ATOM 10473 O O . VAL D 2 268 ? 21.216 14.421 102.569 1.00 88.81 268 VAL D O 1
ATOM 10477 N N . ALA D 2 269 ? 21.607 16.077 101.100 1.00 99.82 269 ALA D N 1
ATOM 10478 C CA . ALA D 2 269 ? 21.697 17.108 102.131 1.00 97.32 269 ALA D CA 1
ATOM 10479 C C . ALA D 2 269 ? 20.384 17.244 102.896 1.00 101.31 269 ALA D C 1
ATOM 10480 O O . ALA D 2 269 ? 20.375 17.334 104.124 1.00 103.12 269 ALA D O 1
ATOM 10482 N N . ALA D 2 270 ? 19.276 17.254 102.163 1.00 90.72 270 ALA D N 1
ATOM 10483 C CA . ALA D 2 270 ? 17.953 17.283 102.775 1.00 94.87 270 ALA D CA 1
ATOM 10484 C C . ALA D 2 270 ? 16.979 16.437 101.962 1.00 98.28 270 ALA D C 1
ATOM 10485 O O . ALA D 2 270 ? 16.151 16.973 101.223 1.00 92.53 270 ALA D O 1
ATOM 10487 N N . PRO D 2 271 ? 17.079 15.105 102.099 1.00 103.48 271 PRO D N 1
ATOM 10488 C CA . PRO D 2 271 ? 16.293 14.141 101.321 1.00 98.78 271 PRO D CA 1
ATOM 10489 C C . PRO D 2 271 ? 14.800 14.258 101.586 1.00 103.93 271 PRO D C 1
ATOM 10490 O O . PRO D 2 271 ? 14.380 14.426 102.732 1.00 108.52 271 PRO D O 1
ATOM 10494 N N . GLN D 2 272 ? 14.009 14.168 100.524 1.00 96.91 272 GLN D N 1
ATOM 10495 C CA . GLN D 2 272 ? 12.566 14.282 100.646 1.00 104.01 272 GLN D CA 1
ATOM 10496 C C . GLN D 2 272 ? 11.995 12.871 100.590 1.00 92.89 272 GLN D C 1
ATOM 10497 O O . GLN D 2 272 ? 11.906 12.277 99.518 1.00 91.20 272 GLN D O 1
ATOM 10503 N N . ILE D 2 273 ? 11.593 12.340 101.739 1.00 77.91 273 ILE D N 1
ATOM 10504 C CA . ILE D 2 273 ? 11.287 10.917 101.825 1.00 74.95 273 ILE D CA 1
ATOM 10505 C C . ILE D 2 273 ? 9.810 10.624 102.058 1.00 68.14 273 ILE D C 1
ATOM 10506 O O . ILE D 2 273 ? 9.186 11.196 102.952 1.00 91.89 273 ILE D O 1
ATOM 10511 N N . ASN D 2 274 ? 9.257 9.725 101.250 1.00 68.04 274 ASN D N 1
ATOM 10512 C CA . ASN D 2 274 ? 7.900 9.249 101.469 1.00 75.76 274 ASN D CA 1
ATOM 10513 C C . ASN D 2 274 ? 7.916 7.897 102.177 1.00 73.06 274 ASN D C 1
ATOM 10514 O O . ASN D 2 274 ? 8.279 6.879 101.588 1.00 56.36 274 ASN D O 1
ATOM 10519 N N . ARG D 2 275 ? 7.509 7.897 103.441 1.00 63.81 275 ARG D N 1
ATOM 10520 C CA . ARG D 2 275 ? 7.559 6.700 104.272 1.00 64.93 275 ARG D CA 1
ATOM 10521 C C . ARG D 2 275 ? 6.246 5.938 104.187 1.00 62.27 275 ARG D C 1
ATOM 10522 O O . ARG D 2 275 ? 6.087 4.873 104.784 1.00 41.52 275 ARG D O 1
ATOM 10530 N N . ASN D 2 276 ? 5.308 6.502 103.437 1.00 74.28 276 ASN D N 1
ATOM 10531 C CA . ASN D 2 276 ? 3.978 5.929 103.294 1.00 66.54 276 ASN D CA 1
ATOM 10532 C C . ASN D 2 276 ? 3.747 5.131 102.009 1.00 53.20 276 ASN D C 1
ATOM 10533 O O . ASN D 2 276 ? 2.612 4.769 101.697 1.00 61.99 276 ASN D O 1
ATOM 10538 N N . LEU D 2 277 ? 4.817 4.862 101.267 1.00 57.18 277 LEU D N 1
ATOM 10539 C CA . LEU D 2 277 ? 4.713 4.104 100.022 1.00 57.15 277 LEU D CA 1
ATOM 10540 C C . LEU D 2 277 ? 4.253 2.665 100.230 1.00 57.27 277 LEU D C 1
ATOM 10541 O O . LEU D 2 277 ? 4.800 1.935 101.058 1.00 54.17 277 LEU D O 1
ATOM 10546 N N . ILE D 2 278 ? 3.233 2.270 99.476 1.00 61.61 278 ILE D N 1
ATOM 10547 C CA . ILE D 2 278 ? 2.782 0.885 99.453 1.00 64.99 278 ILE D CA 1
ATOM 10548 C C . ILE D 2 278 ? 3.282 0.153 98.216 1.00 56.25 278 ILE D C 1
ATOM 10549 O O . ILE D 2 278 ? 3.082 -1.053 98.069 1.00 55.81 278 ILE D O 1
ATOM 10554 N N . GLN D 2 279 ? 3.923 0.895 97.321 1.00 58.62 279 GLN D N 1
ATOM 10555 C CA . GLN D 2 279 ? 4.390 0.338 96.059 1.00 61.77 279 GLN D CA 1
ATOM 10556 C C . GLN D 2 279 ? 5.617 1.098 95.577 1.00 55.97 279 GLN D C 1
ATOM 10557 O O . GLN D 2 279 ? 5.682 2.322 95.698 1.00 58.12 279 GLN D O 1
ATOM 10563 N N . LYS D 2 280 ? 6.588 0.379 95.028 1.00 44.04 280 LYS D N 1
ATOM 10564 C CA . LYS D 2 280 ? 7.789 1.022 94.518 1.00 46.01 280 LYS D CA 1
ATOM 10565 C C . LYS D 2 280 ? 8.405 0.235 93.371 1.00 45.72 280 LYS D C 1
ATOM 10566 O O . LYS D 2 280 ? 8.381 -0.996 93.361 1.00 40.34 280 LYS D O 1
ATOM 10572 N N . ALA D 2 281 ? 8.953 0.961 92.404 1.00 42.17 281 ALA D N 1
ATOM 10573 C CA . ALA D 2 281 ? 9.648 0.350 91.283 1.00 44.10 281 ALA D CA 1
ATOM 10574 C C . ALA D 2 281 ? 10.901 1.149 90.951 1.00 50.93 281 ALA D C 1
ATOM 10575 O O . ALA D 2 281 ? 10.885 2.380 90.973 1.00 61.04 281 ALA D O 1
ATOM 10577 N N . GLY D 2 282 ? 11.987 0.447 90.646 1.00 36.98 282 GLY D N 1
ATOM 10578 C CA . GLY D 2 282 ? 13.223 1.105 90.265 1.00 41.75 282 GLY D CA 1
ATOM 10579 C C . GLY D 2 282 ? 14.386 0.138 90.196 1.00 37.57 282 GLY D C 1
ATOM 10580 O O . GLY D 2 282 ? 14.246 -1.032 90.537 1.00 35.89 282 GLY D O 1
ATOM 10581 N N . TYR D 2 283 ? 15.543 0.631 89.770 1.00 42.48 283 TYR D N 1
ATOM 10582 C CA . TYR D 2 283 ? 16.735 -0.205 89.679 1.00 35.21 283 TYR D CA 1
ATOM 10583 C C . TYR D 2 283 ? 17.442 -0.384 91.017 1.00 53.27 283 TYR D C 1
ATOM 10584 O O . TYR D 2 283 ? 17.679 0.579 91.748 1.00 42.26 283 TYR D O 1
ATOM 10593 N N . LEU D 2 284 ? 17.773 -1.633 91.324 1.00 47.86 284 LEU D N 1
ATOM 10594 C CA . LEU D 2 284 ? 18.554 -1.961 92.510 1.00 30.76 284 LEU D CA 1
ATOM 10595 C C . LEU D 2 284 ? 19.672 -2.926 92.139 1.00 46.29 284 LEU D C 1
ATOM 10596 O O . LEU D 2 284 ? 19.621 -3.573 91.092 1.00 41.47 284 LEU D O 1
ATOM 10601 N N . ASN D 2 285 ? 20.686 -3.020 92.991 1.00 40.80 285 ASN D N 1
ATOM 10602 C CA . ASN D 2 285 ? 21.733 -4.010 92.789 1.00 43.09 285 ASN D CA 1
ATOM 10603 C C . ASN D 2 285 ? 21.473 -5.235 93.652 1.00 41.70 285 ASN D C 1
ATOM 10604 O O . ASN D 2 285 ? 21.423 -5.148 94.878 1.00 50.97 285 ASN D O 1
ATOM 10609 N N . LEU D 2 286 ? 21.301 -6.375 92.996 1.00 38.37 286 LEU D N 1
ATOM 10610 C CA . LEU D 2 286 ? 21.033 -7.628 93.682 1.00 35.45 286 LEU D CA 1
ATOM 10611 C C . LEU D 2 286 ? 22.346 -8.362 93.903 1.00 43.19 286 LEU D C 1
ATOM 10612 O O . LEU D 2 286 ? 23.105 -8.595 92.958 1.00 52.61 286 LEU D O 1
ATOM 10617 N N . ARG D 2 287 ? 22.620 -8.706 95.157 1.00 50.41 287 ARG D N 1
ATOM 10618 C CA . ARG D 2 287 ? 23.816 -9.466 95.485 1.00 46.56 287 ARG D CA 1
ATOM 10619 C C . ARG D 2 287 ? 23.546 -10.956 95.355 1.00 52.64 287 ARG D C 1
ATOM 10620 O O . ARG D 2 287 ? 22.530 -11.458 95.835 1.00 64.86 287 ARG D O 1
ATOM 10628 N N . ASN D 2 288 ? 24.462 -11.659 94.702 1.00 62.80 288 ASN D N 1
ATOM 10629 C CA . ASN D 2 288 ? 24.388 -13.106 94.616 1.00 63.13 288 ASN D CA 1
ATOM 10630 C C . ASN D 2 288 ? 25.679 -13.713 95.145 1.00 68.42 288 ASN D C 1
ATOM 10631 O O . ASN D 2 288 ? 26.767 -13.452 94.622 1.00 71.39 288 ASN D O 1
ATOM 10636 N N . LYS D 2 289 ? 25.547 -14.509 96.199 1.00 66.25 289 LYS D N 1
ATOM 10637 C CA . LYS D 2 289 ? 26.687 -15.143 96.847 1.00 70.99 289 LYS D CA 1
ATOM 10638 C C . LYS D 2 289 ? 26.575 -16.654 96.706 1.00 78.48 289 LYS D C 1
ATOM 10639 O O . LYS D 2 289 ? 25.715 -17.277 97.328 1.00 79.51 289 LYS D O 1
ATOM 10645 N N . THR D 2 290 ? 27.432 -17.249 95.882 1.00 89.44 290 THR D N 1
ATOM 10646 C CA . THR D 2 290 ? 27.377 -18.693 95.687 1.00 107.52 290 THR D CA 1
ATOM 10647 C C . THR D 2 290 ? 28.232 -19.490 96.669 1.00 105.91 290 THR D C 1
ATOM 10648 O O . THR D 2 290 ? 27.902 -20.628 97.006 1.00 104.71 290 THR D O 1
ATOM 10652 N N . GLY D 2 291 ? 29.304 -18.874 97.155 1.00 102.53 291 GLY D N 1
ATOM 10653 C CA . GLY D 2 291 ? 30.171 -19.496 98.135 1.00 104.27 291 GLY D CA 1
ATOM 10654 C C . GLY D 2 291 ? 30.180 -18.874 99.512 1.00 96.04 291 GLY D C 1
ATOM 10655 O O . GLY D 2 291 ? 29.221 -18.234 99.940 1.00 81.69 291 GLY D O 1
ATOM 10656 N N . LEU D 2 292 ? 31.299 -19.074 100.200 1.00 89.63 292 LEU D N 1
ATOM 10657 C CA . LEU D 2 292 ? 31.568 -18.436 101.478 1.00 70.41 292 LEU D CA 1
ATOM 10658 C C . LEU D 2 292 ? 32.424 -17.191 101.273 1.00 76.26 292 LEU D C 1
ATOM 10659 O O . LEU D 2 292 ? 32.681 -16.437 102.211 1.00 69.04 292 LEU D O 1
ATOM 10664 N N . VAL D 2 293 ? 32.865 -16.986 100.036 1.00 71.04 293 VAL D N 1
ATOM 10665 C CA . VAL D 2 293 ? 33.784 -15.899 99.715 1.00 61.46 293 VAL D CA 1
ATOM 10666 C C . VAL D 2 293 ? 33.276 -15.047 98.557 1.00 66.86 293 VAL D C 1
ATOM 10667 O O . VAL D 2 293 ? 33.040 -13.848 98.708 1.00 62.77 293 VAL D O 1
ATOM 10671 N N . THR D 2 294 ? 33.113 -15.683 97.400 1.00 83.20 294 THR D N 1
ATOM 10672 C CA . THR D 2 294 ? 32.876 -14.982 96.142 1.00 81.49 294 THR D CA 1
ATOM 10673 C C . THR D 2 294 ? 31.468 -14.394 96.062 1.00 76.28 294 THR D C 1
ATOM 10674 O O . THR D 2 294 ? 30.485 -15.050 96.407 1.00 68.49 294 THR D O 1
ATOM 10678 N N . THR D 2 295 ? 31.387 -13.148 95.604 1.00 63.41 295 THR D N 1
ATOM 10679 C CA . THR D 2 295 ? 30.129 -12.417 95.544 1.00 56.78 295 THR D CA 1
ATOM 10680 C C . THR D 2 295 ? 30.007 -11.627 94.241 1.00 61.69 295 THR D C 1
ATOM 10681 O O . THR D 2 295 ? 31.003 -11.143 93.700 1.00 65.84 295 THR D O 1
ATOM 10685 N N . THR D 2 296 ? 28.786 -11.521 93.725 1.00 64.73 296 THR D N 1
ATOM 10686 C CA . THR D 2 296 ? 28.540 -10.708 92.536 1.00 65.32 296 THR D CA 1
ATOM 10687 C C . THR D 2 296 ? 27.393 -9.733 92.771 1.00 48.49 296 THR D C 1
ATOM 10688 O O . THR D 2 296 ? 26.526 -9.974 93.606 1.00 58.74 296 THR D O 1
ATOM 10692 N N . TRP D 2 297 ? 27.393 -8.627 92.035 1.00 43.63 297 TRP D N 1
ATOM 10693 C CA . TRP D 2 297 ? 26.290 -7.679 92.097 1.00 44.37 297 TRP D CA 1
ATOM 10694 C C . TRP D 2 297 ? 25.718 -7.468 90.701 1.00 47.51 297 TRP D C 1
ATOM 10695 O O . TRP D 2 297 ? 26.463 -7.338 89.731 1.00 62.46 297 TRP D O 1
ATOM 10706 N N . GLU D 2 298 ? 24.394 -7.434 90.604 1.00 47.85 298 GLU D N 1
ATOM 10707 C CA . GLU D 2 298 ? 23.733 -7.313 89.309 1.00 38.48 298 GLU D CA 1
ATOM 10708 C C . GLU D 2 298 ? 22.643 -6.248 89.339 1.00 52.94 298 GLU D C 1
ATOM 10709 O O . GLU D 2 298 ? 21.727 -6.318 90.155 1.00 48.05 298 GLU D O 1
ATOM 10715 N N . ARG D 2 299 ? 22.724 -5.270 88.442 1.00 52.93 299 ARG D N 1
ATOM 10716 C CA . ARG D 2 299 ? 21.712 -4.223 88.410 1.00 38.50 299 ARG D CA 1
ATOM 10717 C C . ARG D 2 299 ? 20.462 -4.746 87.719 1.00 45.21 299 ARG D C 1
ATOM 10718 O O . ARG D 2 299 ? 20.486 -5.094 86.539 1.00 47.63 299 ARG D O 1
ATOM 10726 N N . LEU D 2 300 ? 19.366 -4.787 88.469 1.00 48.08 300 LEU D N 1
ATOM 10727 C CA . LEU D 2 300 ? 18.110 -5.337 87.982 1.00 32.73 300 LEU D CA 1
ATOM 10728 C C . LEU D 2 300 ? 16.963 -4.407 88.349 1.00 41.56 300 LEU D C 1
ATOM 10729 O O . LEU D 2 300 ? 17.093 -3.578 89.255 1.00 46.14 300 LEU D O 1
ATOM 10734 N N . TYR D 2 301 ? 15.843 -4.536 87.646 1.00 45.52 301 TYR D N 1
ATOM 10735 C CA . TYR D 2 301 ? 14.668 -3.750 87.989 1.00 43.51 301 TYR D CA 1
ATOM 10736 C C . TYR D 2 301 ? 13.873 -4.481 89.059 1.00 47.32 301 TYR D C 1
ATOM 10737 O O . TYR D 2 301 ? 13.668 -5.687 88.975 1.00 48.91 301 TYR D O 1
ATOM 10746 N N . PHE D 2 302 ? 13.438 -3.746 90.072 1.00 50.32 302 PHE D N 1
ATOM 10747 C CA . PHE D 2 302 ? 12.655 -4.326 91.149 1.00 49.93 302 PHE D CA 1
ATOM 10748 C C . PHE D 2 302 ? 11.362 -3.550 91.296 1.00 50.27 302 PHE D C 1
ATOM 10749 O O . PHE D 2 302 ? 11.368 -2.318 91.321 1.00 49.02 302 PHE D O 1
ATOM 10757 N N . PHE D 2 303 ? 10.251 -4.270 91.379 1.00 49.24 303 PHE D N 1
ATOM 10758 C CA . PHE D 2 303 ? 8.969 -3.620 91.607 1.00 49.30 303 PHE D CA 1
ATOM 10759 C C . PHE D 2 303 ? 8.112 -4.478 92.521 1.00 49.90 303 PHE D C 1
ATOM 10760 O O . PHE D 2 303 ? 8.215 -5.702 92.509 1.00 36.40 303 PHE D O 1
ATOM 10768 N N . THR D 2 304 ? 7.268 -3.833 93.317 1.00 51.45 304 THR D N 1
ATOM 10769 C CA . THR D 2 304 ? 6.361 -4.566 94.184 1.00 48.93 304 THR D CA 1
ATOM 10770 C C . THR D 2 304 ? 5.054 -4.832 93.454 1.00 52.90 304 THR D C 1
ATOM 10771 O O . THR D 2 304 ? 4.450 -3.915 92.898 1.00 50.48 304 THR D O 1
ATOM 10775 N N . GLN D 2 305 ? 4.622 -6.089 93.446 1.00 53.59 305 GLN D N 1
ATOM 10776 C CA . GLN D 2 305 ? 3.344 -6.435 92.840 1.00 66.88 305 GLN D CA 1
ATOM 10777 C C . GLN D 2 305 ? 2.563 -7.454 93.673 1.00 74.77 305 GLN D C 1
ATOM 10778 O O . GLN D 2 305 ? 3.007 -8.587 93.853 1.00 65.69 305 GLN D O 1
ATOM 10784 N N . GLY D 2 306 ? 1.400 -7.046 94.173 1.00 67.86 306 GLY D N 1
ATOM 10785 C CA . GLY D 2 306 ? 0.563 -7.915 94.983 1.00 65.60 306 GLY D CA 1
ATOM 10786 C C . GLY D 2 306 ? 1.184 -8.371 96.291 1.00 70.08 306 GLY D C 1
ATOM 10787 O O . GLY D 2 306 ? 0.987 -9.510 96.716 1.00 56.07 306 GLY D O 1
ATOM 10788 N N . GLY D 2 307 ? 1.930 -7.481 96.936 1.00 62.14 307 GLY D N 1
ATOM 10789 C CA . GLY D 2 307 ? 2.577 -7.808 98.193 1.00 72.58 307 GLY D CA 1
ATOM 10790 C C . GLY D 2 307 ? 3.774 -8.705 97.954 1.00 62.52 307 GLY D C 1
ATOM 10791 O O . GLY D 2 307 ? 4.292 -9.340 98.872 1.00 60.21 307 GLY D O 1
ATOM 10792 N N . ASN D 2 308 ? 4.205 -8.759 96.700 1.00 70.96 308 ASN D N 1
ATOM 10793 C CA . ASN D 2 308 ? 5.345 -9.568 96.302 1.00 68.86 308 ASN D CA 1
ATOM 10794 C C . ASN D 2 308 ? 6.450 -8.680 95.754 1.00 54.06 308 ASN D C 1
ATOM 10795 O O . ASN D 2 308 ? 6.177 -7.657 95.127 1.00 46.58 308 ASN D O 1
ATOM 10800 N N . LEU D 2 309 ? 7.697 -9.066 95.988 1.00 62.14 309 LEU D N 1
ATOM 10801 C CA . LEU D 2 309 ? 8.815 -8.359 95.390 1.00 59.86 309 LEU D CA 1
ATOM 10802 C C . LEU D 2 309 ? 9.243 -9.099 94.131 1.00 54.14 309 LEU D C 1
ATOM 10803 O O . LEU D 2 309 ? 9.662 -10.268 94.178 1.00 45.79 309 LEU D O 1
ATOM 10808 N N . MET D 2 310 ? 9.108 -8.392 93.013 1.00 43.72 310 MET D N 1
ATOM 10809 C CA . MET D 2 310 ? 9.348 -8.921 91.680 1.00 56.63 310 MET D CA 1
ATOM 10810 C C . MET D 2 310 ? 10.621 -8.327 91.091 1.00 52.89 310 MET D C 1
ATOM 10811 O O . MET D 2 310 ? 10.912 -7.139 91.278 1.00 47.89 310 MET D O 1
ATOM 10816 N N . CYS D 2 311 ? 11.356 -9.152 90.353 1.00 56.55 311 CYS D N 1
ATOM 10817 C CA . CYS D 2 311 ? 12.619 -8.732 89.762 1.00 59.16 311 CYS D CA 1
ATOM 10818 C C . CYS D 2 311 ? 12.702 -9.039 88.269 1.00 61.47 311 CYS D C 1
ATOM 10819 O O . CYS D 2 311 ? 12.641 -10.196 87.854 1.00 63.95 311 CYS D O 1
ATOM 10822 N N . GLN D 2 312 ? 12.843 -7.986 87.471 1.00 57.06 312 GLN D N 1
ATOM 10823 C CA . GLN D 2 312 ? 12.982 -8.117 86.028 1.00 60.05 312 GLN D CA 1
ATOM 10824 C C . GLN D 2 312 ? 14.338 -7.592 85.565 1.00 49.92 312 GLN D C 1
ATOM 10825 O O . GLN D 2 312 ? 14.640 -6.405 85.725 1.00 57.11 312 GLN D O 1
ATOM 10831 N N . PRO D 2 313 ? 15.173 -8.483 85.011 1.00 52.80 313 PRO D N 1
ATOM 10832 C CA . PRO D 2 313 ? 16.437 -8.063 84.402 1.00 55.12 313 PRO D CA 1
ATOM 10833 C C . PRO D 2 313 ? 16.204 -7.383 83.059 1.00 54.79 313 PRO D C 1
ATOM 10834 O O . PRO D 2 313 ? 15.280 -7.755 82.336 1.00 53.52 313 PRO D O 1
ATOM 10838 N N . ARG D 2 314 ? 17.026 -6.392 82.737 1.00 58.28 314 ARG D N 1
ATOM 10839 C CA . ARG D 2 314 ? 16.903 -5.691 81.468 1.00 62.15 314 ARG D CA 1
ATOM 10840 C C . ARG D 2 314 ? 17.201 -6.642 80.312 1.00 62.85 314 ARG D C 1
ATOM 10841 O O . ARG D 2 314 ? 18.212 -7.344 80.319 1.00 58.50 314 ARG D O 1
ATOM 10849 N N . GLY D 2 315 ? 16.313 -6.662 79.324 1.00 64.31 315 GLY D N 1
ATOM 10850 C CA . GLY D 2 315 ? 16.419 -7.592 78.215 1.00 62.37 315 GLY D CA 1
ATOM 10851 C C . GLY D 2 315 ? 15.442 -8.747 78.341 1.00 69.95 315 GLY D C 1
ATOM 10852 O O . GLY D 2 315 ? 15.341 -9.588 77.447 1.00 75.90 315 GLY D O 1
ATOM 10853 N N . ALA D 2 316 ? 14.727 -8.793 79.461 1.00 80.30 316 ALA D N 1
ATOM 10854 C CA . ALA D 2 316 ? 13.709 -9.814 79.682 1.00 66.68 316 ALA D CA 1
ATOM 10855 C C . ALA D 2 316 ? 12.319 -9.222 79.481 1.00 74.51 316 ALA D C 1
ATOM 10856 O O . ALA D 2 316 ? 12.043 -8.109 79.930 1.00 83.33 316 ALA D O 1
ATOM 10858 N N . VAL D 2 317 ? 11.449 -9.962 78.802 1.00 84.58 317 VAL D N 1
ATOM 10859 C CA . VAL D 2 317 ? 10.106 -9.474 78.505 1.00 89.45 317 VAL D CA 1
ATOM 10860 C C . VAL D 2 317 ? 9.248 -9.421 79.773 1.00 72.98 317 VAL D C 1
ATOM 10861 O O . VAL D 2 317 ? 8.428 -8.517 79.941 1.00 76.14 317 VAL D O 1
ATOM 10865 N N . ALA D 2 318 ? 9.456 -10.380 80.671 1.00 77.53 318 ALA D N 1
ATOM 10866 C CA . ALA D 2 318 ? 8.654 -10.485 81.886 1.00 84.80 318 ALA D CA 1
ATOM 10867 C C . ALA D 2 318 ? 9.525 -10.572 83.137 1.00 83.52 318 ALA D C 1
ATOM 10868 O O . ALA D 2 318 ? 10.646 -11.083 83.092 1.00 81.00 318 ALA D O 1
ATOM 10870 N N . GLY D 2 319 ? 9.008 -10.061 84.250 1.00 75.60 319 GLY D N 1
ATOM 10871 C CA . GLY D 2 319 ? 9.695 -10.166 85.524 1.00 76.46 319 GLY D CA 1
ATOM 10872 C C . GLY D 2 319 ? 9.275 -11.378 86.333 1.00 63.85 319 GLY D C 1
ATOM 10873 O O . GLY D 2 319 ? 8.144 -11.850 86.223 1.00 79.35 319 GLY D O 1
ATOM 10874 N N . GLY D 2 320 ? 10.195 -11.884 87.148 1.00 79.41 320 GLY D N 1
ATOM 10875 C CA . GLY D 2 320 ? 9.919 -13.020 88.009 1.00 68.97 320 GLY D CA 1
ATOM 10876 C C . GLY D 2 320 ? 9.787 -12.623 89.466 1.00 69.16 320 GLY D C 1
ATOM 10877 O O . GLY D 2 320 ? 10.109 -11.496 89.839 1.00 74.69 320 GLY D O 1
ATOM 10878 N N . LEU D 2 321 ? 9.313 -13.552 90.292 1.00 71.03 321 LEU D N 1
ATOM 10879 C CA . LEU D 2 321 ? 9.246 -13.329 91.732 1.00 64.35 321 LEU D CA 1
ATOM 10880 C C . LEU D 2 321 ? 10.602 -13.530 92.399 1.00 68.57 321 LEU D C 1
ATOM 10881 O O . LEU D 2 321 ? 11.137 -14.639 92.395 1.00 61.61 321 LEU D O 1
ATOM 10886 N N . ILE D 2 322 ? 11.159 -12.469 92.978 1.00 68.26 322 ILE D N 1
ATOM 10887 C CA . ILE D 2 322 ? 12.378 -12.623 93.764 1.00 57.84 322 ILE D CA 1
ATOM 10888 C C . ILE D 2 322 ? 12.055 -12.998 95.212 1.00 53.58 322 ILE D C 1
ATOM 10889 O O . ILE D 2 322 ? 12.754 -13.819 95.806 1.00 70.38 322 ILE D O 1
ATOM 10893 N N . GLN D 2 323 ? 11.001 -12.412 95.781 1.00 58.36 323 GLN D N 1
ATOM 10894 C CA . GLN D 2 323 ? 10.674 -12.698 97.181 1.00 55.54 323 GLN D CA 1
ATOM 10895 C C . GLN D 2 323 ? 9.202 -12.476 97.517 1.00 55.71 323 GLN D C 1
ATOM 10896 O O . GLN D 2 323 ? 8.561 -11.604 96.950 1.00 55.56 323 GLN D O 1
ATOM 10902 N N . ASP D 2 324 ? 8.669 -13.261 98.449 1.00 71.07 324 ASP D N 1
ATOM 10903 C CA . ASP D 2 324 ? 7.333 -12.999 98.966 1.00 77.90 324 ASP D CA 1
ATOM 10904 C C . ASP D 2 324 ? 7.468 -12.093 100.184 1.00 69.17 324 ASP D C 1
ATOM 10905 O O . ASP D 2 324 ? 8.172 -12.427 101.137 1.00 53.62 324 ASP D O 1
ATOM 10910 N N . LEU D 2 325 ? 6.784 -10.955 100.156 1.00 62.01 325 LEU D N 1
ATOM 10911 C CA . LEU D 2 325 ? 7.004 -9.908 101.149 1.00 51.20 325 LEU D CA 1
ATOM 10912 C C . LEU D 2 325 ? 6.045 -10.033 102.321 1.00 78.00 325 LEU D C 1
ATOM 10913 O O . LEU D 2 325 ? 6.016 -9.171 103.201 1.00 82.72 325 LEU D O 1
ATOM 10918 N N . ASP D 2 326 ? 5.272 -11.112 102.342 1.00 79.79 326 ASP D N 1
ATOM 10919 C CA . ASP D 2 326 ? 4.226 -11.261 103.340 1.00 96.69 326 ASP D CA 1
ATOM 10920 C C . ASP D 2 326 ? 4.921 -11.687 104.615 1.00 89.59 326 ASP D C 1
ATOM 10921 O O . ASP D 2 326 ? 5.652 -12.681 104.639 1.00 71.15 326 ASP D O 1
ATOM 10926 N N . ASN D 2 327 ? 4.701 -10.895 105.660 1.00 82.21 327 ASN D N 1
ATOM 10927 C CA . ASN D 2 327 ? 5.114 -11.224 107.016 1.00 94.67 327 ASN D CA 1
ATOM 10928 C C . ASN D 2 327 ? 6.641 -11.215 107.085 1.00 90.56 327 ASN D C 1
ATOM 10929 O O . ASN D 2 327 ? 7.248 -11.965 107.850 1.00 81.79 327 ASN D O 1
ATOM 10934 N N . CYS D 2 328 ? 7.247 -10.337 106.288 1.00 86.08 328 CYS D N 1
ATOM 10935 C CA . CYS D 2 328 ? 8.699 -10.167 106.262 1.00 77.64 328 CYS D CA 1
ATOM 10936 C C . CYS D 2 328 ? 9.187 -8.928 107.006 1.00 79.16 328 CYS D C 1
ATOM 10937 O O . CYS D 2 328 ? 8.392 -8.131 107.508 1.00 65.38 328 CYS D O 1
ATOM 10940 N N . SER D 2 329 ? 10.508 -8.775 107.060 1.00 69.69 329 SER D N 1
ATOM 10941 C CA . SER D 2 329 ? 11.130 -7.580 107.622 1.00 64.63 329 SER D CA 1
ATOM 10942 C C . SER D 2 329 ? 12.203 -7.034 106.680 1.00 64.88 329 SER D C 1
ATOM 10943 O O . SER D 2 329 ? 12.717 -7.761 105.839 1.00 59.20 329 SER D O 1
ATOM 10946 N N . VAL D 2 330 ? 12.520 -5.749 106.803 1.00 59.17 330 VAL D N 1
ATOM 10947 C CA . VAL D 2 330 ? 13.593 -5.156 106.009 1.00 54.60 330 VAL D CA 1
ATOM 10948 C C . VAL D 2 330 ? 14.358 -4.106 106.820 1.00 54.45 330 VAL D C 1
ATOM 10949 O O . VAL D 2 330 ? 13.763 -3.363 107.604 1.00 67.71 330 VAL D O 1
ATOM 10953 N N . MET D 2 331 ? 15.679 -4.068 106.668 1.00 52.01 331 MET D N 1
ATOM 10954 C CA . MET D 2 331 ? 16.475 -3.080 107.398 1.00 45.13 331 MET D CA 1
ATOM 10955 C C . MET D 2 331 ? 17.756 -2.694 106.663 1.00 54.99 331 MET D C 1
ATOM 10956 O O . MET D 2 331 ? 18.316 -3.492 105.917 1.00 49.27 331 MET D O 1
ATOM 10961 N N . ALA D 2 332 ? 18.213 -1.464 106.877 1.00 52.06 332 ALA D N 1
ATOM 10962 C CA . ALA D 2 332 ? 19.486 -1.017 106.321 1.00 47.54 332 ALA D CA 1
ATOM 10963 C C . ALA D 2 332 ? 20.633 -1.837 106.901 1.00 38.48 332 ALA D C 1
ATOM 10964 O O . ALA D 2 332 ? 20.667 -2.106 108.100 1.00 49.99 332 ALA D O 1
ATOM 10966 N N . VAL D 2 333 ? 21.568 -2.240 106.046 1.00 54.18 333 VAL D N 1
ATOM 10967 C CA . VAL D 2 333 ? 22.716 -3.025 106.488 1.00 56.89 333 VAL D CA 1
ATOM 10968 C C . VAL D 2 333 ? 24.017 -2.525 105.873 1.00 56.18 333 VAL D C 1
ATOM 10969 O O . VAL D 2 333 ? 24.020 -1.599 105.062 1.00 52.72 333 VAL D O 1
ATOM 10973 N N . ASP D 2 334 ? 25.122 -3.148 106.270 1.00 59.16 334 ASP D N 1
ATOM 10974 C CA . ASP D 2 334 ? 26.423 -2.858 105.684 1.00 53.90 334 ASP D CA 1
ATOM 10975 C C . ASP D 2 334 ? 26.953 -4.102 104.986 1.00 50.44 334 ASP D C 1
ATOM 10976 O O . ASP D 2 334 ? 27.072 -5.161 105.601 1.00 61.29 334 ASP D O 1
ATOM 10981 N N . CYS D 2 335 ? 27.264 -3.979 103.701 1.00 51.31 335 CYS D N 1
ATOM 10982 C CA . CYS D 2 335 ? 27.808 -5.107 102.957 1.00 50.08 335 CYS D CA 1
ATOM 10983 C C . CYS D 2 335 ? 28.955 -4.679 102.050 1.00 52.17 335 CYS D C 1
ATOM 10984 O O . CYS D 2 335 ? 28.768 -3.862 101.148 1.00 56.70 335 CYS D O 1
ATOM 10987 N N . GLU D 2 336 ? 30.135 -5.240 102.301 1.00 50.83 336 GLU D N 1
ATOM 10988 C CA . GLU D 2 336 ? 31.313 -5.030 101.459 1.00 44.19 336 GLU D CA 1
ATOM 10989 C C . GLU D 2 336 ? 31.636 -3.555 101.248 1.00 45.18 336 GLU D C 1
ATOM 10990 O O . GLU D 2 336 ? 32.038 -3.150 100.156 1.00 63.71 336 GLU D O 1
ATOM 10996 N N . ASP D 2 337 ? 31.454 -2.768 102.306 1.00 41.70 337 ASP D N 1
ATOM 10997 C CA . ASP D 2 337 ? 31.755 -1.339 102.301 1.00 44.70 337 ASP D CA 1
ATOM 10998 C C . ASP D 2 337 ? 31.021 -0.622 101.169 1.00 47.06 337 ASP D C 1
ATOM 10999 O O . ASP D 2 337 ? 31.544 0.313 100.563 1.00 47.84 337 ASP D O 1
ATOM 11004 N N . ARG D 2 338 ? 29.800 -1.069 100.892 1.00 47.26 338 ARG D N 1
ATOM 11005 C CA . ARG D 2 338 ? 28.983 -0.466 99.847 1.00 44.43 338 ARG D CA 1
ATOM 11006 C C . ARG D 2 338 ? 27.941 0.454 100.463 1.00 51.07 338 ARG D C 1
ATOM 11007 O O . ARG D 2 338 ? 27.432 0.193 101.553 1.00 55.16 338 ARG D O 1
ATOM 11015 N N . ARG D 2 339 ? 27.626 1.531 99.755 1.00 35.69 339 ARG D N 1
ATOM 11016 C CA . ARG D 2 339 ? 26.683 2.522 100.251 1.00 43.57 339 ARG D CA 1
ATOM 11017 C C . ARG D 2 339 ? 25.242 2.125 99.954 1.00 44.99 339 ARG D C 1
ATOM 11018 O O . ARG D 2 339 ? 24.945 1.597 98.882 1.00 37.70 339 ARG D O 1
ATOM 11026 N N . TYR D 2 340 ? 24.366 2.365 100.927 1.00 54.21 340 TYR D N 1
ATOM 11027 C CA . TYR D 2 340 ? 22.920 2.227 100.754 1.00 38.29 340 TYR D CA 1
ATOM 11028 C C . TYR D 2 340 ? 22.480 0.799 100.461 1.00 38.84 340 TYR D C 1
ATOM 11029 O O . TYR D 2 340 ? 21.657 0.559 99.577 1.00 43.06 340 TYR D O 1
ATOM 11038 N N . CYS D 2 341 ? 23.035 -0.149 101.208 1.00 42.20 341 CYS D N 1
ATOM 11039 C CA . CYS D 2 341 ? 22.560 -1.523 101.162 1.00 35.47 341 CYS D CA 1
ATOM 11040 C C . CYS D 2 341 ? 21.483 -1.763 102.214 1.00 52.14 341 CYS D C 1
ATOM 11041 O O . CYS D 2 341 ? 21.578 -1.272 103.339 1.00 41.45 341 CYS D O 1
ATOM 11044 N N . PHE D 2 342 ? 20.455 -2.517 101.842 1.00 48.28 342 PHE D N 1
ATOM 11045 C CA . PHE D 2 342 ? 19.466 -2.975 102.807 1.00 34.34 342 PHE D CA 1
ATOM 11046 C C . PHE D 2 342 ? 19.177 -4.453 102.574 1.00 35.45 342 PHE D C 1
ATOM 11047 O O . PHE D 2 342 ? 19.538 -5.008 101.538 1.00 42.94 342 PHE D O 1
ATOM 11055 N N . GLN D 2 343 ? 18.534 -5.089 103.545 1.00 41.01 343 GLN D N 1
ATOM 11056 C CA . GLN D 2 343 ? 18.338 -6.530 103.510 1.00 40.31 343 GLN D CA 1
ATOM 11057 C C . GLN D 2 343 ? 16.942 -6.921 103.983 1.00 42.32 343 GLN D C 1
ATOM 11058 O O . GLN D 2 343 ? 16.405 -6.343 104.935 1.00 59.39 343 GLN D O 1
ATOM 11064 N N . ILE D 2 344 ? 16.360 -7.898 103.292 1.00 42.06 344 ILE D N 1
ATOM 11065 C CA . ILE D 2 344 ? 15.071 -8.470 103.656 1.00 63.87 344 ILE D CA 1
ATOM 11066 C C . ILE D 2 344 ? 15.243 -9.767 104.437 1.00 62.35 344 ILE D C 1
ATOM 11067 O O . ILE D 2 344 ? 15.896 -10.685 103.963 1.00 59.84 344 ILE D O 1
ATOM 11072 N N . THR D 2 345 ? 14.663 -9.846 105.629 1.00 66.03 345 THR D N 1
ATOM 11073 C CA . THR D 2 345 ? 14.633 -11.101 106.372 1.00 73.30 345 THR D CA 1
ATOM 11074 C C . THR D 2 345 ? 13.249 -11.749 106.298 1.00 67.85 345 THR D C 1
ATOM 11075 O O . THR D 2 345 ? 12.222 -11.082 106.468 1.00 55.93 345 THR D O 1
ATOM 11079 N N . THR D 2 346 ? 13.243 -13.054 106.034 1.00 68.86 346 THR D N 1
ATOM 11080 C CA . THR D 2 346 ? 12.021 -13.824 105.814 1.00 74.86 346 THR D CA 1
ATOM 11081 C C . THR D 2 346 ? 11.286 -14.073 107.141 1.00 90.74 346 THR D C 1
ATOM 11082 O O . THR D 2 346 ? 11.878 -13.900 108.207 1.00 86.06 346 THR D O 1
ATOM 11086 N N . PRO D 2 347 ? 9.994 -14.466 107.083 1.00 93.93 347 PRO D N 1
ATOM 11087 C CA . PRO D 2 347 ? 9.196 -14.653 108.304 1.00 79.45 347 PRO D CA 1
ATOM 11088 C C . PRO D 2 347 ? 9.826 -15.581 109.344 1.00 79.16 347 PRO D C 1
ATOM 11089 O O . PRO D 2 347 ? 9.698 -15.324 110.541 1.00 84.95 347 PRO D O 1
ATOM 11093 N N . ASN D 2 348 ? 10.490 -16.642 108.894 1.00 78.80 348 ASN D N 1
ATOM 11094 C CA . ASN D 2 348 ? 11.117 -17.593 109.808 1.00 90.02 348 ASN D CA 1
ATOM 11095 C C . ASN D 2 348 ? 12.344 -17.024 110.522 1.00 94.42 348 ASN D C 1
ATOM 11096 O O . ASN D 2 348 ? 12.910 -17.672 111.401 1.00 99.20 348 ASN D O 1
ATOM 11101 N N . GLY D 2 349 ? 12.751 -15.815 110.147 1.00 95.06 349 GLY D N 1
ATOM 11102 C CA . GLY D 2 349 ? 13.863 -15.154 110.807 1.00 82.38 349 GLY D CA 1
ATOM 11103 C C . GLY D 2 349 ? 15.178 -15.265 110.059 1.00 89.60 349 GLY D C 1
ATOM 11104 O O . GLY D 2 349 ? 16.176 -14.665 110.459 1.00 83.87 349 GLY D O 1
ATOM 11105 N N . LYS D 2 350 ? 15.181 -16.036 108.974 1.00 78.46 350 LYS D N 1
ATOM 11106 C CA . LYS D 2 350 ? 16.358 -16.163 108.116 1.00 74.84 350 LYS D CA 1
ATOM 11107 C C . LYS D 2 350 ? 16.748 -14.826 107.493 1.00 74.15 350 LYS D C 1
ATOM 11108 O O . LYS D 2 350 ? 15.895 -14.119 106.952 1.00 74.14 350 LYS D O 1
ATOM 11114 N N . SER D 2 351 ? 18.028 -14.471 107.573 1.00 68.87 351 SER D N 1
ATOM 11115 C CA . SER D 2 351 ? 18.518 -13.304 106.850 1.00 68.18 351 SER D CA 1
ATOM 11116 C C . SER D 2 351 ? 18.520 -13.603 105.354 1.00 65.81 351 SER D C 1
ATOM 11117 O O . SER D 2 351 ? 19.139 -14.566 104.899 1.00 53.87 351 SER D O 1
ATOM 11120 N N . GLY D 2 352 ? 17.823 -12.763 104.601 1.00 61.04 352 GLY D N 1
ATOM 11121 C CA . GLY D 2 352 ? 17.571 -12.981 103.188 1.00 75.89 352 GLY D CA 1
ATOM 11122 C C . GLY D 2 352 ? 18.395 -12.139 102.234 1.00 60.88 352 GLY D C 1
ATOM 11123 O O . GLY D 2 352 ? 19.578 -11.877 102.452 1.00 59.50 352 GLY D O 1
ATOM 11124 N N . ILE D 2 353 ? 17.732 -11.717 101.161 1.00 50.79 353 ILE D N 1
ATOM 11125 C CA . ILE D 2 353 ? 18.357 -11.077 100.012 1.00 44.69 353 ILE D CA 1
ATOM 11126 C C . ILE D 2 353 ? 18.952 -9.713 100.366 1.00 48.32 353 ILE D C 1
ATOM 11127 O O . ILE D 2 353 ? 18.405 -8.983 101.192 1.00 49.49 353 ILE D O 1
ATOM 11132 N N . ILE D 2 354 ? 20.075 -9.376 99.735 1.00 47.30 354 ILE D N 1
ATOM 11133 C CA . ILE D 2 354 ? 20.740 -8.101 99.978 1.00 52.55 354 ILE D CA 1
ATOM 11134 C C . ILE D 2 354 ? 20.685 -7.227 98.730 1.00 43.79 354 ILE D C 1
ATOM 11135 O O . ILE D 2 354 ? 21.070 -7.651 97.641 1.00 40.91 354 ILE D O 1
ATOM 11140 N N . LEU D 2 355 ? 20.201 -6.001 98.901 1.00 36.99 355 LEU D N 1
ATOM 11141 C CA . LEU D 2 355 ? 20.007 -5.083 97.788 1.00 41.83 355 LEU D CA 1
ATOM 11142 C C . LEU D 2 355 ? 20.736 -3.767 98.032 1.00 45.07 355 LEU D C 1
ATOM 11143 O O . LEU D 2 355 ? 21.081 -3.444 99.166 1.00 45.09 355 LEU D O 1
ATOM 11148 N N . GLN D 2 356 ? 20.967 -3.011 96.963 1.00 33.94 356 GLN D N 1
ATOM 11149 C CA . GLN D 2 356 ? 21.689 -1.747 97.061 1.00 39.22 356 GLN D CA 1
ATOM 11150 C C . GLN D 2 356 ? 21.010 -0.640 96.260 1.00 45.84 356 GLN D C 1
ATOM 11151 O O . GLN D 2 356 ? 20.698 -0.818 95.081 1.00 41.37 356 GLN D O 1
ATOM 11157 N N . ALA D 2 357 ? 20.785 0.505 96.899 1.00 36.47 357 ALA D N 1
ATOM 11158 C CA . ALA D 2 357 ? 20.239 1.660 96.198 1.00 37.72 357 ALA D CA 1
ATOM 11159 C C . ALA D 2 357 ? 21.339 2.662 95.860 1.00 43.68 357 ALA D C 1
ATOM 11160 O O . ALA D 2 357 ? 22.483 2.503 96.285 1.00 48.26 357 ALA D O 1
ATOM 11162 N N . GLU D 2 358 ? 20.990 3.697 95.102 1.00 47.26 358 GLU D N 1
ATOM 11163 C CA . GLU D 2 358 ? 21.975 4.684 94.672 1.00 45.72 358 GLU D CA 1
ATOM 11164 C C . GLU D 2 358 ? 21.951 5.949 95.522 1.00 50.64 358 GLU D C 1
ATOM 11165 O O . GLU D 2 358 ? 22.803 6.825 95.369 1.00 55.99 358 GLU D O 1
ATOM 11171 N N . SER D 2 359 ? 20.980 6.041 96.420 1.00 51.34 359 SER D N 1
ATOM 11172 C CA . SER D 2 359 ? 20.795 7.263 97.190 1.00 50.89 359 SER D CA 1
ATOM 11173 C C . SER D 2 359 ? 20.198 6.994 98.558 1.00 51.41 359 SER D C 1
ATOM 11174 O O . SER D 2 359 ? 19.592 5.946 98.785 1.00 57.74 359 SER D O 1
ATOM 11177 N N . ARG D 2 360 ? 20.388 7.942 99.469 1.00 53.35 360 ARG D N 1
ATOM 11178 C CA . ARG D 2 360 ? 19.737 7.893 100.770 1.00 53.80 360 ARG D CA 1
ATOM 11179 C C . ARG D 2 360 ? 18.227 7.749 100.621 1.00 52.50 360 ARG D C 1
ATOM 11180 O O . ARG D 2 360 ? 17.615 6.873 101.234 1.00 54.39 360 ARG D O 1
ATOM 11188 N N . LYS D 2 361 ? 17.638 8.593 99.778 1.00 46.16 361 LYS D N 1
ATOM 11189 C CA . LYS D 2 361 ? 16.187 8.668 99.665 1.00 47.59 361 LYS D CA 1
ATOM 11190 C C . LYS D 2 361 ? 15.561 7.376 99.175 1.00 53.49 361 LYS D C 1
ATOM 11191 O O . LYS D 2 361 ? 14.585 6.907 99.748 1.00 65.57 361 LYS D O 1
ATOM 11197 N N . GLU D 2 362 ? 16.131 6.786 98.132 1.00 49.96 362 GLU D N 1
ATOM 11198 C CA . GLU D 2 362 ? 15.528 5.600 97.542 1.00 59.79 362 GLU D CA 1
ATOM 11199 C C . GLU D 2 362 ? 15.758 4.390 98.442 1.00 50.06 362 GLU D C 1
ATOM 11200 O O . GLU D 2 362 ? 14.953 3.460 98.465 1.00 58.20 362 GLU D O 1
ATOM 11206 N N . ASN D 2 363 ? 16.837 4.429 99.217 1.00 47.98 363 ASN D N 1
ATOM 11207 C CA . ASN D 2 363 ? 17.091 3.410 100.230 1.00 56.81 363 ASN D CA 1
ATOM 11208 C C . ASN D 2 363 ? 16.026 3.459 101.324 1.00 48.15 363 ASN D C 1
ATOM 11209 O O . ASN D 2 363 ? 15.371 2.451 101.623 1.00 49.65 363 ASN D O 1
ATOM 11214 N N . GLU D 2 364 ? 15.845 4.646 101.900 1.00 47.32 364 GLU D N 1
ATOM 11215 C CA . GLU D 2 364 ? 14.872 4.851 102.968 1.00 55.92 364 GLU D CA 1
ATOM 11216 C C . GLU D 2 364 ? 13.460 4.517 102.497 1.00 51.35 364 GLU D C 1
ATOM 11217 O O . GLU D 2 364 ? 12.699 3.851 103.200 1.00 44.54 364 GLU D O 1
ATOM 11223 N N . GLU D 2 365 ? 13.127 4.976 101.295 1.00 44.50 365 GLU D N 1
ATOM 11224 C CA . GLU D 2 365 ? 11.810 4.752 100.708 1.00 49.59 365 GLU D CA 1
ATOM 11225 C C . GLU D 2 365 ? 11.555 3.290 100.359 1.00 53.63 365 GLU D C 1
ATOM 11226 O O . GLU D 2 365 ? 10.436 2.806 100.513 1.00 59.85 365 GLU D O 1
ATOM 11232 N N . TRP D 2 366 ? 12.581 2.591 99.881 1.00 43.86 366 TRP D N 1
ATOM 11233 C CA . TRP D 2 366 ? 12.461 1.155 99.644 1.00 45.03 366 TRP D CA 1
ATOM 11234 C C . TRP D 2 366 ? 12.185 0.426 100.952 1.00 46.02 366 TRP D C 1
ATOM 11235 O O . TRP D 2 366 ? 11.271 -0.397 101.034 1.00 45.67 366 TRP D O 1
ATOM 11246 N N . ILE D 2 367 ? 12.982 0.736 101.972 1.00 52.50 367 ILE D N 1
ATOM 11247 C CA . ILE D 2 367 ? 12.822 0.109 103.281 1.00 51.55 367 ILE D CA 1
ATOM 11248 C C . ILE D 2 367 ? 11.419 0.350 103.848 1.00 55.77 367 ILE D C 1
ATOM 11249 O O . ILE D 2 367 ? 10.754 -0.583 104.313 1.00 53.72 367 ILE D O 1
ATOM 11254 N N . CYS D 2 368 ? 10.959 1.596 103.781 1.00 54.97 368 CYS D N 1
ATOM 11255 C CA . CYS D 2 368 ? 9.626 1.937 104.267 1.00 52.83 368 CYS D CA 1
ATOM 11256 C C . CYS D 2 368 ? 8.534 1.243 103.457 1.00 49.86 368 CYS D C 1
ATOM 11257 O O . CYS D 2 368 ? 7.529 0.808 104.012 1.00 55.14 368 CYS D O 1
ATOM 11260 N N . ALA D 2 369 ? 8.735 1.145 102.147 1.00 51.78 369 ALA D N 1
ATOM 11261 C CA . ALA D 2 369 ? 7.778 0.476 101.271 1.00 56.84 369 ALA D CA 1
ATOM 11262 C C . ALA D 2 369 ? 7.622 -0.994 101.645 1.00 54.05 369 ALA D C 1
ATOM 11263 O O . ALA D 2 369 ? 6.503 -1.485 101.841 1.00 50.07 369 ALA D O 1
ATOM 11265 N N . ILE D 2 370 ? 8.751 -1.688 101.760 1.00 50.85 370 ILE D N 1
ATOM 11266 C CA . ILE D 2 370 ? 8.738 -3.104 102.104 1.00 50.77 370 ILE D CA 1
ATOM 11267 C C . ILE D 2 370 ? 8.146 -3.312 103.498 1.00 58.43 370 ILE D C 1
ATOM 11268 O O . ILE D 2 370 ? 7.411 -4.274 103.726 1.00 59.51 370 ILE D O 1
ATOM 11273 N N . ASN D 2 371 ? 8.452 -2.407 104.425 1.00 52.15 371 ASN D N 1
ATOM 11274 C CA . ASN D 2 371 ? 7.860 -2.477 105.760 1.00 57.92 371 ASN D CA 1
ATOM 11275 C C . ASN D 2 371 ? 6.341 -2.314 105.737 1.00 53.21 371 ASN D C 1
ATOM 11276 O O . ASN D 2 371 ? 5.621 -3.052 106.411 1.00 64.43 371 ASN D O 1
ATOM 11281 N N . ASN D 2 372 ? 5.860 -1.351 104.956 1.00 48.19 372 ASN D N 1
ATOM 11282 C CA . ASN D 2 372 ? 4.428 -1.099 104.841 1.00 40.52 372 ASN D CA 1
ATOM 11283 C C . ASN D 2 372 ? 3.704 -2.293 104.237 1.00 49.89 372 ASN D C 1
ATOM 11284 O O . ASN D 2 372 ? 2.633 -2.683 104.704 1.00 65.27 372 ASN D O 1
ATOM 11289 N N . ILE D 2 373 ? 4.298 -2.872 103.199 1.00 54.60 373 ILE D N 1
ATOM 11290 C CA . ILE D 2 373 ? 3.719 -4.037 102.540 1.00 43.32 373 ILE D CA 1
ATOM 11291 C C . ILE D 2 373 ? 3.687 -5.252 103.471 1.00 57.40 373 ILE D C 1
ATOM 11292 O O . ILE D 2 373 ? 2.749 -6.052 103.432 1.00 58.75 373 ILE D O 1
ATOM 11297 N N . SER D 2 374 ? 4.701 -5.369 104.324 1.00 71.76 374 SER D N 1
ATOM 11298 C CA . SER D 2 374 ? 4.799 -6.486 105.260 1.00 69.43 374 SER D CA 1
ATOM 11299 C C . SER D 2 374 ? 3.615 -6.523 106.223 1.00 61.60 374 SER D C 1
ATOM 11300 O O . SER D 2 374 ? 2.914 -7.531 106.318 1.00 70.16 374 SER D O 1
ATOM 11303 N N . ARG D 2 375 ? 3.402 -5.417 106.931 1.00 66.20 375 ARG D N 1
ATOM 11304 C CA . ARG D 2 375 ? 2.271 -5.274 107.845 1.00 79.64 375 ARG D CA 1
ATOM 11305 C C . ARG D 2 375 ? 2.120 -3.823 108.291 1.00 71.12 375 ARG D C 1
ATOM 11306 O O . ARG D 2 375 ? 1.018 -3.371 108.606 1.00 71.55 375 ARG D O 1
#

Nearest PDB structures (foldseek):
  5c5b-assembly1_A  TM=1.003E+00  e=3.348E-56  Homo sapiens
  5c5b-assembly2_C  TM=9.979E-01  e=3.239E-53  Homo sapiens
  2q13-assembly1_A-2  TM=8.833E-01  e=4.802E-49  Homo sapiens
  2z0o-assembly1_A-2  TM=8.788E-01  e=2.165E-44  Homo sapiens
  2q12-assembly1_A-2  TM=8.681E-01  e=7.302E-26  Homo sapiens

CATH classification: 1.20.1270.60 (+1 more: 2.30.29.30)

GO terms:
  GO:0005515 protein binding (F, IPI)
  GO:0097708 intracellular vesicle (C, IDA)
  GO:0005634 nucleus (C, IDA)
  GO:0005737 cytoplasm (C, IDA)
  GO:0005768 endosome (C, IDA)
  GO:0005769 early endosome (C, IDA)
  GO:0005886 plasma membrane (C, IDA)
  GO:0016020 membrane (C, IDA)
  GO:0001786 phosphatidylserine binding (F, IDA)
  GO:0031410 cytoplasmic vesicle (C, IDA)
  GO:0035091 phosphatidylinositol binding (F, IDA)
  GO:0042803 protein homodimerization activity (F, IDA)
  GO:0006606 protein import into nucleus (P, IDA)
  GO:0048487 beta-tubulin binding (F, IDA)
  GO:0031901 early endosome membrane (C, EXP)
  GO:0033211 adiponectin-activated signaling pathway (P, IMP)
  GO:0046326 positive regulation of D-glucose import across plasma membrane (P, IMP)
  GO:0048023 positive regulation of melanin biosynthetic process (P, IMP)
  GO:0007179 transforming growth factor beta receptor signaling pathway (P, IMP)
  GO:0008286 insulin receptor signaling pathway (P, IMP)

Radius of gyration: 54.88 Å; Cα contacts (8 Å, |Δi|>4): 2032; chains: 4; bounding box: 66×107×158 Å

Organism: Homo sapiens (NCBI:txid9606)

Sequence (1457 aa):
MDKLPIEETLEDSPQTRSLLGVFEEDATAISNYMNQLYQAMHRIYDAQNELSAATHLTSKLLKEYEKEVMSSTLQQFSKVIDELSSCHAVLSTQLADAMMFPITQFKERDLKEILTLKEVFQIASNDHDAAINRYSRLSKKRENDKVKYEVTEDVYTSRKKQHQTMMHYFCALNTLQYKKKIALLEPLLGYMQAQISFFKMGSENLNEQLEEFLANIGTSVQNVRREMDSDIETMQQTIEDLEVASDPLYVPDPDPTKFPVNRNLTRKAGYLNARNKSTWDRQFYFTQGGNLMSQARGDVAGGLAMDIDNCSVMAVDCEDRRYCFQITSFDGKKSSILQAESKKDHEEWICTINNISKDKLLLEEALQDSPQTRSLLSVFEEDAGTLTDYTNQLLQAMQRVYGAQNEMCLATQQLSKQLLAYEKQNFALGKGDEEVISTLHYFSKVVDELNLLHTELAKQLADTMVLPIIQFREKDLTEVSTLKDLFGLASNEHDLSMAKYSRLPKKKENEKVKTEVGKEVAAARRKQHLSSLQYYCALNALQYRKQMAMMEPMIGFAHGQINFFKKGAEMFSKRMDSFLSSVADMVQSIQVELEAEAEKMRVSQQELLSVDESVYTPDSDVAAPQINRNLIQKAGYLNLRNKTGLVTTTWERLYFFTQGGNLMCQPRGAVAGGLIQDLDNCSVMAVDCEDRRYCFQITTPNGKSGIILQAESRKENEEWICAINNISMDKLPIEETLEDSPQTRSLLGVFEEDATAISNYMNQLYQAMHRIYDAQNELSAATHLTSKLLKEYEKQEVMSSTLQQFSKVIDELSSCHAVLSTQLADAMMFPITQFKERDLKEILTLKEVFQIASNDHDAAINRYSRLSKKRENDKVKYEVTEDVYTSRKKQHQTMMHYFCALNTLQYKKKIALLEPLLGYMQAQISFFKMGSENLNEQLEEFLANIGTSVQNVRREMDSDIETMQQTIEDLEVASDPLYVPDPDPTKFPVNRNLTRKAGYLNARNSTWDRQFYFTQGGNLMSQARGDVAGGLAMDIDNCSVMAVDCEDRRYCFQITSFDGKKSSILQAESKKDHEEWICTINNISKDKLLLEEALQDSPQTRSLLSVFEEDAGTLTDYTNQLLQAMQRVYGAQNEMCLATQQLSKQLLAYEKQNFALGKGDEEVISTLHYFSKVVDELNLLHTELAKQLADTMVLPIIQFREKDLTEVSTLKDLFGLASNEHDLSMAKYSRLPKKKENEKVKTEVGKEVAAARRKQHLSSLQYYCALNALQYRKQMAMMEPMIGFAHGQINFFKKGAEMFSKRMDSFLSSVADMVQSIQVELEAEAEKMRVSQQELLSVDESVYTPDSDVAAPQINRNLIQKAGYLNLRNKTGLVTTTWERLYFFTQGGNLMCQPRGAVAGGLIQDLDNCSVMAVDCEDRRYCFQITTPNGKSGIILQAESRKENEEWICAINNISR

Secondary structure (DSSP, 8-state):
-----GGGTTTT-HHHHHHHHHHHHHHHHHHHHHHHHHHHHHHHHHHHHHHHHHHHHHHHHHHHH---HHHHHHHHHHHHHHHHHHHHHHHHHHHIIIIIHHHHHIIIIIHHHHHHHHHHHHHHHHHHHHHHHHHHT-BSSS--HHHHHHHHHHHHHHHHHHHHHHHHHHHHHHHHHHHHHHHHHHHHHHHHHHHHHHHHHIIIIIHHHHHHHHHHHHHHHHHHHHHHHHHHHHHHHHHHHHHHHTTTTT-SS--TTTS---TT-S--EEEEEEEE--EEEEEEEEEETTEEEEE-TTSS--EEEEE-SSEEEEE---TT-SSEEEEEETTS-B--EEE-SSHHHHHHHHHHHHHH--/----GGGTTT--HHHHHHHHHHHHHHHHHHHHHHHHHHHHHHHHHHHHHHHHHHHHHHHHHHHHHH---TT-SPPHHHHHHHHHHHHHHHHHHHHHHHHHHHHIIIIIHHHHHIIIIIIHHHHHHHHHHHHHHHHHHHHHHHHHT--SSS--HHHHHHHHHHHHHHHHHHHHHHHHHHHHHHHHHHHHHHHHHHHHHHHHHHHHHHHHHHHHHS-HHHHHHHHHHHHHHHHHHHHHHHHHHHHHHHHHHHS---GGGTSTTGGGGS----TT-S--EEEEEEEE--SSS--EEEEEEEEEETTEEEEE-TT-SS-EEEEE-TT-EEEEE--TTBTTEEEEEPTTS-EEEEEE-SSHHHHHHHHHHHHHH-/-----GGGTTTT-HHHHHHHHHHHHHHHHHHHHHHHHHHHHHHHHHHHHHHHHHHHHHHHHHHHHHH--HHHHHHHHHHHHHHHHHHHHHHHHHHHIIIIIHHHHHIIIIIHHHHHHHHHHHHHHHHHHHHHHHHHHTSBSSS--HHHHHHHHHHHHHHHHHHHHHHHHHHHHHHHHHHHHHHHHHHHHHHHHHHHHHHHHHIIIIIHHHHHHHHHHHHHHHHHHHHHHHHHHHHHHHHHHHHHHHTTTTT-SS--TTTS---TT-S--EEEEEEE---EEEEEEEEETTEEEEE-TTSS--EEEEE-SSEEEEE---TTBSSEEEEEETTS-B---EE-SSHHHHHHHHHHHHHH--/----GGGTTT--HHHHHHHHHHHHHHHHHHHHHHHHHHHHHHHHHHHHHHHHHHHHHHHHHHHHHHS--SSSPPPHHHHHHHHHHHHHHHHHHHHHHHHHHHHIIIIIHHHHHIIIIIIHHHHHHHHHHHHHHHHHHHHHHHHHT-BSSS--HHHHHHHHHHHHHHHHHHHHHHHHHHHHHHHHHHHHHHHHHHHHHHHHHHHHHHHHHHHHHS-HHHHHHHHHHHHHHHHHHHHHHHHHHHHHHHHHHHS---GGGTSTTGGGGS----TT-S--EEEEEEEEE-SSS-EEEEEEEEEEETTEEEEE-TT-SS-EEEEE-TT-EEEEEEETTEEEEEEEEPTTS-EEEEEE-SSHHHHHHHHHHHHHHH-